Protein 1SG7 (pdb70)

CATH classification: 1.10.1740.70

Sequence (75 aa):
PYKTKSDLPESVKHVLPSHAQDIYKEAFNSAWDQYKDKEDRRDDASREETAHKVAWAAVKHEYAKGDDDKWHKKSPYKTKSDLPESVKHVLPSHAQDIYKEAFNSAWDQYKDKEDRRDDASREETAHKVAWAAVKHEYAKGDDDKWHKKSPYKTKSDLPESVKHVLPSHAQDIYKEAFNSAWDQYKDKEDRRDDASREETAHKVAWAAVKHEYAKGDDDKWHKKSPYKTKSDLPESVKHVLPSHAQDIYKEAFNSAWDQYKDKEDRRDDASREETAHKVAWAAVKHEYAKGDDDKWHKKSPYKTKSDLPESVKHVLPSHAQDIYKEAFNSAWDQYKDKEDRRDDASREETAHKVAWAAVKHEYAKGDDDKWHKKSPYKTKSDLPESVKHVLPSHAQDIYKEAFNSAWDQYKDKEDRRDDASREETAHKVAWAAVKHEYAKGDDDKWHKKSPYKTKSDLPESVKHVLPSHAQDIYKEAFNSAWDQYKDKEDRRDDASREETAHKVAWAAVKHEYAKGDDDKWHKKSPYKTKSDLPESVKHVLPSHAQDIYKEAFNSAWDQYKDKEDRRDDASREETAHKVAWAAVKHEYAKGDDDKWHKKSPYKTKSDLPESVKHVLPSHAQDIYKEAFNSAWDQYKDKEDRRDDASREETAHKVAWAAVKHEYAKGDDDKWHKKSPYKTKSDLPESVKHVLPSHAQDIYKEAFNSAWDQYKDKEDRRDDASREETAHKVAWAAVKHEYAKGDDDKWHKKSPYKTKSDLPESVKHVLPSHAQDIYKEAFNSAWDQYKDKEDRRDDASREETAHKVAWAAVKHEYAKGDDDKWHKKSPYKTKSDLPESVKHVLPSHAQDIYKEAFNSAWDQYKDKEDRRDDASREETAHKVAWAAVKHEYAKGDDDKWHKKSPYKTKSDLPESVKHVLPSHAQDIYKEAFNSAWDQYKDKEDRRDDASREETAHKVAWAAVKHEYAKGDDDKWHKKSPYKTKSDLPESVKHVLPSHAQDIYKEAFNSAWDQYKDKEDRRDDASREETAHKVAWAAVKHEYAKGDDDKWHKKSPYKTKSDLPESVKHVLPSHAQDIYKEAFNSAWDQYKDKEDRRDDASREETAHKVAWAAVKHEYAKGDDDKWHKKSPYKTKSDLPESVKHVLPSHAQDIYKEAFNSAWDQYKDKEDRRDDASREETAHKVAWAAVKHEYAKGDDDKWHKKSPYKTKSDLPESVKHVLPSHAQDIYKEAFNSAWDQYKDKEDRRDDASREETAHKVAWAAVKHEYAKGDDDKWHKKS

Secondary structure (DSSP, 8-state):
--SSSTTS-HHHHTT--SHHHHHHHHHHHHHHHH--SSSSSS-HHHHHHHHHHHHHHHHHHHEEE-SSS-EEE--

Structure (mmCIF, N/CA/C/O backbone):
data_1SG7
#
_entry.id   1SG7
#
_cell.length_a   1.000
_cell.length_b   1.000
_cell.length_c   1.000
_cell.angle_alpha   90.00
_cell.angle_beta   90.00
_cell.angle_gamma   90.00
#
_symmetry.space_group_name_H-M   'P 1'
#
loop_
_atom_site.group_PDB
_atom_site.id
_atom_site.type_symbol
_atom_site.label_atom_id
_atom_site.label_alt_id
_atom_site.label_comp_id
_atom_site.label_asym_id
_atom_site.label_entity_id
_atom_site.label_seq_id
_atom_site.pdbx_PDB_ins_code
_atom_site.Cartn_x
_atom_site.Cartn_y
_atom_site.Cartn_z
_atom_site.occupancy
_atom_site.B_iso_or_equiv
_atom_site.auth_seq_id
_atom_site.auth_comp_id
_atom_site.auth_asym_id
_atom_site.auth_atom_id
_atom_site.pdbx_PDB_model_num
ATOM 1 N N . PRO A 1 22 ? 1.514 -6.063 4.209 1.00 0.68 22 PRO A N 1
ATOM 2 C CA . PRO A 1 22 ? 2.873 -6.607 4.291 1.00 0.81 22 PRO A CA 1
ATOM 3 C C . PRO A 1 22 ? 3.766 -5.793 5.218 1.00 0.62 22 PRO A C 1
ATOM 4 O O . PRO A 1 22 ? 4.801 -6.272 5.682 1.00 0.76 22 PRO A O 1
ATOM 15 N N . TYR A 1 23 ? 3.354 -4.561 5.482 1.00 0.49 23 TYR A N 1
ATOM 16 C CA . TYR A 1 23 ? 4.103 -3.672 6.354 1.00 0.51 23 TYR A CA 1
ATOM 17 C C . TYR A 1 23 ? 3.280 -3.328 7.586 1.00 0.77 23 TYR A C 1
ATOM 18 O O . TYR A 1 23 ? 2.059 -3.182 7.503 1.00 1.47 23 TYR A O 1
ATOM 36 N N . LYS A 1 24 ? 3.935 -3.218 8.736 1.00 0.58 24 LYS A N 1
ATOM 37 C CA . LYS A 1 24 ? 3.230 -2.913 9.972 1.00 0.74 24 LYS A CA 1
ATOM 38 C C . LYS A 1 24 ? 3.643 -1.564 10.553 1.00 0.46 24 LYS A C 1
ATOM 39 O O . LYS A 1 24 ? 2.788 -0.785 10.976 1.00 0.48 24 LYS A O 1
ATOM 58 N N . THR A 1 25 ? 4.942 -1.280 10.576 1.00 0.51 25 THR A N 1
ATOM 59 C CA . THR A 1 25 ? 5.424 -0.011 11.111 1.00 0.54 25 THR A CA 1
ATOM 60 C C . THR A 1 25 ? 6.310 0.726 10.102 1.00 0.71 25 THR A C 1
ATOM 61 O O . THR A 1 25 ? 6.045 1.876 9.758 1.00 1.50 25 THR A O 1
ATOM 72 N N . LYS A 1 26 ? 7.369 0.053 9.643 1.00 0.34 26 LYS A N 1
ATOM 73 C CA . LYS A 1 26 ? 8.308 0.638 8.680 1.00 0.34 26 LYS A CA 1
ATOM 74 C C . LYS A 1 26 ? 9.431 -0.345 8.363 1.00 0.39 26 LYS A C 1
ATOM 75 O O . LYS A 1 26 ? 9.696 -0.645 7.201 1.00 0.42 26 LYS A O 1
ATOM 94 N N . SER A 1 27 ? 10.081 -0.849 9.408 1.00 0.45 27 SER A N 1
ATOM 95 C CA . SER A 1 27 ? 11.171 -1.807 9.242 1.00 0.54 27 SER A CA 1
ATOM 96 C C . SER A 1 27 ? 10.713 -3.010 8.419 1.00 0.50 27 SER A C 1
ATOM 97 O O . SER A 1 27 ? 11.525 -3.705 7.807 1.00 0.52 27 SER A O 1
ATOM 105 N N . ASP A 1 28 ? 9.403 -3.244 8.410 1.00 0.49 28 ASP A N 1
ATOM 106 C CA . ASP A 1 28 ? 8.819 -4.354 7.666 1.00 0.49 28 ASP A CA 1
ATOM 107 C C . ASP A 1 28 ? 9.029 -4.190 6.161 1.00 0.48 28 ASP A C 1
ATOM 108 O O . ASP A 1 28 ? 8.859 -5.141 5.399 1.00 0.66 28 ASP A O 1
ATOM 117 N N . LEU A 1 29 ? 9.391 -2.980 5.734 1.00 0.42 29 LEU A N 1
ATOM 118 C CA . LEU A 1 29 ? 9.610 -2.705 4.317 1.00 0.42 29 LEU A CA 1
ATOM 119 C C . LEU A 1 29 ? 10.687 -3.610 3.727 1.00 0.51 29 LEU A C 1
ATOM 120 O O . LEU A 1 29 ? 11.432 -4.264 4.455 1.00 0.59 29 LEU A O 1
ATOM 136 N N . PRO A 1 30 ? 10.772 -3.660 2.382 1.00 0.50 30 PRO A N 1
ATOM 137 C CA . PRO A 1 30 ? 11.748 -4.489 1.670 1.00 0.55 30 PRO A CA 1
ATOM 138 C C . PRO A 1 30 ? 13.182 -4.006 1.846 1.00 0.57 30 PRO A C 1
ATOM 139 O O . PRO A 1 30 ? 13.456 -2.808 1.820 1.00 0.98 30 PRO A O 1
ATOM 150 N N . GLU A 1 31 ? 14.094 -4.955 2.024 1.00 0.57 31 GLU A N 1
ATOM 151 C CA . GLU A 1 31 ? 15.506 -4.635 2.198 1.00 0.53 31 GLU A CA 1
ATOM 152 C C . GLU A 1 31 ? 15.984 -3.685 1.103 1.00 0.32 31 GLU A C 1
ATOM 153 O O . GLU A 1 31 ? 16.575 -2.648 1.389 1.00 0.55 31 GLU A O 1
ATOM 165 N N . SER A 1 32 ? 15.700 -4.029 -0.151 1.00 0.22 32 SER A N 1
ATOM 166 C CA . SER A 1 32 ? 16.087 -3.188 -1.281 1.00 0.47 32 SER A CA 1
ATOM 167 C C . SER A 1 32 ? 15.476 -1.796 -1.157 1.00 0.72 32 SER A C 1
ATOM 168 O O . SER A 1 32 ? 15.893 -0.862 -1.840 1.00 1.38 32 SER A O 1
ATOM 176 N N . VAL A 1 33 ? 14.492 -1.671 -0.275 1.00 0.25 33 VAL A N 1
ATOM 177 C CA . VAL A 1 33 ? 13.822 -0.407 -0.039 1.00 0.32 33 VAL A CA 1
ATOM 178 C C . VAL A 1 33 ? 14.455 0.300 1.157 1.00 0.34 33 VAL A C 1
ATOM 179 O O . VAL A 1 33 ? 14.875 1.452 1.065 1.00 0.45 33 VAL A O 1
ATOM 192 N N . LYS A 1 34 ? 14.526 -0.406 2.278 1.00 0.34 34 LYS A N 1
ATOM 193 C CA . LYS A 1 34 ? 15.116 0.137 3.498 1.00 0.41 34 LYS A CA 1
ATOM 194 C C . LYS A 1 34 ? 16.622 0.384 3.323 1.00 0.40 34 LYS A C 1
ATOM 195 O O . LYS A 1 34 ? 17.197 1.259 3.970 1.00 0.42 34 LYS A O 1
ATOM 214 N N . HIS A 1 35 ? 17.255 -0.410 2.450 1.00 0.40 35 HIS A N 1
ATOM 215 C CA . HIS A 1 35 ? 18.698 -0.298 2.191 1.00 0.41 35 HIS A CA 1
ATOM 216 C C . HIS A 1 35 ? 19.002 0.814 1.187 1.00 0.40 35 HIS A C 1
ATOM 217 O O . HIS A 1 35 ? 20.114 0.912 0.667 1.00 0.41 35 HIS A O 1
ATOM 231 N N . VAL A 1 36 ? 18.000 1.632 0.909 1.00 0.40 36 VAL A N 1
ATOM 232 C CA . VAL A 1 36 ? 18.129 2.724 -0.042 1.00 0.42 36 VAL A CA 1
ATOM 233 C C . VAL A 1 36 ? 17.352 3.945 0.440 1.00 0.41 36 VAL A C 1
ATOM 234 O O . VAL A 1 36 ? 17.742 5.083 0.178 1.00 0.54 36 VAL A O 1
ATOM 247 N N . LEU A 1 37 ? 16.252 3.704 1.156 1.00 0.29 37 LEU A N 1
ATOM 248 C CA . LEU A 1 37 ? 15.435 4.784 1.680 1.00 0.27 37 LEU A CA 1
ATOM 249 C C . LEU A 1 37 ? 16.017 5.312 2.982 1.00 0.33 37 LEU A C 1
ATOM 250 O O . LEU A 1 37 ? 16.369 4.555 3.888 1.00 0.43 37 LEU A O 1
ATOM 266 N N . PRO A 1 38 ? 16.151 6.636 3.048 1.00 0.33 38 PRO A N 1
ATOM 267 C CA . PRO A 1 38 ? 16.728 7.353 4.196 1.00 0.43 38 PRO A CA 1
ATOM 268 C C . PRO A 1 38 ? 16.035 7.056 5.528 1.00 0.48 38 PRO A C 1
ATOM 269 O O . PRO A 1 38 ? 16.539 6.266 6.327 1.00 1.04 38 PRO A O 1
ATOM 280 N N . SER A 1 39 ? 14.892 7.689 5.778 1.00 0.48 39 SER A N 1
ATOM 281 C CA . SER A 1 39 ? 14.169 7.473 7.028 1.00 0.47 39 SER A CA 1
ATOM 282 C C . SER A 1 39 ? 12.666 7.638 6.826 1.00 0.40 39 SER A C 1
ATOM 283 O O . SER A 1 39 ? 11.937 6.655 6.700 1.00 0.47 39 SER A O 1
ATOM 291 N N . HIS A 1 40 ? 12.206 8.887 6.787 1.00 0.30 40 HIS A N 1
ATOM 292 C CA . HIS A 1 40 ? 10.788 9.171 6.590 1.00 0.27 40 HIS A CA 1
ATOM 293 C C . HIS A 1 40 ? 10.288 8.604 5.262 1.00 0.21 40 HIS A C 1
ATOM 294 O O . HIS A 1 40 ? 9.084 8.537 5.027 1.00 0.23 40 HIS A O 1
ATOM 308 N N . ALA A 1 41 ? 11.215 8.190 4.399 1.00 0.17 41 ALA A N 1
ATOM 309 C CA . ALA A 1 41 ? 10.852 7.628 3.106 1.00 0.15 41 ALA A CA 1
ATOM 310 C C . ALA A 1 41 ? 10.208 6.262 3.282 1.00 0.16 41 ALA A C 1
ATOM 311 O O . ALA A 1 41 ? 9.365 5.852 2.486 1.00 0.32 41 ALA A O 1
ATOM 318 N N . GLN A 1 42 ? 10.604 5.568 4.340 1.00 0.10 42 GLN A N 1
ATOM 319 C CA . GLN A 1 42 ? 10.057 4.254 4.637 1.00 0.10 42 GLN A CA 1
ATOM 320 C C . GLN A 1 42 ? 8.628 4.396 5.122 1.00 0.13 42 GLN A C 1
ATOM 321 O O . GLN A 1 42 ? 7.755 3.604 4.764 1.00 0.16 42 GLN A O 1
ATOM 335 N N . ASP A 1 43 ? 8.385 5.441 5.903 1.00 0.16 43 ASP A N 1
ATOM 336 C CA . ASP A 1 43 ? 7.048 5.720 6.392 1.00 0.22 43 ASP A CA 1
ATOM 337 C C . ASP A 1 43 ? 6.197 6.101 5.196 1.00 0.20 43 ASP A C 1
ATOM 338 O O . ASP A 1 43 ? 5.096 5.592 5.003 1.00 0.23 43 ASP A O 1
ATOM 347 N N . ILE A 1 44 ? 6.764 6.969 4.366 1.00 0.18 44 ILE A N 1
ATOM 348 C CA . ILE A 1 44 ? 6.120 7.399 3.138 1.00 0.16 44 ILE A CA 1
ATOM 349 C C . ILE A 1 44 ? 5.815 6.173 2.301 1.00 0.14 44 ILE A C 1
ATOM 350 O O . ILE A 1 44 ? 4.679 5.937 1.888 1.00 0.16 44 ILE A O 1
ATOM 366 N N . TYR A 1 45 ? 6.860 5.393 2.080 1.00 0.17 45 TYR A N 1
ATOM 367 C CA . TYR A 1 45 ? 6.761 4.160 1.321 1.00 0.15 45 TYR A CA 1
ATOM 368 C C . TYR A 1 45 ? 5.661 3.274 1.887 1.00 0.14 45 TYR A C 1
ATOM 369 O O . TYR A 1 45 ? 4.702 2.937 1.199 1.00 0.19 45 TYR A O 1
ATOM 387 N N . LYS A 1 46 ? 5.810 2.896 3.151 1.00 0.15 46 LYS A N 1
ATOM 388 C CA . LYS A 1 46 ? 4.835 2.043 3.817 1.00 0.18 46 LYS A CA 1
ATOM 389 C C . LYS A 1 46 ? 3.439 2.669 3.806 1.00 0.17 46 LYS A C 1
ATOM 390 O O . LYS A 1 46 ? 2.472 2.038 3.379 1.00 0.21 46 LYS A O 1
ATOM 409 N N . GLU A 1 47 ? 3.337 3.905 4.287 1.00 0.14 47 GLU A N 1
ATOM 410 C CA . GLU A 1 47 ? 2.055 4.602 4.338 1.00 0.14 47 GLU A CA 1
ATOM 411 C C . GLU A 1 47 ? 1.426 4.701 2.958 1.00 0.13 47 GLU A C 1
ATOM 412 O O . GLU A 1 47 ? 0.211 4.573 2.808 1.00 0.20 47 GLU A O 1
ATOM 424 N N . ALA A 1 48 ? 2.259 4.909 1.950 1.00 0.12 48 ALA A N 1
ATOM 425 C CA . ALA A 1 48 ? 1.776 5.000 0.580 1.00 0.13 48 ALA A CA 1
ATOM 426 C C . ALA A 1 48 ? 1.391 3.616 0.086 1.00 0.13 48 ALA A C 1
ATOM 427 O O . ALA A 1 48 ? 0.380 3.440 -0.595 1.00 0.21 48 ALA A O 1
ATOM 434 N N . PHE A 1 49 ? 2.201 2.631 0.460 1.00 0.11 49 PHE A N 1
ATOM 435 C CA . PHE A 1 49 ? 1.951 1.248 0.088 1.00 0.11 49 PHE A CA 1
ATOM 436 C C . PHE A 1 49 ? 0.636 0.787 0.697 1.00 0.12 49 PHE A C 1
ATOM 437 O O . PHE A 1 49 ? -0.259 0.319 -0.007 1.00 0.17 49 PHE A O 1
ATOM 454 N N . ASN A 1 50 ? 0.522 0.930 2.020 1.00 0.16 50 ASN A N 1
ATOM 455 C CA . ASN A 1 50 ? -0.688 0.539 2.730 1.00 0.21 50 ASN A CA 1
ATOM 456 C C . ASN A 1 50 ? -1.898 1.239 2.126 1.00 0.22 50 ASN A C 1
ATOM 457 O O . ASN A 1 50 ? -2.951 0.631 1.934 1.00 0.28 50 ASN A O 1
ATOM 468 N N . SER A 1 51 ? -1.730 2.523 1.814 1.00 0.23 51 SER A N 1
ATOM 469 C CA . SER A 1 51 ? -2.799 3.308 1.212 1.00 0.27 51 SER A CA 1
ATOM 470 C C . SER A 1 51 ? -3.268 2.642 -0.074 1.00 0.25 51 SER A C 1
ATOM 471 O O . SER A 1 51 ? -4.463 2.466 -0.295 1.00 0.29 51 SER A O 1
ATOM 479 N N . ALA A 1 52 ? -2.312 2.246 -0.907 1.00 0.23 52 ALA A N 1
ATOM 480 C CA . ALA A 1 52 ? -2.627 1.572 -2.158 1.00 0.23 52 ALA A CA 1
ATOM 481 C C . ALA A 1 52 ? -3.130 0.162 -1.883 1.00 0.24 52 ALA A C 1
ATOM 482 O O . ALA A 1 52 ? -3.926 -0.385 -2.643 1.00 0.31 52 ALA A O 1
ATOM 489 N N . TRP A 1 53 ? -2.669 -0.412 -0.775 1.00 0.21 53 TRP A N 1
ATOM 490 C CA . TRP A 1 53 ? -3.076 -1.751 -0.368 1.00 0.25 53 TRP A CA 1
ATOM 491 C C . TRP A 1 53 ? -4.555 -1.737 0.007 1.00 0.30 53 TRP A C 1
ATOM 492 O O . TRP A 1 53 ? -5.350 -2.504 -0.535 1.00 0.34 53 TRP A O 1
ATOM 513 N N . ASP A 1 54 ? -4.920 -0.842 0.922 1.00 0.33 54 ASP A N 1
ATOM 514 C CA . ASP A 1 54 ? -6.306 -0.709 1.350 1.00 0.40 54 ASP A CA 1
ATOM 515 C C . ASP A 1 54 ? -7.163 -0.243 0.183 1.00 0.40 54 ASP A C 1
ATOM 516 O O . ASP A 1 54 ? -8.308 -0.667 0.027 1.00 0.48 54 ASP A O 1
ATOM 525 N N . GLN A 1 55 ? -6.591 0.626 -0.641 1.00 0.38 55 GLN A N 1
ATOM 526 C CA . GLN A 1 55 ? -7.295 1.142 -1.800 1.00 0.45 55 GLN A CA 1
ATOM 527 C C . GLN A 1 55 ? -7.504 0.034 -2.816 1.00 0.49 55 GLN A C 1
ATOM 528 O O . GLN A 1 55 ? -8.441 0.070 -3.613 1.00 0.59 55 GLN A O 1
ATOM 542 N N . TYR A 1 56 ? -6.626 -0.957 -2.770 1.00 0.44 56 TYR A N 1
ATOM 543 C CA . TYR A 1 56 ? -6.707 -2.097 -3.675 1.00 0.52 56 TYR A CA 1
ATOM 544 C C . TYR A 1 56 ? -7.885 -2.994 -3.311 1.00 0.68 56 TYR A C 1
ATOM 545 O O . TYR A 1 56 ? -7.717 -4.190 -3.068 1.00 0.79 56 TYR A O 1
ATOM 563 N N . LYS A 1 57 ? -9.078 -2.417 -3.282 1.00 0.76 57 LYS A N 1
ATOM 564 C CA . LYS A 1 57 ? -10.277 -3.175 -2.957 1.00 0.95 57 LYS A CA 1
ATOM 565 C C . LYS A 1 57 ? -10.815 -3.891 -4.197 1.00 1.08 57 LYS A C 1
ATOM 566 O O . LYS A 1 57 ? -11.823 -4.595 -4.132 1.00 1.26 57 LYS A O 1
ATOM 585 N N . ASP A 1 58 ? -10.125 -3.710 -5.321 1.00 1.01 58 ASP A N 1
ATOM 586 C CA . ASP A 1 58 ? -10.513 -4.336 -6.578 1.00 1.13 58 ASP A CA 1
ATOM 587 C C . ASP A 1 58 ? -10.040 -5.784 -6.621 1.00 1.14 58 ASP A C 1
ATOM 588 O O . ASP A 1 58 ? -10.772 -6.680 -7.042 1.00 1.42 58 ASP A O 1
ATOM 597 N N . LYS A 1 59 ? -8.802 -5.997 -6.189 1.00 0.93 59 LYS A N 1
ATOM 598 C CA . LYS A 1 59 ? -8.204 -7.325 -6.178 1.00 0.95 59 LYS A CA 1
ATOM 599 C C . LYS A 1 59 ? -8.113 -7.877 -4.757 1.00 1.24 59 LYS A C 1
ATOM 600 O O . LYS A 1 59 ? -7.112 -8.482 -4.376 1.00 1.41 59 LYS A O 1
ATOM 619 N N . GLU A 1 60 ? -9.160 -7.653 -3.978 1.00 1.70 60 GLU A N 1
ATOM 620 C CA . GLU A 1 60 ? -9.199 -8.115 -2.591 1.00 2.39 60 GLU A CA 1
ATOM 621 C C . GLU A 1 60 ? -9.594 -9.586 -2.502 1.00 2.63 60 GLU A C 1
ATOM 622 O O . GLU A 1 60 ? -9.026 -10.343 -1.714 1.00 3.06 60 GLU A O 1
ATOM 634 N N . ASP A 1 61 ? -10.583 -9.977 -3.295 1.00 2.55 61 ASP A N 1
ATOM 635 C CA . ASP A 1 61 ? -11.071 -11.352 -3.284 1.00 3.03 61 ASP A CA 1
ATOM 636 C C . ASP A 1 61 ? -10.479 -12.173 -4.421 1.00 2.75 61 ASP A C 1
ATOM 637 O O . ASP A 1 61 ? -11.064 -13.171 -4.841 1.00 3.24 61 ASP A O 1
ATOM 646 N N . ARG A 1 62 ? -9.316 -11.765 -4.907 1.00 2.05 62 ARG A N 1
ATOM 647 C CA . ARG A 1 62 ? -8.658 -12.485 -5.979 1.00 1.85 62 ARG A CA 1
ATOM 648 C C . ARG A 1 62 ? -7.465 -13.262 -5.450 1.00 1.59 62 ARG A C 1
ATOM 649 O O . ARG A 1 62 ? -6.768 -12.818 -4.538 1.00 1.46 62 ARG A O 1
ATOM 670 N N . ARG A 1 63 ? -7.231 -14.416 -6.043 1.00 1.67 63 ARG A N 1
ATOM 671 C CA . ARG A 1 63 ? -6.114 -15.266 -5.656 1.00 1.61 63 ARG A CA 1
ATOM 672 C C . ARG A 1 63 ? -4.785 -14.596 -6.000 1.00 1.14 63 ARG A C 1
ATOM 673 O O . ARG A 1 63 ? -3.728 -15.002 -5.516 1.00 1.24 63 ARG A O 1
ATOM 694 N N . ASP A 1 64 ? -4.850 -13.565 -6.839 1.00 0.85 64 ASP A N 1
ATOM 695 C CA . ASP A 1 64 ? -3.662 -12.832 -7.252 1.00 0.59 64 ASP A CA 1
ATOM 696 C C . ASP A 1 64 ? -3.394 -11.647 -6.322 1.00 0.48 64 ASP A C 1
ATOM 697 O O . ASP A 1 64 ? -3.169 -10.525 -6.776 1.00 0.41 64 ASP A O 1
ATOM 706 N N . ASP A 1 65 ? -3.422 -11.900 -5.016 1.00 0.52 65 ASP A N 1
ATOM 707 C CA . ASP A 1 65 ? -3.184 -10.849 -4.032 1.00 0.47 65 ASP A CA 1
ATOM 708 C C . ASP A 1 65 ? -1.812 -10.214 -4.237 1.00 0.40 65 ASP A C 1
ATOM 709 O O . ASP A 1 65 ? -1.600 -9.052 -3.895 1.00 0.34 65 ASP A O 1
ATOM 718 N N . ALA A 1 66 ? -0.884 -10.976 -4.807 1.00 0.47 66 ALA A N 1
ATOM 719 C CA . ALA A 1 66 ? 0.458 -10.465 -5.064 1.00 0.50 66 ALA A CA 1
ATOM 720 C C . ALA A 1 66 ? 0.379 -9.186 -5.880 1.00 0.44 66 ALA A C 1
ATOM 721 O O . ALA A 1 66 ? 1.096 -8.221 -5.619 1.00 0.45 66 ALA A O 1
ATOM 728 N N . SER A 1 67 ? -0.518 -9.182 -6.861 1.00 0.41 67 SER A N 1
ATOM 729 C CA . SER A 1 67 ? -0.722 -8.019 -7.711 1.00 0.40 67 SER A CA 1
ATOM 730 C C . SER A 1 67 ? -0.967 -6.797 -6.851 1.00 0.32 67 SER A C 1
ATOM 731 O O . SER A 1 67 ? -0.367 -5.742 -7.050 1.00 0.36 67 SER A O 1
ATOM 739 N N . ARG A 1 68 ? -1.836 -6.970 -5.866 1.00 0.28 68 ARG A N 1
ATOM 740 C CA . ARG A 1 68 ? -2.147 -5.901 -4.929 1.00 0.24 68 ARG A CA 1
ATOM 741 C C . ARG A 1 68 ? -0.858 -5.422 -4.284 1.00 0.22 68 ARG A C 1
ATOM 742 O O . ARG A 1 68 ? -0.451 -4.273 -4.458 1.00 0.29 68 ARG A O 1
ATOM 763 N N . GLU A 1 69 ? -0.204 -6.327 -3.558 1.00 0.22 69 GLU A N 1
ATOM 764 C CA . GLU A 1 69 ? 1.056 -6.018 -2.910 1.00 0.21 69 GLU A CA 1
ATOM 765 C C . GLU A 1 69 ? 1.984 -5.333 -3.904 1.00 0.19 69 GLU A C 1
ATOM 766 O O . GLU A 1 69 ? 2.580 -4.300 -3.606 1.00 0.22 69 GLU A O 1
ATOM 778 N N . GLU A 1 70 ? 2.069 -5.906 -5.101 1.00 0.27 70 GLU A N 1
ATOM 779 C CA . GLU A 1 70 ? 2.895 -5.353 -6.165 1.00 0.29 70 GLU A CA 1
ATOM 780 C C . GLU A 1 70 ? 2.492 -3.914 -6.459 1.00 0.27 70 GLU A C 1
ATOM 781 O O . GLU A 1 70 ? 3.296 -2.995 -6.323 1.00 0.28 70 GLU A O 1
ATOM 793 N N . THR A 1 71 ? 1.241 -3.715 -6.862 1.00 0.27 71 THR A N 1
ATOM 794 C CA . THR A 1 71 ? 0.758 -2.369 -7.161 1.00 0.27 71 THR A CA 1
ATOM 795 C C . THR A 1 71 ? 1.091 -1.429 -6.013 1.00 0.23 71 THR A C 1
ATOM 796 O O . THR A 1 71 ? 1.614 -0.337 -6.225 1.00 0.28 71 THR A O 1
ATOM 807 N N . ALA A 1 72 ? 0.803 -1.863 -4.790 1.00 0.16 72 ALA A N 1
ATOM 808 C CA . ALA A 1 72 ? 1.102 -1.047 -3.626 1.00 0.15 72 ALA A CA 1
ATOM 809 C C . ALA A 1 72 ? 2.569 -0.631 -3.677 1.00 0.17 72 ALA A C 1
ATOM 810 O O . ALA A 1 72 ? 2.905 0.532 -3.460 1.00 0.23 72 ALA A O 1
ATOM 817 N N . HIS A 1 73 ? 3.435 -1.592 -4.010 1.00 0.17 73 HIS A N 1
ATOM 818 C CA . HIS A 1 73 ? 4.864 -1.317 -4.140 1.00 0.23 73 HIS A CA 1
ATOM 819 C C . HIS A 1 73 ? 5.051 -0.153 -5.110 1.00 0.25 73 HIS A C 1
ATOM 820 O O . HIS A 1 73 ? 5.742 0.822 -4.811 1.00 0.32 73 HIS A O 1
ATOM 834 N N . LYS A 1 74 ? 4.405 -0.265 -6.274 1.00 0.23 74 LYS A N 1
ATOM 835 C CA . LYS A 1 74 ? 4.462 0.764 -7.302 1.00 0.28 74 LYS A CA 1
ATOM 836 C C . LYS A 1 74 ? 4.000 2.103 -6.750 1.00 0.31 74 LYS A C 1
ATOM 837 O O . LYS A 1 74 ? 4.642 3.133 -6.958 1.00 0.54 74 LYS A O 1
ATOM 856 N N . VAL A 1 75 ? 2.879 2.074 -6.046 1.00 0.21 75 VAL A N 1
ATOM 857 C CA . VAL A 1 75 ? 2.318 3.276 -5.459 1.00 0.21 75 VAL A CA 1
ATOM 858 C C . VAL A 1 75 ? 3.261 3.854 -4.415 1.00 0.21 75 VAL A C 1
ATOM 859 O O . VAL A 1 75 ? 3.702 4.998 -4.526 1.00 0.29 75 VAL A O 1
ATOM 872 N N . ALA A 1 76 ? 3.568 3.053 -3.401 1.00 0.14 76 ALA A N 1
ATOM 873 C CA . ALA A 1 76 ? 4.463 3.479 -2.333 1.00 0.16 76 ALA A CA 1
ATOM 874 C C . ALA A 1 76 ? 5.711 4.138 -2.896 1.00 0.19 76 ALA A C 1
ATOM 875 O O . ALA A 1 76 ? 6.128 5.199 -2.434 1.00 0.24 76 ALA A O 1
ATOM 882 N N . TRP A 1 77 ? 6.292 3.515 -3.911 1.00 0.18 77 TRP A N 1
ATOM 883 C CA . TRP A 1 77 ? 7.477 4.071 -4.541 1.00 0.23 77 TRP A CA 1
ATOM 884 C C . TRP A 1 77 ? 7.141 5.441 -5.113 1.00 0.26 77 TRP A C 1
ATOM 885 O O . TRP A 1 77 ? 7.903 6.389 -4.954 1.00 0.30 77 TRP A O 1
ATOM 906 N N . ALA A 1 78 ? 5.978 5.544 -5.758 1.00 0.24 78 ALA A N 1
ATOM 907 C CA . ALA A 1 78 ? 5.534 6.813 -6.328 1.00 0.27 78 ALA A CA 1
ATOM 908 C C . ALA A 1 78 ? 5.610 7.914 -5.274 1.00 0.29 78 ALA A C 1
ATOM 909 O O . ALA A 1 78 ? 6.135 8.997 -5.531 1.00 0.39 78 ALA A O 1
ATOM 916 N N . ALA A 1 79 ? 5.122 7.613 -4.071 1.00 0.24 79 ALA A N 1
ATOM 917 C CA . ALA A 1 79 ? 5.176 8.559 -2.972 1.00 0.24 79 ALA A CA 1
ATOM 918 C C . ALA A 1 79 ? 6.632 8.834 -2.633 1.00 0.25 79 ALA A C 1
ATOM 919 O O . ALA A 1 79 ? 7.037 9.980 -2.440 1.00 0.32 79 ALA A O 1
ATOM 926 N N . VAL A 1 80 ? 7.414 7.761 -2.584 1.00 0.21 80 VAL A N 1
ATOM 927 C CA . VAL A 1 80 ? 8.828 7.850 -2.297 1.00 0.22 80 VAL A CA 1
ATOM 928 C C . VAL A 1 80 ? 9.537 8.702 -3.349 1.00 0.26 80 VAL A C 1
ATOM 929 O O . VAL A 1 80 ? 10.291 9.607 -3.011 1.00 0.31 80 VAL A O 1
ATOM 942 N N . LYS A 1 81 ? 9.290 8.420 -4.626 1.00 0.25 81 LYS A N 1
ATOM 943 C CA . LYS A 1 81 ? 9.909 9.183 -5.706 1.00 0.31 81 LYS A CA 1
ATOM 944 C C . LYS A 1 81 ? 9.431 10.636 -5.694 1.00 0.40 81 LYS A C 1
ATOM 945 O O . LYS A 1 81 ? 10.025 11.499 -6.338 1.00 0.66 81 LYS A O 1
ATOM 964 N N . HIS A 1 82 ? 8.354 10.897 -4.956 1.00 0.32 82 HIS A N 1
ATOM 965 C CA . HIS A 1 82 ? 7.796 12.242 -4.857 1.00 0.37 82 HIS A CA 1
ATOM 966 C C . HIS A 1 82 ? 8.496 13.036 -3.758 1.00 0.61 82 HIS A C 1
ATOM 967 O O . HIS A 1 82 ? 8.881 14.189 -3.955 1.00 1.20 82 HIS A O 1
ATOM 981 N N . GLU A 1 83 ? 8.638 12.411 -2.596 1.00 0.36 83 GLU A N 1
ATOM 982 C CA . GLU A 1 83 ? 9.272 13.047 -1.444 1.00 0.48 83 GLU A CA 1
ATOM 983 C C . GLU A 1 83 ? 10.747 12.677 -1.344 1.00 0.45 83 GLU A C 1
ATOM 984 O O . GLU A 1 83 ? 11.492 13.281 -0.578 1.00 0.86 83 GLU A O 1
ATOM 996 N N . TYR A 1 84 ? 11.151 11.668 -2.102 1.00 0.32 84 TYR A N 1
ATOM 997 C CA . TYR A 1 84 ? 12.533 11.199 -2.090 1.00 0.35 84 TYR A CA 1
ATOM 998 C C . TYR A 1 84 ? 13.057 10.991 -3.512 1.00 0.39 84 TYR A C 1
ATOM 999 O O . TYR A 1 84 ? 12.305 10.645 -4.422 1.00 0.45 84 TYR A O 1
ATOM 1017 N N . ALA A 1 85 ? 14.356 11.213 -3.682 1.00 0.44 85 ALA A N 1
ATOM 1018 C CA . ALA A 1 85 ? 15.004 11.065 -4.981 1.00 0.51 85 ALA A CA 1
ATOM 1019 C C . ALA A 1 85 ? 16.147 10.060 -4.916 1.00 0.64 85 ALA A C 1
ATOM 1020 O O . ALA A 1 85 ? 16.857 9.989 -3.916 1.00 0.68 85 ALA A O 1
ATOM 1027 N N . LYS A 1 86 ? 16.344 9.306 -5.997 1.00 0.80 86 LYS A N 1
ATOM 1028 C CA . LYS A 1 86 ? 17.432 8.334 -6.057 1.00 1.00 86 LYS A CA 1
ATOM 1029 C C . LYS A 1 86 ? 18.647 8.969 -6.703 1.00 1.41 86 LYS A C 1
ATOM 1030 O O . LYS A 1 86 ? 18.588 9.399 -7.855 1.00 1.94 86 LYS A O 1
ATOM 1049 N N . GLY A 1 87 ? 19.747 9.030 -5.968 1.00 1.29 87 GLY A N 1
ATOM 1050 C CA . GLY A 1 87 ? 20.944 9.623 -6.516 1.00 1.77 87 GLY A CA 1
ATOM 1051 C C . GLY A 1 87 ? 21.441 8.867 -7.728 1.00 2.25 87 GLY A C 1
ATOM 1052 O O . GLY A 1 87 ? 20.710 8.053 -8.293 1.00 2.39 87 GLY A O 1
ATOM 1056 N N . ASP A 1 88 ? 22.670 9.137 -8.149 1.00 2.65 88 ASP A N 1
ATOM 1057 C CA . ASP A 1 88 ? 23.224 8.470 -9.319 1.00 3.15 88 ASP A CA 1
ATOM 1058 C C . ASP A 1 88 ? 23.846 7.118 -8.973 1.00 2.99 88 ASP A C 1
ATOM 1059 O O . ASP A 1 88 ? 24.808 6.698 -9.614 1.00 3.40 88 ASP A O 1
ATOM 1068 N N . ASP A 1 89 ? 23.293 6.420 -7.978 1.00 2.50 89 ASP A N 1
ATOM 1069 C CA . ASP A 1 89 ? 23.813 5.112 -7.608 1.00 2.33 89 ASP A CA 1
ATOM 1070 C C . ASP A 1 89 ? 22.680 4.099 -7.484 1.00 1.98 89 ASP A C 1
ATOM 1071 O O . ASP A 1 89 ? 22.330 3.417 -8.447 1.00 1.80 89 ASP A O 1
ATOM 1080 N N . ASP A 1 90 ? 22.109 4.028 -6.302 1.00 2.01 90 ASP A N 1
ATOM 1081 C CA . ASP A 1 90 ? 21.003 3.133 -6.019 1.00 1.83 90 ASP A CA 1
ATOM 1082 C C . ASP A 1 90 ? 20.445 3.453 -4.647 1.00 1.46 90 ASP A C 1
ATOM 1083 O O . ASP A 1 90 ? 19.884 2.597 -3.967 1.00 1.56 90 ASP A O 1
ATOM 1092 N N . LYS A 1 91 ? 20.613 4.705 -4.258 1.00 1.26 91 LYS A N 1
ATOM 1093 C CA . LYS A 1 91 ? 20.136 5.186 -2.974 1.00 0.94 91 LYS A CA 1
ATOM 1094 C C . LYS A 1 91 ? 19.239 6.394 -3.160 1.00 0.97 91 LYS A C 1
ATOM 1095 O O . LYS A 1 91 ? 19.303 7.070 -4.185 1.00 1.41 91 LYS A O 1
ATOM 1114 N N . TRP A 1 92 ? 18.395 6.656 -2.174 1.00 0.52 92 TRP A N 1
ATOM 1115 C CA . TRP A 1 92 ? 17.475 7.782 -2.256 1.00 0.45 92 TRP A CA 1
ATOM 1116 C C . TRP A 1 92 ? 17.687 8.792 -1.129 1.00 0.43 92 TRP A C 1
ATOM 1117 O O . TRP A 1 92 ? 18.285 8.484 -0.099 1.00 0.52 92 TRP A O 1
ATOM 1138 N N . HIS A 1 93 ? 17.167 9.999 -1.347 1.00 0.40 93 HIS A N 1
ATOM 1139 C CA . HIS A 1 93 ? 17.250 11.090 -0.379 1.00 0.48 93 HIS A CA 1
ATOM 1140 C C . HIS A 1 93 ? 15.997 11.952 -0.500 1.00 0.48 93 HIS A C 1
ATOM 1141 O O . HIS A 1 93 ? 15.498 12.166 -1.604 1.00 0.46 93 HIS A O 1
ATOM 1155 N N . LYS A 1 94 ? 15.453 12.411 0.624 1.00 0.49 94 LYS A N 1
ATOM 1156 C CA . LYS A 1 94 ? 14.223 13.196 0.580 1.00 0.48 94 LYS A CA 1
ATOM 1157 C C . LYS A 1 94 ? 14.339 14.433 -0.287 1.00 0.49 94 LYS A C 1
ATOM 1158 O O . LYS A 1 94 ? 15.164 15.316 -0.048 1.00 0.51 94 LYS A O 1
ATOM 1177 N N . LYS A 1 95 ? 13.464 14.492 -1.278 1.00 0.52 95 LYS A N 1
ATOM 1178 C CA . LYS A 1 95 ? 13.396 15.609 -2.186 1.00 0.58 95 LYS A CA 1
ATOM 1179 C C . LYS A 1 95 ? 12.615 16.750 -1.533 1.00 0.68 95 LYS A C 1
ATOM 1180 O O . LYS A 1 95 ? 13.199 17.689 -0.990 1.00 0.93 95 LYS A O 1
ATOM 1199 N N . SER A 1 96 ? 11.289 16.652 -1.589 1.00 0.74 96 SER A N 1
ATOM 1200 C CA . SER A 1 96 ? 10.412 17.664 -1.001 1.00 0.87 96 SER A CA 1
ATOM 1201 C C . SER A 1 96 ? 10.712 17.854 0.483 1.00 0.86 96 SER A C 1
ATOM 1202 O O . SER A 1 96 ? 10.311 18.899 1.037 1.00 1.19 96 SER A O 1
ATOM 1211 N N . PRO A 1 22 ? 1.529 -6.034 4.260 1.00 0.68 22 PRO A N 2
ATOM 1212 C CA . PRO A 1 22 ? 2.891 -6.566 4.308 1.00 0.81 22 PRO A CA 2
ATOM 1213 C C . PRO A 1 22 ? 3.802 -5.738 5.211 1.00 0.62 22 PRO A C 2
ATOM 1214 O O . PRO A 1 22 ? 4.853 -6.206 5.649 1.00 0.76 22 PRO A O 2
ATOM 1225 N N . TYR A 1 23 ? 3.385 -4.507 5.487 1.00 0.49 23 TYR A N 2
ATOM 1226 C CA . TYR A 1 23 ? 4.150 -3.607 6.341 1.00 0.51 23 TYR A CA 2
ATOM 1227 C C . TYR A 1 23 ? 3.358 -3.260 7.596 1.00 0.77 23 TYR A C 2
ATOM 1228 O O . TYR A 1 23 ? 2.136 -3.116 7.542 1.00 1.47 23 TYR A O 2
ATOM 1246 N N . LYS A 1 24 ? 4.044 -3.141 8.729 1.00 0.58 24 LYS A N 2
ATOM 1247 C CA . LYS A 1 24 ? 3.366 -2.832 9.984 1.00 0.74 24 LYS A CA 2
ATOM 1248 C C . LYS A 1 24 ? 3.861 -1.534 10.616 1.00 0.46 24 LYS A C 2
ATOM 1249 O O . LYS A 1 24 ? 3.063 -0.760 11.143 1.00 0.48 24 LYS A O 2
ATOM 1268 N N . THR A 1 25 ? 5.170 -1.285 10.571 1.00 0.51 25 THR A N 2
ATOM 1269 C CA . THR A 1 25 ? 5.725 -0.066 11.153 1.00 0.54 25 THR A CA 2
ATOM 1270 C C . THR A 1 25 ? 6.546 0.715 10.129 1.00 0.71 25 THR A C 2
ATOM 1271 O O . THR A 1 25 ? 6.223 1.854 9.794 1.00 1.50 25 THR A O 2
ATOM 1282 N N . LYS A 1 26 ? 7.614 0.089 9.639 1.00 0.34 26 LYS A N 2
ATOM 1283 C CA . LYS A 1 26 ? 8.494 0.710 8.650 1.00 0.34 26 LYS A CA 2
ATOM 1284 C C . LYS A 1 26 ? 9.614 -0.248 8.269 1.00 0.39 26 LYS A C 2
ATOM 1285 O O . LYS A 1 26 ? 9.848 -0.510 7.089 1.00 0.42 26 LYS A O 2
ATOM 1304 N N . SER A 1 27 ? 10.296 -0.781 9.278 1.00 0.45 27 SER A N 2
ATOM 1305 C CA . SER A 1 27 ? 11.382 -1.725 9.046 1.00 0.54 27 SER A CA 2
ATOM 1306 C C . SER A 1 27 ? 10.870 -2.949 8.286 1.00 0.50 27 SER A C 2
ATOM 1307 O O . SER A 1 27 ? 11.644 -3.676 7.666 1.00 0.52 27 SER A O 2
ATOM 1315 N N . ASP A 1 28 ? 9.556 -3.161 8.333 1.00 0.49 28 ASP A N 2
ATOM 1316 C CA . ASP A 1 28 ? 8.932 -4.285 7.644 1.00 0.49 28 ASP A CA 2
ATOM 1317 C C . ASP A 1 28 ? 9.097 -4.161 6.132 1.00 0.48 28 ASP A C 2
ATOM 1318 O O . ASP A 1 28 ? 8.943 -5.138 5.400 1.00 0.66 28 ASP A O 2
ATOM 1327 N N . LEU A 1 29 ? 9.408 -2.953 5.671 1.00 0.42 29 LEU A N 2
ATOM 1328 C CA . LEU A 1 29 ? 9.591 -2.701 4.246 1.00 0.42 29 LEU A CA 2
ATOM 1329 C C . LEU A 1 29 ? 10.673 -3.601 3.658 1.00 0.51 29 LEU A C 2
ATOM 1330 O O . LEU A 1 29 ? 11.438 -4.227 4.390 1.00 0.59 29 LEU A O 2
ATOM 1346 N N . PRO A 1 30 ? 10.744 -3.682 2.319 1.00 0.50 30 PRO A N 2
ATOM 1347 C CA . PRO A 1 30 ? 11.731 -4.512 1.625 1.00 0.55 30 PRO A CA 2
ATOM 1348 C C . PRO A 1 30 ? 13.160 -4.052 1.878 1.00 0.57 30 PRO A C 2
ATOM 1349 O O . PRO A 1 30 ? 13.451 -2.858 1.856 1.00 0.98 30 PRO A O 2
ATOM 1360 N N . GLU A 1 31 ? 14.049 -5.007 2.120 1.00 0.57 31 GLU A N 2
ATOM 1361 C CA . GLU A 1 31 ? 15.448 -4.691 2.376 1.00 0.53 31 GLU A CA 2
ATOM 1362 C C . GLU A 1 31 ? 16.003 -3.776 1.285 1.00 0.32 31 GLU A C 2
ATOM 1363 O O . GLU A 1 31 ? 16.670 -2.790 1.581 1.00 0.55 31 GLU A O 2
ATOM 1375 N N . SER A 1 32 ? 15.702 -4.088 0.024 1.00 0.22 32 SER A N 2
ATOM 1376 C CA . SER A 1 32 ? 16.165 -3.267 -1.095 1.00 0.47 32 SER A CA 2
ATOM 1377 C C . SER A 1 32 ? 15.516 -1.889 -1.062 1.00 0.72 32 SER A C 2
ATOM 1378 O O . SER A 1 32 ? 15.930 -0.982 -1.783 1.00 1.38 32 SER A O 2
ATOM 1386 N N . VAL A 1 33 ? 14.516 -1.734 -0.205 1.00 0.25 33 VAL A N 2
ATOM 1387 C CA . VAL A 1 33 ? 13.831 -0.466 -0.053 1.00 0.32 33 VAL A CA 2
ATOM 1388 C C . VAL A 1 33 ? 14.427 0.284 1.131 1.00 0.34 33 VAL A C 2
ATOM 1389 O O . VAL A 1 33 ? 14.854 1.430 1.012 1.00 0.45 33 VAL A O 2
ATOM 1402 N N . LYS A 1 34 ? 14.453 -0.385 2.278 1.00 0.34 34 LYS A N 2
ATOM 1403 C CA . LYS A 1 34 ? 14.996 0.190 3.500 1.00 0.41 34 LYS A CA 2
ATOM 1404 C C . LYS A 1 34 ? 16.500 0.462 3.369 1.00 0.40 34 LYS A C 2
ATOM 1405 O O . LYS A 1 34 ? 17.033 1.372 4.001 1.00 0.42 34 LYS A O 2
ATOM 1424 N N . HIS A 1 35 ? 17.178 -0.349 2.553 1.00 0.40 35 HIS A N 2
ATOM 1425 C CA . HIS A 1 35 ? 18.624 -0.208 2.347 1.00 0.41 35 HIS A CA 2
ATOM 1426 C C . HIS A 1 35 ? 18.945 0.878 1.321 1.00 0.40 35 HIS A C 2
ATOM 1427 O O . HIS A 1 35 ? 20.078 0.985 0.848 1.00 0.41 35 HIS A O 2
ATOM 1441 N N . VAL A 1 36 ? 17.938 1.665 0.972 1.00 0.40 36 VAL A N 2
ATOM 1442 C CA . VAL A 1 36 ? 18.087 2.732 -0.006 1.00 0.42 36 VAL A CA 2
ATOM 1443 C C . VAL A 1 36 ? 17.250 3.943 0.392 1.00 0.41 36 VAL A C 2
ATOM 1444 O O . VAL A 1 36 ? 17.624 5.085 0.122 1.00 0.54 36 VAL A O 2
ATOM 1457 N N . LEU A 1 37 ? 16.109 3.686 1.034 1.00 0.29 37 LEU A N 2
ATOM 1458 C CA . LEU A 1 37 ? 15.220 4.755 1.464 1.00 0.27 37 LEU A CA 2
ATOM 1459 C C . LEU A 1 37 ? 15.581 5.270 2.845 1.00 0.33 37 LEU A C 2
ATOM 1460 O O . LEU A 1 37 ? 15.745 4.506 3.797 1.00 0.43 37 LEU A O 2
ATOM 1476 N N . PRO A 1 38 ? 15.698 6.593 2.953 1.00 0.33 38 PRO A N 2
ATOM 1477 C CA . PRO A 1 38 ? 16.033 7.284 4.202 1.00 0.43 38 PRO A CA 2
ATOM 1478 C C . PRO A 1 38 ? 15.002 7.018 5.299 1.00 0.48 38 PRO A C 2
ATOM 1479 O O . PRO A 1 38 ? 14.153 6.139 5.164 1.00 1.04 38 PRO A O 2
ATOM 1490 N N . SER A 1 39 ? 15.096 7.766 6.394 1.00 0.48 39 SER A N 2
ATOM 1491 C CA . SER A 1 39 ? 14.189 7.593 7.529 1.00 0.47 39 SER A CA 2
ATOM 1492 C C . SER A 1 39 ? 12.713 7.750 7.144 1.00 0.40 39 SER A C 2
ATOM 1493 O O . SER A 1 39 ? 11.995 6.761 6.983 1.00 0.47 39 SER A O 2
ATOM 1501 N N . HIS A 1 40 ? 12.258 8.997 7.041 1.00 0.30 40 HIS A N 2
ATOM 1502 C CA . HIS A 1 40 ? 10.857 9.293 6.726 1.00 0.27 40 HIS A CA 2
ATOM 1503 C C . HIS A 1 40 ? 10.395 8.718 5.384 1.00 0.21 40 HIS A C 2
ATOM 1504 O O . HIS A 1 40 ? 9.199 8.714 5.096 1.00 0.23 40 HIS A O 2
ATOM 1518 N N . ALA A 1 41 ? 11.320 8.239 4.561 1.00 0.17 41 ALA A N 2
ATOM 1519 C CA . ALA A 1 41 ? 10.950 7.684 3.261 1.00 0.15 41 ALA A CA 2
ATOM 1520 C C . ALA A 1 41 ? 10.224 6.358 3.418 1.00 0.16 41 ALA A C 2
ATOM 1521 O O . ALA A 1 41 ? 9.288 6.056 2.677 1.00 0.32 41 ALA A O 2
ATOM 1528 N N . GLN A 1 42 ? 10.656 5.571 4.392 1.00 0.10 42 GLN A N 2
ATOM 1529 C CA . GLN A 1 42 ? 10.040 4.281 4.659 1.00 0.10 42 GLN A CA 2
ATOM 1530 C C . GLN A 1 42 ? 8.621 4.482 5.159 1.00 0.13 42 GLN A C 2
ATOM 1531 O O . GLN A 1 42 ? 7.700 3.776 4.752 1.00 0.16 42 GLN A O 2
ATOM 1545 N N . ASP A 1 43 ? 8.444 5.485 6.015 1.00 0.16 43 ASP A N 2
ATOM 1546 C CA . ASP A 1 43 ? 7.123 5.813 6.529 1.00 0.22 43 ASP A CA 2
ATOM 1547 C C . ASP A 1 43 ? 6.244 6.194 5.349 1.00 0.20 43 ASP A C 2
ATOM 1548 O O . ASP A 1 43 ? 5.109 5.741 5.217 1.00 0.23 43 ASP A O 2
ATOM 1557 N N . ILE A 1 44 ? 6.823 7.000 4.466 1.00 0.18 44 ILE A N 2
ATOM 1558 C CA . ILE A 1 44 ? 6.152 7.426 3.249 1.00 0.16 44 ILE A CA 2
ATOM 1559 C C . ILE A 1 44 ? 5.790 6.201 2.431 1.00 0.14 44 ILE A C 2
ATOM 1560 O O . ILE A 1 44 ? 4.629 5.969 2.095 1.00 0.16 44 ILE A O 2
ATOM 1576 N N . TYR A 1 45 ? 6.812 5.418 2.138 1.00 0.17 45 TYR A N 2
ATOM 1577 C CA . TYR A 1 45 ? 6.660 4.192 1.379 1.00 0.15 45 TYR A CA 2
ATOM 1578 C C . TYR A 1 45 ? 5.554 3.324 1.965 1.00 0.14 45 TYR A C 2
ATOM 1579 O O . TYR A 1 45 ? 4.537 3.075 1.323 1.00 0.19 45 TYR A O 2
ATOM 1597 N N . LYS A 1 46 ? 5.766 2.863 3.189 1.00 0.15 46 LYS A N 2
ATOM 1598 C CA . LYS A 1 46 ? 4.800 2.014 3.873 1.00 0.18 46 LYS A CA 2
ATOM 1599 C C . LYS A 1 46 ? 3.410 2.650 3.915 1.00 0.17 46 LYS A C 2
ATOM 1600 O O . LYS A 1 46 ? 2.427 2.028 3.507 1.00 0.21 46 LYS A O 2
ATOM 1619 N N . GLU A 1 47 ? 3.325 3.879 4.416 1.00 0.14 47 GLU A N 2
ATOM 1620 C CA . GLU A 1 47 ? 2.042 4.575 4.511 1.00 0.14 47 GLU A CA 2
ATOM 1621 C C . GLU A 1 47 ? 1.380 4.693 3.149 1.00 0.13 47 GLU A C 2
ATOM 1622 O O . GLU A 1 47 ? 0.157 4.595 3.031 1.00 0.20 47 GLU A O 2
ATOM 1634 N N . ALA A 1 48 ? 2.189 4.894 2.121 1.00 0.12 48 ALA A N 2
ATOM 1635 C CA . ALA A 1 48 ? 1.672 5.008 0.767 1.00 0.13 48 ALA A CA 2
ATOM 1636 C C . ALA A 1 48 ? 1.279 3.634 0.255 1.00 0.13 48 ALA A C 2
ATOM 1637 O O . ALA A 1 48 ? 0.249 3.469 -0.398 1.00 0.21 48 ALA A O 2
ATOM 1644 N N . PHE A 1 49 ? 2.105 2.644 0.576 1.00 0.11 49 PHE A N 2
ATOM 1645 C CA . PHE A 1 49 ? 1.842 1.272 0.171 1.00 0.11 49 PHE A CA 2
ATOM 1646 C C . PHE A 1 49 ? 0.539 0.790 0.795 1.00 0.12 49 PHE A C 2
ATOM 1647 O O . PHE A 1 49 ? -0.338 0.271 0.105 1.00 0.17 49 PHE A O 2
ATOM 1664 N N . ASN A 1 50 ? 0.415 0.968 2.112 1.00 0.16 50 ASN A N 2
ATOM 1665 C CA . ASN A 1 50 ? -0.785 0.556 2.829 1.00 0.21 50 ASN A CA 2
ATOM 1666 C C . ASN A 1 50 ? -2.025 1.165 2.190 1.00 0.22 50 ASN A C 2
ATOM 1667 O O . ASN A 1 50 ?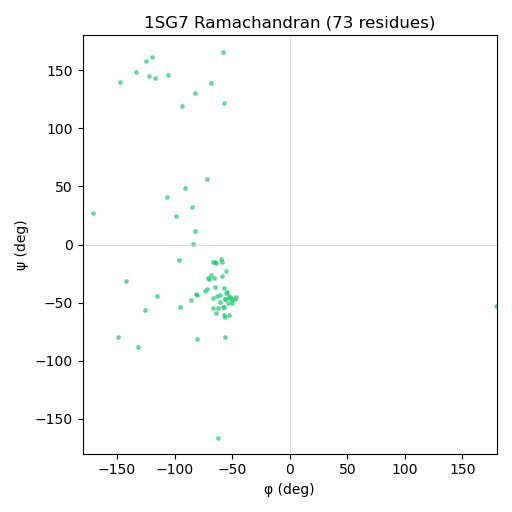 -3.032 0.486 1.986 1.00 0.28 50 ASN A O 2
ATOM 1678 N N . SER A 1 51 ? -1.939 2.452 1.866 1.00 0.23 51 SER A N 2
ATOM 1679 C CA . SER A 1 51 ? -3.044 3.155 1.234 1.00 0.27 51 SER A CA 2
ATOM 1680 C C . SER A 1 51 ? -3.459 2.444 -0.047 1.00 0.25 51 SER A C 2
ATOM 1681 O O . SER A 1 51 ? -4.636 2.173 -0.269 1.00 0.29 51 SER A O 2
ATOM 1689 N N . ALA A 1 52 ? -2.472 2.114 -0.871 1.00 0.23 52 ALA A N 2
ATOM 1690 C CA . ALA A 1 52 ? -2.730 1.405 -2.116 1.00 0.23 52 ALA A CA 2
ATOM 1691 C C . ALA A 1 52 ? -3.199 -0.014 -1.820 1.00 0.24 52 ALA A C 2
ATOM 1692 O O . ALA A 1 52 ? -3.981 -0.594 -2.571 1.00 0.31 52 ALA A O 2
ATOM 1699 N N . TRP A 1 53 ? -2.720 -0.556 -0.703 1.00 0.21 53 TRP A N 2
ATOM 1700 C CA . TRP A 1 53 ? -3.089 -1.899 -0.274 1.00 0.25 53 TRP A CA 2
ATOM 1701 C C . TRP A 1 53 ? -4.563 -1.927 0.128 1.00 0.30 53 TRP A C 2
ATOM 1702 O O . TRP A 1 53 ? -5.340 -2.730 -0.392 1.00 0.34 53 TRP A O 2
ATOM 1723 N N . ASP A 1 54 ? -4.947 -1.033 1.039 1.00 0.33 54 ASP A N 2
ATOM 1724 C CA . ASP A 1 54 ? -6.335 -0.948 1.487 1.00 0.40 54 ASP A CA 2
ATOM 1725 C C . ASP A 1 54 ? -7.218 -0.456 0.350 1.00 0.40 54 ASP A C 2
ATOM 1726 O O . ASP A 1 54 ? -8.376 -0.854 0.230 1.00 0.48 54 ASP A O 2
ATOM 1735 N N . GLN A 1 55 ? -6.655 0.401 -0.494 1.00 0.38 55 GLN A N 2
ATOM 1736 C CA . GLN A 1 55 ? -7.389 0.927 -1.630 1.00 0.45 55 GLN A CA 2
ATOM 1737 C C . GLN A 1 55 ? -7.648 -0.191 -2.625 1.00 0.49 55 GLN A C 2
ATOM 1738 O O . GLN A 1 55 ? -8.602 -0.149 -3.402 1.00 0.59 55 GLN A O 2
ATOM 1752 N N . TYR A 1 56 ? -6.791 -1.202 -2.578 1.00 0.44 56 TYR A N 2
ATOM 1753 C CA . TYR A 1 56 ? -6.913 -2.358 -3.451 1.00 0.52 56 TYR A CA 2
ATOM 1754 C C . TYR A 1 56 ? -8.043 -3.267 -2.972 1.00 0.68 56 TYR A C 2
ATOM 1755 O O . TYR A 1 56 ? -7.828 -4.436 -2.650 1.00 0.79 56 TYR A O 2
ATOM 1773 N N . LYS A 1 57 ? -9.249 -2.715 -2.926 1.00 0.76 57 LYS A N 2
ATOM 1774 C CA . LYS A 1 57 ? -10.422 -3.460 -2.489 1.00 0.95 57 LYS A CA 2
ATOM 1775 C C . LYS A 1 57 ? -11.006 -4.288 -3.633 1.00 1.08 57 LYS A C 2
ATOM 1776 O O . LYS A 1 57 ? -12.046 -4.929 -3.482 1.00 1.26 57 LYS A O 2
ATOM 1795 N N . ASP A 1 58 ? -10.322 -4.276 -4.772 1.00 1.01 58 ASP A N 2
ATOM 1796 C CA . ASP A 1 58 ? -10.755 -5.026 -5.942 1.00 1.13 58 ASP A CA 2
ATOM 1797 C C . ASP A 1 58 ? -10.136 -6.417 -5.933 1.00 1.14 58 ASP A C 2
ATOM 1798 O O . ASP A 1 58 ? -10.723 -7.377 -6.428 1.00 1.42 58 ASP A O 2
ATOM 1807 N N . LYS A 1 59 ? -8.943 -6.513 -5.355 1.00 0.93 59 LYS A N 2
ATOM 1808 C CA . LYS A 1 59 ? -8.230 -7.778 -5.265 1.00 0.95 59 LYS A CA 2
ATOM 1809 C C . LYS A 1 59 ? -8.536 -8.476 -3.946 1.00 1.24 59 LYS A C 2
ATOM 1810 O O . LYS A 1 59 ? -7.674 -9.137 -3.366 1.00 1.41 59 LYS A O 2
ATOM 1829 N N . GLU A 1 60 ? -9.763 -8.315 -3.475 1.00 1.70 60 GLU A N 2
ATOM 1830 C CA . GLU A 1 60 ? -10.182 -8.920 -2.221 1.00 2.39 60 GLU A CA 2
ATOM 1831 C C . GLU A 1 60 ? -10.482 -10.407 -2.401 1.00 2.63 60 GLU A C 2
ATOM 1832 O O . GLU A 1 60 ? -10.145 -11.225 -1.544 1.00 3.06 60 GLU A O 2
ATOM 1844 N N . ASP A 1 61 ? -11.127 -10.746 -3.513 1.00 2.55 61 ASP A N 2
ATOM 1845 C CA . ASP A 1 61 ? -11.483 -12.134 -3.796 1.00 3.03 61 ASP A CA 2
ATOM 1846 C C . ASP A 1 61 ? -10.617 -12.732 -4.906 1.00 2.75 61 ASP A C 2
ATOM 1847 O O . ASP A 1 61 ? -10.975 -13.756 -5.490 1.00 3.24 61 ASP A O 2
ATOM 1856 N N . ARG A 1 62 ? -9.480 -12.104 -5.195 1.00 2.05 62 ARG A N 2
ATOM 1857 C CA . ARG A 1 62 ? -8.586 -12.596 -6.233 1.00 1.85 62 ARG A CA 2
ATOM 1858 C C . ARG A 1 62 ? -7.347 -13.240 -5.621 1.00 1.59 62 ARG A C 2
ATOM 1859 O O . ARG A 1 62 ? -6.756 -12.713 -4.678 1.00 1.46 62 ARG A O 2
ATOM 1880 N N . ARG A 1 63 ? -6.968 -14.382 -6.168 1.00 1.67 63 ARG A N 2
ATOM 1881 C CA . ARG A 1 63 ? -5.801 -15.124 -5.695 1.00 1.61 63 ARG A CA 2
ATOM 1882 C C . ARG A 1 63 ? -4.499 -14.425 -6.085 1.00 1.14 63 ARG A C 2
ATOM 1883 O O . ARG A 1 63 ? -3.442 -14.709 -5.522 1.00 1.24 63 ARG A O 2
ATOM 1904 N N . ASP A 1 64 ? -4.579 -13.512 -7.047 1.00 0.85 64 ASP A N 2
ATOM 1905 C CA . ASP A 1 64 ? -3.402 -12.781 -7.504 1.00 0.59 64 ASP A CA 2
ATOM 1906 C C . ASP A 1 64 ? -3.124 -11.575 -6.610 1.00 0.48 64 ASP A C 2
ATOM 1907 O O . ASP A 1 64 ? -2.913 -10.464 -7.096 1.00 0.41 64 ASP A O 2
ATOM 1916 N N . ASP A 1 65 ? -3.128 -11.802 -5.297 1.00 0.52 65 ASP A N 2
ATOM 1917 C CA . ASP A 1 65 ? -2.882 -10.733 -4.335 1.00 0.47 65 ASP A CA 2
ATOM 1918 C C . ASP A 1 65 ? -1.523 -10.090 -4.576 1.00 0.40 65 ASP A C 2
ATOM 1919 O O . ASP A 1 65 ? -1.312 -8.925 -4.240 1.00 0.34 65 ASP A O 2
ATOM 1928 N N . ALA A 1 66 ? -0.605 -10.843 -5.178 1.00 0.47 66 ALA A N 2
ATOM 1929 C CA . ALA A 1 66 ? 0.718 -10.311 -5.472 1.00 0.50 66 ALA A CA 2
ATOM 1930 C C . ALA A 1 66 ? 0.578 -9.033 -6.275 1.00 0.44 66 ALA A C 2
ATOM 1931 O O . ALA A 1 66 ? 1.292 -8.061 -6.049 1.00 0.45 66 ALA A O 2
ATOM 1938 N N . SER A 1 67 ? -0.380 -9.038 -7.197 1.00 0.41 67 SER A N 2
ATOM 1939 C CA . SER A 1 67 ? -0.657 -7.870 -8.020 1.00 0.40 67 SER A CA 2
ATOM 1940 C C . SER A 1 67 ? -0.931 -6.680 -7.121 1.00 0.32 67 SER A C 2
ATOM 1941 O O . SER A 1 67 ? -0.366 -5.601 -7.302 1.00 0.36 67 SER A O 2
ATOM 1949 N N . ARG A 1 68 ? -1.782 -6.905 -6.127 1.00 0.28 68 ARG A N 2
ATOM 1950 C CA . ARG A 1 68 ? -2.113 -5.866 -5.158 1.00 0.24 68 ARG A CA 2
ATOM 1951 C C . ARG A 1 68 ? -0.829 -5.383 -4.501 1.00 0.22 68 ARG A C 2
ATOM 1952 O O . ARG A 1 68 ? -0.439 -4.224 -4.646 1.00 0.29 68 ARG A O 2
ATOM 1973 N N . GLU A 1 69 ? -0.165 -6.298 -3.796 1.00 0.22 69 GLU A N 2
ATOM 1974 C CA . GLU A 1 69 ? 1.090 -5.990 -3.138 1.00 0.21 69 GLU A CA 2
ATOM 1975 C C . GLU A 1 69 ? 2.008 -5.269 -4.115 1.00 0.19 69 GLU A C 2
ATOM 1976 O O . GLU A 1 69 ? 2.593 -4.235 -3.790 1.00 0.22 69 GLU A O 2
ATOM 1988 N N . GLU A 1 70 ? 2.093 -5.807 -5.330 1.00 0.27 70 GLU A N 2
ATOM 1989 C CA . GLU A 1 70 ? 2.900 -5.208 -6.382 1.00 0.29 70 GLU A CA 2
ATOM 1990 C C . GLU A 1 70 ? 2.483 -3.760 -6.594 1.00 0.27 70 GLU A C 2
ATOM 1991 O O . GLU A 1 70 ? 3.284 -2.843 -6.440 1.00 0.28 70 GLU A O 2
ATOM 2003 N N . THR A 1 71 ? 1.215 -3.558 -6.937 1.00 0.27 71 THR A N 2
ATOM 2004 C CA . THR A 1 71 ? 0.699 -2.212 -7.157 1.00 0.27 71 THR A CA 2
ATOM 2005 C C . THR A 1 71 ? 1.050 -1.309 -5.983 1.00 0.23 71 THR A C 2
ATOM 2006 O O . THR A 1 71 ? 1.618 -0.234 -6.168 1.00 0.28 71 THR A O 2
ATOM 2017 N N . ALA A 1 72 ? 0.719 -1.748 -4.770 1.00 0.16 72 ALA A N 2
ATOM 2018 C CA . ALA A 1 72 ? 1.026 -0.959 -3.589 1.00 0.15 72 ALA A CA 2
ATOM 2019 C C . ALA A 1 72 ? 2.494 -0.551 -3.629 1.00 0.17 72 ALA A C 2
ATOM 2020 O O . ALA A 1 72 ? 2.833 0.617 -3.438 1.00 0.23 72 ALA A O 2
ATOM 2027 N N . HIS A 1 73 ? 3.358 -1.520 -3.935 1.00 0.17 73 HIS A N 2
ATOM 2028 C CA . HIS A 1 73 ? 4.787 -1.253 -4.060 1.00 0.23 73 HIS A CA 2
ATOM 2029 C C . HIS A 1 73 ? 4.979 -0.077 -5.016 1.00 0.25 73 HIS A C 2
ATOM 2030 O O . HIS A 1 73 ? 5.700 0.875 -4.721 1.00 0.32 73 HIS A O 2
ATOM 2044 N N . LYS A 1 74 ? 4.305 -0.160 -6.166 1.00 0.23 74 LYS A N 2
ATOM 2045 C CA . LYS A 1 74 ? 4.367 0.885 -7.178 1.00 0.28 74 LYS A CA 2
ATOM 2046 C C . LYS A 1 74 ? 3.869 2.213 -6.622 1.00 0.31 74 LYS A C 2
ATOM 2047 O O . LYS A 1 74 ? 4.478 3.258 -6.848 1.00 0.54 74 LYS A O 2
ATOM 2066 N N . VAL A 1 75 ? 2.767 2.160 -5.887 1.00 0.21 75 VAL A N 2
ATOM 2067 C CA . VAL A 1 75 ? 2.197 3.357 -5.291 1.00 0.21 75 VAL A CA 2
ATOM 2068 C C . VAL A 1 75 ? 3.147 3.942 -4.258 1.00 0.21 75 VAL A C 2
ATOM 2069 O O . VAL A 1 75 ? 3.582 5.087 -4.372 1.00 0.29 75 VAL A O 2
ATOM 2082 N N . ALA A 1 76 ? 3.470 3.146 -3.245 1.00 0.14 76 ALA A N 2
ATOM 2083 C CA . ALA A 1 76 ? 4.376 3.583 -2.192 1.00 0.16 76 ALA A CA 2
ATOM 2084 C C . ALA A 1 76 ? 5.609 4.242 -2.783 1.00 0.19 76 ALA A C 2
ATOM 2085 O O . ALA A 1 76 ? 6.025 5.316 -2.348 1.00 0.24 76 ALA A O 2
ATOM 2092 N N . TRP A 1 77 ? 6.179 3.602 -3.794 1.00 0.18 77 TRP A N 2
ATOM 2093 C CA . TRP A 1 77 ? 7.350 4.146 -4.458 1.00 0.23 77 TRP A CA 2
ATOM 2094 C C . TRP A 1 77 ? 7.017 5.523 -5.017 1.00 0.26 77 TRP A C 2
ATOM 2095 O O . TRP A 1 77 ? 7.775 6.470 -4.844 1.00 0.30 77 TRP A O 2
ATOM 2116 N N . ALA A 1 78 ? 5.858 5.634 -5.669 1.00 0.24 78 ALA A N 2
ATOM 2117 C CA . ALA A 1 78 ? 5.421 6.909 -6.229 1.00 0.27 78 ALA A CA 2
ATOM 2118 C C . ALA A 1 78 ? 5.529 8.014 -5.180 1.00 0.29 78 ALA A C 2
ATOM 2119 O O . ALA A 1 78 ? 6.012 9.108 -5.466 1.00 0.39 78 ALA A O 2
ATOM 2126 N N . ALA A 1 79 ? 5.108 7.704 -3.954 1.00 0.24 79 ALA A N 2
ATOM 2127 C CA . ALA A 1 79 ? 5.192 8.650 -2.859 1.00 0.24 79 ALA A CA 2
ATOM 2128 C C . ALA A 1 79 ? 6.654 8.896 -2.535 1.00 0.25 79 ALA A C 2
ATOM 2129 O O . ALA A 1 79 ? 7.083 10.036 -2.348 1.00 0.32 79 ALA A O 2
ATOM 2136 N N . VAL A 1 80 ? 7.420 7.811 -2.497 1.00 0.21 80 VAL A N 2
ATOM 2137 C CA . VAL A 1 80 ? 8.837 7.888 -2.231 1.00 0.22 80 VAL A CA 2
ATOM 2138 C C . VAL A 1 80 ? 9.526 8.724 -3.309 1.00 0.26 80 VAL A C 2
ATOM 2139 O O . VAL A 1 80 ? 10.248 9.660 -3.002 1.00 0.31 80 VAL A O 2
ATOM 2152 N N . LYS A 1 81 ? 9.289 8.388 -4.574 1.00 0.25 81 LYS A N 2
ATOM 2153 C CA . LYS A 1 81 ? 9.883 9.124 -5.686 1.00 0.31 81 LYS A CA 2
ATOM 2154 C C . LYS A 1 81 ? 9.400 10.576 -5.715 1.00 0.40 81 LYS A C 2
ATOM 2155 O O . LYS A 1 81 ? 9.989 11.423 -6.385 1.00 0.66 81 LYS A O 2
ATOM 2174 N N . HIS A 1 82 ? 8.330 10.855 -4.976 1.00 0.32 82 HIS A N 2
ATOM 2175 C CA . HIS A 1 82 ? 7.772 12.203 -4.910 1.00 0.37 82 HIS A CA 2
ATOM 2176 C C . HIS A 1 82 ? 8.495 13.025 -3.849 1.00 0.61 82 HIS A C 2
ATOM 2177 O O . HIS A 1 82 ? 8.869 14.175 -4.081 1.00 1.20 82 HIS A O 2
ATOM 2191 N N . GLU A 1 83 ? 8.679 12.422 -2.680 1.00 0.36 83 GLU A N 2
ATOM 2192 C CA . GLU A 1 83 ? 9.352 13.084 -1.566 1.00 0.48 83 GLU A CA 2
ATOM 2193 C C . GLU A 1 83 ? 10.822 12.692 -1.494 1.00 0.45 83 GLU A C 2
ATOM 2194 O O . GLU A 1 83 ? 11.591 13.291 -0.748 1.00 0.86 83 GLU A O 2
ATOM 2206 N N . TYR A 1 84 ? 11.198 11.665 -2.246 1.00 0.32 84 TYR A N 2
ATOM 2207 C CA . TYR A 1 84 ? 12.573 11.170 -2.246 1.00 0.35 84 TYR A CA 2
ATOM 2208 C C . TYR A 1 84 ? 13.091 10.931 -3.665 1.00 0.39 84 TYR A C 2
ATOM 2209 O O . TYR A 1 84 ? 12.333 10.576 -4.568 1.00 0.45 84 TYR A O 2
ATOM 2227 N N . ALA A 1 85 ? 14.396 11.129 -3.840 1.00 0.44 85 ALA A N 2
ATOM 2228 C CA . ALA A 1 85 ? 15.048 10.945 -5.135 1.00 0.51 85 ALA A CA 2
ATOM 2229 C C . ALA A 1 85 ? 16.188 9.938 -5.049 1.00 0.64 85 ALA A C 2
ATOM 2230 O O . ALA A 1 85 ? 16.894 9.883 -4.045 1.00 0.68 85 ALA A O 2
ATOM 2237 N N . LYS A 1 86 ? 16.392 9.169 -6.119 1.00 0.80 86 LYS A N 2
ATOM 2238 C CA . LYS A 1 86 ? 17.483 8.201 -6.154 1.00 1.00 86 LYS A CA 2
ATOM 2239 C C . LYS A 1 86 ? 18.716 8.831 -6.773 1.00 1.41 86 LYS A C 2
ATOM 2240 O O . LYS A 1 86 ? 18.686 9.250 -7.931 1.00 1.94 86 LYS A O 2
ATOM 2259 N N . GLY A 1 87 ? 19.801 8.894 -6.017 1.00 1.29 87 GLY A N 2
ATOM 2260 C CA . GLY A 1 87 ? 21.012 9.473 -6.550 1.00 1.77 87 GLY A CA 2
ATOM 2261 C C . GLY A 1 87 ? 21.530 8.677 -7.728 1.00 2.25 87 GLY A C 2
ATOM 2262 O O . GLY A 1 87 ? 20.816 7.829 -8.263 1.00 2.39 87 GLY A O 2
ATOM 2266 N N . ASP A 1 88 ? 22.757 8.948 -8.152 1.00 2.65 88 ASP A N 2
ATOM 2267 C CA . ASP A 1 88 ? 23.325 8.241 -9.291 1.00 3.15 88 ASP A CA 2
ATOM 2268 C C . ASP A 1 88 ? 24.001 6.932 -8.882 1.00 2.99 88 ASP A C 2
ATOM 2269 O O . ASP A 1 88 ? 24.965 6.509 -9.517 1.00 3.40 88 ASP A O 2
ATOM 2278 N N . ASP A 1 89 ? 23.487 6.273 -7.840 1.00 2.50 89 ASP A N 2
ATOM 2279 C CA . ASP A 1 89 ? 24.055 5.006 -7.406 1.00 2.33 89 ASP A CA 2
ATOM 2280 C C . ASP A 1 89 ? 22.968 3.943 -7.324 1.00 1.98 89 ASP A C 2
ATOM 2281 O O . ASP A 1 89 ? 22.784 3.144 -8.241 1.00 1.80 89 ASP A O 2
ATOM 2290 N N . ASP A 1 90 ? 22.252 3.969 -6.228 1.00 2.01 90 ASP A N 2
ATOM 2291 C CA . ASP A 1 90 ? 21.160 3.051 -5.974 1.00 1.83 90 ASP A CA 2
ATOM 2292 C C . ASP A 1 90 ? 20.562 3.371 -4.621 1.00 1.46 90 ASP A C 2
ATOM 2293 O O . ASP A 1 90 ? 20.029 2.504 -3.942 1.00 1.56 90 ASP A O 2
ATOM 2302 N N . LYS A 1 91 ? 20.669 4.637 -4.247 1.00 1.26 91 LYS A N 2
ATOM 2303 C CA . LYS A 1 91 ? 20.155 5.110 -2.976 1.00 0.94 91 LYS A CA 2
ATOM 2304 C C . LYS A 1 91 ? 19.259 6.318 -3.178 1.00 0.97 91 LYS A C 2
ATOM 2305 O O . LYS A 1 91 ? 19.321 6.977 -4.214 1.00 1.41 91 LYS A O 2
ATOM 2324 N N . TRP A 1 92 ? 18.412 6.595 -2.196 1.00 0.52 92 TRP A N 2
ATOM 2325 C CA . TRP A 1 92 ? 17.488 7.716 -2.293 1.00 0.45 92 TRP A CA 2
ATOM 2326 C C . TRP A 1 92 ? 17.695 8.749 -1.187 1.00 0.43 92 TRP A C 2
ATOM 2327 O O . TRP A 1 92 ? 18.210 8.444 -0.111 1.00 0.52 92 TRP A O 2
ATOM 2348 N N . HIS A 1 93 ? 17.249 9.973 -1.468 1.00 0.40 93 HIS A N 2
ATOM 2349 C CA . HIS A 1 93 ? 17.328 11.083 -0.522 1.00 0.48 93 HIS A CA 2
ATOM 2350 C C . HIS A 1 93 ? 16.080 11.950 -0.673 1.00 0.48 93 HIS A C 2
ATOM 2351 O O . HIS A 1 93 ? 15.602 12.158 -1.789 1.00 0.46 93 HIS A O 2
ATOM 2365 N N . LYS A 1 94 ? 15.524 12.418 0.438 1.00 0.49 94 LYS A N 2
ATOM 2366 C CA . LYS A 1 94 ? 14.301 13.213 0.385 1.00 0.48 94 LYS A CA 2
ATOM 2367 C C . LYS A 1 94 ? 14.423 14.428 -0.514 1.00 0.49 94 LYS A C 2
ATOM 2368 O O . LYS A 1 94 ? 15.256 15.312 -0.299 1.00 0.51 94 LYS A O 2
ATOM 2387 N N . LYS A 1 95 ? 13.551 14.463 -1.511 1.00 0.52 95 LYS A N 2
ATOM 2388 C CA . LYS A 1 95 ? 13.490 15.553 -2.455 1.00 0.58 95 LYS A CA 2
ATOM 2389 C C . LYS A 1 95 ? 12.701 16.718 -1.860 1.00 0.68 95 LYS A C 2
ATOM 2390 O O . LYS A 1 95 ? 13.276 17.672 -1.335 1.00 0.93 95 LYS A O 2
ATOM 2409 N N . SER A 1 96 ? 11.377 16.625 -1.949 1.00 0.74 96 SER A N 2
ATOM 2410 C CA . SER A 1 96 ? 10.493 17.662 -1.425 1.00 0.87 96 SER A CA 2
ATOM 2411 C C . SER A 1 96 ? 10.154 17.400 0.039 1.00 0.86 96 SER A C 2
ATOM 2412 O O . SER A 1 96 ? 10.244 18.348 0.846 1.00 1.19 96 SER A O 2
ATOM 2421 N N . PRO A 1 22 ? 1.427 -5.937 4.415 1.00 0.68 22 PRO A N 3
ATOM 2422 C CA . PRO A 1 22 ? 2.786 -6.463 4.528 1.00 0.81 22 PRO A CA 3
ATOM 2423 C C . PRO A 1 22 ? 3.675 -5.588 5.406 1.00 0.62 22 PRO A C 3
ATOM 2424 O O . PRO A 1 22 ? 4.721 -6.028 5.884 1.00 0.76 22 PRO A O 3
ATOM 2435 N N . TYR A 1 23 ? 3.250 -4.345 5.616 1.00 0.49 23 TYR A N 3
ATOM 2436 C CA . TYR A 1 23 ? 4.002 -3.406 6.439 1.00 0.51 23 TYR A CA 3
ATOM 2437 C C . TYR A 1 23 ? 3.194 -3.009 7.667 1.00 0.77 23 TYR A C 3
ATOM 2438 O O . TYR A 1 23 ? 1.976 -2.844 7.589 1.00 1.47 23 TYR A O 3
ATOM 2456 N N . LYS A 1 24 ? 3.864 -2.872 8.804 1.00 0.58 24 LYS A N 3
ATOM 2457 C CA . LYS A 1 24 ? 3.180 -2.514 10.040 1.00 0.74 24 LYS A CA 3
ATOM 2458 C C . LYS A 1 24 ? 3.704 -1.214 10.638 1.00 0.46 24 LYS A C 3
ATOM 2459 O O . LYS A 1 24 ? 2.924 -0.390 11.115 1.00 0.48 24 LYS A O 3
ATOM 2478 N N . THR A 1 25 ? 5.019 -1.022 10.616 1.00 0.51 25 THR A N 3
ATOM 2479 C CA . THR A 1 25 ? 5.612 0.192 11.162 1.00 0.54 25 THR A CA 3
ATOM 2480 C C . THR A 1 25 ? 6.488 0.891 10.124 1.00 0.71 25 THR A C 3
AT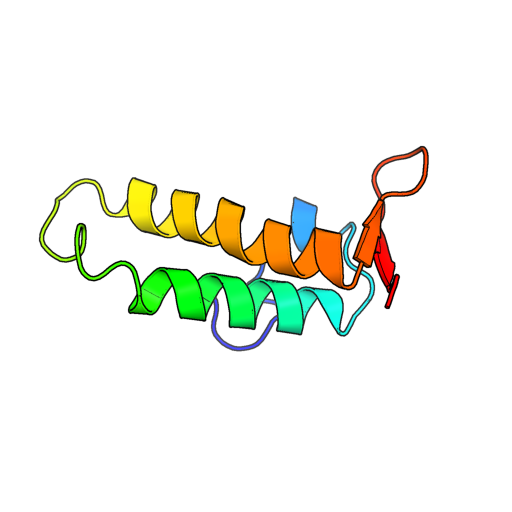OM 2481 O O . THR A 1 25 ? 6.248 2.044 9.771 1.00 1.50 25 THR A O 3
ATOM 2492 N N . LYS A 1 26 ? 7.504 0.179 9.644 1.00 0.34 26 LYS A N 3
ATOM 2493 C CA . LYS A 1 26 ? 8.431 0.711 8.646 1.00 0.34 26 LYS A CA 3
ATOM 2494 C C . LYS A 1 26 ? 9.531 -0.307 8.356 1.00 0.39 26 LYS A C 3
ATOM 2495 O O . LYS A 1 26 ? 9.832 -0.600 7.201 1.00 0.42 26 LYS A O 3
ATOM 2514 N N . SER A 1 27 ? 10.126 -0.845 9.416 1.00 0.45 27 SER A N 3
ATOM 2515 C CA . SER A 1 27 ? 11.191 -1.835 9.277 1.00 0.54 27 SER A CA 3
ATOM 2516 C C . SER A 1 27 ? 10.718 -3.027 8.447 1.00 0.50 27 SER A C 3
ATOM 2517 O O . SER A 1 27 ? 11.519 -3.704 7.803 1.00 0.52 27 SER A O 3
ATOM 2525 N N . ASP A 1 28 ? 9.411 -3.273 8.466 1.00 0.49 28 ASP A N 3
ATOM 2526 C CA . ASP A 1 28 ? 8.830 -4.379 7.713 1.00 0.49 28 ASP A CA 3
ATOM 2527 C C . ASP A 1 28 ? 9.038 -4.197 6.212 1.00 0.48 28 ASP A C 3
ATOM 2528 O O . ASP A 1 28 ? 8.894 -5.143 5.439 1.00 0.66 28 ASP A O 3
ATOM 2537 N N . LEU A 1 29 ? 9.371 -2.974 5.803 1.00 0.42 29 LEU A N 3
ATOM 2538 C CA . LEU A 1 29 ? 9.592 -2.676 4.394 1.00 0.42 29 LEU A CA 3
ATOM 2539 C C . LEU A 1 29 ? 10.644 -3.603 3.788 1.00 0.51 29 LEU A C 3
ATOM 2540 O O . LEU A 1 29 ? 11.383 -4.273 4.508 1.00 0.59 29 LEU A O 3
ATOM 2556 N N . PRO A 1 30 ? 10.712 -3.658 2.449 1.00 0.50 30 PRO A N 3
ATOM 2557 C CA . PRO A 1 30 ? 11.665 -4.510 1.733 1.00 0.55 30 PRO A CA 3
ATOM 2558 C C . PRO A 1 30 ? 13.107 -4.073 1.933 1.00 0.57 30 PRO A C 3
ATOM 2559 O O . PRO A 1 30 ? 13.423 -2.886 1.892 1.00 0.98 30 PRO A O 3
ATOM 2570 N N . GLU A 1 31 ? 13.980 -5.046 2.153 1.00 0.57 31 GLU A N 3
ATOM 2571 C CA . GLU A 1 31 ? 15.392 -4.766 2.361 1.00 0.53 31 GLU A CA 3
ATOM 2572 C C . GLU A 1 31 ? 15.936 -3.877 1.245 1.00 0.32 31 GLU A C 3
ATOM 2573 O O . GLU A 1 31 ? 16.620 -2.893 1.511 1.00 0.55 31 GLU A O 3
ATOM 2585 N N . SER A 1 32 ? 15.604 -4.208 -0.001 1.00 0.22 32 SER A N 3
ATOM 2586 C CA . SER A 1 32 ? 16.046 -3.415 -1.144 1.00 0.47 32 SER A CA 3
ATOM 2587 C C . SER A 1 32 ? 15.459 -2.007 -1.083 1.00 0.72 32 SER A C 3
ATOM 2588 O O . SER A 1 32 ? 15.902 -1.106 -1.798 1.00 1.38 32 SER A O 3
ATOM 2596 N N . VAL A 1 33 ? 14.472 -1.825 -0.216 1.00 0.25 33 VAL A N 3
ATOM 2597 C CA . VAL A 1 33 ? 13.832 -0.534 -0.043 1.00 0.32 33 VAL A CA 3
ATOM 2598 C C . VAL A 1 33 ? 14.487 0.219 1.111 1.00 0.34 33 VAL A C 3
ATOM 2599 O O . VAL A 1 33 ? 14.922 1.360 0.962 1.00 0.45 33 VAL A O 3
ATOM 2612 N N . LYS A 1 34 ? 14.549 -0.438 2.263 1.00 0.34 34 LYS A N 3
ATOM 2613 C CA . LYS A 1 34 ? 15.147 0.146 3.456 1.00 0.41 34 LYS A CA 3
ATOM 2614 C C . LYS A 1 34 ? 16.651 0.381 3.264 1.00 0.40 34 LYS A C 3
ATOM 2615 O O . LYS A 1 34 ? 17.236 1.265 3.891 1.00 0.42 34 LYS A O 3
ATOM 2634 N N . HIS A 1 35 ? 17.275 -0.430 2.401 1.00 0.40 35 HIS A N 3
ATOM 2635 C CA . HIS A 1 35 ? 18.716 -0.325 2.133 1.00 0.41 35 HIS A CA 3
ATOM 2636 C C . HIS A 1 35 ? 19.021 0.771 1.114 1.00 0.40 35 HIS A C 3
ATOM 2637 O O . HIS A 1 35 ? 20.093 0.789 0.509 1.00 0.41 35 HIS A O 3
ATOM 2651 N N . VAL A 1 36 ? 18.073 1.673 0.926 1.00 0.40 36 VAL A N 3
ATOM 2652 C CA . VAL A 1 36 ? 18.223 2.766 -0.021 1.00 0.42 36 VAL A CA 3
ATOM 2653 C C . VAL A 1 36 ? 17.435 3.980 0.452 1.00 0.41 36 VAL A C 3
ATOM 2654 O O . VAL A 1 36 ? 17.858 5.120 0.259 1.00 0.54 36 VAL A O 3
ATOM 2667 N N . LEU A 1 37 ? 16.290 3.729 1.087 1.00 0.29 37 LEU A 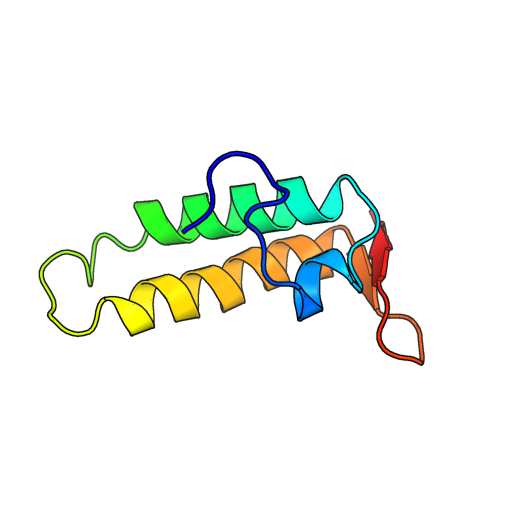N 3
ATOM 2668 C CA . LEU A 1 37 ? 15.464 4.803 1.598 1.00 0.27 37 LEU A CA 3
ATOM 2669 C C . LEU A 1 37 ? 16.046 5.349 2.892 1.00 0.33 37 LEU A C 3
ATOM 2670 O O . LEU A 1 37 ? 16.414 4.604 3.800 1.00 0.43 37 LEU A O 3
ATOM 2686 N N . PRO A 1 38 ? 16.164 6.672 2.950 1.00 0.33 38 PRO A N 3
ATOM 2687 C CA . PRO A 1 38 ? 16.740 7.397 4.091 1.00 0.43 38 PRO A CA 3
ATOM 2688 C C . PRO A 1 38 ? 16.076 7.073 5.434 1.00 0.48 38 PRO A C 3
ATOM 2689 O O . PRO A 1 38 ? 16.576 6.235 6.182 1.00 1.04 38 PRO A O 3
ATOM 2700 N N . SER A 1 39 ? 14.963 7.732 5.752 1.00 0.48 39 SER A N 3
ATOM 2701 C CA . SER A 1 39 ? 14.281 7.487 7.021 1.00 0.47 39 SER A CA 3
ATOM 2702 C C . SER A 1 39 ? 12.773 7.675 6.886 1.00 0.40 39 SER A C 3
ATOM 2703 O O . SER A 1 39 ? 12.020 6.702 6.856 1.00 0.47 39 SER A O 3
ATOM 2711 N N . HIS A 1 40 ? 12.335 8.927 6.794 1.00 0.30 40 HIS A N 3
ATOM 2712 C CA . HIS A 1 40 ? 10.913 9.226 6.652 1.00 0.27 40 HIS A CA 3
ATOM 2713 C C . HIS A 1 40 ? 10.372 8.662 5.338 1.00 0.21 40 HIS A C 3
ATOM 2714 O O . HIS A 1 40 ? 9.164 8.624 5.125 1.00 0.23 40 HIS A O 3
ATOM 2728 N N . ALA A 1 41 ? 11.272 8.210 4.463 1.00 0.17 41 ALA A N 3
ATOM 2729 C CA . ALA A 1 41 ? 10.874 7.639 3.181 1.00 0.15 41 ALA A CA 3
ATOM 2730 C C . ALA A 1 41 ? 10.186 6.299 3.382 1.00 0.16 41 ALA A C 3
ATOM 2731 O O . ALA A 1 41 ? 9.327 5.909 2.596 1.00 0.32 41 ALA A O 3
ATOM 2738 N N . GLN A 1 42 ? 10.564 5.605 4.445 1.00 0.10 42 GLN A N 3
ATOM 2739 C CA . GLN A 1 42 ? 9.976 4.314 4.763 1.00 0.10 42 GLN A CA 3
ATOM 2740 C C . GLN A 1 42 ? 8.561 4.514 5.280 1.00 0.13 42 GLN A C 3
ATOM 2741 O O . GLN A 1 42 ? 7.645 3.776 4.917 1.00 0.16 42 GLN A O 3
ATOM 2755 N N . ASP A 1 43 ? 8.379 5.553 6.090 1.00 0.16 43 ASP A N 3
ATOM 2756 C CA . ASP A 1 43 ? 7.059 5.889 6.602 1.00 0.22 43 ASP A CA 3
ATOM 2757 C C . ASP A 1 43 ? 6.192 6.291 5.420 1.00 0.20 43 ASP A C 3
ATOM 2758 O O . ASP A 1 43 ? 5.026 5.915 5.316 1.00 0.23 43 ASP A O 3
ATOM 2767 N N . ILE A 1 44 ? 6.815 7.033 4.512 1.00 0.18 44 ILE A N 3
ATOM 2768 C CA . ILE A 1 44 ? 6.169 7.477 3.292 1.00 0.16 44 ILE A CA 3
ATOM 2769 C C . ILE A 1 44 ? 5.852 6.269 2.427 1.00 0.14 44 ILE A C 3
ATOM 2770 O O . ILE A 1 44 ? 4.710 6.045 2.024 1.00 0.16 44 ILE A O 3
ATOM 2786 N N . TYR A 1 45 ? 6.889 5.488 2.167 1.00 0.17 45 TYR A N 3
ATOM 2787 C CA . TYR A 1 45 ? 6.775 4.278 1.370 1.00 0.15 45 TYR A CA 3
ATOM 2788 C C . TYR A 1 45 ? 5.695 3.360 1.928 1.00 0.14 45 TYR A C 3
ATOM 2789 O O . TYR A 1 45 ? 4.833 2.880 1.197 1.00 0.19 45 TYR A O 3
ATOM 2807 N N . LYS A 1 46 ? 5.755 3.112 3.228 1.00 0.15 46 LYS A N 3
ATOM 2808 C CA . LYS A 1 46 ? 4.791 2.242 3.886 1.00 0.18 46 LYS A CA 3
ATOM 2809 C C . LYS A 1 46 ? 3.378 2.821 3.839 1.00 0.17 46 LYS A C 3
ATOM 2810 O O . LYS A 1 46 ? 2.432 2.136 3.450 1.00 0.21 46 LYS A O 3
ATOM 2829 N N . GLU A 1 47 ? 3.234 4.077 4.250 1.00 0.14 47 GLU A N 3
ATOM 2830 C CA . GLU A 1 47 ? 1.925 4.725 4.267 1.00 0.14 47 GLU A CA 3
ATOM 2831 C C . GLU A 1 47 ? 1.311 4.776 2.877 1.00 0.13 47 GLU A C 3
ATOM 2832 O O . GLU A 1 47 ? 0.092 4.693 2.726 1.00 0.20 47 GLU A O 3
ATOM 2844 N N . ALA A 1 48 ? 2.152 4.901 1.862 1.00 0.12 48 ALA A N 3
ATOM 2845 C CA . ALA A 1 48 ? 1.669 4.947 0.494 1.00 0.13 48 ALA A CA 3
ATOM 2846 C C . ALA A 1 48 ? 1.301 3.545 0.033 1.00 0.13 48 ALA A C 3
ATOM 2847 O O . ALA A 1 48 ? 0.299 3.349 -0.658 1.00 0.21 48 ALA A O 3
ATOM 2854 N N . PHE A 1 49 ? 2.105 2.571 0.442 1.00 0.11 49 PHE A N 3
ATOM 2855 C CA . PHE A 1 49 ? 1.853 1.180 0.097 1.00 0.11 49 PHE A CA 3
ATOM 2856 C C . PHE A 1 49 ? 0.532 0.728 0.709 1.00 0.12 49 PHE A C 3
ATOM 2857 O O . PHE A 1 49 ? -0.341 0.212 0.013 1.00 0.17 49 PHE A O 3
ATOM 2874 N N . ASN A 1 50 ? 0.394 0.924 2.021 1.00 0.16 50 ASN A N 3
ATOM 2875 C CA . ASN A 1 50 ? -0.821 0.532 2.728 1.00 0.21 50 ASN A CA 3
ATOM 2876 C C . ASN A 1 50 ? -2.046 1.165 2.085 1.00 0.22 50 ASN A C 3
ATOM 2877 O O . ASN A 1 50 ? -3.063 0.503 1.877 1.00 0.28 50 ASN A O 3
ATOM 2888 N N . SER A 1 51 ? -1.943 2.451 1.761 1.00 0.23 51 SER A N 3
ATOM 2889 C CA . SER A 1 51 ? -3.045 3.167 1.131 1.00 0.27 51 SER A CA 3
ATOM 2890 C C . SER A 1 51 ? -3.464 2.459 -0.149 1.00 0.25 51 SER A C 3
ATOM 2891 O O . SER A 1 51 ? -4.648 2.223 -0.383 1.00 0.29 51 SER A O 3
ATOM 2899 N N . ALA A 1 52 ? -2.479 2.092 -0.960 1.00 0.23 52 ALA A N 3
ATOM 2900 C CA . ALA A 1 52 ? -2.745 1.383 -2.202 1.00 0.23 52 ALA A CA 3
ATOM 2901 C C . ALA A 1 52 ? -3.181 -0.045 -1.904 1.00 0.24 52 ALA A C 3
ATOM 2902 O O . ALA A 1 52 ? -3.950 -0.638 -2.657 1.00 0.31 52 ALA A O 3
ATOM 2909 N N . TRP A 1 53 ? -2.697 -0.579 -0.786 1.00 0.21 53 TRP A N 3
ATOM 2910 C CA . TRP A 1 53 ? -3.045 -1.927 -0.363 1.00 0.25 53 TRP A CA 3
ATOM 2911 C C . TRP A 1 53 ? -4.520 -1.969 0.026 1.00 0.30 53 TRP A C 3
ATOM 2912 O O . TRP A 1 53 ? -5.295 -2.751 -0.523 1.00 0.34 53 TRP A O 3
ATOM 2933 N N . ASP A 1 54 ? -4.901 -1.106 0.964 1.00 0.33 54 ASP A N 3
ATOM 2934 C CA . ASP A 1 54 ? -6.285 -1.028 1.414 1.00 0.40 54 ASP A CA 3
ATOM 2935 C C . ASP A 1 54 ? -7.180 -0.550 0.279 1.00 0.40 54 ASP A C 3
ATOM 2936 O O . ASP A 1 54 ? -8.325 -0.984 0.148 1.00 0.48 54 ASP A O 3
ATOM 2945 N N . GLN A 1 55 ? -6.645 0.347 -0.548 1.00 0.38 55 GLN A N 3
ATOM 2946 C CA . GLN A 1 55 ? -7.400 0.876 -1.676 1.00 0.45 55 GLN A CA 3
ATOM 2947 C C . GLN A 1 55 ? -7.626 -0.215 -2.708 1.00 0.49 55 GLN A C 3
ATOM 2948 O O . GLN A 1 55 ? -8.569 -0.159 -3.497 1.00 0.59 55 GLN A O 3
ATOM 2962 N N . TYR A 1 56 ? -6.757 -1.214 -2.684 1.00 0.44 56 TYR A N 3
ATOM 2963 C CA . TYR A 1 56 ? -6.851 -2.341 -3.602 1.00 0.52 56 TYR A CA 3
ATOM 2964 C C . TYR A 1 56 ? -8.006 -3.260 -3.213 1.00 0.68 56 TYR A C 3
ATOM 2965 O O . TYR A 1 56 ? -7.823 -4.459 -3.011 1.00 0.79 56 TYR A O 3
ATOM 2983 N N . LYS A 1 57 ? -9.199 -2.685 -3.114 1.00 0.76 57 LYS A N 3
ATOM 2984 C CA . LYS A 1 57 ? -10.389 -3.447 -2.756 1.00 0.95 57 LYS A CA 3
ATOM 2985 C C . LYS A 1 57 ? -10.945 -4.188 -3.970 1.00 1.08 57 LYS A C 3
ATOM 2986 O O . LYS A 1 57 ? -11.931 -4.915 -3.869 1.00 1.26 57 LYS A O 3
ATOM 3005 N N . ASP A 1 58 ? -10.300 -4.000 -5.117 1.00 1.01 58 ASP A N 3
ATOM 3006 C CA . ASP A 1 58 ? -10.716 -4.651 -6.349 1.00 1.13 58 ASP A CA 3
ATOM 3007 C C . ASP A 1 58 ? -10.167 -6.071 -6.407 1.00 1.14 58 ASP A C 3
ATOM 3008 O O . ASP A 1 58 ? -10.860 -7.004 -6.814 1.00 1.42 58 ASP A O 3
ATOM 3017 N N . LYS A 1 59 ? -8.911 -6.219 -6.000 1.00 0.93 59 LYS A N 3
ATOM 3018 C CA . LYS A 1 59 ? -8.248 -7.517 -6.000 1.00 0.95 59 LYS A CA 3
ATOM 3019 C C . LYS A 1 59 ? -8.243 -8.129 -4.604 1.00 1.24 59 LYS A C 3
ATOM 3020 O O . LYS A 1 59 ? -7.289 -8.798 -4.210 1.00 1.41 59 LYS A O 3
ATOM 3039 N N . GLU A 1 60 ? -9.316 -7.891 -3.860 1.00 1.70 60 GLU A N 3
ATOM 3040 C CA . GLU A 1 60 ? -9.441 -8.412 -2.503 1.00 2.39 60 GLU A CA 3
ATOM 3041 C C . GLU A 1 60 ? -9.874 -9.875 -2.508 1.00 2.63 60 GLU A C 3
ATOM 3042 O O . GLU A 1 60 ? -9.413 -10.671 -1.688 1.00 3.06 60 GLU A O 3
ATOM 3054 N N . ASP A 1 61 ? -10.760 -10.227 -3.434 1.00 2.55 61 ASP A N 3
ATOM 3055 C CA . ASP A 1 61 ? -11.249 -11.597 -3.541 1.00 3.03 61 ASP A CA 3
ATOM 3056 C C . ASP A 1 61 ? -10.656 -12.292 -4.757 1.00 2.75 61 ASP A C 3
ATOM 3057 O O . ASP A 1 61 ? -11.252 -13.220 -5.307 1.00 3.24 61 ASP A O 3
ATOM 3066 N N . ARG A 1 62 ? -9.479 -11.844 -5.171 1.00 2.05 62 ARG A N 3
ATOM 3067 C CA . ARG A 1 62 ? -8.805 -12.423 -6.317 1.00 1.85 62 ARG A CA 3
ATOM 3068 C C . ARG A 1 62 ? -7.624 -13.273 -5.884 1.00 1.59 62 ARG A C 3
ATOM 3069 O O . ARG A 1 62 ? -6.923 -12.955 -4.924 1.00 1.46 62 ARG A O 3
ATOM 3090 N N . ARG A 1 63 ? -7.402 -14.342 -6.624 1.00 1.67 63 ARG A N 3
ATOM 3091 C CA . ARG A 1 63 ? -6.293 -15.246 -6.361 1.00 1.61 63 ARG A CA 3
ATOM 3092 C C . ARG A 1 63 ? -4.962 -14.552 -6.645 1.00 1.14 63 ARG A C 3
ATOM 3093 O O . ARG A 1 63 ? -3.904 -15.006 -6.209 1.00 1.24 63 ARG A O 3
ATOM 3114 N N . ASP A 1 64 ? -5.026 -13.450 -7.390 1.00 0.85 64 ASP A N 3
ATOM 3115 C CA . ASP A 1 64 ? -3.839 -12.688 -7.751 1.00 0.59 64 ASP A CA 3
ATOM 3116 C C . ASP A 1 64 ? -3.573 -11.568 -6.746 1.00 0.48 64 ASP A C 3
ATOM 3117 O O . ASP A 1 64 ? -3.339 -10.420 -7.129 1.00 0.41 64 ASP A O 3
ATOM 3126 N N . ASP A 1 65 ? -3.616 -11.907 -5.460 1.00 0.52 65 ASP A N 3
ATOM 3127 C CA . ASP A 1 65 ? -3.383 -10.926 -4.406 1.00 0.47 65 ASP A CA 3
ATOM 3128 C C . ASP A 1 65 ? -2.003 -10.291 -4.554 1.00 0.40 65 ASP A C 3
ATOM 3129 O O . ASP A 1 65 ? -1.798 -9.137 -4.179 1.00 0.34 65 ASP A O 3
ATOM 3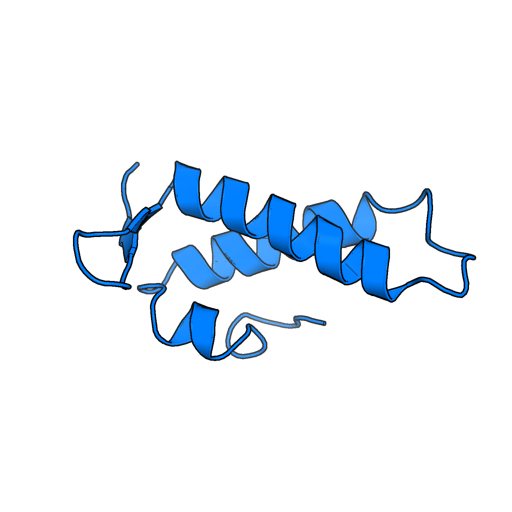138 N N . ALA A 1 66 ? -1.058 -11.044 -5.111 1.00 0.47 66 ALA A N 3
ATOM 3139 C CA . ALA A 1 66 ? 0.292 -10.527 -5.311 1.00 0.50 66 ALA A CA 3
ATOM 3140 C C . ALA A 1 66 ? 0.249 -9.229 -6.099 1.00 0.44 66 ALA A C 3
ATOM 3141 O O . ALA A 1 66 ? 0.956 -8.273 -5.782 1.00 0.45 66 ALA A O 3
ATOM 3148 N N . SER A 1 67 ? -0.609 -9.191 -7.115 1.00 0.41 67 SER A N 3
ATOM 3149 C CA . SER A 1 67 ? -0.768 -7.997 -7.931 1.00 0.40 67 SER A CA 3
ATOM 3150 C C . SER A 1 67 ? -1.032 -6.804 -7.032 1.00 0.32 67 SER A C 3
ATOM 3151 O O . SER A 1 67 ? -0.428 -5.743 -7.188 1.00 0.36 67 SER A O 3
ATOM 3159 N N . ARG A 1 68 ? -1.916 -7.007 -6.064 1.00 0.28 68 ARG A N 3
ATOM 3160 C CA . ARG A 1 68 ? -2.238 -5.965 -5.098 1.00 0.24 68 ARG A CA 3
ATOM 3161 C C . ARG A 1 68 ? -0.952 -5.498 -4.435 1.00 0.22 68 ARG A C 3
ATOM 3162 O O . ARG A 1 68 ? -0.541 -4.347 -4.591 1.00 0.29 68 ARG A O 3
ATOM 3183 N N . GLU A 1 69 ? -0.306 -6.409 -3.711 1.00 0.22 69 GLU A N 3
ATOM 3184 C CA . GLU A 1 69 ? 0.947 -6.106 -3.046 1.00 0.21 69 GLU A CA 3
ATOM 3185 C C . GLU A 1 69 ? 1.887 -5.419 -4.024 1.00 0.19 69 GLU A C 3
ATOM 3186 O O . GLU A 1 69 ? 2.471 -4.380 -3.719 1.00 0.22 69 GLU A O 3
ATOM 3198 N N . GLU A 1 70 ? 1.996 -5.995 -5.219 1.00 0.27 70 GLU A N 3
ATOM 3199 C CA . GLU A 1 70 ? 2.835 -5.436 -6.270 1.00 0.29 70 GLU A CA 3
ATOM 3200 C C . GLU A 1 70 ? 2.472 -3.976 -6.511 1.00 0.27 70 GLU A C 3
ATOM 3201 O O . GLU A 1 70 ? 3.308 -3.086 -6.368 1.00 0.28 70 GLU A O 3
ATOM 3213 N N . THR A 1 71 ? 1.218 -3.730 -6.879 1.00 0.27 71 THR A N 3
ATOM 3214 C CA . THR A 1 71 ? 0.763 -2.365 -7.133 1.00 0.27 71 THR A CA 3
ATOM 3215 C C . THR A 1 71 ? 1.127 -1.456 -5.965 1.00 0.23 71 THR A C 3
ATOM 3216 O O . THR A 1 71 ? 1.706 -0.387 -6.159 1.00 0.28 71 THR A O 3
ATOM 3227 N N . ALA A 1 72 ? 0.794 -1.886 -4.750 1.00 0.16 72 ALA A N 3
ATOM 3228 C CA . ALA A 1 72 ? 1.106 -1.099 -3.566 1.00 0.15 72 ALA A CA 3
ATOM 3229 C C . ALA A 1 72 ? 2.576 -0.691 -3.601 1.00 0.17 72 ALA A C 3
ATOM 3230 O O . ALA A 1 72 ? 2.915 0.474 -3.403 1.00 0.23 72 ALA A O 3
ATOM 3237 N N . HIS A 1 73 ? 3.439 -1.662 -3.901 1.00 0.17 73 HIS A N 3
ATOM 3238 C CA . HIS A 1 73 ? 4.870 -1.396 -4.018 1.00 0.23 73 HIS A CA 3
ATOM 3239 C C . HIS A 1 73 ? 5.080 -0.247 -5.000 1.00 0.25 73 HIS A C 3
ATOM 3240 O O . HIS A 1 73 ? 5.799 0.710 -4.718 1.00 0.32 73 HIS A O 3
ATOM 3254 N N . LYS A 1 74 ? 4.431 -0.365 -6.158 1.00 0.23 74 LYS A N 3
ATOM 3255 C CA . LYS A 1 74 ? 4.513 0.644 -7.205 1.00 0.28 74 LYS A CA 3
ATOM 3256 C C . LYS A 1 74 ? 4.025 1.997 -6.709 1.00 0.31 74 LYS A C 3
ATOM 3257 O O . LYS A 1 74 ? 4.661 3.025 -6.952 1.00 0.54 74 LYS A O 3
ATOM 3276 N N . VAL A 1 75 ? 2.903 1.990 -6.010 1.00 0.21 75 VAL A N 3
ATOM 3277 C CA . VAL A 1 75 ? 2.336 3.218 -5.473 1.00 0.21 75 VAL A CA 3
ATOM 3278 C C . VAL A 1 75 ? 3.256 3.800 -4.411 1.00 0.21 75 VAL A C 3
ATOM 3279 O O . VAL A 1 75 ? 3.705 4.940 -4.519 1.00 0.29 75 VAL A O 3
ATOM 3292 N N . ALA A 1 76 ? 3.534 3.004 -3.382 1.00 0.14 76 ALA A N 3
ATOM 3293 C CA . ALA A 1 76 ? 4.408 3.427 -2.296 1.00 0.16 76 ALA A CA 3
ATOM 3294 C C . ALA A 1 76 ? 5.660 4.101 -2.838 1.00 0.19 76 ALA A C 3
ATOM 3295 O O . ALA A 1 76 ? 6.063 5.162 -2.363 1.00 0.24 76 ALA A O 3
ATOM 3302 N N . TRP A 1 77 ? 6.257 3.486 -3.850 1.00 0.18 77 TRP A N 3
ATOM 3303 C CA . TRP A 1 77 ? 7.448 4.050 -4.468 1.00 0.23 77 TRP A CA 3
ATOM 3304 C C . TRP A 1 77 ? 7.121 5.423 -5.032 1.00 0.26 77 TRP A C 3
ATOM 3305 O O . TRP A 1 77 ? 7.887 6.367 -4.871 1.00 0.30 77 TRP A O 3
ATOM 3326 N N . ALA A 1 78 ? 5.958 5.532 -5.673 1.00 0.24 78 ALA A N 3
ATOM 3327 C CA . ALA A 1 78 ? 5.519 6.803 -6.234 1.00 0.27 78 ALA A CA 3
ATOM 3328 C C . ALA A 1 78 ? 5.636 7.900 -5.182 1.00 0.29 78 ALA A C 3
ATOM 3329 O O . ALA A 1 78 ? 6.155 8.982 -5.450 1.00 0.39 78 ALA A O 3
ATOM 3336 N N . ALA A 1 79 ? 5.183 7.589 -3.970 1.00 0.24 79 ALA A N 3
ATOM 3337 C CA . ALA A 1 79 ? 5.266 8.518 -2.859 1.00 0.24 79 ALA A CA 3
ATOM 3338 C C . ALA A 1 79 ? 6.729 8.790 -2.555 1.00 0.25 79 ALA A C 3
ATOM 3339 O O . ALA A 1 79 ? 7.143 9.935 -2.382 1.00 0.32 79 ALA A O 3
ATOM 3346 N N . VAL A 1 80 ? 7.510 7.715 -2.512 1.00 0.21 80 VAL A N 3
ATOM 3347 C CA . VAL A 1 80 ? 8.929 7.811 -2.253 1.00 0.22 80 VAL A CA 3
ATOM 3348 C C . VAL A 1 80 ? 9.607 8.666 -3.322 1.00 0.26 80 VAL A C 3
ATOM 3349 O O . VAL A 1 80 ? 10.303 9.622 -3.000 1.00 0.31 80 VAL A O 3
ATOM 3362 N N . LYS A 1 81 ? 9.400 8.335 -4.592 1.00 0.25 81 LYS A N 3
ATOM 3363 C CA . LYS A 1 81 ? 9.999 9.098 -5.682 1.00 0.31 81 LYS A CA 3
ATOM 3364 C C . LYS A 1 81 ? 9.505 10.546 -5.683 1.00 0.40 81 LYS A C 3
ATOM 3365 O O . LYS A 1 81 ? 10.100 11.412 -6.325 1.00 0.66 81 LYS A O 3
ATOM 3384 N N . HIS A 1 82 ? 8.420 10.803 -4.957 1.00 0.32 82 HIS A N 3
ATOM 3385 C CA . HIS A 1 82 ? 7.853 12.146 -4.873 1.00 0.37 82 HIS A CA 3
ATOM 3386 C C . HIS A 1 82 ? 8.550 12.957 -3.786 1.00 0.61 82 HIS A C 3
ATOM 3387 O O . HIS A 1 82 ? 8.968 14.093 -4.011 1.00 1.20 82 HIS A O 3
ATOM 3401 N N . GLU A 1 83 ? 8.670 12.360 -2.605 1.00 0.36 83 GLU A N 3
ATOM 3402 C CA . GLU A 1 83 ? 9.315 13.008 -1.466 1.00 0.48 83 GLU A CA 3
ATOM 3403 C C . GLU A 1 83 ? 10.795 12.650 -1.395 1.00 0.45 83 GLU A C 3
ATOM 3404 O O . GLU A 1 83 ? 11.542 13.227 -0.612 1.00 0.86 83 GLU A O 3
ATOM 3416 N N . TYR A 1 84 ? 11.197 11.674 -2.198 1.00 0.32 84 TYR A N 3
ATOM 3417 C CA . TYR A 1 84 ? 12.580 11.209 -2.218 1.00 0.35 84 TYR A CA 3
ATOM 3418 C C . TYR A 1 84 ? 13.102 11.039 -3.642 1.00 0.39 84 TYR A C 3
ATOM 3419 O O . TYR A 1 84 ? 12.355 10.693 -4.557 1.00 0.45 84 TYR A O 3
ATOM 3437 N N . ALA A 1 85 ? 14.396 11.290 -3.808 1.00 0.44 85 ALA A N 3
ATOM 3438 C CA . ALA A 1 85 ? 15.049 11.175 -5.106 1.00 0.51 85 ALA A CA 3
ATOM 3439 C C . ALA A 1 85 ? 16.220 10.201 -5.055 1.00 0.64 85 ALA A C 3
ATOM 3440 O O . ALA A 1 85 ? 16.924 10.119 -4.051 1.00 0.68 85 ALA A O 3
ATOM 3447 N N . LYS A 1 86 ? 16.450 9.491 -6.157 1.00 0.80 86 LYS A N 3
ATOM 3448 C CA . LYS A 1 86 ? 17.568 8.559 -6.238 1.00 1.00 86 LYS A CA 3
ATOM 3449 C C . LYS A 1 86 ? 18.781 9.284 -6.801 1.00 1.41 86 LYS A C 3
ATOM 3450 O O . LYS A 1 86 ? 18.702 9.898 -7.866 1.00 1.94 86 LYS A O 3
ATOM 3469 N N . GLY A 1 87 ? 19.899 9.225 -6.091 1.00 1.29 87 GLY A N 3
ATOM 3470 C CA . GLY A 1 87 ? 21.094 9.900 -6.557 1.00 1.77 87 GLY A CA 3
ATOM 3471 C C . GLY A 1 87 ? 21.754 9.147 -7.687 1.00 2.25 87 GLY A C 3
ATOM 3472 O O . GLY A 1 87 ? 21.159 8.228 -8.249 1.00 2.39 87 GLY A O 3
ATOM 3476 N N . ASP A 1 88 ? 22.979 9.527 -8.039 1.00 2.65 88 ASP A N 3
ATOM 3477 C CA . ASP A 1 88 ? 23.694 8.866 -9.124 1.00 3.15 88 ASP A CA 3
ATOM 3478 C C . ASP A 1 88 ? 24.064 7.425 -8.773 1.00 2.99 88 ASP A C 3
ATOM 3479 O O . ASP A 1 88 ? 25.036 6.886 -9.303 1.00 3.40 88 ASP A O 3
ATOM 3488 N N . ASP A 1 89 ? 23.280 6.788 -7.903 1.00 2.50 89 ASP A N 3
ATOM 3489 C CA . ASP A 1 89 ? 23.518 5.410 -7.521 1.00 2.33 89 ASP A CA 3
ATOM 3490 C C . ASP A 1 89 ? 22.172 4.727 -7.313 1.00 1.98 89 ASP A C 3
ATOM 3491 O O . ASP A 1 89 ? 21.162 5.168 -7.863 1.00 1.80 89 ASP A O 3
ATOM 3500 N N . ASP A 1 90 ? 22.140 3.668 -6.521 1.00 2.01 90 ASP A N 3
ATOM 3501 C CA . ASP A 1 90 ? 20.891 2.971 -6.259 1.00 1.83 90 ASP A CA 3
ATOM 3502 C C . ASP A 1 90 ? 20.380 3.305 -4.868 1.00 1.46 90 ASP A C 3
ATOM 3503 O O . ASP A 1 90 ? 19.810 2.463 -4.180 1.00 1.56 90 ASP A O 3
ATOM 3512 N N . LYS A 1 91 ? 20.577 4.557 -4.474 1.00 1.26 91 LYS A N 3
ATOM 3513 C CA . LYS A 1 91 ? 20.131 5.042 -3.178 1.00 0.94 91 LYS A CA 3
ATOM 3514 C C . LYS A 1 91 ? 19.291 6.297 -3.354 1.00 0.97 91 LYS A C 3
ATOM 3515 O O . LYS A 1 91 ? 19.370 6.962 -4.386 1.00 1.41 91 LYS A O 3
ATOM 3534 N N . TRP A 1 92 ? 18.473 6.608 -2.360 1.00 0.52 92 TRP A N 3
ATOM 3535 C CA . TRP A 1 92 ? 17.606 7.780 -2.446 1.00 0.45 92 TRP A CA 3
ATOM 3536 C C . TRP A 1 92 ? 17.803 8.754 -1.285 1.00 0.43 92 TRP A C 3
ATOM 3537 O O . TRP A 1 92 ? 18.327 8.400 -0.230 1.00 0.52 92 TRP A O 3
ATOM 3558 N N . HIS A 1 93 ? 17.346 9.986 -1.508 1.00 0.40 93 HIS A N 3
ATOM 3559 C CA . HIS A 1 93 ? 17.415 11.057 -0.517 1.00 0.48 93 HIS A CA 3
ATOM 3560 C C . HIS A 1 93 ? 16.146 11.902 -0.614 1.00 0.48 93 HIS A C 3
ATOM 3561 O O . HIS A 1 93 ? 15.658 12.157 -1.714 1.00 0.46 93 HIS A O 3
ATOM 3575 N N . LYS A 1 94 ? 15.585 12.302 0.525 1.00 0.49 94 LYS A N 3
ATOM 3576 C CA . LYS A 1 94 ? 14.342 13.073 0.511 1.00 0.48 94 LYS A CA 3
ATOM 3577 C C . LYS A 1 94 ? 14.444 14.347 -0.305 1.00 0.49 94 LYS A C 3
ATOM 3578 O O . LYS A 1 94 ? 15.296 15.202 -0.069 1.00 0.51 94 LYS A O 3
ATOM 3597 N N . LYS A 1 95 ? 13.528 14.460 -1.250 1.00 0.52 95 LYS A N 3
ATOM 3598 C CA . LYS A 1 95 ? 13.431 15.612 -2.112 1.00 0.58 95 LYS A CA 3
ATOM 3599 C C . LYS A 1 95 ? 12.672 16.725 -1.390 1.00 0.68 95 LYS A C 3
ATOM 3600 O O . LYS A 1 95 ? 13.272 17.647 -0.836 1.00 0.93 95 LYS A O 3
ATOM 3619 N N . SER A 1 96 ? 11.346 16.620 -1.399 1.00 0.74 96 SER A N 3
ATOM 3620 C CA . SER A 1 96 ? 10.490 17.604 -0.744 1.00 0.87 96 SER A CA 3
ATOM 3621 C C . SER A 1 96 ? 10.738 17.620 0.761 1.00 0.86 96 SER A C 3
ATOM 3622 O O . SER A 1 96 ? 10.176 16.750 1.461 1.00 1.19 96 SER A O 3
ATOM 3631 N N . PRO A 1 22 ? 1.661 -6.120 4.111 1.00 0.68 22 PRO A N 4
ATOM 3632 C CA . PRO A 1 22 ? 3.041 -6.598 4.197 1.00 0.81 22 PRO A CA 4
ATOM 3633 C C . PRO A 1 22 ? 3.887 -5.735 5.134 1.00 0.62 22 PRO A C 4
ATOM 3634 O O . PRO A 1 22 ? 4.949 -6.157 5.591 1.00 0.76 22 PRO A O 4
ATOM 3645 N N . TYR A 1 23 ? 3.401 -4.528 5.417 1.00 0.49 23 TYR A N 4
ATOM 3646 C CA . TYR A 1 23 ? 4.102 -3.605 6.304 1.00 0.51 23 TYR A CA 4
ATOM 3647 C C . TYR A 1 23 ? 3.266 -3.331 7.547 1.00 0.77 23 TYR A C 4
ATOM 3648 O O . TYR A 1 23 ? 2.044 -3.215 7.465 1.00 1.47 23 TYR A O 4
ATOM 3666 N N . LYS A 1 24 ? 3.920 -3.246 8.698 1.00 0.58 24 LYS A N 4
ATOM 3667 C CA . LYS A 1 24 ? 3.205 -3.008 9.945 1.00 0.74 24 LYS A CA 4
ATOM 3668 C C . LYS A 1 24 ? 3.656 -1.729 10.640 1.00 0.46 24 LYS A C 4
ATOM 3669 O O . LYS A 1 24 ? 2.832 -0.996 11.187 1.00 0.48 24 LYS A O 4
ATOM 3688 N N . THR A 1 25 ? 4.956 -1.456 10.623 1.00 0.51 25 THR A N 4
ATOM 3689 C CA . THR A 1 25 ? 5.481 -0.257 11.262 1.00 0.54 25 THR A CA 4
ATOM 3690 C C . THR A 1 25 ? 6.302 0.572 10.277 1.00 0.71 25 THR A C 4
ATOM 3691 O O . THR A 1 25 ? 6.013 1.744 10.039 1.00 1.50 25 THR A O 4
ATOM 3702 N N . LYS A 1 26 ? 7.328 -0.057 9.710 1.00 0.34 26 LYS A N 4
ATOM 3703 C CA . LYS A 1 26 ? 8.209 0.596 8.746 1.00 0.34 26 LYS A CA 4
ATOM 3704 C C . LYS A 1 26 ? 9.362 -0.335 8.391 1.00 0.39 26 LYS A C 4
ATOM 3705 O O . LYS A 1 26 ? 9.637 -0.579 7.218 1.00 0.42 26 LYS A O 4
ATOM 3724 N N . SER A 1 27 ? 10.029 -0.863 9.414 1.00 0.45 27 SER A N 4
ATOM 3725 C CA . SER A 1 27 ? 11.140 -1.780 9.199 1.00 0.54 27 SER A CA 4
ATOM 3726 C C . SER A 1 27 ? 10.689 -2.983 8.373 1.00 0.50 27 SER A C 4
ATOM 3727 O O . SER A 1 27 ? 11.504 -3.660 7.745 1.00 0.52 27 SER A O 4
ATOM 3735 N N . ASP A 1 28 ? 9.381 -3.240 8.376 1.00 0.49 28 ASP A N 4
ATOM 3736 C CA . ASP A 1 28 ? 8.812 -4.352 7.626 1.00 0.49 28 ASP A CA 4
ATOM 3737 C C . ASP A 1 28 ? 9.047 -4.180 6.125 1.00 0.48 28 ASP A C 4
ATOM 3738 O O . ASP A 1 28 ? 8.944 -5.139 5.361 1.00 0.66 28 ASP A O 4
ATOM 3747 N N . LEU A 1 29 ? 9.362 -2.956 5.709 1.00 0.42 29 LEU A N 4
ATOM 3748 C CA . LEU A 1 29 ? 9.605 -2.668 4.300 1.00 0.42 29 LEU A CA 4
ATOM 3749 C C . LEU A 1 29 ? 10.689 -3.577 3.726 1.00 0.51 29 LEU A C 4
ATOM 3750 O O . LEU A 1 29 ? 11.455 -4.192 4.468 1.00 0.59 29 LEU A O 4
ATOM 3766 N N . PRO A 1 30 ? 10.757 -3.679 2.388 1.00 0.50 30 PRO A N 4
ATOM 3767 C CA . PRO A 1 30 ? 11.737 -4.524 1.699 1.00 0.55 30 PRO A CA 4
ATOM 3768 C C . PRO A 1 30 ? 13.170 -4.036 1.878 1.00 0.57 30 PRO A C 4
ATOM 3769 O O . PRO A 1 30 ? 13.446 -2.840 1.810 1.00 0.98 30 PRO A O 4
ATOM 3780 N N . GLU A 1 31 ? 14.082 -4.975 2.110 1.00 0.57 31 GLU A N 4
ATOM 3781 C CA . GLU A 1 31 ? 15.490 -4.643 2.295 1.00 0.53 31 GLU A CA 4
ATOM 3782 C C . GLU A 1 31 ? 15.980 -3.724 1.179 1.00 0.32 31 GLU A C 4
ATOM 3783 O O . GLU A 1 31 ? 16.556 -2.672 1.444 1.00 0.55 31 GLU A O 4
ATOM 3795 N N . SER A 1 32 ? 15.726 -4.112 -0.071 1.00 0.22 32 SER A N 4
ATOM 3796 C CA . SER A 1 32 ? 16.128 -3.301 -1.218 1.00 0.47 32 SER A CA 4
ATOM 3797 C C . SER A 1 32 ? 15.506 -1.910 -1.142 1.00 0.72 32 SER A C 4
ATOM 3798 O O . SER A 1 32 ? 15.922 -0.995 -1.851 1.00 1.38 32 SER A O 4
ATOM 3806 N N . VAL A 1 33 ? 14.517 -1.760 -0.270 1.00 0.25 33 VAL A N 4
ATOM 3807 C CA . VAL A 1 33 ? 13.847 -0.490 -0.083 1.00 0.32 33 VAL A CA 4
ATOM 3808 C C . VAL A 1 33 ? 14.476 0.261 1.090 1.00 0.34 33 VAL A C 4
ATOM 3809 O O . VAL A 1 33 ? 14.905 1.405 0.954 1.00 0.45 33 VAL A O 4
ATOM 3822 N N . LYS A 1 34 ? 14.528 -0.399 2.241 1.00 0.34 34 LYS A N 4
ATOM 3823 C CA . LYS A 1 34 ? 15.103 0.188 3.449 1.00 0.41 34 LYS A CA 4
ATOM 3824 C C . LYS A 1 34 ? 16.604 0.448 3.288 1.00 0.40 34 LYS A C 4
ATOM 3825 O O . LYS A 1 34 ? 17.158 1.348 3.920 1.00 0.42 34 LYS A O 4
ATOM 3844 N N . HIS A 1 35 ? 17.259 -0.360 2.453 1.00 0.40 35 HIS A N 4
ATOM 3845 C CA . HIS A 1 35 ? 18.702 -0.234 2.223 1.00 0.41 35 HIS A CA 4
ATOM 3846 C C . HIS A 1 35 ? 19.017 0.857 1.204 1.00 0.40 35 HIS A C 4
ATOM 3847 O O . HIS A 1 35 ? 20.148 0.966 0.727 1.00 0.41 35 HIS A O 4
ATOM 3861 N N . VAL A 1 36 ? 18.009 1.642 0.859 1.00 0.40 36 VAL A N 4
ATOM 3862 C CA . VAL A 1 36 ? 18.159 2.707 -0.119 1.00 0.42 36 VAL A CA 4
ATOM 3863 C C . VAL A 1 36 ? 17.336 3.926 0.277 1.00 0.41 36 VAL A C 4
ATOM 3864 O O . VAL A 1 36 ? 17.713 5.063 -0.008 1.00 0.54 36 VAL A O 4
ATOM 3877 N N . LEU A 1 37 ? 16.201 3.680 0.928 1.00 0.29 37 LEU A N 4
ATOM 3878 C CA . LEU A 1 37 ? 15.315 4.750 1.356 1.00 0.27 37 LEU A CA 4
ATOM 3879 C C . LEU A 1 37 ? 15.668 5.262 2.737 1.00 0.33 37 LEU A C 4
ATOM 3880 O O . LEU A 1 37 ? 15.829 4.496 3.688 1.00 0.43 37 LEU A O 4
ATOM 3896 N N . PRO A 1 38 ? 15.772 6.583 2.852 1.00 0.33 38 PRO A N 4
ATOM 3897 C CA . PRO A 1 38 ? 16.085 7.263 4.108 1.00 0.43 38 PRO A CA 4
ATOM 3898 C C . PRO A 1 38 ? 15.010 6.997 5.163 1.00 0.48 38 PRO A C 4
ATOM 3899 O O . PRO A 1 38 ? 14.041 6.285 4.901 1.00 1.04 38 PRO A O 4
ATOM 3910 N N . SER A 1 39 ? 15.197 7.543 6.357 1.00 0.48 39 SER A N 4
ATOM 3911 C CA . SER A 1 39 ? 14.254 7.334 7.455 1.00 0.47 39 SER A CA 4
ATOM 3912 C C . SER A 1 39 ? 12.806 7.666 7.072 1.00 0.40 39 SER A C 4
ATOM 3913 O O . SER A 1 39 ? 11.986 6.767 6.891 1.00 0.47 39 SER A O 4
ATOM 3921 N N . HIS A 1 40 ? 12.494 8.954 6.981 1.00 0.30 40 HIS A N 4
ATOM 3922 C CA . HIS A 1 40 ? 11.137 9.404 6.658 1.00 0.27 40 HIS A CA 4
ATOM 3923 C C . HIS A 1 40 ? 10.618 8.832 5.337 1.00 0.21 40 HIS A C 4
ATOM 3924 O O . HIS A 1 40 ? 9.414 8.825 5.102 1.00 0.23 40 HIS A O 4
ATOM 3938 N N . ALA A 1 41 ? 11.510 8.353 4.478 1.00 0.17 41 ALA A N 4
ATOM 3939 C CA . ALA A 1 41 ? 11.097 7.792 3.190 1.00 0.15 41 ALA A CA 4
ATOM 3940 C C . ALA A 1 41 ? 10.380 6.465 3.364 1.00 0.16 41 ALA A C 4
ATOM 3941 O O . ALA A 1 41 ? 9.469 6.134 2.605 1.00 0.32 41 ALA A O 4
ATOM 3948 N N . GLN A 1 42 ? 10.797 5.709 4.364 1.00 0.10 42 GLN A N 4
ATOM 3949 C CA . GLN A 1 42 ? 10.199 4.416 4.643 1.00 0.10 42 GLN A CA 4
ATOM 3950 C C . GLN A 1 42 ? 8.785 4.603 5.172 1.00 0.13 42 GLN A C 4
ATOM 3951 O O . GLN A 1 42 ? 7.868 3.876 4.792 1.00 0.16 42 GLN A O 4
ATOM 3965 N N . ASP A 1 43 ? 8.607 5.616 6.016 1.00 0.16 43 ASP A N 4
ATOM 3966 C CA . ASP A 1 43 ? 7.289 5.930 6.545 1.00 0.22 43 ASP A CA 4
ATOM 3967 C C . ASP A 1 43 ? 6.402 6.337 5.379 1.00 0.20 43 ASP A C 4
ATOM 3968 O O . ASP A 1 43 ? 5.246 5.932 5.276 1.00 0.23 43 ASP A O 4
ATOM 3977 N N . ILE A 1 44 ? 6.997 7.108 4.473 1.00 0.18 44 ILE A N 4
ATOM 3978 C CA . ILE A 1 44 ? 6.318 7.548 3.264 1.00 0.16 44 ILE A CA 4
ATOM 3979 C C . ILE A 1 44 ? 5.948 6.332 2.438 1.00 0.14 44 ILE A C 4
ATOM 3980 O O . ILE A 1 44 ? 4.794 6.141 2.052 1.00 0.16 44 ILE A O 4
ATOM 3996 N N . TYR A 1 45 ? 6.954 5.513 2.189 1.00 0.17 45 TYR A N 4
ATOM 3997 C CA . TYR A 1 45 ? 6.792 4.290 1.423 1.00 0.15 45 TYR A CA 4
ATOM 3998 C C . TYR A 1 45 ? 5.671 3.431 1.998 1.00 0.14 45 TYR A C 4
ATOM 3999 O O . TYR A 1 45 ? 4.634 3.244 1.367 1.00 0.19 45 TYR A O 4
ATOM 4017 N N . LYS A 1 46 ? 5.894 2.906 3.197 1.00 0.15 46 LYS A N 4
ATOM 4018 C CA . LYS A 1 46 ? 4.913 2.057 3.860 1.00 0.18 46 LYS A CA 4
ATOM 4019 C C . LYS A 1 46 ? 3.523 2.698 3.876 1.00 0.17 46 LYS A C 4
ATOM 4020 O O . LYS A 1 46 ? 2.541 2.077 3.470 1.00 0.21 46 LYS A O 4
ATOM 4039 N N . GLU A 1 47 ? 3.441 3.936 4.354 1.00 0.14 47 GLU A N 4
ATOM 4040 C CA . GLU A 1 47 ? 2.163 4.638 4.428 1.00 0.14 47 GLU A CA 4
ATOM 4041 C C . GLU A 1 47 ? 1.509 4.744 3.057 1.00 0.13 47 GLU A C 4
ATOM 4042 O O . GLU A 1 47 ? 0.289 4.634 2.935 1.00 0.20 47 GLU A O 4
ATOM 4054 N N . ALA A 1 48 ? 2.322 4.946 2.030 1.00 0.12 48 ALA A N 4
ATOM 4055 C CA . ALA A 1 48 ? 1.805 5.046 0.674 1.00 0.13 48 ALA A CA 4
ATOM 4056 C C . ALA A 1 48 ? 1.403 3.670 0.181 1.00 0.13 48 ALA A C 4
ATOM 4057 O O . ALA A 1 48 ? 0.378 3.504 -0.479 1.00 0.21 48 ALA A O 4
ATOM 4064 N N . PHE A 1 49 ? 2.215 2.677 0.528 1.00 0.11 49 PHE A N 4
ATOM 4065 C CA . PHE A 1 49 ? 1.939 1.302 0.147 1.00 0.11 49 PHE A CA 4
ATOM 4066 C C . PHE A 1 49 ? 0.617 0.856 0.757 1.00 0.12 49 PHE A C 4
ATOM 4067 O O . PHE A 1 49 ? -0.271 0.368 0.056 1.00 0.17 49 PHE A O 4
ATOM 4084 N N . ASN A 1 50 ? 0.488 1.033 2.072 1.00 0.16 50 ASN A N 4
ATOM 4085 C CA . ASN A 1 50 ? -0.726 0.653 2.787 1.00 0.21 50 ASN A CA 4
ATOM 4086 C C . ASN A 1 50 ? -1.964 1.211 2.094 1.00 0.22 50 ASN A C 4
ATOM 4087 O O . ASN A 1 50 ? -2.944 0.497 1.885 1.00 0.28 50 ASN A O 4
ATOM 4098 N N . SER A 1 51 ? -1.909 2.490 1.734 1.00 0.23 51 SER A N 4
ATOM 4099 C CA . SER A 1 51 ? -3.027 3.135 1.060 1.00 0.27 51 SER A CA 4
ATOM 4100 C C . SER A 1 51 ? -3.391 2.376 -0.210 1.00 0.25 51 SER A C 4
ATOM 4101 O O . SER A 1 51 ? -4.560 2.087 -0.460 1.00 0.29 51 SER A O 4
ATOM 4109 N N . ALA A 1 52 ? -2.378 2.034 -0.995 1.00 0.23 52 ALA A N 4
ATOM 4110 C CA . ALA A 1 52 ? -2.594 1.286 -2.224 1.00 0.23 52 ALA A CA 4
ATOM 4111 C C . ALA A 1 52 ? -3.043 -0.132 -1.904 1.00 0.24 52 ALA A C 4
ATOM 4112 O O . ALA A 1 52 ? -3.796 -0.746 -2.660 1.00 0.31 52 ALA A O 4
ATOM 4119 N N . TRP A 1 53 ? -2.583 -0.641 -0.765 1.00 0.21 53 TRP A N 4
ATOM 4120 C CA . TRP A 1 53 ? -2.940 -1.980 -0.322 1.00 0.25 53 TRP A CA 4
ATOM 4121 C C . TRP A 1 53 ? -4.431 -2.037 0.010 1.00 0.30 53 TRP A C 4
ATOM 4122 O O . TRP A 1 53 ? -5.153 -2.900 -0.490 1.00 0.34 53 TRP A O 4
ATOM 4143 N N . ASP A 1 54 ? -4.886 -1.109 0.850 1.00 0.33 54 ASP A N 4
ATOM 4144 C CA . ASP A 1 54 ? -6.292 -1.048 1.242 1.00 0.40 54 ASP A CA 4
ATOM 4145 C C . ASP A 1 54 ? -7.167 -0.625 0.065 1.00 0.40 54 ASP A C 4
ATOM 4146 O O . ASP A 1 54 ? -8.327 -1.020 -0.032 1.00 0.48 54 ASP A O 4
ATOM 4155 N N . GLN A 1 55 ? -6.599 0.178 -0.829 1.00 0.38 55 GLN A N 4
ATOM 4156 C CA . GLN A 1 55 ? -7.332 0.644 -1.995 1.00 0.45 55 GLN A CA 4
ATOM 4157 C C . GLN A 1 55 ? -7.615 -0.518 -2.934 1.00 0.49 55 GLN A C 4
ATOM 4158 O O . GLN A 1 55 ? -8.554 -0.485 -3.729 1.00 0.59 55 GLN A O 4
ATOM 4172 N N . TYR A 1 56 ? -6.791 -1.547 -2.822 1.00 0.44 56 TYR A N 4
ATOM 4173 C CA . TYR A 1 56 ? -6.928 -2.741 -3.640 1.00 0.52 56 TYR A CA 4
ATOM 4174 C C . TYR A 1 56 ? -8.029 -3.658 -3.107 1.00 0.68 56 TYR A C 4
ATOM 4175 O O . TYR A 1 56 ? -7.797 -4.837 -2.844 1.00 0.79 56 TYR A O 4
ATOM 4193 N N . LYS A 1 57 ? -9.232 -3.112 -2.964 1.00 0.76 57 LYS A N 4
ATOM 4194 C CA . LYS A 1 57 ? -10.369 -3.886 -2.481 1.00 0.95 57 LYS A CA 4
ATOM 4195 C C . LYS A 1 57 ? -11.147 -4.488 -3.650 1.00 1.08 57 LYS A C 4
ATOM 4196 O O . LYS A 1 57 ? -12.254 -4.995 -3.479 1.00 1.26 57 LYS A O 4
ATOM 4215 N N . ASP A 1 58 ? -10.549 -4.428 -4.838 1.00 1.01 58 ASP A N 4
ATOM 4216 C CA . ASP A 1 58 ? -11.163 -4.972 -6.044 1.00 1.13 58 ASP A CA 4
ATOM 4217 C C . ASP A 1 58 ? -10.565 -6.336 -6.367 1.00 1.14 58 ASP A C 4
ATOM 4218 O O . ASP A 1 58 ? -11.223 -7.198 -6.951 1.00 1.42 58 ASP A O 4
ATOM 4227 N N . LYS A 1 59 ? -9.305 -6.520 -5.980 1.00 0.93 59 LYS A N 4
ATOM 4228 C CA . LYS A 1 59 ? -8.592 -7.770 -6.216 1.00 0.95 59 LYS A CA 4
ATOM 4229 C C . LYS A 1 59 ? -8.683 -8.674 -4.998 1.00 1.24 59 LYS A C 4
ATOM 4230 O O . LYS A 1 59 ? -7.743 -9.399 -4.670 1.00 1.41 59 LYS A O 4
ATOM 4249 N N . GLU A 1 60 ? -9.828 -8.625 -4.330 1.00 1.70 60 GLU A N 4
ATOM 4250 C CA . GLU A 1 60 ? -10.060 -9.433 -3.143 1.00 2.39 60 GLU A CA 4
ATOM 4251 C C . GLU A 1 60 ? -10.710 -10.762 -3.521 1.00 2.63 60 GLU A C 4
ATOM 4252 O O . GLU A 1 60 ? -10.478 -11.785 -2.879 1.00 3.06 60 GLU A O 4
ATOM 4264 N N . ASP A 1 61 ? -11.523 -10.731 -4.572 1.00 2.55 61 ASP A N 4
ATOM 4265 C CA . ASP A 1 61 ? -12.212 -11.925 -5.049 1.00 3.03 61 ASP A CA 4
ATOM 4266 C C . ASP A 1 61 ? -11.302 -12.764 -5.935 1.00 2.75 61 ASP A C 4
ATOM 4267 O O . ASP A 1 61 ? -11.523 -13.963 -6.110 1.00 3.24 61 ASP A O 4
ATOM 4276 N N . ARG A 1 62 ? -10.270 -12.135 -6.482 1.00 2.05 62 ARG A N 4
ATOM 4277 C CA . ARG A 1 62 ? -9.326 -12.827 -7.335 1.00 1.85 62 ARG A CA 4
ATOM 4278 C C . ARG A 1 62 ? -8.087 -13.221 -6.535 1.00 1.59 62 ARG A C 4
ATOM 4279 O O . ARG A 1 62 ? -7.612 -12.473 -5.683 1.00 1.46 62 ARG A O 4
ATOM 4300 N N . ARG A 1 63 ? -7.593 -14.416 -6.814 1.00 1.67 63 ARG A N 4
ATOM 4301 C CA . ARG A 1 63 ? -6.420 -14.967 -6.134 1.00 1.61 63 ARG A CA 4
ATOM 4302 C C . ARG A 1 63 ? -5.149 -14.186 -6.459 1.00 1.14 63 ARG A C 4
ATOM 4303 O O . ARG A 1 63 ? -4.093 -14.432 -5.878 1.00 1.24 63 ARG A O 4
ATOM 4324 N N . ASP A 1 64 ? -5.255 -13.247 -7.388 1.00 0.85 64 ASP A N 4
ATOM 4325 C CA . ASP A 1 64 ? -4.118 -12.435 -7.794 1.00 0.59 64 ASP A CA 4
ATOM 4326 C C . ASP A 1 64 ? -3.862 -11.306 -6.789 1.00 0.48 64 ASP A C 4
ATOM 4327 O O . ASP A 1 64 ? -3.608 -10.164 -7.169 1.00 0.41 64 ASP A O 4
ATOM 4336 N N . ASP A 1 65 ? -3.920 -11.636 -5.501 1.00 0.52 65 ASP A N 4
ATOM 4337 C CA . ASP A 1 65 ? -3.684 -10.657 -4.446 1.00 0.47 65 ASP A CA 4
ATOM 4338 C C . ASP A 1 65 ? -2.269 -10.097 -4.540 1.00 0.40 65 ASP A C 4
ATOM 4339 O O . ASP A 1 65 ? -2.012 -8.965 -4.136 1.00 0.34 65 ASP A O 4
ATOM 4348 N N . ALA A 1 66 ? -1.347 -10.892 -5.079 1.00 0.47 66 ALA A N 4
ATOM 4349 C CA . ALA A 1 66 ? 0.036 -10.448 -5.218 1.00 0.50 66 ALA A CA 4
ATOM 4350 C C . ALA A 1 66 ? 0.079 -9.131 -5.973 1.00 0.44 66 ALA A C 4
ATOM 4351 O O . ALA A 1 66 ? 0.872 -8.243 -5.657 1.00 0.45 66 ALA A O 4
ATOM 4358 N N . SER A 1 67 ? -0.801 -9.005 -6.960 1.00 0.41 67 SER A N 4
ATOM 4359 C CA . SER A 1 67 ? -0.897 -7.788 -7.750 1.00 0.40 67 SER A CA 4
ATOM 4360 C C . SER A 1 67 ? -1.124 -6.607 -6.826 1.00 0.32 67 SER A C 4
ATOM 4361 O O . SER A 1 67 ? -0.528 -5.545 -6.987 1.00 0.36 67 SER A O 4
ATOM 4369 N N . ARG A 1 68 ? -1.972 -6.828 -5.829 1.00 0.28 68 ARG A N 4
ATOM 4370 C CA . ARG A 1 68 ? -2.257 -5.803 -4.833 1.00 0.24 68 ARG A CA 4
ATOM 4371 C C . ARG A 1 68 ? -0.944 -5.358 -4.210 1.00 0.22 68 ARG A C 4
ATOM 4372 O O . ARG A 1 68 ? -0.538 -4.203 -4.334 1.00 0.29 68 ARG A O 4
ATOM 4393 N N . GLU A 1 69 ? -0.269 -6.302 -3.554 1.00 0.22 69 GLU A N 4
ATOM 4394 C CA . GLU A 1 69 ? 1.012 -6.032 -2.935 1.00 0.21 69 GLU A CA 4
ATOM 4395 C C . GLU A 1 69 ? 1.922 -5.344 -3.941 1.00 0.19 69 GLU A C 4
ATOM 4396 O O . GLU A 1 69 ? 2.454 -4.266 -3.682 1.00 0.22 69 GLU A O 4
ATOM 4408 N N . GLU A 1 70 ? 2.067 -5.970 -5.107 1.00 0.27 70 GLU A N 4
ATOM 4409 C CA . GLU A 1 70 ? 2.883 -5.418 -6.179 1.00 0.29 70 GLU A CA 4
ATOM 4410 C C . GLU A 1 70 ? 2.520 -3.960 -6.423 1.00 0.27 70 GLU A C 4
ATOM 4411 O O . GLU A 1 70 ? 3.348 -3.068 -6.255 1.00 0.28 70 GLU A O 4
ATOM 4423 N N . THR A 1 71 ? 1.274 -3.717 -6.818 1.00 0.27 71 THR A N 4
ATOM 4424 C CA . THR A 1 71 ? 0.818 -2.355 -7.076 1.00 0.27 71 THR A CA 4
ATOM 4425 C C . THR A 1 71 ? 1.158 -1.445 -5.906 1.00 0.23 71 THR A C 4
ATOM 4426 O O . THR A 1 71 ? 1.732 -0.371 -6.092 1.00 0.28 71 THR A O 4
ATOM 4437 N N . ALA A 1 72 ? 0.821 -1.883 -4.696 1.00 0.16 72 ALA A N 4
ATOM 4438 C CA . ALA A 1 72 ? 1.119 -1.097 -3.509 1.00 0.15 72 ALA A CA 4
ATOM 4439 C C . ALA A 1 72 ? 2.586 -0.683 -3.543 1.00 0.17 72 ALA A C 4
ATOM 4440 O O . ALA A 1 72 ? 2.925 0.474 -3.292 1.00 0.23 72 ALA A O 4
ATOM 4447 N N . HIS A 1 73 ? 3.447 -1.633 -3.910 1.00 0.17 73 HIS A N 4
ATOM 4448 C CA . HIS A 1 73 ? 4.873 -1.353 -4.038 1.00 0.23 73 HIS A CA 4
ATOM 4449 C C . HIS A 1 73 ? 5.051 -0.190 -5.013 1.00 0.25 73 HIS A C 4
ATOM 4450 O O . HIS A 1 73 ? 5.756 0.779 -4.728 1.00 0.32 73 HIS A O 4
ATOM 4464 N N . LYS A 1 74 ? 4.392 -0.305 -6.166 1.00 0.23 74 LYS A N 4
ATOM 4465 C CA . LYS A 1 74 ? 4.445 0.719 -7.203 1.00 0.28 74 LYS A CA 4
ATOM 4466 C C . LYS A 1 74 ? 3.947 2.059 -6.678 1.00 0.31 74 LYS A C 4
ATOM 4467 O O . LYS A 1 74 ? 4.523 3.105 -6.976 1.00 0.54 74 LYS A O 4
ATOM 4486 N N . VAL A 1 75 ? 2.877 2.022 -5.892 1.00 0.21 75 VAL A N 4
ATOM 4487 C CA . VAL A 1 75 ? 2.311 3.236 -5.326 1.00 0.21 75 VAL A CA 4
ATOM 4488 C C . VAL A 1 75 ? 3.249 3.836 -4.290 1.00 0.21 75 VAL A C 4
ATOM 4489 O O . VAL A 1 75 ? 3.665 4.988 -4.404 1.00 0.29 75 VAL A O 4
ATOM 4502 N N . ALA A 1 76 ? 3.577 3.046 -3.272 1.00 0.14 76 ALA A N 4
ATOM 4503 C CA . ALA A 1 76 ? 4.467 3.501 -2.213 1.00 0.16 76 ALA A CA 4
ATOM 4504 C C . ALA A 1 76 ? 5.699 4.176 -2.793 1.00 0.19 76 ALA A C 4
ATOM 4505 O O . ALA A 1 76 ? 6.097 5.253 -2.351 1.00 0.24 76 ALA A O 4
ATOM 4512 N N . TRP A 1 77 ? 6.285 3.545 -3.800 1.00 0.18 77 TRP A N 4
ATOM 4513 C CA . TRP A 1 77 ? 7.455 4.105 -4.451 1.00 0.23 77 TRP A CA 4
ATOM 4514 C C . TRP A 1 77 ? 7.107 5.471 -5.024 1.00 0.26 77 TRP A C 4
ATOM 4515 O O . TRP A 1 77 ? 7.859 6.427 -4.867 1.00 0.30 77 TRP A O 4
ATOM 4536 N N . ALA A 1 78 ? 5.944 5.561 -5.670 1.00 0.24 78 ALA A N 4
ATOM 4537 C CA . ALA A 1 78 ? 5.483 6.824 -6.241 1.00 0.27 78 ALA A CA 4
ATOM 4538 C C . ALA A 1 78 ? 5.592 7.937 -5.202 1.00 0.29 78 ALA A C 4
ATOM 4539 O O . ALA A 1 78 ? 6.097 9.023 -5.489 1.00 0.39 78 ALA A O 4
ATOM 4546 N N . ALA A 1 79 ? 5.148 7.639 -3.983 1.00 0.24 79 ALA A N 4
ATOM 4547 C CA . ALA A 1 79 ? 5.225 8.585 -2.885 1.00 0.24 79 ALA A CA 4
ATOM 4548 C C . ALA A 1 79 ? 6.681 8.861 -2.573 1.00 0.25 79 ALA A C 4
ATOM 4549 O O . ALA A 1 79 ? 7.090 10.009 -2.395 1.00 0.32 79 ALA A O 4
ATOM 4556 N N . VAL A 1 80 ? 7.464 7.789 -2.528 1.00 0.21 80 VAL A N 4
ATOM 4557 C CA . VAL A 1 80 ? 8.876 7.892 -2.261 1.00 0.22 80 VAL A CA 4
ATOM 4558 C C . VAL A 1 80 ? 9.560 8.746 -3.328 1.00 0.26 80 VAL A C 4
ATOM 4559 O O . VAL A 1 80 ? 10.289 9.675 -3.005 1.00 0.31 80 VAL A O 4
ATOM 4572 N N . LYS A 1 81 ? 9.317 8.437 -4.598 1.00 0.25 81 LYS A N 4
ATOM 4573 C CA . LYS A 1 81 ? 9.914 9.196 -5.694 1.00 0.31 81 LYS A CA 4
ATOM 4574 C C . LYS A 1 81 ? 9.411 10.641 -5.710 1.00 0.40 81 LYS A C 4
ATOM 4575 O O . LYS A 1 81 ? 9.990 11.502 -6.372 1.00 0.66 81 LYS A O 4
ATOM 4594 N N . HIS A 1 82 ? 8.334 10.901 -4.975 1.00 0.32 82 HIS A N 4
ATOM 4595 C CA . HIS A 1 82 ? 7.760 12.239 -4.901 1.00 0.37 82 HIS A CA 4
ATOM 4596 C C . HIS A 1 82 ? 8.468 13.062 -3.830 1.00 0.61 82 HIS A C 4
ATOM 4597 O O . HIS A 1 82 ? 8.841 14.215 -4.055 1.00 1.20 82 HIS A O 4
ATOM 4611 N N . GLU A 1 83 ? 8.638 12.456 -2.662 1.00 0.36 83 GLU A N 4
ATOM 4612 C CA . GLU A 1 83 ? 9.293 13.109 -1.534 1.00 0.48 83 GLU A CA 4
ATOM 4613 C C . GLU A 1 83 ? 10.767 12.737 -1.455 1.00 0.45 83 GLU A C 4
ATOM 4614 O O . GLU A 1 83 ? 11.523 13.343 -0.701 1.00 0.86 83 GLU A O 4
ATOM 4626 N N . TYR A 1 84 ? 11.163 11.725 -2.217 1.00 0.32 84 TYR A N 4
ATOM 4627 C CA . TYR A 1 84 ? 12.547 11.258 -2.217 1.00 0.35 84 TYR A CA 4
ATOM 4628 C C . TYR A 1 84 ? 13.068 11.038 -3.637 1.00 0.39 84 TYR A C 4
ATOM 4629 O O . TYR A 1 84 ? 12.316 10.691 -4.545 1.00 0.45 84 TYR A O 4
ATOM 4647 N N . ALA A 1 85 ? 14.372 11.246 -3.805 1.00 0.44 85 ALA A N 4
ATOM 4648 C CA . ALA A 1 85 ? 15.028 11.077 -5.099 1.00 0.51 85 ALA A CA 4
ATOM 4649 C C . ALA A 1 85 ? 16.168 10.071 -5.013 1.00 0.64 85 ALA A C 4
ATOM 4650 O O . ALA A 1 85 ? 16.872 10.016 -4.010 1.00 0.68 85 ALA A O 4
ATOM 4657 N N . LYS A 1 86 ? 16.369 9.303 -6.081 1.00 0.80 86 LYS A N 4
ATOM 4658 C CA . LYS A 1 86 ? 17.458 8.333 -6.116 1.00 1.00 86 LYS A CA 4
ATOM 4659 C C . LYS A 1 86 ? 18.690 8.960 -6.735 1.00 1.41 86 LYS A C 4
ATOM 4660 O O . LYS A 1 86 ? 18.663 9.373 -7.895 1.00 1.94 86 LYS A O 4
ATOM 4679 N N . GLY A 1 87 ? 19.773 9.032 -5.974 1.00 1.29 87 GLY A N 4
ATOM 4680 C CA . GLY A 1 87 ? 20.982 9.616 -6.502 1.00 1.77 87 GLY A CA 4
ATOM 4681 C C . GLY A 1 87 ? 21.517 8.828 -7.676 1.00 2.25 87 GLY A C 4
ATOM 4682 O O . GLY A 1 87 ? 20.823 7.967 -8.215 1.00 2.39 87 GLY A O 4
ATOM 4686 N N . ASP A 1 88 ? 22.741 9.123 -8.095 1.00 2.65 88 ASP A N 4
ATOM 4687 C CA . ASP A 1 88 ? 23.337 8.435 -9.231 1.00 3.15 88 ASP A CA 4
ATOM 4688 C C . ASP A 1 88 ? 23.998 7.116 -8.831 1.00 2.99 88 ASP A C 4
ATOM 4689 O O . ASP A 1 88 ? 24.968 6.695 -9.462 1.00 3.40 88 ASP A O 4
ATOM 4698 N N . ASP A 1 89 ? 23.472 6.446 -7.804 1.00 2.50 89 ASP A N 4
ATOM 4699 C CA . ASP A 1 89 ? 24.032 5.170 -7.381 1.00 2.33 89 ASP A CA 4
ATOM 4700 C C . ASP A 1 89 ? 22.938 4.116 -7.295 1.00 1.98 89 ASP A C 4
ATOM 4701 O O . ASP A 1 89 ? 22.722 3.341 -8.227 1.00 1.80 89 ASP A O 4
ATOM 4710 N N . ASP A 1 90 ? 22.252 4.114 -6.177 1.00 2.01 90 ASP A N 4
ATOM 4711 C CA . ASP A 1 90 ? 21.161 3.192 -5.926 1.00 1.83 90 ASP A CA 4
ATOM 4712 C C . ASP A 1 90 ? 20.560 3.504 -4.571 1.00 1.46 90 ASP A C 4
ATOM 4713 O O . ASP A 1 90 ? 20.008 2.637 -3.907 1.00 1.56 90 ASP A O 4
ATOM 4722 N N . LYS A 1 91 ? 20.682 4.763 -4.182 1.00 1.26 91 LYS A N 4
ATOM 4723 C CA . LYS A 1 91 ? 20.164 5.231 -2.910 1.00 0.94 91 LYS A CA 4
ATOM 4724 C C . LYS A 1 91 ? 19.246 6.420 -3.113 1.00 0.97 91 LYS A C 4
ATOM 4725 O O . LYS A 1 91 ? 19.292 7.080 -4.150 1.00 1.41 91 LYS A O 4
ATOM 4744 N N . TRP A 1 92 ? 18.396 6.680 -2.129 1.00 0.52 92 TRP A N 4
ATOM 4745 C CA . TRP A 1 92 ? 17.448 7.781 -2.225 1.00 0.45 92 TRP A CA 4
ATOM 4746 C C . TRP A 1 92 ? 17.658 8.840 -1.139 1.00 0.43 92 TRP A C 4
ATOM 4747 O O . TRP A 1 92 ? 18.162 8.548 -0.055 1.00 0.52 92 TRP A O 4
ATOM 4768 N N . HIS A 1 93 ? 17.230 10.066 -1.445 1.00 0.40 93 HIS A N 4
ATOM 4769 C CA . HIS A 1 93 ? 17.319 11.194 -0.516 1.00 0.48 93 HIS A CA 4
ATOM 4770 C C . HIS A 1 93 ? 16.068 12.057 -0.666 1.00 0.48 93 HIS A C 4
ATOM 4771 O O . HIS A 1 93 ? 15.598 12.281 -1.782 1.00 0.46 93 HIS A O 4
ATOM 4785 N N . LYS A 1 94 ? 15.499 12.504 0.451 1.00 0.49 94 LYS A N 4
ATOM 4786 C CA . LYS A 1 94 ? 14.267 13.289 0.401 1.00 0.48 94 LYS A CA 4
ATOM 4787 C C . LYS A 1 94 ? 14.368 14.511 -0.489 1.00 0.49 94 LYS A C 4
ATOM 4788 O O . LYS A 1 94 ? 15.193 15.400 -0.278 1.00 0.51 94 LYS A O 4
ATOM 4807 N N . LYS A 1 95 ? 13.481 14.543 -1.471 1.00 0.52 95 LYS A N 4
ATOM 4808 C CA . LYS A 1 95 ? 13.394 15.640 -2.405 1.00 0.58 95 LYS A CA 4
ATOM 4809 C C . LYS A 1 95 ? 12.576 16.777 -1.792 1.00 0.68 95 LYS A C 4
ATOM 4810 O O . LYS A 1 95 ? 13.129 17.739 -1.259 1.00 0.93 95 LYS A O 4
ATOM 4829 N N . SER A 1 96 ? 11.256 16.648 -1.876 1.00 0.74 96 SER A N 4
ATOM 4830 C CA . SER A 1 96 ? 10.347 17.651 -1.333 1.00 0.87 96 SER A CA 4
ATOM 4831 C C . SER A 1 96 ? 10.277 17.557 0.188 1.00 0.86 96 SER A C 4
ATOM 4832 O O . SER A 1 96 ? 9.379 16.853 0.694 1.00 1.19 96 SER A O 4
ATOM 4841 N N . PRO A 1 22 ? 1.453 -5.898 4.399 1.00 0.68 22 PRO A N 5
ATOM 4842 C CA . PRO A 1 22 ? 2.797 -6.470 4.485 1.00 0.81 22 PRO A CA 5
ATOM 4843 C C . PRO A 1 22 ? 3.718 -5.659 5.396 1.00 0.62 22 PRO A C 5
ATOM 4844 O O . PRO A 1 22 ? 4.766 -6.140 5.825 1.00 0.76 22 PRO A O 5
ATOM 4855 N N . TYR A 1 23 ? 3.311 -4.428 5.690 1.00 0.49 23 TYR A N 5
ATOM 4856 C CA . TYR A 1 23 ? 4.087 -3.549 6.555 1.00 0.51 23 TYR A CA 5
ATOM 4857 C C . TYR A 1 23 ? 3.301 -3.209 7.813 1.00 0.77 23 TYR A C 5
ATOM 4858 O O . TYR A 1 23 ? 2.079 -3.067 7.766 1.00 1.47 23 TYR A O 5
ATOM 4876 N N . LYS A 1 24 ? 3.993 -3.092 8.942 1.00 0.58 24 LYS A N 5
ATOM 4877 C CA . LYS A 1 24 ? 3.321 -2.782 10.198 1.00 0.74 24 LYS A CA 5
ATOM 4878 C C . LYS A 1 24 ? 3.837 -1.496 10.837 1.00 0.46 24 LYS A C 5
ATOM 4879 O O . LYS A 1 24 ? 3.057 -0.728 11.398 1.00 0.48 24 LYS A O 5
ATOM 4898 N N . THR A 1 25 ? 5.144 -1.254 10.758 1.00 0.51 25 THR A N 5
ATOM 4899 C CA . THR A 1 25 ? 5.723 -0.048 11.339 1.00 0.54 25 THR A CA 5
ATOM 4900 C C . THR A 1 25 ? 6.527 0.737 10.304 1.00 0.71 25 THR A C 5
ATOM 4901 O O . THR A 1 25 ? 6.186 1.867 9.961 1.00 1.50 25 THR A O 5
ATOM 4912 N N . LYS A 1 26 ? 7.601 0.123 9.816 1.00 0.34 26 LYS A N 5
ATOM 4913 C CA . LYS A 1 26 ? 8.471 0.747 8.823 1.00 0.34 26 LYS A CA 5
ATOM 4914 C C . LYS A 1 26 ? 9.598 -0.203 8.445 1.00 0.39 26 LYS A C 5
ATOM 4915 O O . LYS A 1 26 ? 9.859 -0.436 7.264 1.00 0.42 26 LYS A O 5
ATOM 4934 N N . SER A 1 27 ? 10.257 -0.762 9.456 1.00 0.45 27 SER A N 5
ATOM 4935 C CA . SER A 1 27 ? 11.350 -1.699 9.227 1.00 0.54 27 SER A CA 5
ATOM 4936 C C . SER A 1 27 ? 10.848 -2.933 8.479 1.00 0.50 27 SER A C 5
ATOM 4937 O O . SER A 1 27 ? 11.634 -3.673 7.887 1.00 0.52 27 SER A O 5
ATOM 4945 N N . ASP A 1 28 ? 9.533 -3.144 8.501 1.00 0.49 28 ASP A N 5
ATOM 4946 C CA . ASP A 1 28 ? 8.924 -4.277 7.817 1.00 0.49 28 ASP A CA 5
ATOM 4947 C C . ASP A 1 28 ? 9.065 -4.139 6.305 1.00 0.48 28 ASP A C 5
ATOM 4948 O O . ASP A 1 28 ? 8.899 -5.110 5.566 1.00 0.66 28 ASP A O 5
ATOM 4957 N N . LEU A 1 29 ? 9.371 -2.928 5.843 1.00 0.42 29 LEU A N 5
ATOM 4958 C CA . LEU A 1 29 ? 9.530 -2.676 4.416 1.00 0.42 29 LEU A CA 5
ATOM 4959 C C . LEU A 1 29 ? 10.560 -3.619 3.803 1.00 0.51 29 LEU A C 5
ATOM 4960 O O . LEU A 1 29 ? 11.318 -4.275 4.517 1.00 0.59 29 LEU A O 5
ATOM 4976 N N . PRO A 1 30 ? 10.590 -3.709 2.465 1.00 0.50 30 PRO A N 5
ATOM 4977 C CA . PRO A 1 30 ? 11.517 -4.584 1.750 1.00 0.55 30 PRO A CA 5
ATOM 4978 C C . PRO A 1 30 ? 12.965 -4.141 1.899 1.00 0.57 30 PRO A C 5
ATOM 4979 O O . PRO A 1 30 ? 13.271 -2.950 1.853 1.00 0.98 30 PRO A O 5
ATOM 4990 N N . GLU A 1 31 ? 13.854 -5.108 2.078 1.00 0.57 31 GLU A N 5
ATOM 4991 C CA . GLU A 1 31 ? 15.273 -4.817 2.231 1.00 0.53 31 GLU A CA 5
ATOM 4992 C C . GLU A 1 31 ? 15.753 -3.888 1.118 1.00 0.32 31 GLU A C 5
ATOM 4993 O O . GLU A 1 31 ? 16.375 -2.865 1.385 1.00 0.55 31 GLU A O 5
ATOM 5005 N N . SER A 1 32 ? 15.437 -4.238 -0.128 1.00 0.22 32 SER A N 5
ATOM 5006 C CA . SER A 1 32 ? 15.820 -3.420 -1.276 1.00 0.47 32 SER A CA 5
ATOM 5007 C C . SER A 1 32 ? 15.221 -2.020 -1.179 1.00 0.72 32 SER A C 5
ATOM 5008 O O . SER A 1 32 ? 15.620 -1.109 -1.904 1.00 1.38 32 SER A O 5
ATOM 5016 N N . VAL A 1 33 ? 14.267 -1.858 -0.270 1.00 0.25 33 VAL A N 5
ATOM 5017 C CA . VAL A 1 33 ? 13.613 -0.580 -0.055 1.00 0.32 33 VAL A CA 5
ATOM 5018 C C . VAL A 1 33 ? 14.273 0.146 1.111 1.00 0.34 33 VAL A C 5
ATOM 5019 O O . VAL A 1 33 ? 14.691 1.298 0.988 1.00 0.45 33 VAL A O 5
ATOM 5032 N N . LYS A 1 34 ? 14.375 -0.545 2.240 1.00 0.34 34 LYS A N 5
ATOM 5033 C CA . LYS A 1 34 ? 14.998 0.015 3.433 1.00 0.41 34 LYS A CA 5
ATOM 5034 C C . LYS A 1 34 ? 16.497 0.234 3.211 1.00 0.40 34 LYS A C 5
ATOM 5035 O O . LYS A 1 34 ? 17.106 1.107 3.830 1.00 0.42 34 LYS A O 5
ATOM 5054 N N . HIS A 1 35 ? 17.086 -0.569 2.321 1.00 0.40 35 HIS A N 5
ATOM 5055 C CA . HIS A 1 35 ? 18.516 -0.473 2.011 1.00 0.41 35 HIS A CA 5
ATOM 5056 C C . HIS A 1 35 ? 18.795 0.631 0.993 1.00 0.40 35 HIS A C 5
ATOM 5057 O O . HIS A 1 35 ? 19.878 0.692 0.411 1.00 0.41 35 HIS A O 5
ATOM 5071 N N . VAL A 1 36 ? 17.809 1.486 0.774 1.00 0.40 36 VAL A N 5
ATOM 5072 C CA . VAL A 1 36 ? 17.927 2.579 -0.178 1.00 0.42 36 VAL A CA 5
ATOM 5073 C C . VAL A 1 36 ? 17.173 3.806 0.319 1.00 0.41 36 VAL A C 5
ATOM 5074 O O . VAL A 1 36 ? 17.525 4.940 -0.012 1.00 0.54 36 VAL A O 5
ATOM 5087 N N . LEU A 1 37 ? 16.136 3.580 1.125 1.00 0.29 37 LEU A N 5
ATOM 5088 C CA . LEU A 1 37 ? 15.348 4.666 1.669 1.00 0.27 37 LEU A CA 5
ATOM 5089 C C . LEU A 1 37 ? 15.960 5.187 2.958 1.00 0.33 37 LEU A C 5
ATOM 5090 O O . LEU A 1 37 ? 16.316 4.429 3.861 1.00 0.43 37 LEU A O 5
ATOM 5106 N N . PRO A 1 38 ? 16.108 6.510 3.025 1.00 0.33 38 PRO A N 5
ATOM 5107 C CA . PRO A 1 38 ? 16.707 7.217 4.165 1.00 0.43 38 PRO A CA 5
ATOM 5108 C C . PRO A 1 38 ? 16.010 6.930 5.502 1.00 0.48 38 PRO A C 5
ATOM 5109 O O . PRO A 1 38 ? 16.465 6.080 6.268 1.00 1.04 38 PRO A O 5
ATOM 5120 N N . SER A 1 39 ? 14.919 7.636 5.789 1.00 0.48 39 SER A N 5
ATOM 5121 C CA . SER A 1 39 ? 14.194 7.439 7.043 1.00 0.47 39 SER A CA 5
ATOM 5122 C C . SER A 1 39 ? 12.704 7.691 6.853 1.00 0.40 39 SER A C 5
ATOM 5123 O O . SER A 1 39 ? 11.906 6.754 6.804 1.00 0.47 39 SER A O 5
ATOM 5131 N N . HIS A 1 40 ? 12.334 8.962 6.733 1.00 0.30 40 HIS A N 5
ATOM 5132 C CA . HIS A 1 40 ? 10.939 9.333 6.535 1.00 0.27 40 HIS A CA 5
ATOM 5133 C C . HIS A 1 40 ? 10.398 8.755 5.229 1.00 0.21 40 HIS A C 5
ATOM 5134 O O . HIS A 1 40 ? 9.189 8.735 5.007 1.00 0.23 40 HIS A O 5
ATOM 5148 N N . ALA A 1 41 ? 11.295 8.278 4.370 1.00 0.17 41 ALA A N 5
ATOM 5149 C CA . ALA A 1 41 ? 10.898 7.697 3.094 1.00 0.15 41 ALA A CA 5
ATOM 5150 C C . ALA A 1 41 ? 10.203 6.360 3.303 1.00 0.16 41 ALA A C 5
ATOM 5151 O O . ALA A 1 41 ? 9.317 5.983 2.539 1.00 0.32 41 ALA A O 5
ATOM 5158 N N . GLN A 1 42 ? 10.613 5.650 4.345 1.00 0.10 42 GLN A N 5
ATOM 5159 C CA . GLN A 1 42 ? 10.030 4.357 4.668 1.00 0.10 42 GLN A CA 5
ATOM 5160 C C . GLN A 1 42 ? 8.621 4.544 5.205 1.00 0.13 42 GLN A C 5
ATOM 5161 O O . GLN A 1 42 ? 7.713 3.777 4.882 1.00 0.16 42 GLN A O 5
ATOM 5175 N N . ASP A 1 43 ? 8.431 5.598 5.992 1.00 0.16 43 ASP A N 5
ATOM 5176 C CA . ASP A 1 43 ? 7.118 5.912 6.530 1.00 0.22 43 ASP A CA 5
ATOM 5177 C C . ASP A 1 43 ? 6.234 6.319 5.366 1.00 0.20 43 ASP A C 5
ATOM 5178 O O . ASP A 1 43 ? 5.080 5.911 5.255 1.00 0.23 43 ASP A O 5
ATOM 5187 N N . ILE A 1 44 ? 6.836 7.096 4.470 1.00 0.18 44 ILE A N 5
ATOM 5188 C CA . ILE A 1 44 ? 6.176 7.542 3.260 1.00 0.16 44 ILE A CA 5
ATOM 5189 C C . ILE A 1 44 ? 5.817 6.325 2.432 1.00 0.14 44 ILE A C 5
ATOM 5190 O O . ILE A 1 44 ? 4.660 6.104 2.070 1.00 0.16 44 ILE A O 5
ATOM 5206 N N . TYR A 1 45 ? 6.838 5.529 2.167 1.00 0.17 45 TYR A N 5
ATOM 5207 C CA . TYR A 1 45 ? 6.696 4.298 1.406 1.00 0.15 45 TYR A CA 5
ATOM 5208 C C . TYR A 1 45 ? 5.597 3.422 2.002 1.00 0.14 45 TYR A C 5
ATOM 5209 O O . TYR A 1 45 ? 4.596 3.134 1.352 1.00 0.19 45 TYR A O 5
ATOM 5227 N N . LYS A 1 46 ? 5.797 3.004 3.246 1.00 0.15 46 LYS A N 5
ATOM 5228 C CA . LYS A 1 46 ? 4.836 2.155 3.943 1.00 0.18 46 LYS A CA 5
ATOM 5229 C C . LYS A 1 46 ? 3.431 2.758 3.926 1.00 0.17 46 LYS A C 5
ATOM 5230 O O . LYS A 1 46 ? 2.466 2.089 3.556 1.00 0.21 46 LYS A O 5
ATOM 5249 N N . GLU A 1 47 ? 3.321 4.017 4.338 1.00 0.14 47 GLU A N 5
ATOM 5250 C CA . GLU A 1 47 ? 2.029 4.696 4.380 1.00 0.14 47 GLU A CA 5
ATOM 5251 C C . GLU A 1 47 ? 1.397 4.773 2.997 1.00 0.13 47 GLU A C 5
ATOM 5252 O O . GLU A 1 47 ? 0.183 4.623 2.852 1.00 0.20 47 GLU A O 5
ATOM 5264 N N . ALA A 1 48 ? 2.223 4.994 1.983 1.00 0.12 48 ALA A N 5
ATOM 5265 C CA . ALA A 1 48 ? 1.731 5.075 0.614 1.00 0.13 48 ALA A CA 5
ATOM 5266 C C . ALA A 1 48 ? 1.357 3.685 0.124 1.00 0.13 48 ALA A C 5
ATOM 5267 O O . ALA A 1 48 ? 0.327 3.495 -0.522 1.00 0.21 48 ALA A O 5
ATOM 5274 N N . PHE A 1 49 ? 2.197 2.713 0.461 1.00 0.11 49 PHE A N 5
ATOM 5275 C CA . PHE A 1 49 ? 1.955 1.329 0.083 1.00 0.11 49 PHE A CA 5
ATOM 5276 C C . PHE A 1 49 ? 0.632 0.861 0.674 1.00 0.12 49 PHE A C 5
ATOM 5277 O O . PHE A 1 49 ? -0.221 0.319 -0.030 1.00 0.17 49 PHE A O 5
ATOM 5294 N N . ASN A 1 50 ? 0.470 1.078 1.976 1.00 0.16 50 ASN A N 5
ATOM 5295 C CA . ASN A 1 50 ? -0.748 0.686 2.674 1.00 0.21 50 ASN A CA 5
ATOM 5296 C C . ASN A 1 50 ? -1.984 1.243 1.975 1.00 0.22 50 ASN A C 5
ATOM 5297 O O . ASN A 1 50 ? -2.979 0.542 1.800 1.00 0.28 50 ASN A O 5
ATOM 5308 N N . SER A 1 51 ? -1.907 2.510 1.575 1.00 0.23 51 SER A N 5
ATOM 5309 C CA . SER A 1 51 ? -3.016 3.160 0.892 1.00 0.27 51 SER A CA 5
ATOM 5310 C C . SER A 1 51 ? -3.420 2.370 -0.349 1.00 0.25 51 SER A C 5
ATOM 5311 O O . SER A 1 51 ? -4.596 2.089 -0.561 1.00 0.29 51 SER A O 5
ATOM 5319 N N . ALA A 1 52 ? -2.432 1.992 -1.150 1.00 0.23 52 ALA A N 5
ATOM 5320 C CA . ALA A 1 52 ? -2.695 1.216 -2.354 1.00 0.23 52 ALA A CA 5
ATOM 5321 C C . ALA A 1 52 ? -3.165 -0.184 -1.992 1.00 0.24 52 ALA A C 5
ATOM 5322 O O . ALA A 1 52 ? -3.950 -0.795 -2.719 1.00 0.31 52 ALA A O 5
ATOM 5329 N N . TRP A 1 53 ? -2.695 -0.682 -0.852 1.00 0.21 53 TRP A N 5
ATOM 5330 C CA . TRP A 1 53 ? -3.082 -2.001 -0.378 1.00 0.25 53 TRP A CA 5
ATOM 5331 C C . TRP A 1 53 ? -4.564 -1.990 -0.012 1.00 0.30 53 TRP A C 5
ATOM 5332 O O . TRP A 1 53 ? -5.345 -2.792 -0.524 1.00 0.34 53 TRP A O 5
ATOM 5353 N N . ASP A 1 54 ? -4.949 -1.059 0.861 1.00 0.33 54 ASP A N 5
ATOM 5354 C CA . ASP A 1 54 ? -6.341 -0.928 1.275 1.00 0.40 54 ASP A CA 5
ATOM 5355 C C . ASP A 1 54 ? -7.199 -0.507 0.089 1.00 0.40 54 ASP A C 5
ATOM 5356 O O . ASP A 1 54 ? -8.365 -0.891 -0.016 1.00 0.48 54 ASP A O 5
ATOM 5365 N N . GLN A 1 55 ? -6.605 0.270 -0.811 1.00 0.38 55 GLN A N 5
ATOM 5366 C CA . GLN A 1 55 ? -7.309 0.725 -1.998 1.00 0.45 55 GLN A CA 5
ATOM 5367 C C . GLN A 1 55 ? -7.580 -0.458 -2.911 1.00 0.49 55 GLN A C 5
ATOM 5368 O O . GLN A 1 55 ? -8.533 -0.462 -3.687 1.00 0.59 55 GLN A O 5
ATOM 5382 N N . TYR A 1 56 ? -6.730 -1.467 -2.794 1.00 0.44 56 TYR A N 5
ATOM 5383 C CA . TYR A 1 56 ? -6.857 -2.680 -3.585 1.00 0.52 56 TYR A CA 5
ATOM 5384 C C . TYR A 1 56 ? -7.983 -3.560 -3.048 1.00 0.68 56 TYR A C 5
ATOM 5385 O O . TYR A 1 56 ? -7.768 -4.722 -2.697 1.00 0.79 56 TYR A O 5
ATOM 5403 N N . LYS A 1 57 ? -9.184 -3.001 -2.987 1.00 0.76 57 LYS A N 5
ATOM 5404 C CA . LYS A 1 57 ? -10.346 -3.734 -2.496 1.00 0.95 57 LYS A CA 5
ATOM 5405 C C . LYS A 1 57 ? -10.955 -4.595 -3.604 1.00 1.08 57 LYS A C 5
ATOM 5406 O O . LYS A 1 57 ? -11.983 -5.242 -3.405 1.00 1.26 57 LYS A O 5
ATOM 5425 N N . ASP A 1 58 ? -10.305 -4.604 -4.767 1.00 1.01 58 ASP A N 5
ATOM 5426 C CA . ASP A 1 58 ? -10.766 -5.390 -5.902 1.00 1.13 58 ASP A CA 5
ATOM 5427 C C . ASP A 1 58 ? -10.116 -6.766 -5.892 1.00 1.14 58 ASP A C 5
ATOM 5428 O O . ASP A 1 58 ? -10.754 -7.773 -6.197 1.00 1.42 58 ASP A O 5
ATOM 5437 N N . LYS A 1 59 ? -8.836 -6.787 -5.543 1.00 0.93 59 LYS A N 5
ATOM 5438 C CA . LYS A 1 59 ? -8.067 -8.022 -5.491 1.00 0.95 59 LYS A CA 5
ATOM 5439 C C . LYS A 1 59 ? -7.966 -8.547 -4.065 1.00 1.24 59 LYS A C 5
ATOM 5440 O O . LYS A 1 59 ? -6.890 -8.935 -3.606 1.00 1.41 59 LYS A O 5
ATOM 5459 N N . GLU A 1 60 ? -9.090 -8.554 -3.376 1.00 1.70 60 GLU A N 5
ATOM 5460 C CA . GLU A 1 60 ? -9.141 -9.025 -1.995 1.00 2.39 60 GLU A CA 5
ATOM 5461 C C . GLU A 1 60 ? -9.381 -10.530 -1.935 1.00 2.63 60 GLU A C 5
ATOM 5462 O O . GLU A 1 60 ? -8.814 -11.222 -1.090 1.00 3.06 60 GLU A O 5
ATOM 5474 N N . ASP A 1 61 ? -10.224 -11.034 -2.833 1.00 2.55 61 ASP A N 5
ATOM 5475 C CA . ASP A 1 61 ? -10.532 -12.461 -2.869 1.00 3.03 61 ASP A CA 5
ATOM 5476 C C . ASP A 1 61 ? -9.872 -13.138 -4.064 1.00 2.75 61 ASP A C 5
ATOM 5477 O O . ASP A 1 61 ? -10.337 -14.175 -4.533 1.00 3.24 61 ASP A O 5
ATOM 5486 N N . ARG A 1 62 ? -8.789 -12.547 -4.556 1.00 2.05 62 ARG A N 5
ATOM 5487 C CA . ARG A 1 62 ? -8.079 -13.101 -5.695 1.00 1.85 62 ARG A CA 5
ATOM 5488 C C . ARG A 1 62 ? -6.771 -13.744 -5.264 1.00 1.59 62 ARG A C 5
ATOM 5489 O O . ARG A 1 62 ? -6.078 -13.248 -4.375 1.00 1.46 62 ARG A O 5
ATOM 5510 N N . ARG A 1 63 ? -6.446 -14.852 -5.905 1.00 1.67 63 ARG A N 5
ATOM 5511 C CA . ARG A 1 63 ? -5.226 -15.590 -5.609 1.00 1.61 63 ARG A CA 5
ATOM 5512 C C . ARG A 1 63 ? -3.987 -14.788 -5.996 1.00 1.14 63 ARG A C 5
ATOM 5513 O O . ARG A 1 63 ? -2.894 -15.040 -5.490 1.00 1.24 63 ARG A O 5
ATOM 5534 N N . ASP A 1 64 ? -4.162 -13.831 -6.900 1.00 0.85 64 ASP A N 5
ATOM 5535 C CA . ASP A 1 64 ? -3.051 -13.006 -7.356 1.00 0.59 64 ASP A CA 5
ATOM 5536 C C . ASP A 1 64 ? -2.851 -11.789 -6.451 1.00 0.48 64 ASP A C 5
ATOM 5537 O O . ASP A 1 64 ? -2.678 -10.667 -6.930 1.00 0.41 64 ASP A O 5
ATOM 5546 N N . ASP A 1 65 ? -2.873 -12.016 -5.140 1.00 0.52 65 ASP A N 5
ATOM 5547 C CA . ASP A 1 65 ? -2.693 -10.939 -4.175 1.00 0.47 65 ASP A CA 5
ATOM 5548 C C . ASP A 1 65 ? -1.355 -10.239 -4.405 1.00 0.40 65 ASP A C 5
ATOM 5549 O O . ASP A 1 65 ? -1.190 -9.068 -4.068 1.00 0.34 65 ASP A O 5
ATOM 5558 N N . ALA A 1 66 ? -0.405 -10.957 -5.001 1.00 0.47 66 ALA A N 5
ATOM 5559 C CA . ALA A 1 66 ? 0.900 -10.382 -5.289 1.00 0.50 66 ALA A CA 5
ATOM 5560 C C . ALA A 1 66 ? 0.730 -9.109 -6.101 1.00 0.44 66 ALA A C 5
ATOM 5561 O O . ALA A 1 66 ? 1.391 -8.107 -5.850 1.00 0.45 66 ALA A O 5
ATOM 5568 N N . SER A 1 67 ? -0.191 -9.158 -7.062 1.00 0.41 67 SER A N 5
ATOM 5569 C CA . SER A 1 67 ? -0.483 -8.004 -7.900 1.00 0.40 67 SER A CA 5
ATOM 5570 C C . SER A 1 67 ? -0.792 -6.811 -7.016 1.00 0.32 67 SER A C 5
ATOM 5571 O O . SER A 1 67 ? -0.240 -5.724 -7.190 1.00 0.36 67 SER A O 5
ATOM 5579 N N . ARG A 1 68 ? -1.660 -7.045 -6.040 1.00 0.28 68 ARG A N 5
ATOM 5580 C CA . ARG A 1 68 ? -2.029 -6.010 -5.081 1.00 0.24 68 ARG A CA 5
ATOM 5581 C C . ARG A 1 68 ? -0.764 -5.460 -4.439 1.00 0.22 68 ARG A C 5
ATOM 5582 O O . ARG A 1 68 ? -0.436 -4.283 -4.586 1.00 0.29 68 ARG A O 5
ATOM 5603 N N . GLU A 1 69 ? -0.048 -6.337 -3.739 1.00 0.22 69 GLU A N 5
ATOM 5604 C CA . GLU A 1 69 ? 1.194 -5.968 -3.087 1.00 0.21 69 GLU A CA 5
ATOM 5605 C C . GLU A 1 69 ? 2.083 -5.232 -4.078 1.00 0.19 69 GLU A C 5
ATOM 5606 O O . GLU A 1 69 ? 2.614 -4.161 -3.783 1.00 0.22 69 GLU A O 5
ATOM 5618 N N . GLU A 1 70 ? 2.204 -5.807 -5.272 1.00 0.27 70 GLU A N 5
ATOM 5619 C CA . GLU A 1 70 ? 2.992 -5.208 -6.340 1.00 0.29 70 GLU A CA 5
ATOM 5620 C C . GLU A 1 70 ? 2.556 -3.766 -6.553 1.00 0.27 70 GLU A C 5
ATOM 5621 O O . GLU A 1 70 ? 3.351 -2.838 -6.432 1.00 0.28 70 GLU A O 5
ATOM 5633 N N . THR A 1 71 ? 1.279 -3.583 -6.868 1.00 0.27 71 THR A N 5
ATOM 5634 C CA . THR A 1 71 ? 0.747 -2.240 -7.088 1.00 0.27 71 THR A CA 5
ATOM 5635 C C . THR A 1 71 ? 1.118 -1.324 -5.935 1.00 0.23 71 THR A C 5
ATOM 5636 O O . THR A 1 71 ? 1.673 -0.245 -6.145 1.00 0.28 71 THR A O 5
ATOM 5647 N N . ALA A 1 72 ? 0.823 -1.755 -4.713 1.00 0.16 72 ALA A N 5
ATOM 5648 C CA . ALA A 1 72 ? 1.151 -0.955 -3.547 1.00 0.15 72 ALA A CA 5
ATOM 5649 C C . ALA A 1 72 ? 2.620 -0.565 -3.609 1.00 0.17 72 ALA A C 5
ATOM 5650 O O . ALA A 1 72 ? 2.980 0.589 -3.383 1.00 0.23 72 ALA A O 5
ATOM 5657 N N . HIS A 1 73 ? 3.462 -1.531 -3.972 1.00 0.17 73 HIS A N 5
ATOM 5658 C CA . HIS A 1 73 ? 4.888 -1.272 -4.123 1.00 0.23 73 HIS A CA 5
ATOM 5659 C C . HIS A 1 73 ? 5.064 -0.104 -5.091 1.00 0.25 73 HIS A C 5
ATOM 5660 O O . HIS A 1 73 ? 5.800 0.846 -4.819 1.00 0.32 73 HIS A O 5
ATOM 5674 N N . LYS A 1 74 ? 4.365 -0.193 -6.224 1.00 0.23 74 LYS A N 5
ATOM 5675 C CA . LYS A 1 74 ? 4.408 0.838 -7.253 1.00 0.28 74 LYS A CA 5
ATOM 5676 C C . LYS A 1 74 ? 3.915 2.175 -6.715 1.00 0.31 74 LYS A C 5
ATOM 5677 O O . LYS A 1 74 ? 4.498 3.222 -6.993 1.00 0.54 74 LYS A O 5
ATOM 5696 N N . VAL A 1 75 ? 2.839 2.130 -5.941 1.00 0.21 75 VAL A N 5
ATOM 5697 C CA . VAL A 1 75 ? 2.271 3.336 -5.362 1.00 0.21 75 VAL A CA 5
ATOM 5698 C C . VAL A 1 75 ? 3.210 3.929 -4.325 1.00 0.21 75 VAL A C 5
ATOM 5699 O O . VAL A 1 75 ? 3.628 5.080 -4.435 1.00 0.29 75 VAL A O 5
ATOM 5712 N N . ALA A 1 76 ? 3.534 3.136 -3.313 1.00 0.14 76 ALA A N 5
ATOM 5713 C CA . ALA A 1 76 ? 4.425 3.583 -2.251 1.00 0.16 76 ALA A CA 5
ATOM 5714 C C . ALA A 1 76 ? 5.647 4.278 -2.824 1.00 0.19 76 ALA A C 5
ATOM 5715 O O . ALA A 1 76 ? 6.011 5.373 -2.394 1.00 0.24 76 ALA A O 5
ATOM 5722 N N . TRP A 1 77 ? 6.264 3.652 -3.814 1.00 0.18 77 TRP A N 5
ATOM 5723 C CA . TRP A 1 77 ? 7.429 4.236 -4.458 1.00 0.23 77 TRP A CA 5
ATOM 5724 C C . TRP A 1 77 ? 7.061 5.600 -5.023 1.00 0.26 77 TRP A C 5
ATOM 5725 O O . TRP A 1 77 ? 7.798 6.566 -4.857 1.00 0.30 77 TRP A O 5
ATOM 5746 N N . ALA A 1 78 ? 5.895 5.681 -5.670 1.00 0.24 78 ALA A N 5
ATOM 5747 C CA . ALA A 1 78 ? 5.425 6.943 -6.233 1.00 0.27 78 ALA A CA 5
ATOM 5748 C C . ALA A 1 78 ? 5.527 8.050 -5.189 1.00 0.29 78 ALA A C 5
ATOM 5749 O O . ALA A 1 78 ? 6.000 9.150 -5.474 1.00 0.39 78 ALA A O 5
ATOM 5756 N N . ALA A 1 79 ? 5.113 7.733 -3.965 1.00 0.24 79 ALA A N 5
ATOM 5757 C CA . ALA A 1 79 ? 5.191 8.672 -2.863 1.00 0.24 79 ALA A CA 5
ATOM 5758 C C . ALA A 1 79 ? 6.652 8.942 -2.550 1.00 0.25 79 ALA A C 5
ATOM 5759 O O . ALA A 1 79 ? 7.062 10.084 -2.344 1.00 0.32 79 ALA A O 5
ATOM 5766 N N . VAL A 1 80 ? 7.432 7.868 -2.535 1.00 0.21 80 VAL A N 5
ATOM 5767 C CA . VAL A 1 80 ? 8.848 7.955 -2.268 1.00 0.22 80 VAL A CA 5
ATOM 5768 C C . VAL A 1 80 ? 9.548 8.819 -3.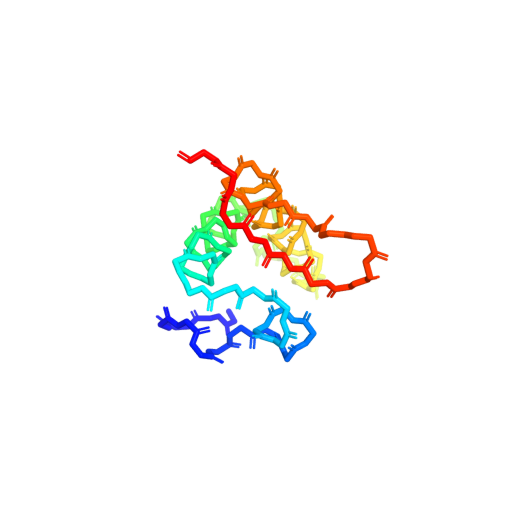319 1.00 0.26 80 VAL A C 5
ATOM 5769 O O . VAL A 1 80 ? 10.290 9.732 -2.976 1.00 0.31 80 VAL A O 5
ATOM 5782 N N . LYS A 1 81 ? 9.309 8.538 -4.596 1.00 0.25 81 LYS A N 5
ATOM 5783 C CA . LYS A 1 81 ? 9.928 9.305 -5.677 1.00 0.31 81 LYS A CA 5
ATOM 5784 C C . LYS A 1 81 ? 9.460 10.762 -5.676 1.00 0.40 81 LYS A C 5
ATOM 5785 O O . LYS A 1 81 ? 10.059 11.615 -6.329 1.00 0.66 81 LYS A O 5
ATOM 5804 N N . HIS A 1 82 ? 8.396 11.040 -4.932 1.00 0.32 82 HIS A N 5
ATOM 5805 C CA . HIS A 1 82 ? 7.859 12.393 -4.839 1.00 0.37 82 HIS A CA 5
ATOM 5806 C C . HIS A 1 82 ? 8.569 13.185 -3.743 1.00 0.61 82 HIS A C 5
ATOM 5807 O O . HIS A 1 82 ? 8.986 14.326 -3.953 1.00 1.20 82 HIS A O 5
ATOM 5821 N N . GLU A 1 83 ? 8.694 12.568 -2.575 1.00 0.36 83 GLU A N 5
ATOM 5822 C CA . GLU A 1 83 ? 9.345 13.199 -1.428 1.00 0.48 83 GLU A CA 5
ATOM 5823 C C . GLU A 1 83 ? 10.815 12.812 -1.352 1.00 0.45 83 GLU A C 5
ATOM 5824 O O . GLU A 1 83 ? 11.584 13.416 -0.608 1.00 0.86 83 GLU A O 5
ATOM 5836 N N . TYR A 1 84 ? 11.186 11.786 -2.103 1.00 0.32 84 TYR A N 5
ATOM 5837 C CA . TYR A 1 84 ? 12.558 11.289 -2.115 1.00 0.35 84 TYR A CA 5
ATOM 5838 C C . TYR A 1 84 ? 13.053 11.076 -3.542 1.00 0.39 84 TYR A C 5
ATOM 5839 O O . TYR A 1 84 ? 12.278 10.763 -4.445 1.00 0.45 84 TYR A O 5
ATOM 5857 N N . ALA A 1 85 ? 14.355 11.251 -3.728 1.00 0.44 85 ALA A N 5
ATOM 5858 C CA . ALA A 1 85 ? 14.982 11.083 -5.034 1.00 0.51 85 ALA A CA 5
ATOM 5859 C C . ALA A 1 85 ? 16.097 10.049 -4.978 1.00 0.64 85 ALA A C 5
ATOM 5860 O O . ALA A 1 85 ? 16.849 9.999 -4.007 1.00 0.68 85 ALA A O 5
ATOM 5867 N N . LYS A 1 86 ? 16.233 9.248 -6.031 1.00 0.80 86 LYS A N 5
ATOM 5868 C CA . LYS A 1 86 ? 17.298 8.255 -6.077 1.00 1.00 86 LYS A CA 5
ATOM 5869 C C . LYS A 1 86 ? 18.532 8.865 -6.704 1.00 1.41 86 LYS A C 5
ATOM 5870 O O . LYS A 1 86 ? 18.497 9.300 -7.856 1.00 1.94 86 LYS A O 5
ATOM 5889 N N . GLY A 1 87 ? 19.625 8.902 -5.956 1.00 1.29 87 GLY A N 5
ATOM 5890 C CA . GLY A 1 87 ? 20.838 9.470 -6.495 1.00 1.77 87 GLY A CA 5
ATOM 5891 C C . GLY A 1 87 ? 21.317 8.698 -7.701 1.00 2.25 87 GLY A C 5
ATOM 5892 O O . GLY A 1 87 ? 20.610 7.821 -8.198 1.00 2.39 87 GLY A O 5
ATOM 5896 N N . ASP A 1 88 ? 22.507 9.015 -8.188 1.00 2.65 88 ASP A N 5
ATOM 5897 C CA . ASP A 1 88 ? 23.046 8.333 -9.354 1.00 3.15 88 ASP A CA 5
ATOM 5898 C C . ASP A 1 88 ? 23.715 7.011 -8.984 1.00 2.99 88 ASP A C 5
ATOM 5899 O O . ASP A 1 88 ? 24.679 6.602 -9.632 1.00 3.40 88 ASP A O 5
ATOM 5908 N N . ASP A 1 89 ? 23.200 6.326 -7.961 1.00 2.50 89 ASP A N 5
ATOM 5909 C CA . ASP A 1 89 ? 23.761 5.045 -7.556 1.00 2.33 89 ASP A CA 5
ATOM 5910 C C . ASP A 1 89 ? 22.664 3.992 -7.479 1.00 1.98 89 ASP A C 5
ATOM 5911 O O . ASP A 1 89 ? 22.429 3.243 -8.428 1.00 1.80 89 ASP A O 5
ATOM 5920 N N . ASP A 1 90 ? 21.993 3.965 -6.351 1.00 2.01 90 ASP A N 5
ATOM 5921 C CA . ASP A 1 90 ? 20.900 3.046 -6.102 1.00 1.83 90 ASP A CA 5
ATOM 5922 C C . ASP A 1 90 ? 20.324 3.337 -4.732 1.00 1.46 90 ASP A C 5
ATOM 5923 O O . ASP A 1 90 ? 19.797 2.456 -4.058 1.00 1.56 90 ASP A O 5
ATOM 5932 N N . LYS A 1 91 ? 20.441 4.596 -4.340 1.00 1.26 91 LYS A N 5
ATOM 5933 C CA . LYS A 1 91 ? 19.950 5.052 -3.056 1.00 0.94 91 LYS A CA 5
ATOM 5934 C C . LYS A 1 91 ? 19.061 6.269 -3.224 1.00 0.97 91 LYS A C 5
ATOM 5935 O O . LYS A 1 91 ? 19.112 6.945 -4.250 1.00 1.41 91 LYS A O 5
ATOM 5954 N N . TRP A 1 92 ? 18.237 6.533 -2.221 1.00 0.52 92 TRP A N 5
ATOM 5955 C CA . TRP A 1 92 ? 17.319 7.664 -2.272 1.00 0.45 92 TRP A CA 5
ATOM 5956 C C . TRP A 1 92 ? 17.611 8.698 -1.190 1.00 0.43 92 TRP A C 5
ATOM 5957 O O . TRP A 1 92 ? 18.172 8.384 -0.140 1.00 0.52 92 TRP A O 5
ATOM 5978 N N . HIS A 1 93 ? 17.198 9.933 -1.461 1.00 0.40 93 HIS A N 5
ATOM 5979 C CA . HIS A 1 93 ? 17.363 11.049 -0.536 1.00 0.48 93 HIS A CA 5
ATOM 5980 C C . HIS A 1 93 ? 16.125 11.934 -0.617 1.00 0.48 93 HIS A C 5
ATOM 5981 O O . HIS A 1 93 ? 15.624 12.195 -1.710 1.00 0.46 93 HIS A O 5
ATOM 5995 N N . LYS A 1 94 ? 15.595 12.362 0.527 1.00 0.49 94 LYS A N 5
ATOM 5996 C CA . LYS A 1 94 ? 14.379 13.167 0.521 1.00 0.48 94 LYS A CA 5
ATOM 5997 C C . LYS A 1 94 ? 14.501 14.424 -0.317 1.00 0.49 94 LYS A C 5
ATOM 5998 O O . LYS A 1 94 ? 15.345 15.285 -0.075 1.00 0.51 94 LYS A O 5
ATOM 6017 N N . LYS A 1 95 ? 13.607 14.516 -1.288 1.00 0.52 95 LYS A N 5
ATOM 6018 C CA . LYS A 1 95 ? 13.530 15.648 -2.174 1.00 0.58 95 LYS A CA 5
ATOM 6019 C C . LYS A 1 95 ? 12.787 16.790 -1.482 1.00 0.68 95 LYS A C 5
ATOM 6020 O O . LYS A 1 95 ? 13.399 17.699 -0.924 1.00 0.93 95 LYS A O 5
ATOM 6039 N N . SER A 1 96 ? 11.459 16.727 -1.523 1.00 0.74 96 SER A N 5
ATOM 6040 C CA . SER A 1 96 ? 10.617 17.746 -0.900 1.00 0.87 96 SER A CA 5
ATOM 6041 C C . SER A 1 96 ? 10.714 17.675 0.620 1.00 0.86 96 SER A C 5
ATOM 6042 O O . SER A 1 96 ? 10.864 16.554 1.153 1.00 1.19 96 SER A O 5
ATOM 6051 N N . PRO A 1 22 ? 1.562 -6.059 4.177 1.00 0.68 22 PRO A N 6
ATOM 6052 C CA . PRO A 1 22 ? 2.921 -6.600 4.248 1.00 0.81 22 PRO A CA 6
ATOM 6053 C C . PRO A 1 22 ? 3.823 -5.785 5.170 1.00 0.62 22 PRO A C 6
ATOM 6054 O O . PRO A 1 22 ? 4.873 -6.258 5.607 1.00 0.76 22 PRO A O 6
ATOM 6065 N N . TYR A 1 23 ? 3.405 -4.559 5.463 1.00 0.49 23 TYR A N 6
ATOM 6066 C CA . TYR A 1 23 ? 4.168 -3.675 6.337 1.00 0.51 23 TYR A CA 6
ATOM 6067 C C . TYR A 1 23 ? 3.371 -3.352 7.590 1.00 0.77 23 TYR A C 6
ATOM 6068 O O . TYR A 1 23 ? 2.153 -3.194 7.533 1.00 1.47 23 TYR A O 6
ATOM 6086 N N . LYS A 1 24 ? 4.050 -3.273 8.727 1.00 0.58 24 LYS A N 6
ATOM 6087 C CA . LYS A 1 24 ? 3.369 -2.994 9.985 1.00 0.74 24 LYS A CA 6
ATOM 6088 C C . LYS A 1 24 ? 3.844 -1.696 10.628 1.00 0.46 24 LYS A C 6
ATOM 6089 O O . LYS A 1 24 ? 3.031 -0.928 11.145 1.00 0.48 24 LYS A O 6
ATOM 6108 N N . THR A 1 25 ? 5.148 -1.441 10.604 1.00 0.51 25 THR A N 6
ATOM 6109 C CA . THR A 1 25 ? 5.689 -0.222 11.195 1.00 0.54 25 THR A CA 6
ATOM 6110 C C . THR A 1 25 ? 6.532 0.551 10.185 1.00 0.71 25 THR A C 6
ATOM 6111 O O . THR A 1 25 ? 6.222 1.694 9.841 1.00 1.50 25 THR A O 6
ATOM 6122 N N . LYS A 1 26 ? 7.602 -0.083 9.717 1.00 0.34 26 LYS A N 6
ATOM 6123 C CA . LYS A 1 26 ? 8.509 0.525 8.745 1.00 0.34 26 LYS A CA 6
ATOM 6124 C C . LYS A 1 26 ? 9.622 -0.449 8.384 1.00 0.39 26 LYS A C 6
ATOM 6125 O O . LYS A 1 26 ? 9.879 -0.708 7.208 1.00 0.42 26 LYS A O 6
ATOM 6144 N N . SER A 1 27 ? 10.271 -1.001 9.408 1.00 0.45 27 SER A N 6
ATOM 6145 C CA . SER A 1 27 ? 11.347 -1.964 9.199 1.00 0.54 27 SER A CA 6
ATOM 6146 C C . SER A 1 27 ? 10.844 -3.165 8.401 1.00 0.50 27 SER A C 6
ATOM 6147 O O . SER A 1 27 ? 11.624 -3.878 7.773 1.00 0.52 27 SER A O 6
ATOM 6155 N N . ASP A 1 28 ? 9.530 -3.375 8.430 1.00 0.49 28 ASP A N 6
ATOM 6156 C CA . ASP A 1 28 ? 8.914 -4.481 7.706 1.00 0.49 28 ASP A CA 6
ATOM 6157 C C . ASP A 1 28 ? 9.116 -4.330 6.203 1.00 0.48 28 ASP A C 6
ATOM 6158 O O . ASP A 1 28 ? 8.963 -5.290 5.448 1.00 0.66 28 ASP A O 6
ATOM 6167 N N . LEU A 1 29 ? 9.458 -3.120 5.766 1.00 0.42 29 LEU A N 6
ATOM 6168 C CA . LEU A 1 29 ? 9.673 -2.850 4.350 1.00 0.42 29 LEU A CA 6
ATOM 6169 C C . LEU A 1 29 ? 10.760 -3.744 3.768 1.00 0.51 29 LEU A C 6
ATOM 6170 O O . LEU A 1 29 ? 11.511 -4.387 4.503 1.00 0.59 29 LEU A O 6
ATOM 6186 N N . PRO A 1 30 ? 10.848 -3.805 2.428 1.00 0.50 30 PRO A N 6
ATOM 6187 C CA . PRO A 1 30 ? 11.833 -4.629 1.728 1.00 0.55 30 PRO A CA 6
ATOM 6188 C C . PRO A 1 30 ? 13.263 -4.144 1.928 1.00 0.57 30 PRO A C 6
ATOM 6189 O O . PRO A 1 30 ? 13.542 -2.950 1.854 1.00 0.98 30 PRO A O 6
ATOM 6200 N N . GLU A 1 31 ? 14.167 -5.085 2.180 1.00 0.57 31 GLU A N 6
ATOM 6201 C CA . GLU A 1 31 ? 15.571 -4.750 2.385 1.00 0.53 31 GLU A CA 6
ATOM 6202 C C . GLU A 1 31 ? 16.078 -3.852 1.258 1.00 0.32 31 GLU A C 6
ATOM 6203 O O . GLU A 1 31 ? 16.760 -2.862 1.506 1.00 0.55 31 GLU A O 6
ATOM 6215 N N . SER A 1 32 ? 15.714 -4.182 0.021 1.00 0.22 32 SER A N 6
ATOM 6216 C CA . SER A 1 32 ? 16.122 -3.383 -1.135 1.00 0.47 32 SER A CA 6
ATOM 6217 C C . SER A 1 32 ? 15.521 -1.984 -1.066 1.00 0.72 32 SER A C 6
ATOM 6218 O O . SER A 1 32 ? 15.945 -1.074 -1.782 1.00 1.38 32 SER A O 6
ATOM 6226 N N . VAL A 1 33 ? 14.537 -1.823 -0.192 1.00 0.25 33 VAL A N 6
ATOM 6227 C CA . VAL A 1 33 ? 13.869 -0.551 -0.001 1.00 0.32 33 VAL A CA 6
ATOM 6228 C C . VAL A 1 33 ? 14.492 0.191 1.178 1.00 0.34 33 VAL A C 6
ATOM 6229 O O . VAL A 1 33 ? 14.935 1.332 1.048 1.00 0.45 33 VAL A O 6
ATOM 6242 N N . LYS A 1 34 ? 14.526 -0.470 2.326 1.00 0.34 34 LYS A N 6
ATOM 6243 C CA . LYS A 1 34 ? 15.102 0.114 3.530 1.00 0.41 34 LYS A CA 6
ATOM 6244 C C . LYS A 1 34 ? 16.591 0.410 3.329 1.00 0.40 34 LYS A C 6
ATOM 6245 O O . LYS A 1 34 ? 17.129 1.356 3.906 1.00 0.42 34 LYS A O 6
ATOM 6264 N N . HIS A 1 35 ? 17.251 -0.412 2.509 1.00 0.40 35 HIS A N 6
ATOM 6265 C CA . HIS A 1 35 ? 18.680 -0.252 2.227 1.00 0.41 35 HIS A CA 6
ATOM 6266 C C . HIS A 1 35 ? 18.925 0.793 1.139 1.00 0.40 35 HIS A C 6
ATOM 6267 O O . HIS A 1 35 ? 19.932 0.745 0.434 1.00 0.41 35 HIS A O 6
ATOM 6281 N N . VAL A 1 36 ? 17.994 1.726 1.002 1.00 0.40 36 VAL A N 6
ATOM 6282 C CA . VAL A 1 36 ? 18.097 2.773 -0.002 1.00 0.42 36 VAL A CA 6
ATOM 6283 C C . VAL A 1 36 ? 17.237 3.969 0.382 1.00 0.41 36 VAL A C 6
ATOM 6284 O O . VAL A 1 36 ? 17.592 5.115 0.108 1.00 0.54 36 VAL A O 6
ATOM 6297 N N . LEU A 1 37 ? 16.102 3.691 1.015 1.00 0.29 37 LEU A N 6
ATOM 6298 C CA . LEU A 1 37 ? 15.191 4.742 1.432 1.00 0.27 37 LEU A CA 6
ATOM 6299 C C . LEU A 1 37 ? 15.516 5.256 2.819 1.00 0.33 37 LEU A C 6
ATOM 6300 O O . LEU A 1 37 ? 15.657 4.494 3.776 1.00 0.43 37 LEU A O 6
ATOM 6316 N N . PRO A 1 38 ? 15.632 6.577 2.929 1.00 0.33 38 PRO A N 6
ATOM 6317 C CA . PRO A 1 38 ? 15.933 7.262 4.185 1.00 0.43 38 PRO A CA 6
ATOM 6318 C C . PRO A 1 38 ? 14.870 6.988 5.249 1.00 0.48 38 PRO A C 6
ATOM 6319 O O . PRO A 1 38 ? 13.965 6.182 5.038 1.00 1.04 38 PRO A O 6
ATOM 6330 N N . SER A 1 39 ? 14.998 7.639 6.399 1.00 0.48 39 SER A N 6
ATOM 6331 C CA . SER A 1 39 ? 14.065 7.440 7.506 1.00 0.47 39 SER A CA 6
ATOM 6332 C C . SER A 1 39 ? 12.608 7.708 7.116 1.00 0.40 39 SER A C 6
ATOM 6333 O O . SER A 1 39 ? 11.814 6.778 6.968 1.00 0.47 39 SER A O 6
ATOM 6341 N N . HIS A 1 40 ? 12.253 8.985 6.986 1.00 0.30 40 HIS A N 6
ATOM 6342 C CA . HIS A 1 40 ? 10.884 9.379 6.654 1.00 0.27 40 HIS A CA 6
ATOM 6343 C C . HIS A 1 40 ? 10.401 8.797 5.323 1.00 0.21 40 HIS A C 6
ATOM 6344 O O . HIS A 1 40 ? 9.206 8.800 5.046 1.00 0.23 40 HIS A O 6
ATOM 6358 N N . ALA A 1 41 ? 11.318 8.298 4.502 1.00 0.17 41 ALA A N 6
ATOM 6359 C CA . ALA A 1 41 ? 10.943 7.728 3.210 1.00 0.15 41 ALA A CA 6
ATOM 6360 C C . ALA A 1 41 ? 10.202 6.413 3.382 1.00 0.16 41 ALA A C 6
ATOM 6361 O O . ALA A 1 41 ? 9.266 6.114 2.643 1.00 0.32 41 ALA A O 6
ATOM 6368 N N . GLN A 1 42 ? 10.621 5.632 4.363 1.00 0.10 42 GLN A N 6
ATOM 6369 C CA . GLN A 1 42 ? 9.989 4.352 4.637 1.00 0.10 42 GLN A CA 6
ATOM 6370 C C . GLN A 1 42 ? 8.572 4.577 5.146 1.00 0.13 42 GLN A C 6
ATOM 6371 O O . GLN A 1 42 ? 7.639 3.889 4.732 1.00 0.16 42 GLN A O 6
ATOM 6385 N N . ASP A 1 43 ? 8.411 5.573 6.012 1.00 0.16 43 ASP A N 6
ATOM 6386 C CA . ASP A 1 43 ? 7.097 5.917 6.530 1.00 0.22 43 ASP A CA 6
ATOM 6387 C C . ASP A 1 43 ? 6.215 6.324 5.359 1.00 0.20 43 ASP A C 6
ATOM 6388 O O . ASP A 1 43 ? 5.044 5.956 5.274 1.00 0.23 43 ASP A O 6
ATOM 6397 N N . ILE A 1 44 ? 6.830 7.051 4.432 1.00 0.18 44 ILE A N 6
ATOM 6398 C CA . ILE A 1 44 ? 6.163 7.487 3.216 1.00 0.16 44 ILE A CA 6
ATOM 6399 C C . ILE A 1 44 ? 5.814 6.268 2.385 1.00 0.14 44 ILE A C 6
ATOM 6400 O O . ILE A 1 44 ? 4.666 6.051 2.001 1.00 0.16 44 ILE A O 6
ATOM 6416 N N . TYR A 1 45 ? 6.840 5.471 2.129 1.00 0.17 45 TYR A N 6
ATOM 6417 C CA . TYR A 1 45 ? 6.704 4.251 1.359 1.00 0.15 45 TYR A CA 6
ATOM 6418 C C . TYR A 1 45 ? 5.602 3.367 1.935 1.00 0.14 45 TYR A C 6
ATOM 6419 O O . TYR A 1 45 ? 4.585 3.126 1.289 1.00 0.19 45 TYR A O 6
ATOM 6437 N N . LYS A 1 46 ? 5.816 2.885 3.152 1.00 0.15 46 LYS A N 6
ATOM 6438 C CA . LYS A 1 46 ? 4.850 2.022 3.820 1.00 0.18 46 LYS A CA 6
ATOM 6439 C C . LYS A 1 46 ? 3.451 2.640 3.849 1.00 0.17 46 LYS A C 6
ATOM 6440 O O . LYS A 1 46 ? 2.476 2.005 3.445 1.00 0.21 46 LYS A O 6
ATOM 6459 N N . GLU A 1 47 ? 3.353 3.874 4.335 1.00 0.14 47 GLU A N 6
ATOM 6460 C CA . GLU A 1 47 ? 2.062 4.555 4.421 1.00 0.14 47 GLU A CA 6
ATOM 6461 C C . GLU A 1 47 ? 1.402 4.653 3.058 1.00 0.13 47 GLU A C 6
ATOM 6462 O O . GLU A 1 47 ? 0.188 4.497 2.930 1.00 0.20 47 GLU A O 6
ATOM 6474 N N . ALA A 1 48 ? 2.208 4.901 2.040 1.00 0.12 48 ALA A N 6
ATOM 6475 C CA . ALA A 1 48 ? 1.697 5.006 0.685 1.00 0.13 48 ALA A CA 6
ATOM 6476 C C . ALA A 1 48 ? 1.308 3.630 0.179 1.00 0.13 48 ALA A C 6
ATOM 6477 O O . ALA A 1 48 ? 0.280 3.459 -0.478 1.00 0.21 48 ALA A O 6
ATOM 6484 N N . PHE A 1 49 ? 2.132 2.643 0.511 1.00 0.11 49 PHE A N 6
ATOM 6485 C CA . PHE A 1 49 ? 1.875 1.267 0.120 1.00 0.11 49 PHE A CA 6
ATOM 6486 C C . PHE A 1 49 ? 0.554 0.796 0.718 1.00 0.12 49 PHE A C 6
ATOM 6487 O O . PHE A 1 49 ? -0.319 0.294 0.010 1.00 0.17 49 PHE A O 6
ATOM 6504 N N . ASN A 1 50 ? 0.420 0.966 2.032 1.00 0.16 50 ASN A N 6
ATOM 6505 C CA . ASN A 1 50 ? -0.789 0.563 2.744 1.00 0.21 50 ASN A CA 6
ATOM 6506 C C . ASN A 1 50 ? -2.035 1.149 2.089 1.00 0.22 50 ASN A C 6
ATOM 6507 O O . ASN A 1 50 ? -3.023 0.449 1.870 1.00 0.28 50 ASN A O 6
ATOM 6518 N N . SER A 1 51 ? -1.982 2.437 1.769 1.00 0.23 51 SER A N 6
ATOM 6519 C CA . SER A 1 51 ? -3.108 3.107 1.130 1.00 0.27 51 SER A CA 6
ATOM 6520 C C . SER A 1 51 ? -3.482 2.390 -0.160 1.00 0.25 51 SER A C 6
ATOM 6521 O O . SER A 1 51 ? -4.646 2.072 -0.393 1.00 0.29 51 SER A O 6
ATOM 6529 N N . ALA A 1 52 ? -2.478 2.105 -0.980 1.00 0.23 52 ALA A N 6
ATOM 6530 C CA . ALA A 1 52 ? -2.705 1.393 -2.228 1.00 0.23 52 ALA A CA 6
ATOM 6531 C C . ALA A 1 52 ? -3.174 -0.024 -1.929 1.00 0.24 52 ALA A C 6
ATOM 6532 O O . ALA A 1 52 ? -3.938 -0.614 -2.691 1.00 0.31 52 ALA A O 6
ATOM 6539 N N . TRP A 1 53 ? -2.720 -0.553 -0.795 1.00 0.21 53 TRP A N 6
ATOM 6540 C CA . TRP A 1 53 ? -3.094 -1.889 -0.358 1.00 0.25 53 TRP A CA 6
ATOM 6541 C C . TRP A 1 53 ? -4.582 -1.919 -0.010 1.00 0.30 53 TRP A C 6
ATOM 6542 O O . TRP A 1 53 ? -5.330 -2.759 -0.512 1.00 0.34 53 TRP A O 6
ATOM 6563 N N . ASP A 1 54 ? -5.003 -0.991 0.847 1.00 0.33 54 ASP A N 6
ATOM 6564 C CA . ASP A 1 54 ? -6.402 -0.899 1.256 1.00 0.40 54 ASP A CA 6
ATOM 6565 C C . ASP A 1 54 ? -7.262 -0.406 0.100 1.00 0.40 54 ASP A C 6
ATOM 6566 O O . ASP A 1 54 ? -8.418 -0.803 -0.043 1.00 0.48 54 ASP A O 6
ATOM 6575 N N . GLN A 1 55 ? -6.682 0.457 -0.730 1.00 0.38 55 GLN A N 6
ATOM 6576 C CA . GLN A 1 55 ? -7.393 0.991 -1.878 1.00 0.45 55 GLN A CA 6
ATOM 6577 C C . GLN A 1 55 ? -7.645 -0.118 -2.883 1.00 0.49 55 GLN A C 6
ATOM 6578 O O . GLN A 1 55 ? -8.593 -0.071 -3.667 1.00 0.59 55 GLN A O 6
ATOM 6592 N N . TYR A 1 56 ? -6.790 -1.126 -2.837 1.00 0.44 56 TYR A N 6
ATOM 6593 C CA . TYR A 1 56 ? -6.901 -2.279 -3.718 1.00 0.52 56 TYR A CA 6
ATOM 6594 C C . TYR A 1 56 ? -8.091 -3.146 -3.317 1.00 0.68 56 TYR A C 6
ATOM 6595 O O . TYR A 1 56 ? -7.943 -4.338 -3.046 1.00 0.79 56 TYR A O 6
ATOM 6613 N N . LYS A 1 57 ? -9.273 -2.542 -3.284 1.00 0.76 57 LYS A N 6
ATOM 6614 C CA . LYS A 1 57 ? -10.484 -3.260 -2.919 1.00 0.95 57 LYS A CA 6
ATOM 6615 C C . LYS A 1 57 ? -10.961 -4.145 -4.068 1.00 1.08 57 LYS A C 6
ATOM 6616 O O . LYS A 1 57 ? -11.905 -4.920 -3.920 1.00 1.26 57 LYS A O 6
ATOM 6635 N N . ASP A 1 58 ? -10.295 -4.025 -5.214 1.00 1.01 58 ASP A N 6
ATOM 6636 C CA . ASP A 1 58 ? -10.639 -4.814 -6.390 1.00 1.13 58 ASP A CA 6
ATOM 6637 C C . ASP A 1 58 ? -10.037 -6.212 -6.298 1.00 1.14 58 ASP A C 6
ATOM 6638 O O . ASP A 1 58 ? -10.654 -7.195 -6.709 1.00 1.42 58 ASP A O 6
ATOM 6647 N N . LYS A 1 59 ? -8.822 -6.290 -5.763 1.00 0.93 59 LYS A N 6
ATOM 6648 C CA . LYS A 1 59 ? -8.126 -7.564 -5.623 1.00 0.95 59 LYS A CA 6
ATOM 6649 C C . LYS A 1 59 ? -8.074 -8.010 -4.167 1.00 1.24 59 LYS A C 6
ATOM 6650 O O . LYS A 1 59 ? -7.062 -8.536 -3.702 1.00 1.41 59 LYS A O 6
ATOM 6669 N N . GLU A 1 60 ? -9.169 -7.797 -3.458 1.00 1.70 60 GLU A N 6
ATOM 6670 C CA . GLU A 1 60 ? -9.255 -8.177 -2.051 1.00 2.39 60 GLU A CA 6
ATOM 6671 C C . GLU A 1 60 ? -9.577 -9.659 -1.903 1.00 2.63 60 GLU A C 6
ATOM 6672 O O . GLU A 1 60 ? -8.981 -10.356 -1.081 1.00 3.06 60 GLU A O 6
ATOM 6684 N N . ASP A 1 61 ? -10.525 -10.134 -2.701 1.00 2.55 61 ASP A N 6
ATOM 6685 C CA . ASP A 1 61 ? -10.930 -11.534 -2.658 1.00 3.03 61 ASP A CA 6
ATOM 6686 C C . ASP A 1 61 ? -10.433 -12.282 -3.883 1.00 2.75 61 ASP A C 6
ATOM 6687 O O . ASP A 1 61 ? -11.059 -13.238 -4.340 1.00 3.24 61 ASP A O 6
ATOM 6696 N N . ARG A 1 62 ? -9.300 -11.840 -4.412 1.00 2.05 62 ARG A N 6
ATOM 6697 C CA . ARG A 1 62 ? -8.713 -12.462 -5.580 1.00 1.85 62 ARG A CA 6
ATOM 6698 C C . ARG A 1 62 ? -7.497 -13.286 -5.201 1.00 1.59 62 ARG A C 6
ATOM 6699 O O . ARG A 1 62 ? -6.738 -12.929 -4.299 1.00 1.46 62 ARG A O 6
ATOM 6720 N N . ARG A 1 63 ? -7.308 -14.374 -5.920 1.00 1.67 63 ARG A N 6
ATOM 6721 C CA . ARG A 1 63 ? -6.171 -15.254 -5.700 1.00 1.61 63 ARG A CA 6
ATOM 6722 C C . ARG A 1 63 ? -4.874 -14.546 -6.082 1.00 1.14 63 ARG A C 6
ATOM 6723 O O . ARG A 1 63 ? -3.789 -14.935 -5.648 1.00 1.24 63 ARG A O 6
ATOM 6744 N N . ASP A 1 64 ? -4.998 -13.504 -6.902 1.00 0.85 64 ASP A N 6
ATOM 6745 C CA . ASP A 1 64 ? -3.847 -12.735 -7.356 1.00 0.59 64 ASP A CA 6
ATOM 6746 C C . ASP A 1 64 ? -3.538 -11.587 -6.395 1.00 0.48 64 ASP A C 6
ATOM 6747 O O . ASP A 1 64 ? -3.363 -10.442 -6.813 1.00 0.41 64 ASP A O 6
ATOM 6756 N N . ASP A 1 65 ? -3.484 -11.901 -5.104 1.00 0.52 65 ASP A N 6
ATOM 6757 C CA . ASP A 1 65 ? -3.206 -10.893 -4.086 1.00 0.47 65 ASP A CA 6
ATOM 6758 C C . ASP A 1 65 ? -1.859 -10.221 -4.340 1.00 0.40 65 ASP A C 6
ATOM 6759 O O . ASP A 1 65 ? -1.654 -9.065 -3.974 1.00 0.34 65 ASP A O 6
ATOM 6768 N N . ALA A 1 66 ? -0.943 -10.949 -4.978 1.00 0.47 66 ALA A N 6
ATOM 6769 C CA . ALA A 1 66 ? 0.375 -10.400 -5.281 1.00 0.50 66 ALA A CA 6
ATOM 6770 C C . ALA A 1 66 ? 0.235 -9.098 -6.051 1.00 0.44 66 ALA A C 6
ATOM 6771 O O . ALA A 1 66 ? 0.941 -8.129 -5.784 1.00 0.45 66 ALA A O 6
ATOM 6778 N N . SER A 1 67 ? -0.703 -9.078 -6.995 1.00 0.41 67 SER A N 6
ATOM 6779 C CA . SER A 1 67 ? -0.956 -7.883 -7.787 1.00 0.40 67 SER A CA 6
ATOM 6780 C C . SER A 1 67 ? -1.176 -6.703 -6.861 1.00 0.32 67 SER A C 6
ATOM 6781 O O . SER A 1 67 ? -0.579 -5.641 -7.024 1.00 0.36 67 SER A O 6
ATOM 6789 N N . ARG A 1 68 ? -2.019 -6.924 -5.860 1.00 0.28 68 ARG A N 6
ATOM 6790 C CA . ARG A 1 68 ? -2.304 -5.899 -4.864 1.00 0.24 68 ARG A CA 6
ATOM 6791 C C . ARG A 1 68 ? -0.997 -5.430 -4.246 1.00 0.22 68 ARG A C 6
ATOM 6792 O O . ARG A 1 68 ? -0.598 -4.276 -4.409 1.00 0.29 68 ARG A O 6
ATOM 6813 N N . GLU A 1 69 ? -0.322 -6.344 -3.555 1.00 0.22 69 GLU A N 6
ATOM 6814 C CA . GLU A 1 69 ? 0.956 -6.043 -2.934 1.00 0.21 69 GLU A CA 6
ATOM 6815 C C . GLU A 1 69 ? 1.854 -5.334 -3.939 1.00 0.19 69 GLU A C 6
ATOM 6816 O O . GLU A 1 69 ? 2.452 -4.302 -3.638 1.00 0.22 69 GLU A O 6
ATOM 6828 N N . GLU A 1 70 ? 1.913 -5.890 -5.145 1.00 0.27 70 GLU A N 6
ATOM 6829 C CA . GLU A 1 70 ? 2.708 -5.316 -6.218 1.00 0.29 70 GLU A CA 6
ATOM 6830 C C . GLU A 1 70 ? 2.325 -3.860 -6.451 1.00 0.27 70 GLU A C 6
ATOM 6831 O O . GLU A 1 70 ? 3.151 -2.962 -6.308 1.00 0.28 70 GLU A O 6
ATOM 6843 N N . THR A 1 71 ? 1.064 -3.624 -6.809 1.00 0.27 71 THR A N 6
ATOM 6844 C CA . THR A 1 71 ? 0.601 -2.261 -7.052 1.00 0.27 71 THR A CA 6
ATOM 6845 C C . THR A 1 71 ? 0.979 -1.356 -5.889 1.00 0.23 71 THR A C 6
ATOM 6846 O O . THR A 1 71 ? 1.556 -0.288 -6.089 1.00 0.28 71 THR A O 6
ATOM 6857 N N . ALA A 1 72 ? 0.664 -1.789 -4.673 1.00 0.16 72 ALA A N 6
ATOM 6858 C CA . ALA A 1 72 ? 0.998 -1.002 -3.500 1.00 0.15 72 ALA A CA 6
ATOM 6859 C C . ALA A 1 72 ? 2.478 -0.634 -3.547 1.00 0.17 72 ALA A C 6
ATOM 6860 O O . ALA A 1 72 ? 2.854 0.515 -3.317 1.00 0.23 72 ALA A O 6
ATOM 6867 N N . HIS A 1 73 ? 3.312 -1.617 -3.895 1.00 0.17 73 HIS A N 6
ATOM 6868 C CA . HIS A 1 73 ? 4.748 -1.385 -4.028 1.00 0.23 73 HIS A CA 6
ATOM 6869 C C . HIS A 1 73 ? 4.967 -0.221 -4.991 1.00 0.25 73 HIS A C 6
ATOM 6870 O O . HIS A 1 73 ? 5.703 0.721 -4.701 1.00 0.32 73 HIS A O 6
ATOM 6884 N N . LYS A 1 74 ? 4.299 -0.305 -6.142 1.00 0.23 74 LYS A N 6
ATOM 6885 C CA . LYS A 1 74 ? 4.381 0.723 -7.173 1.00 0.28 74 LYS A CA 6
ATOM 6886 C C . LYS A 1 74 ? 3.934 2.074 -6.641 1.00 0.31 74 LYS A C 6
ATOM 6887 O O . LYS A 1 74 ? 4.552 3.102 -6.918 1.00 0.54 74 LYS A O 6
ATOM 6906 N N . VAL A 1 75 ? 2.850 2.065 -5.880 1.00 0.21 75 VAL A N 6
ATOM 6907 C CA . VAL A 1 75 ? 2.308 3.286 -5.312 1.00 0.21 75 VAL A CA 6
ATOM 6908 C C . VAL A 1 75 ? 3.263 3.888 -4.293 1.00 0.21 75 VAL A C 6
ATOM 6909 O O . VAL A 1 75 ? 3.698 5.030 -4.431 1.00 0.29 75 VAL A O 6
ATOM 6922 N N . ALA A 1 76 ? 3.589 3.111 -3.264 1.00 0.14 76 ALA A N 6
ATOM 6923 C CA . ALA A 1 76 ? 4.496 3.570 -2.218 1.00 0.16 76 ALA A CA 6
ATOM 6924 C C . ALA A 1 76 ? 5.736 4.220 -2.815 1.00 0.19 76 ALA A C 6
ATOM 6925 O O . ALA A 1 76 ? 6.155 5.294 -2.384 1.00 0.24 76 ALA A O 6
ATOM 6932 N N . TRP A 1 77 ? 6.302 3.574 -3.825 1.00 0.18 77 TRP A N 6
ATOM 6933 C CA . TRP A 1 77 ? 7.475 4.112 -4.495 1.00 0.23 77 TRP A CA 6
ATOM 6934 C C . TRP A 1 77 ? 7.139 5.477 -5.074 1.00 0.26 77 TRP A C 6
ATOM 6935 O O . TRP A 1 77 ? 7.899 6.426 -4.924 1.00 0.30 77 TRP A O 6
ATOM 6956 N N . ALA A 1 78 ? 5.975 5.572 -5.716 1.00 0.24 78 ALA A N 6
ATOM 6957 C CA . ALA A 1 78 ? 5.529 6.832 -6.295 1.00 0.27 78 ALA A CA 6
ATOM 6958 C C . ALA A 1 78 ? 5.645 7.954 -5.266 1.00 0.29 78 ALA A C 6
ATOM 6959 O O . ALA A 1 78 ? 6.181 9.023 -5.557 1.00 0.39 78 ALA A O 6
ATOM 6966 N N . ALA A 1 79 ? 5.172 7.684 -4.051 1.00 0.24 79 ALA A N 6
ATOM 6967 C CA . ALA A 1 79 ? 5.255 8.645 -2.967 1.00 0.24 79 ALA A CA 6
ATOM 6968 C C . ALA A 1 79 ? 6.716 8.912 -2.653 1.00 0.25 79 ALA A C 6
ATOM 6969 O O . ALA A 1 79 ? 7.137 10.057 -2.487 1.00 0.32 79 ALA A O 6
ATOM 6976 N N . VAL A 1 80 ? 7.488 7.833 -2.595 1.00 0.21 80 VAL A N 6
ATOM 6977 C CA . VAL A 1 80 ? 8.903 7.920 -2.329 1.00 0.22 80 VAL A CA 6
ATOM 6978 C C . VAL A 1 80 ? 9.596 8.746 -3.411 1.00 0.26 80 VAL A C 6
ATOM 6979 O O . VAL A 1 80 ? 10.299 9.701 -3.110 1.00 0.31 80 VAL A O 6
ATOM 6992 N N . LYS A 1 81 ? 9.387 8.386 -4.676 1.00 0.25 81 LYS A N 6
ATOM 6993 C CA . LYS A 1 81 ? 9.992 9.118 -5.785 1.00 0.31 81 LYS A CA 6
ATOM 6994 C C . LYS A 1 81 ? 9.510 10.571 -5.821 1.00 0.40 81 LYS A C 6
ATOM 6995 O O . LYS A 1 81 ? 10.100 11.414 -6.495 1.00 0.66 81 LYS A O 6
ATOM 7014 N N . HIS A 1 82 ? 8.439 10.855 -5.087 1.00 0.32 82 HIS A N 6
ATOM 7015 C CA . HIS A 1 82 ? 7.878 12.201 -5.024 1.00 0.37 82 HIS A CA 6
ATOM 7016 C C . HIS A 1 82 ? 8.588 13.032 -3.960 1.00 0.61 82 HIS A C 6
ATOM 7017 O O . HIS A 1 82 ? 9.006 14.162 -4.209 1.00 1.20 82 HIS A O 6
ATOM 7031 N N . GLU A 1 83 ? 8.714 12.455 -2.771 1.00 0.36 83 GLU A N 6
ATOM 7032 C CA . GLU A 1 83 ? 9.363 13.121 -1.646 1.00 0.48 83 GLU A CA 6
ATOM 7033 C C . GLU A 1 83 ? 10.837 12.740 -1.556 1.00 0.45 83 GLU A C 6
ATOM 7034 O O . GLU A 1 83 ? 11.590 13.333 -0.789 1.00 0.86 83 GLU A O 6
ATOM 7046 N N . TYR A 1 84 ? 11.230 11.729 -2.321 1.00 0.32 84 TYR A N 6
ATOM 7047 C CA . TYR A 1 84 ? 12.604 11.240 -2.315 1.00 0.35 84 TYR A CA 6
ATOM 7048 C C . TYR A 1 84 ? 13.129 11.021 -3.734 1.00 0.39 84 TYR A C 6
ATOM 7049 O O . TYR A 1 84 ? 12.386 10.630 -4.632 1.00 0.45 84 TYR A O 6
ATOM 7067 N N . ALA A 1 85 ? 14.422 11.277 -3.914 1.00 0.44 85 ALA A N 6
ATOM 7068 C CA . ALA A 1 85 ? 15.069 11.112 -5.211 1.00 0.51 85 ALA A CA 6
ATOM 7069 C C . ALA A 1 85 ? 16.254 10.158 -5.130 1.00 0.64 85 ALA A C 6
ATOM 7070 O O . ALA A 1 85 ? 16.955 10.112 -4.119 1.00 0.68 85 ALA A O 6
ATOM 7077 N N . LYS A 1 86 ? 16.501 9.432 -6.214 1.00 0.80 86 LYS A N 6
ATOM 7078 C CA . LYS A 1 86 ? 17.633 8.516 -6.270 1.00 1.00 86 LYS A CA 6
ATOM 7079 C C . LYS A 1 86 ? 18.834 9.249 -6.851 1.00 1.41 86 LYS A C 6
ATOM 7080 O O . LYS A 1 86 ? 18.746 9.829 -7.932 1.00 1.94 86 LYS A O 6
ATOM 7099 N N . GLY A 1 87 ? 19.952 9.237 -6.133 1.00 1.29 87 GLY A N 6
ATOM 7100 C CA . GLY A 1 87 ? 21.134 9.925 -6.617 1.00 1.77 87 GLY A CA 6
ATOM 7101 C C . GLY A 1 87 ? 21.855 9.126 -7.673 1.00 2.25 87 GLY A C 6
ATOM 7102 O O . GLY A 1 87 ? 21.299 8.169 -8.214 1.00 2.39 87 GLY A O 6
ATOM 7106 N N . ASP A 1 88 ? 23.089 9.508 -7.987 1.00 2.65 88 ASP A N 6
ATOM 7107 C CA . ASP A 1 88 ? 23.867 8.805 -9.002 1.00 3.15 88 ASP A CA 6
ATOM 7108 C C . ASP A 1 88 ? 24.211 7.376 -8.578 1.00 2.99 88 ASP A C 6
ATOM 7109 O O . ASP A 1 88 ? 25.185 6.804 -9.071 1.00 3.40 88 ASP A O 6
ATOM 7118 N N . ASP A 1 89 ? 23.409 6.787 -7.693 1.00 2.50 89 ASP A N 6
ATOM 7119 C CA . ASP A 1 89 ? 23.627 5.424 -7.249 1.00 2.33 89 ASP A CA 6
ATOM 7120 C C . ASP A 1 89 ? 22.274 4.752 -7.057 1.00 1.98 89 ASP A C 6
ATOM 7121 O O . ASP A 1 89 ? 21.265 5.231 -7.575 1.00 1.80 89 ASP A O 6
ATOM 7130 N N . ASP A 1 90 ? 22.242 3.659 -6.316 1.00 2.01 90 ASP A N 6
ATOM 7131 C CA . ASP A 1 90 ? 20.986 2.961 -6.072 1.00 1.83 90 ASP A CA 6
ATOM 7132 C C . ASP A 1 90 ? 20.449 3.297 -4.691 1.00 1.46 90 ASP A C 6
ATOM 7133 O O . ASP A 1 90 ? 19.903 2.445 -3.997 1.00 1.56 90 ASP A O 6
ATOM 7142 N N . LYS A 1 91 ? 20.598 4.560 -4.316 1.00 1.26 91 LYS A N 6
ATOM 7143 C CA . LYS A 1 91 ? 20.124 5.049 -3.034 1.00 0.94 91 LYS A CA 6
ATOM 7144 C C . LYS A 1 91 ? 19.258 6.281 -3.235 1.00 0.97 91 LYS A C 6
ATOM 7145 O O . LYS A 1 91 ? 19.322 6.925 -4.281 1.00 1.41 91 LYS A O 6
ATOM 7164 N N . TRP A 1 92 ? 18.430 6.597 -2.250 1.00 0.52 92 TRP A N 6
ATOM 7165 C CA . TRP A 1 92 ? 17.536 7.744 -2.365 1.00 0.45 92 TRP A CA 6
ATOM 7166 C C . TRP A 1 92 ? 17.721 8.761 -1.239 1.00 0.43 92 TRP A C 6
ATOM 7167 O O . TRP A 1 92 ? 18.242 8.448 -0.169 1.00 0.52 92 TRP A O 6
ATOM 7188 N N . HIS A 1 93 ? 17.261 9.983 -1.506 1.00 0.40 93 HIS A N 6
ATOM 7189 C CA . HIS A 1 93 ? 17.327 11.087 -0.548 1.00 0.48 93 HIS A CA 6
ATOM 7190 C C . HIS A 1 93 ? 16.076 11.949 -0.690 1.00 0.48 93 HIS A C 6
ATOM 7191 O O . HIS A 1 93 ? 15.600 12.169 -1.802 1.00 0.46 93 HIS A O 6
ATOM 7205 N N . LYS A 1 94 ? 15.518 12.409 0.428 1.00 0.49 94 LYS A N 6
ATOM 7206 C CA . LYS A 1 94 ? 14.296 13.209 0.372 1.00 0.48 94 LYS A CA 6
ATOM 7207 C C . LYS A 1 94 ? 14.448 14.443 -0.496 1.00 0.49 94 LYS A C 6
ATOM 7208 O O . LYS A 1 94 ? 15.305 15.296 -0.263 1.00 0.51 94 LYS A O 6
ATOM 7227 N N . LYS A 1 95 ? 13.573 14.528 -1.483 1.00 0.52 95 LYS A N 6
ATOM 7228 C CA . LYS A 1 95 ? 13.538 15.640 -2.401 1.00 0.58 95 LYS A CA 6
ATOM 7229 C C . LYS A 1 95 ? 12.797 16.817 -1.770 1.00 0.68 95 LYS A C 6
ATOM 7230 O O . LYS A 1 95 ? 13.412 17.743 -1.240 1.00 0.93 95 LYS A O 6
ATOM 7249 N N . SER A 1 96 ? 11.471 16.770 -1.842 1.00 0.74 96 SER A N 6
ATOM 7250 C CA . SER A 1 96 ? 10.631 17.826 -1.287 1.00 0.87 96 SER A CA 6
ATOM 7251 C C . SER A 1 96 ? 10.843 17.958 0.218 1.00 0.86 96 SER A C 6
ATOM 7252 O O . SER A 1 96 ? 10.720 16.937 0.925 1.00 1.19 96 SER A O 6
ATOM 7261 N N . PRO A 1 22 ? 1.392 -5.915 4.403 1.00 0.68 22 PRO A N 7
ATOM 7262 C CA . PRO A 1 22 ? 2.759 -6.439 4.418 1.00 0.81 22 PRO A CA 7
ATOM 7263 C C . PRO A 1 22 ? 3.684 -5.608 5.303 1.00 0.62 22 PRO A C 7
ATOM 7264 O O . PRO A 1 22 ? 4.729 -6.084 5.744 1.00 0.76 22 PRO A O 7
ATOM 7275 N N . TYR A 1 23 ? 3.291 -4.363 5.553 1.00 0.49 23 TYR A N 7
ATOM 7276 C CA . TYR A 1 23 ? 4.080 -3.459 6.384 1.00 0.51 23 TYR A CA 7
ATOM 7277 C C . TYR A 1 23 ? 3.315 -3.084 7.643 1.00 0.77 23 TYR A C 7
ATOM 7278 O O . TYR A 1 23 ? 2.100 -2.884 7.602 1.00 1.47 23 TYR A O 7
ATOM 7296 N N . LYS A 1 24 ? 4.015 -3.015 8.771 1.00 0.58 24 LYS A N 7
ATOM 7297 C CA . LYS A 1 24 ? 3.370 -2.694 10.038 1.00 0.74 24 LYS A CA 7
ATOM 7298 C C . LYS A 1 24 ? 3.885 -1.391 10.642 1.00 0.46 24 LYS A C 7
ATOM 7299 O O . LYS A 1 24 ? 3.097 -0.576 11.125 1.00 0.48 24 LYS A O 7
ATOM 7318 N N . THR A 1 25 ? 5.197 -1.186 10.619 1.00 0.51 25 THR A N 7
ATOM 7319 C CA . THR A 1 25 ? 5.782 0.030 11.171 1.00 0.54 25 THR A CA 7
ATOM 7320 C C . THR A 1 25 ? 6.646 0.731 10.126 1.00 0.71 25 THR A C 7
ATOM 7321 O O . THR A 1 25 ? 6.410 1.887 9.779 1.00 1.50 25 THR A O 7
ATOM 7332 N N . LYS A 1 26 ? 7.648 0.012 9.626 1.00 0.34 26 LYS A N 7
ATOM 7333 C CA . LYS A 1 26 ? 8.557 0.539 8.613 1.00 0.34 26 LYS A CA 7
ATOM 7334 C C . LYS A 1 26 ? 9.645 -0.481 8.297 1.00 0.39 26 LYS A C 7
ATOM 7335 O O . LYS A 1 26 ? 9.924 -0.767 7.134 1.00 0.42 26 LYS A O 7
ATOM 7354 N N . SER A 1 27 ? 10.253 -1.035 9.341 1.00 0.45 27 SER A N 7
ATOM 7355 C CA . SER A 1 27 ? 11.302 -2.032 9.166 1.00 0.54 27 SER A CA 7
ATOM 7356 C C . SER A 1 27 ? 10.792 -3.213 8.342 1.00 0.50 27 SER A C 7
ATOM 7357 O O . SER A 1 27 ? 11.575 -3.956 7.755 1.00 0.52 27 SER A O 7
ATOM 7365 N N . ASP A 1 28 ? 9.471 -3.378 8.301 1.00 0.49 28 ASP A N 7
ATOM 7366 C CA . ASP A 1 28 ? 8.854 -4.462 7.546 1.00 0.49 28 ASP A CA 7
ATOM 7367 C C . ASP A 1 28 ? 8.965 -4.225 6.042 1.00 0.48 28 ASP A C 7
ATOM 7368 O O . ASP A 1 28 ? 8.641 -5.106 5.244 1.00 0.66 28 ASP A O 7
ATOM 7377 N N . LEU A 1 29 ? 9.421 -3.036 5.655 1.00 0.42 29 LEU A N 7
ATOM 7378 C CA . LEU A 1 29 ? 9.568 -2.700 4.248 1.00 0.42 29 LEU A CA 7
ATOM 7379 C C . LEU A 1 29 ? 10.592 -3.607 3.575 1.00 0.51 29 LEU A C 7
ATOM 7380 O O . LEU A 1 29 ? 11.350 -4.305 4.248 1.00 0.59 29 LEU A O 7
ATOM 7396 N N . PRO A 1 30 ? 10.620 -3.617 2.235 1.00 0.50 30 PRO A N 7
ATOM 7397 C CA . PRO A 1 30 ? 11.544 -4.450 1.466 1.00 0.55 30 PRO A CA 7
ATOM 7398 C C . PRO A 1 30 ? 12.998 -4.032 1.643 1.00 0.57 30 PRO A C 7
ATOM 7399 O O . PRO A 1 30 ? 13.326 -2.848 1.605 1.00 0.98 30 PRO A O 7
ATOM 7410 N N . GLU A 1 31 ? 13.865 -5.017 1.841 1.00 0.57 31 GLU A N 7
ATOM 7411 C CA . GLU A 1 31 ? 15.290 -4.761 2.029 1.00 0.53 31 GLU A CA 7
ATOM 7412 C C . GLU A 1 31 ? 15.812 -3.783 0.975 1.00 0.32 31 GLU A C 7
ATOM 7413 O O . GLU A 1 31 ? 16.414 -2.764 1.309 1.00 0.55 31 GLU A O 7
ATOM 7425 N N . SER A 1 32 ? 15.553 -4.082 -0.297 1.00 0.22 32 SER A N 7
ATOM 7426 C CA . SER A 1 32 ? 15.983 -3.207 -1.387 1.00 0.47 32 SER A CA 7
ATOM 7427 C C . SER A 1 32 ? 15.385 -1.811 -1.234 1.00 0.72 32 SER A C 7
ATOM 7428 O O . SER A 1 32 ? 15.837 -0.860 -1.872 1.00 1.38 32 SER A O 7
ATOM 7436 N N . VAL A 1 33 ? 14.377 -1.693 -0.378 1.00 0.25 33 VAL A N 7
ATOM 7437 C CA . VAL A 1 33 ? 13.726 -0.416 -0.124 1.00 0.32 33 VAL A CA 7
ATOM 7438 C C . VAL A 1 33 ? 14.384 0.270 1.070 1.00 0.34 33 VAL A C 7
ATOM 7439 O O . VAL A 1 33 ? 14.825 1.415 0.985 1.00 0.45 33 VAL A O 7
ATOM 7452 N N . LYS A 1 34 ? 14.442 -0.447 2.185 1.00 0.34 34 LYS A N 7
ATOM 7453 C CA . LYS A 1 34 ? 15.043 0.071 3.410 1.00 0.41 34 LYS A CA 7
ATOM 7454 C C . LYS A 1 34 ? 16.547 0.314 3.235 1.00 0.40 34 LYS A C 7
ATOM 7455 O O . LYS A 1 34 ? 17.112 1.219 3.850 1.00 0.42 34 LYS A O 7
ATOM 7474 N N . HIS A 1 35 ? 17.191 -0.511 2.404 1.00 0.40 35 HIS A N 7
ATOM 7475 C CA . HIS A 1 35 ? 18.635 -0.400 2.159 1.00 0.41 35 HIS A CA 7
ATOM 7476 C C . HIS A 1 35 ? 18.949 0.669 1.117 1.00 0.40 35 HIS A C 7
ATOM 7477 O O . HIS A 1 35 ? 19.976 0.613 0.442 1.00 0.41 35 HIS A O 7
ATOM 7491 N N . VAL A 1 36 ? 18.054 1.632 0.992 1.00 0.40 36 VAL A N 7
ATOM 7492 C CA . VAL A 1 36 ? 18.207 2.716 0.037 1.00 0.42 36 VAL A CA 7
ATOM 7493 C C . VAL A 1 36 ? 17.445 3.941 0.521 1.00 0.41 36 VAL A C 7
ATOM 7494 O O . VAL A 1 36 ? 17.853 5.077 0.277 1.00 0.54 36 VAL A O 7
ATOM 7507 N N . LEU A 1 37 ? 16.341 3.701 1.227 1.00 0.29 37 LEU A N 7
ATOM 7508 C CA . LEU A 1 37 ? 15.537 4.780 1.761 1.00 0.27 37 LEU A CA 7
ATOM 7509 C C . LEU A 1 37 ? 16.164 5.327 3.032 1.00 0.33 37 LEU A C 7
ATOM 7510 O O . LEU A 1 37 ? 16.552 4.584 3.936 1.00 0.43 37 LEU A O 7
ATOM 7526 N N . PRO A 1 38 ? 16.294 6.649 3.078 1.00 0.33 38 PRO A N 7
ATOM 7527 C CA . PRO A 1 38 ? 16.906 7.377 4.199 1.00 0.43 38 PRO A CA 7
ATOM 7528 C C . PRO A 1 38 ? 16.266 7.071 5.555 1.00 0.48 38 PRO A C 7
ATOM 7529 O O . PRO A 1 38 ? 16.844 6.345 6.364 1.00 1.04 38 PRO A O 7
ATOM 7540 N N . SER A 1 39 ? 15.086 7.627 5.809 1.00 0.48 39 SER A N 7
ATOM 7541 C CA . SER A 1 39 ? 14.401 7.399 7.080 1.00 0.47 39 SER A CA 7
ATOM 7542 C C . SER A 1 39 ? 12.898 7.612 6.939 1.00 0.40 39 SER A C 7
ATOM 7543 O O . SER A 1 39 ? 12.122 6.658 6.980 1.00 0.47 39 SER A O 7
ATOM 7551 N N . HIS A 1 40 ? 12.494 8.867 6.774 1.00 0.30 40 HIS A N 7
ATOM 7552 C CA . HIS A 1 40 ? 11.082 9.197 6.626 1.00 0.27 40 HIS A CA 7
ATOM 7553 C C . HIS A 1 40 ? 10.527 8.681 5.302 1.00 0.21 40 HIS A C 7
ATOM 7554 O O . HIS A 1 40 ? 9.315 8.674 5.094 1.00 0.23 40 HIS A O 7
ATOM 7568 N N . ALA A 1 41 ? 11.411 8.237 4.410 1.00 0.17 41 ALA A N 7
ATOM 7569 C CA . ALA A 1 41 ? 10.985 7.711 3.119 1.00 0.15 41 ALA A CA 7
ATOM 7570 C C . ALA A 1 41 ? 10.274 6.379 3.297 1.00 0.16 41 ALA A C 7
ATOM 7571 O O . ALA A 1 41 ? 9.408 6.015 2.506 1.00 0.32 41 ALA A O 7
ATOM 7578 N N . GLN A 1 42 ? 10.639 5.662 4.355 1.00 0.10 42 GLN A N 7
ATOM 7579 C CA . GLN A 1 42 ? 10.030 4.378 4.655 1.00 0.10 42 GLN A CA 7
ATOM 7580 C C . GLN A 1 42 ? 8.620 4.593 5.179 1.00 0.13 42 GLN A C 7
ATOM 7581 O O . GLN A 1 42 ? 7.693 3.872 4.811 1.00 0.16 42 GLN A O 7
ATOM 7595 N N . ASP A 1 43 ? 8.453 5.626 6.000 1.00 0.16 43 ASP A N 7
ATOM 7596 C CA . ASP A 1 43 ? 7.139 5.975 6.521 1.00 0.22 43 ASP A CA 7
ATOM 7597 C C . ASP A 1 43 ? 6.265 6.385 5.344 1.00 0.20 43 ASP A C 7
ATOM 7598 O O . ASP A 1 43 ? 5.087 6.037 5.260 1.00 0.23 43 ASP A O 7
ATOM 7607 N N . ILE A 1 44 ? 6.896 7.095 4.414 1.00 0.18 44 ILE A N 7
ATOM 7608 C CA . ILE A 1 44 ? 6.246 7.537 3.193 1.00 0.16 44 ILE A CA 7
ATOM 7609 C C . ILE A 1 44 ? 5.917 6.321 2.348 1.00 0.14 44 ILE A C 7
ATOM 7610 O O . ILE A 1 44 ? 4.778 6.117 1.928 1.00 0.16 44 ILE A O 7
ATOM 7626 N N . TYR A 1 45 ? 6.941 5.512 2.121 1.00 0.17 45 TYR A N 7
ATOM 7627 C CA . TYR A 1 45 ? 6.811 4.289 1.346 1.00 0.15 45 TYR A CA 7
ATOM 7628 C C . TYR A 1 45 ? 5.680 3.423 1.890 1.00 0.14 45 TYR A C 7
ATOM 7629 O O . TYR A 1 45 ? 4.723 3.111 1.186 1.00 0.19 45 TYR A O 7
ATOM 7647 N N . LYS A 1 46 ? 5.810 3.036 3.153 1.00 0.15 46 LYS A N 7
ATOM 7648 C CA . LYS A 1 46 ? 4.821 2.195 3.814 1.00 0.18 46 LYS A CA 7
ATOM 7649 C C . LYS A 1 46 ? 3.420 2.811 3.774 1.00 0.17 46 LYS A C 7
ATOM 7650 O O . LYS A 1 46 ? 2.464 2.164 3.351 1.00 0.21 46 LYS A O 7
ATOM 7669 N N . GLU A 1 47 ? 3.305 4.056 4.227 1.00 0.14 47 GLU A N 7
ATOM 7670 C CA . GLU A 1 47 ? 2.013 4.739 4.253 1.00 0.14 47 GLU A CA 7
ATOM 7671 C C . GLU A 1 47 ? 1.388 4.791 2.868 1.00 0.13 47 GLU A C 7
ATOM 7672 O O . GLU A 1 47 ? 0.172 4.663 2.720 1.00 0.20 47 GLU A O 7
ATOM 7684 N N . ALA A 1 48 ? 2.220 4.971 1.857 1.00 0.12 48 ALA A N 7
ATOM 7685 C CA . ALA A 1 48 ? 1.739 5.027 0.490 1.00 0.13 48 ALA A CA 7
ATOM 7686 C C . ALA A 1 48 ? 1.373 3.630 0.022 1.00 0.13 48 ALA A C 7
ATOM 7687 O O . ALA A 1 48 ? 0.382 3.431 -0.682 1.00 0.21 48 ALA A O 7
ATOM 7694 N N . PHE A 1 49 ? 2.174 2.658 0.439 1.00 0.11 49 PHE A N 7
ATOM 7695 C CA . PHE A 1 49 ? 1.932 1.270 0.091 1.00 0.11 49 PHE A CA 7
ATOM 7696 C C . PHE A 1 49 ? 0.590 0.819 0.655 1.00 0.12 49 PHE A C 7
ATOM 7697 O O . PHE A 1 49 ? -0.249 0.277 -0.063 1.00 0.17 49 PHE A O 7
ATOM 7714 N N . ASN A 1 50 ? 0.393 1.050 1.955 1.00 0.16 50 ASN A N 7
ATOM 7715 C CA . ASN A 1 50 ? -0.846 0.668 2.624 1.00 0.21 50 ASN A CA 7
ATOM 7716 C C . ASN A 1 50 ? -2.057 1.252 1.902 1.00 0.22 50 ASN A C 7
ATOM 7717 O O . ASN A 1 50 ? -3.060 0.567 1.703 1.00 0.28 50 ASN A O 7
ATOM 7728 N N . SER A 1 51 ? -1.956 2.518 1.505 1.00 0.23 51 SER A N 7
ATOM 7729 C CA . SER A 1 51 ? -3.047 3.184 0.797 1.00 0.27 51 SER A CA 7
ATOM 7730 C C . SER A 1 51 ? -3.423 2.401 -0.454 1.00 0.25 51 SER A C 7
ATOM 7731 O O . SER A 1 51 ? -4.600 2.149 -0.711 1.00 0.29 51 SER A O 7
ATOM 7739 N N . ALA A 1 52 ? -2.413 1.997 -1.213 1.00 0.23 52 ALA A N 7
ATOM 7740 C CA . ALA A 1 52 ? -2.637 1.220 -2.423 1.00 0.23 52 ALA A CA 7
ATOM 7741 C C . ALA A 1 52 ? -3.122 -0.179 -2.066 1.00 0.24 52 ALA A C 7
ATOM 7742 O O . ALA A 1 52 ? -3.858 -0.809 -2.827 1.00 0.31 52 ALA A O 7
ATOM 7749 N N . TRP A 1 53 ? -2.713 -0.649 -0.893 1.00 0.21 53 TRP A N 7
ATOM 7750 C CA . TRP A 1 53 ? -3.111 -1.964 -0.410 1.00 0.25 53 TRP A CA 7
ATOM 7751 C C . TRP A 1 53 ? -4.609 -1.962 -0.107 1.00 0.30 53 TRP A C 7
ATOM 7752 O O . TRP A 1 53 ? -5.345 -2.835 -0.567 1.00 0.34 53 TRP A O 7
ATOM 7773 N N . ASP A 1 54 ? -5.056 -0.966 0.658 1.00 0.33 54 ASP A N 7
ATOM 7774 C CA . ASP A 1 54 ? -6.469 -0.841 1.006 1.00 0.40 54 ASP A CA 7
ATOM 7775 C C . ASP A 1 54 ? -7.287 -0.445 -0.218 1.00 0.40 54 ASP A C 7
ATOM 7776 O O . ASP A 1 54 ? -8.442 -0.843 -0.363 1.00 0.48 54 ASP A O 7
ATOM 7785 N N . GLN A 1 55 ? -6.676 0.346 -1.097 1.00 0.38 55 GLN A N 7
ATOM 7786 C CA . GLN A 1 55 ? -7.349 0.794 -2.309 1.00 0.45 55 GLN A CA 7
ATOM 7787 C C . GLN A 1 55 ? -7.582 -0.378 -3.249 1.00 0.49 55 GLN A C 7
ATOM 7788 O O . GLN A 1 55 ? -8.484 -0.353 -4.086 1.00 0.59 55 GLN A O 7
ATOM 7802 N N . TYR A 1 56 ? -6.761 -1.404 -3.095 1.00 0.44 56 TYR A N 7
ATOM 7803 C CA . TYR A 1 56 ? -6.856 -2.603 -3.916 1.00 0.52 56 TYR A CA 7
ATOM 7804 C C . TYR A 1 56 ? -8.047 -3.467 -3.502 1.00 0.68 56 TYR A C 7
ATOM 7805 O O . TYR A 1 56 ? -7.911 -4.670 -3.290 1.00 0.79 56 TYR A O 7
ATOM 7823 N N . LYS A 1 57 ? -9.216 -2.849 -3.404 1.00 0.76 57 LYS A N 7
ATOM 7824 C CA . LYS A 1 57 ? -10.431 -3.563 -3.024 1.00 0.95 57 LYS A CA 7
ATOM 7825 C C . LYS A 1 57 ? -10.932 -4.441 -4.169 1.00 1.08 57 LYS A C 7
ATOM 7826 O O . LYS A 1 57 ? -11.920 -5.162 -4.026 1.00 1.26 57 LYS A O 7
ATOM 7845 N N . ASP A 1 58 ? -10.242 -4.377 -5.304 1.00 1.01 58 ASP A N 7
ATOM 7846 C CA . ASP A 1 58 ? -10.607 -5.160 -6.471 1.00 1.13 58 ASP A CA 7
ATOM 7847 C C . ASP A 1 58 ? -10.166 -6.606 -6.311 1.00 1.14 58 ASP A C 7
ATOM 7848 O O . ASP A 1 58 ? -10.792 -7.518 -6.850 1.00 1.42 58 ASP A O 7
ATOM 7857 N N . LYS A 1 59 ? -9.072 -6.810 -5.586 1.00 0.93 59 LYS A N 7
ATOM 7858 C CA . LYS A 1 59 ? -8.547 -8.152 -5.389 1.00 0.95 59 LYS A CA 7
ATOM 7859 C C . LYS A 1 59 ? -7.359 -8.169 -4.435 1.00 1.24 59 LYS A C 7
ATOM 7860 O O . LYS A 1 59 ? -6.365 -8.854 -4.681 1.00 1.41 59 LYS A O 7
ATOM 7879 N N . GLU A 1 60 ? -7.452 -7.409 -3.356 1.00 1.70 60 GLU A N 7
ATOM 7880 C CA . GLU A 1 60 ? -6.362 -7.344 -2.387 1.00 2.39 60 GLU A CA 7
ATOM 7881 C C . GLU A 1 60 ? -6.200 -8.646 -1.604 1.00 2.63 60 GLU A C 7
ATOM 7882 O O . GLU A 1 60 ? -5.134 -9.262 -1.627 1.00 3.06 60 GLU A O 7
ATOM 7894 N N . ASP A 1 61 ? -7.243 -9.058 -0.894 1.00 2.55 61 ASP A N 7
ATOM 7895 C CA . ASP A 1 61 ? -7.184 -10.279 -0.091 1.00 3.03 61 ASP A CA 7
ATOM 7896 C C . ASP A 1 61 ? -8.014 -11.399 -0.692 1.00 2.75 61 ASP A C 7
ATOM 7897 O O . ASP A 1 61 ? -8.553 -12.238 0.028 1.00 3.24 61 ASP A O 7
ATOM 7906 N N . ARG A 1 62 ? -8.113 -11.414 -2.007 1.00 2.05 62 ARG A N 7
ATOM 7907 C CA . ARG A 1 62 ? -8.884 -12.438 -2.688 1.00 1.85 62 ARG A CA 7
ATOM 7908 C C . ARG A 1 62 ? -7.965 -13.545 -3.222 1.00 1.59 62 ARG A C 7
ATOM 7909 O O . ARG A 1 62 ? -7.339 -14.258 -2.437 1.00 1.46 62 ARG A O 7
ATOM 7930 N N . ARG A 1 63 ? -7.878 -13.696 -4.541 1.00 1.67 63 ARG A N 7
ATOM 7931 C CA . ARG A 1 63 ? -7.029 -14.728 -5.132 1.00 1.61 63 ARG A CA 7
ATOM 7932 C C . ARG A 1 63 ? -5.681 -14.162 -5.572 1.00 1.14 63 ARG A C 7
ATOM 7933 O O . ARG A 1 63 ? -4.633 -14.737 -5.280 1.00 1.24 63 ARG A O 7
ATOM 7954 N N . ASP A 1 64 ? -5.715 -13.038 -6.281 1.00 0.85 64 ASP A N 7
ATOM 7955 C CA . ASP A 1 64 ? -4.495 -12.402 -6.768 1.00 0.59 64 ASP A CA 7
ATOM 7956 C C . ASP A 1 64 ? -3.980 -11.354 -5.782 1.00 0.48 64 ASP A C 7
ATOM 7957 O O . ASP A 1 64 ? -3.769 -10.196 -6.143 1.00 0.41 64 ASP A O 7
ATOM 7966 N N . ASP A 1 65 ? -3.791 -11.769 -4.532 1.00 0.52 65 ASP A N 7
ATOM 7967 C CA . ASP A 1 65 ? -3.317 -10.869 -3.484 1.00 0.47 65 ASP A CA 7
ATOM 7968 C C . ASP A 1 65 ? -1.964 -10.259 -3.845 1.00 0.40 65 ASP A C 7
ATOM 7969 O O . ASP A 1 65 ? -1.651 -9.141 -3.435 1.00 0.34 65 ASP A O 7
ATOM 7978 N N . ALA A 1 66 ? -1.164 -10.991 -4.612 1.00 0.47 66 ALA A N 7
ATOM 7979 C CA . ALA A 1 66 ? 0.149 -10.499 -5.014 1.00 0.50 66 ALA A CA 7
ATOM 7980 C C . ALA A 1 66 ? 0.027 -9.192 -5.782 1.00 0.44 66 ALA A C 7
ATOM 7981 O O . ALA A 1 66 ? 0.741 -8.230 -5.504 1.00 0.45 66 ALA A O 7
ATOM 7988 N N . SER A 1 67 ? -0.889 -9.160 -6.748 1.00 0.41 67 SER A N 7
ATOM 7989 C CA . SER A 1 67 ? -1.112 -7.963 -7.553 1.00 0.40 67 SER A CA 7
ATOM 7990 C C . SER A 1 67 ? -1.256 -6.750 -6.654 1.00 0.32 67 SER A C 7
ATOM 7991 O O . SER A 1 67 ? -0.657 -5.703 -6.899 1.00 0.36 67 SER A O 7
ATOM 7999 N N . ARG A 1 68 ? -2.038 -6.914 -5.598 1.00 0.28 68 ARG A N 7
ATOM 8000 C CA . ARG A 1 68 ? -2.241 -5.842 -4.634 1.00 0.24 68 ARG A CA 7
ATOM 8001 C C . ARG A 1 68 ? -0.891 -5.403 -4.097 1.00 0.22 68 ARG A C 7
ATOM 8002 O O . ARG A 1 68 ? -0.470 -4.264 -4.293 1.00 0.29 68 ARG A O 7
ATOM 8023 N N . GLU A 1 69 ? -0.206 -6.335 -3.434 1.00 0.22 69 GLU A N 7
ATOM 8024 C CA . GLU A 1 69 ? 1.110 -6.063 -2.890 1.00 0.21 69 GLU A CA 7
ATOM 8025 C C . GLU A 1 69 ? 1.960 -5.390 -3.954 1.00 0.19 69 GLU A C 7
ATOM 8026 O O . GLU A 1 69 ? 2.528 -4.322 -3.728 1.00 0.22 69 GLU A O 7
ATOM 8038 N N . GLU A 1 70 ? 2.008 -6.012 -5.128 1.00 0.27 70 GLU A N 7
ATOM 8039 C CA . GLU A 1 70 ? 2.752 -5.477 -6.259 1.00 0.29 70 GLU A CA 7
ATOM 8040 C C . GLU A 1 70 ? 2.396 -4.011 -6.481 1.00 0.27 70 GLU A C 7
ATOM 8041 O O . GLU A 1 70 ? 3.243 -3.129 -6.352 1.00 0.28 70 GLU A O 7
ATOM 8053 N N . THR A 1 71 ? 1.134 -3.754 -6.812 1.00 0.27 71 THR A N 7
ATOM 8054 C CA . THR A 1 71 ? 0.675 -2.386 -7.042 1.00 0.27 71 THR A CA 7
ATOM 8055 C C . THR A 1 71 ? 1.077 -1.487 -5.882 1.00 0.23 71 THR A C 7
ATOM 8056 O O . THR A 1 71 ? 1.619 -0.400 -6.087 1.00 0.28 71 THR A O 7
ATOM 8067 N N . ALA A 1 72 ? 0.814 -1.938 -4.659 1.00 0.16 72 ALA A N 7
ATOM 8068 C CA . ALA A 1 72 ? 1.165 -1.154 -3.486 1.00 0.15 72 ALA A CA 7
ATOM 8069 C C . ALA A 1 72 ? 2.632 -0.741 -3.565 1.00 0.17 72 ALA A C 7
ATOM 8070 O O . ALA A 1 72 ? 2.970 0.426 -3.366 1.00 0.23 72 ALA A O 7
ATOM 8077 N N . HIS A 1 73 ? 3.494 -1.700 -3.902 1.00 0.17 73 HIS A N 7
ATOM 8078 C CA . HIS A 1 73 ? 4.917 -1.414 -4.059 1.00 0.23 73 HIS A CA 7
ATOM 8079 C C . HIS A 1 73 ? 5.077 -0.264 -5.050 1.00 0.25 73 HIS A C 7
ATOM 8080 O O . HIS A 1 73 ? 5.797 0.703 -4.800 1.00 0.32 73 HIS A O 7
ATOM 8094 N N . LYS A 1 74 ? 4.376 -0.389 -6.178 1.00 0.23 74 LYS A N 7
ATOM 8095 C CA . LYS A 1 74 ? 4.403 0.618 -7.232 1.00 0.28 74 LYS A CA 7
ATOM 8096 C C . LYS A 1 74 ? 3.949 1.973 -6.708 1.00 0.31 74 LYS A C 7
ATOM 8097 O O . LYS A 1 74 ? 4.604 2.991 -6.936 1.00 0.54 74 LYS A O 7
ATOM 8116 N N . VAL A 1 75 ? 2.828 1.980 -6.003 1.00 0.21 75 VAL A N 7
ATOM 8117 C CA . VAL A 1 75 ? 2.293 3.211 -5.446 1.00 0.21 75 VAL A CA 7
ATOM 8118 C C . VAL A 1 75 ? 3.240 3.784 -4.402 1.00 0.21 75 VAL A C 7
ATOM 8119 O O . VAL A 1 75 ? 3.697 4.919 -4.522 1.00 0.29 75 VAL A O 7
ATOM 8132 N N . ALA A 1 76 ? 3.529 2.991 -3.377 1.00 0.14 76 ALA A N 7
ATOM 8133 C CA . ALA A 1 76 ? 4.425 3.420 -2.309 1.00 0.16 76 ALA A CA 7
ATOM 8134 C C . ALA A 1 76 ? 5.677 4.084 -2.865 1.00 0.19 76 ALA A C 7
ATOM 8135 O O . ALA A 1 76 ? 6.068 5.162 -2.417 1.00 0.24 76 ALA A O 7
ATOM 8142 N N . TRP A 1 77 ? 6.289 3.449 -3.857 1.00 0.18 77 TRP A N 7
ATOM 8143 C CA . TRP A 1 77 ? 7.480 4.008 -4.477 1.00 0.23 77 TRP A CA 7
ATOM 8144 C C . TRP A 1 77 ? 7.153 5.366 -5.074 1.00 0.26 77 TRP A C 7
ATOM 8145 O O . TRP A 1 77 ? 7.921 6.314 -4.940 1.00 0.30 77 TRP A O 7
ATOM 8166 N N . ALA A 1 78 ? 5.989 5.460 -5.716 1.00 0.24 78 ALA A N 7
ATOM 8167 C CA . ALA A 1 78 ? 5.551 6.718 -6.310 1.00 0.27 78 ALA A CA 7
ATOM 8168 C C . ALA A 1 78 ? 5.662 7.835 -5.279 1.00 0.29 78 ALA A C 7
ATOM 8169 O O . ALA A 1 78 ? 6.197 8.907 -5.562 1.00 0.39 78 ALA A O 7
ATOM 8176 N N . ALA A 1 79 ? 5.186 7.554 -4.070 1.00 0.24 79 ALA A N 7
ATOM 8177 C CA . ALA A 1 79 ? 5.262 8.504 -2.976 1.00 0.24 79 ALA A CA 7
ATOM 8178 C C . ALA A 1 79 ? 6.719 8.784 -2.665 1.00 0.25 79 ALA A C 7
ATOM 8179 O O . ALA A 1 79 ? 7.132 9.934 -2.519 1.00 0.32 79 ALA A O 7
ATOM 8186 N N . VAL A 1 80 ? 7.498 7.712 -2.585 1.00 0.21 80 VAL A N 7
ATOM 8187 C CA . VAL A 1 80 ? 8.912 7.815 -2.314 1.00 0.22 80 VAL A CA 7
ATOM 8188 C C . VAL A 1 80 ? 9.604 8.668 -3.377 1.00 0.26 80 VAL A C 7
ATOM 8189 O O . VAL A 1 80 ? 10.326 9.601 -3.051 1.00 0.31 80 VAL A O 7
ATOM 8202 N N . LYS A 1 81 ? 9.378 8.355 -4.649 1.00 0.25 81 LYS A N 7
ATOM 8203 C CA . LYS A 1 81 ? 9.983 9.118 -5.739 1.00 0.31 81 LYS A CA 7
ATOM 8204 C C . LYS A 1 81 ? 9.513 10.573 -5.724 1.00 0.40 81 LYS A C 7
ATOM 8205 O O . LYS A 1 81 ? 10.137 11.445 -6.327 1.00 0.66 81 LYS A O 7
ATOM 8224 N N . HIS A 1 82 ? 8.409 10.823 -5.028 1.00 0.32 82 HIS A N 7
ATOM 8225 C CA . HIS A 1 82 ? 7.850 12.170 -4.930 1.00 0.37 82 HIS A CA 7
ATOM 8226 C C . HIS A 1 82 ? 8.535 12.961 -3.821 1.00 0.61 82 HIS A C 7
ATOM 8227 O O . HIS A 1 82 ? 8.971 14.094 -4.026 1.00 1.20 82 HIS A O 7
ATOM 8241 N N . GLU A 1 83 ? 8.617 12.355 -2.644 1.00 0.36 83 GLU A N 7
ATOM 8242 C CA . GLU A 1 83 ? 9.243 12.992 -1.490 1.00 0.48 83 GLU A CA 7
ATOM 8243 C C . GLU A 1 83 ? 10.725 12.642 -1.407 1.00 0.45 83 GLU A C 7
ATOM 8244 O O . GLU A 1 83 ? 11.466 13.254 -0.643 1.00 0.86 83 GLU A O 7
ATOM 8256 N N . TYR A 1 84 ? 11.142 11.645 -2.178 1.00 0.32 84 TYR A N 7
ATOM 8257 C CA . TYR A 1 84 ? 12.534 11.208 -2.183 1.00 0.35 84 TYR A CA 7
ATOM 8258 C C . TYR A 1 84 ? 13.050 11.010 -3.609 1.00 0.39 84 TYR A C 7
ATOM 8259 O O . TYR A 1 84 ? 12.300 10.636 -4.513 1.00 0.45 84 TYR A O 7
ATOM 8277 N N . ALA A 1 85 ? 14.338 11.279 -3.790 1.00 0.44 85 ALA A N 7
ATOM 8278 C CA . ALA A 1 85 ? 14.989 11.151 -5.092 1.00 0.51 85 ALA A CA 7
ATOM 8279 C C . ALA A 1 85 ? 16.178 10.199 -5.034 1.00 0.64 85 ALA A C 7
ATOM 8280 O O . ALA A 1 85 ? 16.882 10.142 -4.031 1.00 0.68 85 ALA A O 7
ATOM 8287 N N . LYS A 1 86 ? 16.423 9.478 -6.126 1.00 0.80 86 LYS A N 7
ATOM 8288 C CA . LYS A 1 86 ? 17.559 8.564 -6.192 1.00 1.00 86 LYS A CA 7
ATOM 8289 C C . LYS A 1 86 ? 18.772 9.305 -6.735 1.00 1.41 86 LYS A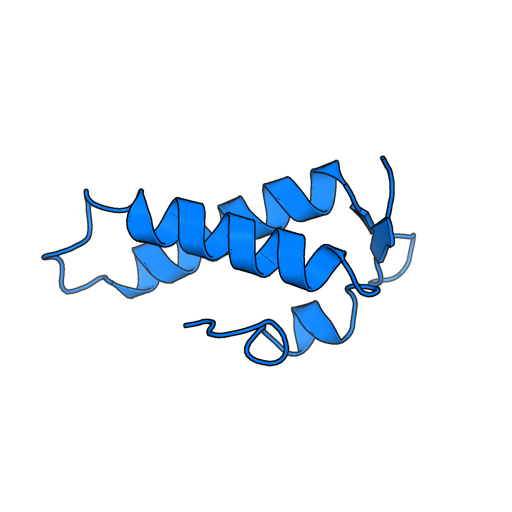 C 7
ATOM 8290 O O . LYS A 1 86 ? 18.711 9.894 -7.815 1.00 1.94 86 LYS A O 7
ATOM 8309 N N . GLY A 1 87 ? 19.873 9.284 -5.992 1.00 1.29 87 GLY A N 7
ATOM 8310 C CA . GLY A 1 87 ? 21.067 9.974 -6.441 1.00 1.77 87 GLY A CA 7
ATOM 8311 C C . GLY A 1 87 ? 21.775 9.210 -7.534 1.00 2.25 87 GLY A C 7
ATOM 8312 O O . GLY A 1 87 ? 21.211 8.270 -8.095 1.00 2.39 87 GLY A O 7
ATOM 8316 N N . ASP A 1 88 ? 23.004 9.601 -7.856 1.00 2.65 88 ASP A N 7
ATOM 8317 C CA . ASP A 1 88 ? 23.760 8.931 -8.906 1.00 3.15 88 ASP A CA 7
ATOM 8318 C C . ASP A 1 88 ? 24.130 7.497 -8.524 1.00 2.99 88 ASP A C 7
ATOM 8319 O O . ASP A 1 88 ? 25.104 6.947 -9.041 1.00 3.40 88 ASP A O 7
ATOM 8328 N N . ASP A 1 89 ? 23.345 6.879 -7.641 1.00 2.50 89 ASP A N 7
ATOM 8329 C CA . ASP A 1 89 ? 23.585 5.509 -7.228 1.00 2.33 89 ASP A CA 7
ATOM 8330 C C . ASP A 1 89 ? 22.242 4.814 -7.035 1.00 1.98 89 ASP A C 7
ATOM 8331 O O . ASP A 1 89 ? 21.238 5.236 -7.610 1.00 1.80 89 ASP A O 7
ATOM 8340 N N . ASP A 1 90 ? 22.211 3.763 -6.232 1.00 2.01 90 ASP A N 7
ATOM 8341 C CA . ASP A 1 90 ? 20.968 3.048 -5.984 1.00 1.83 90 ASP A CA 7
ATOM 8342 C C . ASP A 1 90 ? 20.408 3.401 -4.615 1.00 1.46 90 ASP A C 7
ATOM 8343 O O . ASP A 1 90 ? 19.821 2.565 -3.935 1.00 1.56 90 ASP A O 7
ATOM 8352 N N . LYS A 1 91 ? 20.579 4.660 -4.234 1.00 1.26 91 LYS A N 7
ATOM 8353 C CA . LYS A 1 91 ? 20.083 5.158 -2.964 1.00 0.94 91 LYS A CA 7
ATOM 8354 C C . LYS A 1 91 ? 19.193 6.367 -3.191 1.00 0.97 91 LYS A C 7
ATOM 8355 O O . LYS A 1 91 ? 19.286 7.027 -4.225 1.00 1.41 91 LYS A O 7
ATOM 8374 N N . TRP A 1 92 ? 18.322 6.647 -2.233 1.00 0.52 92 TRP A N 7
ATOM 8375 C CA . TRP A 1 92 ? 17.405 7.774 -2.354 1.00 0.45 92 TRP A CA 7
ATOM 8376 C C . TRP A 1 92 ? 17.606 8.808 -1.245 1.00 0.43 92 TRP A C 7
ATOM 8377 O O . TRP A 1 92 ? 18.107 8.495 -0.168 1.00 0.52 92 TRP A O 7
ATOM 8398 N N . HIS A 1 93 ? 17.193 10.042 -1.533 1.00 0.40 93 HIS A N 7
ATOM 8399 C CA . HIS A 1 93 ? 17.293 11.153 -0.591 1.00 0.48 93 HIS A CA 7
ATOM 8400 C C . HIS A 1 93 ? 16.031 12.009 -0.691 1.00 0.48 93 HIS A C 7
ATOM 8401 O O . HIS A 1 93 ? 15.537 12.253 -1.788 1.00 0.46 93 HIS A O 7
ATOM 8415 N N . LYS A 1 94 ? 15.479 12.425 0.446 1.00 0.49 94 LYS A N 7
ATOM 8416 C CA . LYS A 1 94 ? 14.238 13.200 0.428 1.00 0.48 94 LYS A CA 7
ATOM 8417 C C . LYS A 1 94 ? 14.320 14.442 -0.440 1.00 0.49 94 LYS A C 7
ATOM 8418 O O . LYS A 1 94 ? 15.170 15.311 -0.247 1.00 0.51 94 LYS A O 7
ATOM 8437 N N . LYS A 1 95 ? 13.393 14.513 -1.383 1.00 0.52 95 LYS A N 7
ATOM 8438 C CA . LYS A 1 95 ? 13.279 15.631 -2.290 1.00 0.58 95 LYS A CA 7
ATOM 8439 C C . LYS A 1 95 ? 12.416 16.724 -1.668 1.00 0.68 95 LYS A C 7
ATOM 8440 O O . LYS A 1 95 ? 12.645 17.916 -1.872 1.00 0.93 95 LYS A O 7
ATOM 8459 N N . SER A 1 96 ? 11.423 16.285 -0.903 1.00 0.74 96 SER A N 7
ATOM 8460 C CA . SER A 1 96 ? 10.500 17.190 -0.226 1.00 0.87 96 SER A CA 7
ATOM 8461 C C . SER A 1 96 ? 10.927 17.419 1.222 1.00 0.86 96 SER A C 7
ATOM 8462 O O . SER A 1 96 ? 10.538 16.606 2.088 1.00 1.19 96 SER A O 7
ATOM 8471 N N . PRO A 1 22 ? 1.564 -5.949 4.278 1.00 0.68 22 PRO A N 8
ATOM 8472 C CA . PRO A 1 22 ? 2.920 -6.495 4.330 1.00 0.81 22 PRO A CA 8
ATOM 8473 C C . PRO A 1 22 ? 3.825 -5.671 5.237 1.00 0.62 22 PRO A C 8
ATOM 8474 O O . PRO A 1 22 ? 4.883 -6.132 5.666 1.00 0.76 22 PRO A O 8
ATOM 8485 N N . TYR A 1 23 ? 3.398 -4.444 5.518 1.00 0.49 23 TYR A N 8
ATOM 8486 C CA . TYR A 1 23 ? 4.158 -3.539 6.366 1.00 0.51 23 TYR A CA 8
ATOM 8487 C C . TYR A 1 23 ? 3.388 -3.224 7.643 1.00 0.77 23 TYR A C 8
ATOM 8488 O O . TYR A 1 23 ? 2.169 -3.046 7.609 1.00 1.47 23 TYR A O 8
ATOM 8506 N N . LYS A 1 24 ? 4.091 -3.178 8.771 1.00 0.58 24 LYS A N 8
ATOM 8507 C CA . LYS A 1 24 ? 3.443 -2.909 10.047 1.00 0.74 24 LYS A CA 8
ATOM 8508 C C . LYS A 1 24 ? 3.896 -1.587 10.667 1.00 0.46 24 LYS A C 8
ATOM 8509 O O . LYS A 1 24 ? 3.069 -0.815 11.154 1.00 0.48 24 LYS A O 8
ATOM 8528 N N . THR A 1 25 ? 5.200 -1.312 10.654 1.00 0.51 25 THR A N 8
ATOM 8529 C CA . THR A 1 25 ? 5.714 -0.069 11.222 1.00 0.54 25 THR A CA 8
ATOM 8530 C C . THR A 1 25 ? 6.559 0.697 10.203 1.00 0.71 25 THR A C 8
ATOM 8531 O O . THR A 1 25 ? 6.269 1.847 9.875 1.00 1.50 25 THR A O 8
ATOM 8542 N N . LYS A 1 26 ? 7.611 0.045 9.721 1.00 0.34 26 LYS A N 8
ATOM 8543 C CA . LYS A 1 26 ? 8.524 0.640 8.748 1.00 0.34 26 LYS A CA 8
ATOM 8544 C C . LYS A 1 26 ? 9.598 -0.367 8.367 1.00 0.39 26 LYS A C 8
ATOM 8545 O O . LYS A 1 26 ? 9.839 -0.621 7.187 1.00 0.42 26 LYS A O 8
ATOM 8564 N N . SER A 1 27 ? 10.232 -0.946 9.381 1.00 0.45 27 SER A N 8
ATOM 8565 C CA . SER A 1 27 ? 11.276 -1.940 9.168 1.00 0.54 27 SER A CA 8
ATOM 8566 C C . SER A 1 27 ? 10.744 -3.116 8.353 1.00 0.50 27 SER A C 8
ATOM 8567 O O . SER A 1 27 ? 11.510 -3.847 7.726 1.00 0.52 27 SER A O 8
ATOM 8575 N N . ASP A 1 28 ? 9.424 -3.288 8.360 1.00 0.49 28 ASP A N 8
ATOM 8576 C CA . ASP A 1 28 ? 8.790 -4.368 7.614 1.00 0.49 28 ASP A CA 8
ATOM 8577 C C . ASP A 1 28 ? 9.017 -4.196 6.116 1.00 0.48 28 ASP A C 8
ATOM 8578 O O . ASP A 1 28 ? 8.882 -5.145 5.346 1.00 0.66 28 ASP A O 8
ATOM 8587 N N . LEU A 1 29 ? 9.364 -2.977 5.706 1.00 0.42 29 LEU A N 8
ATOM 8588 C CA . LEU A 1 29 ? 9.607 -2.687 4.300 1.00 0.42 29 LEU A CA 8
ATOM 8589 C C . LEU A 1 29 ? 10.697 -3.587 3.736 1.00 0.51 29 LEU A C 8
ATOM 8590 O O . LEU A 1 29 ? 11.468 -4.188 4.484 1.00 0.59 29 LEU A O 8
ATOM 8606 N N . PRO A 1 30 ? 10.765 -3.701 2.401 1.00 0.50 30 PRO A N 8
ATOM 8607 C CA . PRO A 1 30 ? 11.754 -4.541 1.726 1.00 0.55 30 PRO A CA 8
ATOM 8608 C C . PRO A 1 30 ? 13.184 -4.061 1.939 1.00 0.57 30 PRO A C 8
ATOM 8609 O O . PRO A 1 30 ? 13.467 -2.868 1.859 1.00 0.98 30 PRO A O 8
ATOM 8620 N N . GLU A 1 31 ? 14.085 -5.000 2.212 1.00 0.57 31 GLU A N 8
ATOM 8621 C CA . GLU A 1 31 ? 15.490 -4.669 2.433 1.00 0.53 31 GLU A CA 8
ATOM 8622 C C . GLU A 1 31 ? 16.000 -3.746 1.328 1.00 0.32 31 GLU A C 8
ATOM 8623 O O . GLU A 1 31 ? 16.583 -2.701 1.603 1.00 0.55 31 GLU A O 8
ATOM 8635 N N . SER A 1 32 ? 15.751 -4.127 0.077 1.00 0.22 32 SER A N 8
ATOM 8636 C CA . SER A 1 32 ? 16.168 -3.321 -1.068 1.00 0.47 32 SER A CA 8
ATOM 8637 C C . SER A 1 32 ? 15.567 -1.919 -1.001 1.00 0.72 32 SER A C 8
ATOM 8638 O O . SER A 1 32 ? 16.005 -1.007 -1.701 1.00 1.38 32 SER A O 8
ATOM 8646 N N . VAL A 1 33 ? 14.565 -1.761 -0.142 1.00 0.25 33 VAL A N 8
ATOM 8647 C CA . VAL A 1 33 ? 13.899 -0.485 0.043 1.00 0.32 33 VAL A CA 8
ATOM 8648 C C . VAL A 1 33 ? 14.498 0.249 1.238 1.00 0.34 33 VAL A C 8
ATOM 8649 O O . VAL A 1 33 ? 14.954 1.384 1.121 1.00 0.45 33 VAL A O 8
ATOM 8662 N N . LYS A 1 34 ? 14.497 -0.416 2.385 1.00 0.34 34 LYS A N 8
ATOM 8663 C CA . LYS A 1 34 ? 15.046 0.157 3.608 1.00 0.41 34 LYS A CA 8
ATOM 8664 C C . LYS A 1 34 ? 16.547 0.422 3.462 1.00 0.40 34 LYS A C 8
ATOM 8665 O O . LYS A 1 34 ? 17.091 1.327 4.094 1.00 0.42 34 LYS A O 8
ATOM 8684 N N . HIS A 1 35 ? 17.212 -0.380 2.626 1.00 0.40 35 HIS A N 8
ATOM 8685 C CA . HIS A 1 35 ? 18.654 -0.241 2.397 1.00 0.41 35 HIS A CA 8
ATOM 8686 C C . HIS A 1 35 ? 18.957 0.857 1.378 1.00 0.40 35 HIS A C 8
ATOM 8687 O O . HIS A 1 35 ? 20.058 0.924 0.832 1.00 0.41 35 HIS A O 8
ATOM 8701 N N . VAL A 1 36 ? 17.972 1.706 1.121 1.00 0.40 36 VAL A N 8
ATOM 8702 C CA . VAL A 1 36 ? 18.117 2.794 0.168 1.00 0.42 36 VAL A CA 8
ATOM 8703 C C . VAL A 1 36 ? 17.257 3.980 0.576 1.00 0.41 36 VAL A C 8
ATOM 8704 O O . VAL A 1 36 ? 17.615 5.133 0.340 1.00 0.54 36 VAL A O 8
ATOM 8717 N N . LEU A 1 37 ? 16.111 3.685 1.184 1.00 0.29 37 LEU A N 8
ATOM 8718 C CA . LEU A 1 37 ? 15.196 4.725 1.613 1.00 0.27 37 LEU A CA 8
ATOM 8719 C C . LEU A 1 37 ? 15.482 5.189 3.026 1.00 0.33 37 LEU A C 8
ATOM 8720 O O . LEU A 1 37 ? 15.558 4.396 3.965 1.00 0.43 37 LEU A O 8
ATOM 8736 N N . PRO A 1 38 ? 15.621 6.502 3.174 1.00 0.33 38 PRO A N 8
ATOM 8737 C CA . PRO A 1 38 ? 15.880 7.149 4.459 1.00 0.43 38 PRO A CA 8
ATOM 8738 C C . PRO A 1 38 ? 14.744 6.885 5.446 1.00 0.48 38 PRO A C 8
ATOM 8739 O O . PRO A 1 38 ? 13.786 6.183 5.122 1.00 1.04 38 PRO A O 8
ATOM 8750 N N . SER A 1 39 ? 14.859 7.429 6.651 1.00 0.48 39 SER A N 8
ATOM 8751 C CA . SER A 1 39 ? 13.847 7.222 7.683 1.00 0.47 39 SER A CA 8
ATOM 8752 C C . SER A 1 39 ? 12.436 7.576 7.199 1.00 0.40 39 SER A C 8
ATOM 8753 O O . SER A 1 39 ? 11.620 6.691 6.940 1.00 0.47 39 SER A O 8
ATOM 8761 N N . HIS A 1 40 ? 12.149 8.869 7.115 1.00 0.30 40 HIS A N 8
ATOM 8762 C CA . HIS A 1 40 ? 10.830 9.351 6.702 1.00 0.27 40 HIS A CA 8
ATOM 8763 C C . HIS A 1 40 ? 10.365 8.766 5.363 1.00 0.21 40 HIS A C 8
ATOM 8764 O O . HIS A 1 40 ? 9.171 8.754 5.081 1.00 0.23 40 HIS A O 8
ATOM 8778 N N . ALA A 1 41 ? 11.294 8.286 4.540 1.00 0.17 41 ALA A N 8
ATOM 8779 C CA . ALA A 1 41 ? 10.931 7.720 3.239 1.00 0.15 41 ALA A CA 8
ATOM 8780 C C . ALA A 1 41 ? 10.210 6.392 3.398 1.00 0.16 41 ALA A C 8
ATOM 8781 O O . ALA A 1 41 ? 9.294 6.078 2.641 1.00 0.32 41 ALA A O 8
ATOM 8788 N N . GLN A 1 42 ? 10.624 5.620 4.390 1.00 0.10 42 GLN A N 8
ATOM 8789 C CA . GLN A 1 42 ? 10.011 4.328 4.657 1.00 0.10 42 GLN A CA 8
ATOM 8790 C C . GLN A 1 42 ? 8.579 4.525 5.124 1.00 0.13 42 GLN A C 8
ATOM 8791 O O . GLN A 1 42 ? 7.678 3.792 4.725 1.00 0.16 42 GLN A O 8
ATOM 8805 N N . ASP A 1 43 ? 8.367 5.555 5.939 1.00 0.16 43 ASP A N 8
ATOM 8806 C CA . ASP A 1 43 ? 7.029 5.881 6.411 1.00 0.22 43 ASP A CA 8
ATOM 8807 C C . ASP A 1 43 ? 6.190 6.261 5.205 1.00 0.20 43 ASP A C 8
ATOM 8808 O O . ASP A 1 43 ? 5.058 5.811 5.038 1.00 0.23 43 ASP A O 8
ATOM 8817 N N . ILE A 1 44 ? 6.803 7.061 4.341 1.00 0.18 44 ILE A N 8
ATOM 8818 C CA . ILE A 1 44 ? 6.178 7.486 3.102 1.00 0.16 44 ILE A CA 8
ATOM 8819 C C . ILE A 1 44 ? 5.862 6.253 2.279 1.00 0.14 44 ILE A C 8
ATOM 8820 O O . ILE A 1 44 ? 4.725 6.020 1.874 1.00 0.16 44 ILE A O 8
ATOM 8836 N N . TYR A 1 45 ? 6.897 5.456 2.062 1.00 0.17 45 TYR A N 8
ATOM 8837 C CA . TYR A 1 45 ? 6.778 4.217 1.316 1.00 0.15 45 TYR A CA 8
ATOM 8838 C C . TYR A 1 45 ? 5.680 3.343 1.907 1.00 0.14 45 TYR A C 8
ATOM 8839 O O . TYR A 1 45 ? 4.674 3.073 1.259 1.00 0.19 45 TYR A O 8
ATOM 8857 N N . LYS A 1 46 ? 5.880 2.907 3.145 1.00 0.15 46 LYS A N 8
ATOM 8858 C CA . LYS A 1 46 ? 4.913 2.062 3.828 1.00 0.18 46 LYS A CA 8
ATOM 8859 C C . LYS A 1 46 ? 3.520 2.691 3.833 1.00 0.17 46 LYS A C 8
ATOM 8860 O O . LYS A 1 46 ? 2.549 2.066 3.411 1.00 0.21 46 LYS A O 8
ATOM 8879 N N . GLU A 1 47 ? 3.428 3.926 4.319 1.00 0.14 47 GLU A N 8
ATOM 8880 C CA . GLU A 1 47 ? 2.148 4.622 4.383 1.00 0.14 47 GLU A CA 8
ATOM 8881 C C . GLU A 1 47 ? 1.522 4.743 3.003 1.00 0.13 47 GLU A C 8
ATOM 8882 O O . GLU A 1 47 ? 0.305 4.651 2.852 1.00 0.20 47 GLU A O 8
ATOM 8894 N N . ALA A 1 48 ? 2.361 4.931 1.996 1.00 0.12 48 ALA A N 8
ATOM 8895 C CA . ALA A 1 48 ? 1.878 5.044 0.633 1.00 0.13 48 ALA A CA 8
ATOM 8896 C C . ALA A 1 48 ? 1.483 3.667 0.125 1.00 0.13 48 ALA A C 8
ATOM 8897 O O . ALA A 1 48 ? 0.471 3.506 -0.557 1.00 0.21 48 ALA A O 8
ATOM 8904 N N . PHE A 1 49 ? 2.285 2.672 0.487 1.00 0.11 49 PHE A N 8
ATOM 8905 C CA . PHE A 1 49 ? 2.018 1.300 0.095 1.00 0.11 49 PHE A CA 8
ATOM 8906 C C . PHE A 1 49 ? 0.702 0.834 0.704 1.00 0.12 49 PHE A C 8
ATOM 8907 O O . PHE A 1 49 ? -0.190 0.362 -0.001 1.00 0.17 49 PHE A O 8
ATOM 8924 N N . ASN A 1 50 ? 0.589 0.969 2.026 1.00 0.16 50 ASN A N 8
ATOM 8925 C CA . ASN A 1 50 ? -0.614 0.560 2.738 1.00 0.21 50 ASN A CA 8
ATOM 8926 C C . ASN A 1 50 ? -1.856 1.176 2.107 1.00 0.22 50 ASN A C 8
ATOM 8927 O O . ASN A 1 50 ? -2.871 0.502 1.924 1.00 0.28 50 ASN A O 8
ATOM 8938 N N . SER A 1 51 ? -1.768 2.457 1.771 1.00 0.23 51 SER A N 8
ATOM 8939 C CA . SER A 1 51 ? -2.883 3.162 1.152 1.00 0.27 51 SER A CA 8
ATOM 8940 C C . SER A 1 51 ? -3.323 2.450 -0.119 1.00 0.25 51 SER A C 8
ATOM 8941 O O . SER A 1 51 ? -4.512 2.232 -0.341 1.00 0.29 51 SER A O 8
ATOM 8949 N N . ALA A 1 52 ? -2.353 2.061 -0.938 1.00 0.23 52 ALA A N 8
ATOM 8950 C CA . ALA A 1 52 ? -2.648 1.347 -2.172 1.00 0.23 52 ALA A CA 8
ATOM 8951 C C . ALA A 1 52 ? -3.094 -0.074 -1.862 1.00 0.24 52 ALA A C 8
ATOM 8952 O O . ALA A 1 52 ? -3.875 -0.668 -2.603 1.00 0.31 52 ALA A O 8
ATOM 8959 N N . TRP A 1 53 ? -2.607 -0.605 -0.744 1.00 0.21 53 TRP A N 8
ATOM 8960 C CA . TRP A 1 53 ? -2.969 -1.947 -0.312 1.00 0.25 53 TRP A CA 8
ATOM 8961 C C . TRP A 1 53 ? -4.448 -1.968 0.064 1.00 0.30 53 TRP A C 8
ATOM 8962 O O . TRP A 1 53 ? -5.220 -2.775 -0.454 1.00 0.34 53 TRP A O 8
ATOM 8983 N N . ASP A 1 54 ? -4.838 -1.061 0.957 1.00 0.33 54 ASP A N 8
ATOM 8984 C CA . ASP A 1 54 ? -6.227 -0.961 1.387 1.00 0.40 54 ASP A CA 8
ATOM 8985 C C . ASP A 1 54 ? -7.103 -0.494 0.230 1.00 0.40 54 ASP A C 8
ATOM 8986 O O . ASP A 1 54 ? -8.259 -0.898 0.104 1.00 0.48 54 ASP A O 8
ATOM 8995 N N . GLN A 1 55 ? -6.534 0.361 -0.615 1.00 0.38 55 GLN A N 8
ATOM 8996 C CA . GLN A 1 55 ? -7.250 0.888 -1.770 1.00 0.45 55 GLN A CA 8
ATOM 8997 C C . GLN A 1 55 ? -7.507 -0.210 -2.786 1.00 0.49 55 GLN A C 8
ATOM 8998 O O . GLN A 1 55 ? -8.446 -0.136 -3.582 1.00 0.59 55 GLN A O 8
ATOM 9012 N N . TYR A 1 56 ? -6.663 -1.224 -2.755 1.00 0.44 56 TYR A N 8
ATOM 9013 C CA . TYR A 1 56 ? -6.771 -2.356 -3.667 1.00 0.52 56 TYR A CA 8
ATOM 9014 C C . TYR A 1 56 ? -7.985 -3.229 -3.340 1.00 0.68 56 TYR A C 8
ATOM 9015 O O . TYR A 1 56 ? -7.885 -4.451 -3.285 1.00 0.79 56 TYR A O 8
ATOM 9033 N N . LYS A 1 57 ? -9.136 -2.597 -3.139 1.00 0.76 57 LYS A N 8
ATOM 9034 C CA . LYS A 1 57 ? -10.366 -3.320 -2.825 1.00 0.95 57 LYS A CA 8
ATOM 9035 C C . LYS A 1 57 ? -10.926 -4.032 -4.057 1.00 1.08 57 LYS A C 8
ATOM 9036 O O . LYS A 1 57 ? -11.952 -4.707 -3.980 1.00 1.26 57 LYS A O 8
ATOM 9055 N N . ASP A 1 58 ? -10.250 -3.873 -5.189 1.00 1.01 58 ASP A N 8
ATOM 9056 C CA . ASP A 1 58 ? -10.684 -4.493 -6.434 1.00 1.13 58 ASP A CA 8
ATOM 9057 C C . ASP A 1 58 ? -10.392 -5.988 -6.438 1.00 1.14 58 ASP A C 8
ATOM 9058 O O . ASP A 1 58 ? -11.170 -6.780 -6.970 1.00 1.42 58 ASP A O 8
ATOM 9067 N N . LYS A 1 59 ? -9.259 -6.367 -5.856 1.00 0.93 59 LYS A N 8
ATOM 9068 C CA . LYS A 1 59 ? -8.859 -7.769 -5.814 1.00 0.95 59 LYS A CA 8
ATOM 9069 C C . LYS A 1 59 ? -7.592 -7.945 -4.982 1.00 1.24 59 LYS A C 8
ATOM 9070 O O . LYS A 1 59 ? -6.633 -8.584 -5.417 1.00 1.41 59 LYS A O 8
ATOM 9089 N N . GLU A 1 60 ? -7.584 -7.352 -3.798 1.00 1.70 60 GLU A N 8
ATOM 9090 C CA . GLU A 1 60 ? -6.421 -7.416 -2.915 1.00 2.39 60 GLU A CA 8
ATOM 9091 C C . GLU A 1 60 ? -6.253 -8.774 -2.237 1.00 2.63 60 GLU A C 8
ATOM 9092 O O . GLU A 1 60 ? -5.179 -9.371 -2.298 1.00 3.06 60 GLU A O 8
ATOM 9104 N N . ASP A 1 61 ? -7.296 -9.245 -1.567 1.00 2.55 61 ASP A N 8
ATOM 9105 C CA . ASP A 1 61 ? -7.223 -10.518 -0.855 1.00 3.03 61 ASP A CA 8
ATOM 9106 C C . ASP A 1 61 ? -8.014 -11.605 -1.563 1.00 2.75 61 ASP A C 8
ATOM 9107 O O . ASP A 1 61 ? -8.731 -12.381 -0.932 1.00 3.24 61 ASP A O 8
ATOM 9116 N N . ARG A 1 62 ? -7.878 -11.658 -2.877 1.00 2.05 62 ARG A N 8
ATOM 9117 C CA . ARG A 1 62 ? -8.577 -12.652 -3.670 1.00 1.85 62 ARG A CA 8
ATOM 9118 C C . ARG A 1 62 ? -7.609 -13.734 -4.159 1.00 1.59 62 ARG A C 8
ATOM 9119 O O . ARG A 1 62 ? -7.012 -14.444 -3.349 1.00 1.46 62 ARG A O 8
ATOM 9140 N N . ARG A 1 63 ? -7.450 -13.864 -5.475 1.00 1.67 63 ARG A N 8
ATOM 9141 C CA . ARG A 1 63 ? -6.549 -14.865 -6.033 1.00 1.61 63 ARG A CA 8
ATOM 9142 C C . ARG A 1 63 ? -5.195 -14.253 -6.381 1.00 1.14 63 ARG A C 8
ATOM 9143 O O . ARG A 1 63 ? -4.149 -14.842 -6.104 1.00 1.24 63 ARG A O 8
ATOM 9164 N N . ASP A 1 64 ? -5.219 -13.074 -6.996 1.00 0.85 64 ASP A N 8
ATOM 9165 C CA . ASP A 1 64 ? -3.992 -12.391 -7.388 1.00 0.59 64 ASP A CA 8
ATOM 9166 C C . ASP A 1 64 ? -3.597 -11.327 -6.365 1.00 0.48 64 ASP A C 8
ATOM 9167 O O . ASP A 1 64 ? -3.408 -10.159 -6.709 1.00 0.41 64 ASP A O 8
ATOM 9176 N N . ASP A 1 65 ? -3.478 -11.735 -5.106 1.00 0.52 65 ASP A N 8
ATOM 9177 C CA . ASP A 1 65 ? -3.114 -10.812 -4.036 1.00 0.47 65 ASP A CA 8
ATOM 9178 C C . ASP A 1 65 ? -1.768 -10.150 -4.322 1.00 0.40 65 ASP A C 8
ATOM 9179 O O . ASP A 1 65 ? -1.528 -9.014 -3.917 1.00 0.34 65 ASP A O 8
ATOM 9188 N N . ALA A 1 66 ? -0.895 -10.861 -5.029 1.00 0.47 66 ALA A N 8
ATOM 9189 C CA . ALA A 1 66 ? 0.415 -10.319 -5.369 1.00 0.50 66 ALA A CA 8
ATOM 9190 C C . ALA A 1 66 ? 0.267 -9.014 -6.135 1.00 0.44 66 ALA A C 8
ATOM 9191 O O . ALA A 1 66 ? 0.963 -8.041 -5.859 1.00 0.45 66 ALA A O 8
ATOM 9198 N N . SER A 1 67 ? -0.663 -8.993 -7.088 1.00 0.41 67 SER A N 8
ATOM 9199 C CA . SER A 1 67 ? -0.917 -7.791 -7.874 1.00 0.40 67 SER A CA 8
ATOM 9200 C C . SER A 1 67 ? -1.117 -6.613 -6.942 1.00 0.32 67 SER A C 8
ATOM 9201 O O . SER A 1 67 ? -0.534 -5.543 -7.128 1.00 0.36 67 SER A O 8
ATOM 9209 N N . ARG A 1 68 ? -1.925 -6.832 -5.913 1.00 0.28 68 ARG A N 8
ATOM 9210 C CA . ARG A 1 68 ? -2.178 -5.804 -4.918 1.00 0.24 68 ARG A CA 8
ATOM 9211 C C . ARG A 1 68 ? -0.851 -5.335 -4.343 1.00 0.22 68 ARG A C 8
ATOM 9212 O O . ARG A 1 68 ? -0.454 -4.182 -4.509 1.00 0.29 68 ARG A O 8
ATOM 9233 N N . GLU A 1 69 ? -0.156 -6.257 -3.676 1.00 0.22 69 GLU A N 8
ATOM 9234 C CA . GLU A 1 69 ? 1.141 -5.966 -3.089 1.00 0.21 69 GLU A CA 8
ATOM 9235 C C . GLU A 1 69 ? 2.013 -5.251 -4.113 1.00 0.19 69 GLU A C 8
ATOM 9236 O O . GLU A 1 69 ? 2.608 -4.214 -3.829 1.00 0.22 69 GLU A O 8
ATOM 9248 N N . GLU A 1 70 ? 2.051 -5.808 -5.319 1.00 0.27 70 GLU A N 8
ATOM 9249 C CA . GLU A 1 70 ? 2.813 -5.228 -6.416 1.00 0.29 70 GLU A CA 8
ATOM 9250 C C . GLU A 1 70 ? 2.443 -3.766 -6.602 1.00 0.27 70 GLU A C 8
ATOM 9251 O O . GLU A 1 70 ? 3.275 -2.874 -6.448 1.00 0.28 70 GLU A O 8
ATOM 9263 N N . THR A 1 71 ? 1.180 -3.526 -6.941 1.00 0.27 71 THR A N 8
ATOM 9264 C CA . THR A 1 71 ? 0.703 -2.162 -7.149 1.00 0.27 71 THR A CA 8
ATOM 9265 C C . THR A 1 71 ? 1.085 -1.281 -5.969 1.00 0.23 71 THR A C 8
ATOM 9266 O O . THR A 1 71 ? 1.660 -0.207 -6.147 1.00 0.28 71 THR A O 8
ATOM 9277 N N . ALA A 1 72 ? 0.778 -1.740 -4.756 1.00 0.16 72 ALA A N 8
ATOM 9278 C CA . ALA A 1 72 ? 1.116 -0.977 -3.566 1.00 0.15 72 ALA A CA 8
ATOM 9279 C C . ALA A 1 72 ? 2.590 -0.593 -3.619 1.00 0.17 72 ALA A C 8
ATOM 9280 O O . ALA A 1 72 ? 2.955 0.554 -3.367 1.00 0.23 72 ALA A O 8
ATOM 9287 N N . HIS A 1 73 ? 3.429 -1.558 -3.997 1.00 0.17 73 HIS A N 8
ATOM 9288 C CA . HIS A 1 73 ? 4.858 -1.300 -4.136 1.00 0.23 73 HIS A CA 8
ATOM 9289 C C . HIS A 1 73 ? 5.051 -0.128 -5.094 1.00 0.25 73 HIS A C 8
ATOM 9290 O O . HIS A 1 73 ? 5.775 0.823 -4.801 1.00 0.32 73 HIS A O 8
ATOM 9304 N N . LYS A 1 74 ? 4.375 -0.206 -6.242 1.00 0.23 74 LYS A N 8
ATOM 9305 C CA . LYS A 1 74 ? 4.438 0.838 -7.254 1.00 0.28 74 LYS A CA 8
ATOM 9306 C C . LYS A 1 74 ? 3.973 2.170 -6.686 1.00 0.31 74 LYS A C 8
ATOM 9307 O O . LYS A 1 74 ? 4.591 3.209 -6.918 1.00 0.54 74 LYS A O 8
ATOM 9326 N N . VAL A 1 75 ? 2.881 2.128 -5.938 1.00 0.21 75 VAL A N 8
ATOM 9327 C CA . VAL A 1 75 ? 2.328 3.327 -5.330 1.00 0.21 75 VAL A CA 8
ATOM 9328 C C . VAL A 1 75 ? 3.290 3.893 -4.295 1.00 0.21 75 VAL A C 8
ATOM 9329 O O . VAL A 1 75 ? 3.729 5.037 -4.403 1.00 0.29 75 VAL A O 8
ATOM 9342 N N . ALA A 1 76 ? 3.615 3.085 -3.292 1.00 0.14 76 ALA A N 8
ATOM 9343 C CA . ALA A 1 76 ? 4.531 3.509 -2.242 1.00 0.16 76 ALA A CA 8
ATOM 9344 C C . ALA A 1 76 ? 5.761 4.174 -2.834 1.00 0.19 76 ALA A C 8
ATOM 9345 O O . ALA A 1 76 ? 6.155 5.263 -2.418 1.00 0.24 76 ALA A O 8
ATOM 9352 N N . TRP A 1 77 ? 6.346 3.520 -3.824 1.00 0.18 77 TRP A N 8
ATOM 9353 C CA . TRP A 1 77 ? 7.511 4.067 -4.492 1.00 0.23 77 TRP A CA 8
ATOM 9354 C C . TRP A 1 77 ? 7.159 5.427 -5.081 1.00 0.26 77 TRP A C 8
ATOM 9355 O O . TRP A 1 77 ? 7.923 6.380 -4.964 1.00 0.30 77 TRP A O 8
ATOM 9376 N N . ALA A 1 78 ? 5.979 5.514 -5.697 1.00 0.24 78 ALA A N 8
ATOM 9377 C CA . ALA A 1 78 ? 5.516 6.769 -6.280 1.00 0.27 78 ALA A CA 8
ATOM 9378 C C . ALA A 1 78 ? 5.601 7.890 -5.249 1.00 0.29 78 ALA A C 8
ATOM 9379 O O . ALA A 1 78 ? 6.111 8.973 -5.537 1.00 0.39 78 ALA A O 8
ATOM 9386 N N . ALA A 1 79 ? 5.135 7.608 -4.033 1.00 0.24 79 ALA A N 8
ATOM 9387 C CA . ALA A 1 79 ? 5.195 8.572 -2.950 1.00 0.24 79 ALA A CA 8
ATOM 9388 C C . ALA A 1 79 ? 6.651 8.853 -2.631 1.00 0.25 79 ALA A C 8
ATOM 9389 O O . ALA A 1 79 ? 7.058 10.002 -2.461 1.00 0.32 79 ALA A O 8
ATOM 9396 N N . VAL A 1 80 ? 7.435 7.782 -2.577 1.00 0.21 80 VAL A N 8
ATOM 9397 C CA . VAL A 1 80 ? 8.849 7.885 -2.308 1.00 0.22 80 VAL A CA 8
ATOM 9398 C C . VAL A 1 80 ? 9.528 8.751 -3.369 1.00 0.26 80 VAL A C 8
ATOM 9399 O O . VAL A 1 80 ? 10.219 9.706 -3.041 1.00 0.31 80 VAL A O 8
ATOM 9412 N N . LYS A 1 81 ? 9.318 8.422 -4.642 1.00 0.25 81 LYS A N 8
ATOM 9413 C CA . LYS A 1 81 ? 9.908 9.189 -5.738 1.00 0.31 81 LYS A CA 8
ATOM 9414 C C . LYS A 1 81 ? 9.414 10.637 -5.734 1.00 0.40 81 LYS A C 8
ATOM 9415 O O . LYS A 1 81 ? 10.009 11.504 -6.375 1.00 0.66 81 LYS A O 8
ATOM 9434 N N . HIS A 1 82 ? 8.330 10.893 -5.008 1.00 0.32 82 HIS A N 8
ATOM 9435 C CA . HIS A 1 82 ? 7.766 12.235 -4.920 1.00 0.37 82 HIS A CA 8
ATOM 9436 C C . HIS A 1 82 ? 8.491 13.051 -3.855 1.00 0.61 82 HIS A C 8
ATOM 9437 O O . HIS A 1 82 ? 8.884 14.193 -4.087 1.00 1.20 82 HIS A O 8
ATOM 9451 N N . GLU A 1 83 ? 8.657 12.447 -2.687 1.00 0.36 83 GLU A N 8
ATOM 9452 C CA . GLU A 1 83 ? 9.328 13.095 -1.564 1.00 0.48 83 GLU A CA 8
ATOM 9453 C C . GLU A 1 83 ? 10.799 12.706 -1.499 1.00 0.45 83 GLU A C 8
ATOM 9454 O O . GLU A 1 83 ? 11.566 13.279 -0.730 1.00 0.86 83 GLU A O 8
ATOM 9466 N N . TYR A 1 84 ? 11.174 11.709 -2.289 1.00 0.32 84 TYR A N 8
ATOM 9467 C CA . TYR A 1 84 ? 12.547 11.214 -2.311 1.00 0.35 84 TYR A CA 8
ATOM 9468 C C . TYR A 1 84 ? 13.045 10.993 -3.739 1.00 0.39 84 TYR A C 8
ATOM 9469 O O . TYR A 1 84 ? 12.281 10.634 -4.633 1.00 0.45 84 TYR A O 8
ATOM 9487 N N . ALA A 1 85 ? 14.343 11.216 -3.933 1.00 0.44 85 ALA A N 8
ATOM 9488 C CA . ALA A 1 85 ? 14.974 11.050 -5.239 1.00 0.51 85 ALA A CA 8
ATOM 9489 C C . ALA A 1 85 ? 16.142 10.070 -5.176 1.00 0.64 85 ALA A C 8
ATOM 9490 O O . ALA A 1 85 ? 16.863 10.022 -4.179 1.00 0.68 85 ALA A O 8
ATOM 9497 N N . LYS A 1 86 ? 16.359 9.325 -6.258 1.00 0.80 86 LYS A N 8
ATOM 9498 C CA . LYS A 1 86 ? 17.480 8.392 -6.317 1.00 1.00 86 LYS A CA 8
ATOM 9499 C C . LYS A 1 86 ? 18.704 9.120 -6.855 1.00 1.41 86 LYS A C 8
ATOM 9500 O O . LYS A 1 86 ? 18.645 9.736 -7.919 1.00 1.94 86 LYS A O 8
ATOM 9519 N N . GLY A 1 87 ? 19.810 9.061 -6.123 1.00 1.29 87 GLY A N 8
ATOM 9520 C CA . GLY A 1 87 ? 21.011 9.741 -6.570 1.00 1.77 87 GLY A CA 8
ATOM 9521 C C . GLY A 1 87 ? 21.710 8.974 -7.667 1.00 2.25 87 GLY A C 8
ATOM 9522 O O . GLY A 1 87 ? 21.134 8.045 -8.231 1.00 2.39 87 GLY A O 8
ATOM 9526 N N . ASP A 1 88 ? 22.941 9.356 -7.990 1.00 2.65 88 ASP A N 8
ATOM 9527 C CA . ASP A 1 88 ? 23.690 8.684 -9.044 1.00 3.15 88 ASP A CA 8
ATOM 9528 C C . ASP A 1 88 ? 24.047 7.244 -8.671 1.00 2.99 88 ASP A C 8
ATOM 9529 O O . ASP A 1 88 ? 25.051 6.711 -9.141 1.00 3.40 88 ASP A O 8
ATOM 9538 N N . ASP A 1 89 ? 23.214 6.603 -7.852 1.00 2.50 89 ASP A N 8
ATOM 9539 C CA . ASP A 1 89 ? 23.434 5.225 -7.453 1.00 2.33 89 ASP A CA 8
ATOM 9540 C C . ASP A 1 89 ? 22.079 4.561 -7.244 1.00 1.98 89 ASP A C 8
ATOM 9541 O O . ASP A 1 89 ? 21.069 5.040 -7.758 1.00 1.80 89 ASP A O 8
ATOM 9550 N N . ASP A 1 90 ? 22.042 3.474 -6.489 1.00 2.01 90 ASP A N 8
ATOM 9551 C CA . ASP A 1 90 ? 20.782 2.790 -6.234 1.00 1.83 90 ASP A CA 8
ATOM 9552 C C . ASP A 1 90 ? 20.250 3.151 -4.855 1.00 1.46 90 ASP A C 8
ATOM 9553 O O . ASP A 1 90 ? 19.685 2.317 -4.155 1.00 1.56 90 ASP A O 8
ATOM 9562 N N . LYS A 1 91 ? 20.427 4.413 -4.488 1.00 1.26 91 LYS A N 8
ATOM 9563 C CA . LYS A 1 91 ? 19.960 4.922 -3.209 1.00 0.94 91 LYS A CA 8
ATOM 9564 C C . LYS A 1 91 ? 19.147 6.186 -3.419 1.00 0.97 91 LYS A C 8
ATOM 9565 O O . LYS A 1 91 ? 19.242 6.821 -4.470 1.00 1.41 91 LYS A O 8
ATOM 9584 N N . TRP A 1 92 ? 18.336 6.550 -2.433 1.00 0.52 92 TRP A N 8
ATOM 9585 C CA . TRP A 1 92 ? 17.500 7.739 -2.557 1.00 0.45 92 TRP A CA 8
ATOM 9586 C C . TRP A 1 92 ? 17.669 8.708 -1.386 1.00 0.43 92 TRP A C 8
ATOM 9587 O O . TRP A 1 92 ? 18.131 8.339 -0.308 1.00 0.52 92 TRP A O 8
ATOM 9608 N N . HIS A 1 93 ? 17.263 9.956 -1.626 1.00 0.40 93 HIS A N 8
ATOM 9609 C CA . HIS A 1 93 ? 17.326 11.020 -0.626 1.00 0.48 93 HIS A CA 8
ATOM 9610 C C . HIS A 1 93 ? 16.070 11.883 -0.735 1.00 0.48 93 HIS A C 8
ATOM 9611 O O . HIS A 1 93 ? 15.553 12.086 -1.831 1.00 0.46 93 HIS A O 8
ATOM 9625 N N . LYS A 1 94 ? 15.555 12.362 0.395 1.00 0.49 94 LYS A N 8
ATOM 9626 C CA . LYS A 1 94 ? 14.330 13.160 0.372 1.00 0.48 94 LYS A CA 8
ATOM 9627 C C . LYS A 1 94 ? 14.451 14.400 -0.487 1.00 0.49 94 LYS A C 8
ATOM 9628 O O . LYS A 1 94 ? 15.298 15.264 -0.259 1.00 0.51 94 LYS A O 8
ATOM 9647 N N . LYS A 1 95 ? 13.559 14.484 -1.459 1.00 0.52 95 LYS A N 8
ATOM 9648 C CA . LYS A 1 95 ? 13.493 15.611 -2.353 1.00 0.58 95 LYS A CA 8
ATOM 9649 C C . LYS A 1 95 ? 12.754 16.760 -1.672 1.00 0.68 95 LYS A C 8
ATOM 9650 O O . LYS A 1 95 ? 13.368 17.674 -1.123 1.00 0.93 95 LYS A O 8
ATOM 9669 N N . SER A 1 96 ? 11.426 16.694 -1.709 1.00 0.74 96 SER A N 8
ATOM 9670 C CA . SER A 1 96 ? 10.586 17.716 -1.095 1.00 0.87 96 SER A CA 8
ATOM 9671 C C . SER A 1 96 ? 10.199 17.322 0.325 1.00 0.86 96 SER A C 8
ATOM 9672 O O . SER A 1 96 ? 10.660 16.259 0.792 1.00 1.19 96 SER A O 8
ATOM 9681 N N . PRO A 1 22 ? 1.442 -6.055 4.438 1.00 0.68 22 PRO A N 9
ATOM 9682 C CA . PRO A 1 22 ? 2.764 -6.671 4.551 1.00 0.81 22 PRO A CA 9
ATOM 9683 C C . PRO A 1 22 ? 3.704 -5.840 5.422 1.00 0.62 22 PRO A C 9
ATOM 9684 O O . PRO A 1 22 ? 4.744 -6.323 5.873 1.00 0.76 22 PRO A O 9
ATOM 9695 N N . TYR A 1 23 ? 3.320 -4.589 5.662 1.00 0.49 23 TYR A N 9
ATOM 9696 C CA . TYR A 1 23 ? 4.111 -3.682 6.482 1.00 0.51 23 TYR A CA 9
ATOM 9697 C C . TYR A 1 23 ? 3.331 -3.286 7.727 1.00 0.77 23 TYR A C 9
ATOM 9698 O O . TYR A 1 23 ? 2.109 -3.140 7.676 1.00 1.47 23 TYR A O 9
ATOM 9716 N N . LYS A 1 24 ? 4.025 -3.126 8.848 1.00 0.58 24 LYS A N 9
ATOM 9717 C CA . LYS A 1 24 ? 3.356 -2.764 10.091 1.00 0.74 24 LYS A CA 9
ATOM 9718 C C . LYS A 1 24 ? 3.873 -1.449 10.667 1.00 0.46 24 LYS A C 9
ATOM 9719 O O . LYS A 1 24 ? 3.091 -0.645 11.169 1.00 0.48 24 LYS A O 9
ATOM 9738 N N . THR A 1 25 ? 5.183 -1.222 10.599 1.00 0.51 25 THR A N 9
ATOM 9739 C CA . THR A 1 25 ? 5.763 0.012 11.125 1.00 0.54 25 THR A CA 9
ATOM 9740 C C . THR A 1 25 ? 6.593 0.725 10.062 1.00 0.71 25 THR A C 9
ATOM 9741 O O . THR A 1 25 ? 6.327 1.876 9.717 1.00 1.50 25 THR A O 9
ATOM 9752 N N . LYS A 1 26 ? 7.602 0.027 9.550 1.00 0.34 26 LYS A N 9
ATOM 9753 C CA . LYS A 1 26 ? 8.487 0.571 8.521 1.00 0.34 26 LYS A CA 9
ATOM 9754 C C . LYS A 1 26 ? 9.601 -0.419 8.204 1.00 0.39 26 LYS A C 9
ATOM 9755 O O . LYS A 1 26 ? 9.868 -0.724 7.043 1.00 0.42 26 LYS A O 9
ATOM 9774 N N . SER A 1 27 ? 10.247 -0.922 9.249 1.00 0.45 27 SER A N 9
ATOM 9775 C CA . SER A 1 27 ? 11.328 -1.882 9.086 1.00 0.54 27 SER A CA 9
ATOM 9776 C C . SER A 1 27 ? 10.849 -3.113 8.318 1.00 0.50 27 SER A C 9
ATOM 9777 O O . SER A 1 27 ? 11.650 -3.833 7.720 1.00 0.52 27 SER A O 9
ATOM 9785 N N . ASP A 1 28 ? 9.539 -3.344 8.332 1.00 0.49 28 ASP A N 9
ATOM 9786 C CA . ASP A 1 28 ? 8.953 -4.482 7.629 1.00 0.49 28 ASP A CA 9
ATOM 9787 C C . ASP A 1 28 ? 9.080 -4.319 6.116 1.00 0.48 28 ASP A C 9
ATOM 9788 O O . ASP A 1 28 ? 8.856 -5.266 5.361 1.00 0.66 28 ASP A O 9
ATOM 9797 N N . LEU A 1 29 ? 9.435 -3.114 5.675 1.00 0.42 29 LEU A N 9
ATOM 9798 C CA . LEU A 1 29 ? 9.585 -2.831 4.253 1.00 0.42 29 LEU A CA 9
ATOM 9799 C C . LEU A 1 29 ? 10.627 -3.742 3.610 1.00 0.51 29 LEU A C 9
ATOM 9800 O O . LEU A 1 29 ? 11.380 -4.423 4.302 1.00 0.59 29 LEU A O 9
ATOM 9816 N N . PRO A 1 30 ? 10.670 -3.769 2.266 1.00 0.50 30 PRO A N 9
ATOM 9817 C CA . PRO A 1 30 ? 11.609 -4.603 1.513 1.00 0.55 30 PRO A CA 9
ATOM 9818 C C . PRO A 1 30 ? 13.054 -4.138 1.652 1.00 0.57 30 PRO A C 9
ATOM 9819 O O . PRO A 1 30 ? 13.342 -2.942 1.634 1.00 0.98 30 PRO A O 9
ATOM 9830 N N . GLU A 1 31 ? 13.961 -5.098 1.790 1.00 0.57 31 GLU A N 9
ATOM 9831 C CA . GLU A 1 31 ? 15.380 -4.794 1.932 1.00 0.53 31 GLU A CA 9
ATOM 9832 C C . GLU A 1 31 ? 15.838 -3.818 0.848 1.00 0.32 31 GLU A C 9
ATOM 9833 O O . GLU A 1 31 ? 16.409 -2.774 1.149 1.00 0.55 31 GLU A O 9
ATOM 9845 N N . SER A 1 32 ? 15.560 -4.145 -0.413 1.00 0.22 32 SER A N 9
ATOM 9846 C CA . SER A 1 32 ? 15.931 -3.278 -1.529 1.00 0.47 32 SER A CA 9
ATOM 9847 C C . SER A 1 32 ? 15.315 -1.891 -1.374 1.00 0.72 32 SER A C 9
ATOM 9848 O O . SER A 1 32 ? 15.708 -0.946 -2.058 1.00 1.38 32 SER A O 9
ATOM 9856 N N . VAL A 1 33 ? 14.358 -1.777 -0.462 1.00 0.25 33 VAL A N 9
ATOM 9857 C CA . VAL A 1 33 ? 13.693 -0.517 -0.194 1.00 0.32 33 VAL A CA 9
ATOM 9858 C C . VAL A 1 33 ? 14.352 0.174 0.996 1.00 0.34 33 VAL A C 9
ATOM 9859 O O . VAL A 1 33 ? 14.804 1.314 0.900 1.00 0.45 33 VAL A O 9
ATOM 9872 N N . LYS A 1 34 ? 14.412 -0.537 2.115 1.00 0.34 34 LYS A N 9
ATOM 9873 C CA . LYS A 1 34 ? 15.028 -0.015 3.328 1.00 0.41 34 LYS A CA 9
ATOM 9874 C C . LYS A 1 34 ? 16.523 0.237 3.114 1.00 0.40 34 LYS A C 9
ATOM 9875 O O . LYS A 1 34 ? 17.118 1.106 3.754 1.00 0.42 34 LYS A O 9
ATOM 9894 N N . HIS A 1 35 ? 17.127 -0.548 2.216 1.00 0.40 35 HIS A N 9
ATOM 9895 C CA . HIS A 1 35 ? 18.558 -0.437 1.918 1.00 0.41 35 HIS A CA 9
ATOM 9896 C C . HIS A 1 35 ? 18.840 0.688 0.924 1.00 0.40 35 HIS A C 9
ATOM 9897 O O . HIS A 1 35 ? 19.927 0.766 0.350 1.00 0.41 35 HIS A O 9
ATOM 9911 N N . VAL A 1 36 ? 17.854 1.546 0.719 1.00 0.40 36 VAL A N 9
ATOM 9912 C CA . VAL A 1 36 ? 17.980 2.658 -0.209 1.00 0.42 36 VAL A CA 9
ATOM 9913 C C . VAL A 1 36 ? 17.206 3.873 0.301 1.00 0.41 36 VAL A C 9
ATOM 9914 O O . VAL A 1 36 ? 17.569 5.016 0.018 1.00 0.54 36 VAL A O 9
ATOM 9927 N N . LEU A 1 37 ? 16.138 3.619 1.059 1.00 0.29 37 LEU A N 9
ATOM 9928 C CA . LEU A 1 37 ? 15.320 4.686 1.612 1.00 0.27 37 LEU A CA 9
ATOM 9929 C C . LEU A 1 37 ? 15.932 5.238 2.892 1.00 0.33 37 LEU A C 9
ATOM 9930 O O . LEU A 1 37 ? 16.331 4.496 3.789 1.00 0.43 37 LEU A O 9
ATOM 9946 N N . PRO A 1 38 ? 16.025 6.568 2.958 1.00 0.33 38 PRO A N 9
ATOM 9947 C CA . PRO A 1 38 ? 16.607 7.299 4.093 1.00 0.43 38 PRO A CA 9
ATOM 9948 C C . PRO A 1 38 ? 15.913 7.011 5.434 1.00 0.48 38 PRO A C 9
ATOM 9949 O O . PRO A 1 38 ? 16.223 6.015 6.088 1.00 1.04 38 PRO A O 9
ATOM 9960 N N . SER A 1 39 ? 14.989 7.881 5.854 1.00 0.48 39 SER A N 9
ATOM 9961 C CA . SER A 1 39 ? 14.295 7.694 7.125 1.00 0.47 39 SER A CA 9
ATOM 9962 C C . SER A 1 39 ? 12.783 7.771 6.948 1.00 0.40 39 SER A C 9
ATOM 9963 O O . SER A 1 39 ? 12.095 6.750 6.961 1.00 0.47 39 SER A O 9
ATOM 9971 N N . HIS A 1 40 ? 12.269 8.986 6.788 1.00 0.30 40 HIS A N 9
ATOM 9972 C CA . HIS A 1 40 ? 10.836 9.186 6.619 1.00 0.27 40 HIS A CA 9
ATOM 9973 C C . HIS A 1 40 ? 10.343 8.645 5.280 1.00 0.21 40 HIS A C 9
ATOM 9974 O O . HIS A 1 40 ? 9.142 8.617 5.026 1.00 0.23 40 HIS A O 9
ATOM 9988 N N . ALA A 1 41 ? 11.264 8.211 4.423 1.00 0.17 41 ALA A N 9
ATOM 9989 C CA . ALA A 1 41 ? 10.885 7.677 3.122 1.00 0.15 41 ALA A CA 9
ATOM 9990 C C . ALA A 1 41 ? 10.186 6.335 3.277 1.00 0.16 41 ALA A C 9
ATOM 9991 O O . ALA A 1 41 ? 9.294 5.995 2.500 1.00 0.32 41 ALA A O 9
ATOM 9998 N N . GLN A 1 42 ? 10.582 5.588 4.298 1.00 0.10 42 GLN A N 9
ATOM 9999 C CA . GLN A 1 42 ? 9.981 4.293 4.574 1.00 0.10 42 GLN A CA 9
ATOM 10000 C C . GLN A 1 42 ? 8.569 4.493 5.094 1.00 0.13 42 GLN A C 9
ATOM 10001 O O . GLN A 1 42 ? 7.650 3.767 4.719 1.00 0.16 42 GLN A O 9
ATOM 10015 N N . ASP A 1 43 ? 8.390 5.521 5.921 1.00 0.16 43 ASP A N 9
ATOM 10016 C CA . ASP A 1 43 ? 7.068 5.854 6.435 1.00 0.22 43 ASP A CA 9
ATOM 10017 C C . ASP A 1 43 ? 6.196 6.213 5.247 1.00 0.20 43 ASP A C 9
ATOM 10018 O O . ASP A 1 43 ? 5.070 5.739 5.100 1.00 0.23 43 ASP A O 9
ATOM 10027 N N . ILE A 1 44 ? 6.770 7.034 4.377 1.00 0.18 44 ILE A N 9
ATOM 10028 C CA . ILE A 1 44 ? 6.116 7.458 3.156 1.00 0.16 44 ILE A CA 9
ATOM 10029 C C . ILE A 1 44 ? 5.772 6.238 2.320 1.00 0.14 44 ILE A C 9
ATOM 10030 O O . ILE A 1 44 ? 4.620 6.019 1.944 1.00 0.16 44 ILE A O 9
ATOM 10046 N N . TYR A 1 45 ? 6.796 5.449 2.045 1.00 0.17 45 TYR A N 9
ATOM 10047 C CA . TYR A 1 45 ? 6.647 4.233 1.267 1.00 0.15 45 TYR A CA 9
ATOM 10048 C C . TYR A 1 45 ? 5.588 3.318 1.874 1.00 0.14 45 TYR A C 9
ATOM 10049 O O . TYR A 1 45 ? 4.639 2.923 1.204 1.00 0.19 45 TYR A O 9
ATOM 10067 N N . LYS A 1 46 ? 5.758 2.985 3.147 1.00 0.15 46 LYS A N 9
ATOM 10068 C CA . LYS A 1 46 ? 4.816 2.115 3.840 1.00 0.18 46 LYS A CA 9
ATOM 10069 C C . LYS A 1 46 ? 3.408 2.707 3.844 1.00 0.17 46 LYS A C 9
ATOM 10070 O O . LYS A 1 46 ? 2.441 2.029 3.495 1.00 0.21 46 LYS A O 9
ATOM 10089 N N . GLU A 1 47 ? 3.296 3.969 4.246 1.00 0.14 47 GLU A N 9
ATOM 10090 C CA . GLU A 1 47 ? 1.997 4.637 4.297 1.00 0.14 47 GLU A CA 9
ATOM 10091 C C . GLU A 1 47 ? 1.356 4.682 2.923 1.00 0.13 47 GLU A C 9
ATOM 10092 O O . GLU A 1 47 ? 0.151 4.484 2.779 1.00 0.20 47 GLU A O 9
ATOM 10104 N N . ALA A 1 48 ? 2.171 4.933 1.914 1.00 0.12 48 ALA A N 9
ATOM 10105 C CA . ALA A 1 48 ? 1.683 4.989 0.548 1.00 0.13 48 ALA A CA 9
ATOM 10106 C C . ALA A 1 48 ? 1.346 3.588 0.067 1.00 0.13 48 ALA A C 9
ATOM 10107 O O . ALA A 1 48 ? 0.325 3.366 -0.585 1.00 0.21 48 ALA A O 9
ATOM 10114 N N . PHE A 1 49 ? 2.205 2.639 0.422 1.00 0.11 49 PHE A N 9
ATOM 10115 C CA . PHE A 1 49 ? 1.999 1.250 0.056 1.00 0.11 49 PHE A CA 9
ATOM 10116 C C . PHE A 1 49 ? 0.706 0.737 0.680 1.00 0.12 49 PHE A C 9
ATOM 10117 O O . PHE A 1 49 ? -0.138 0.156 -0.002 1.00 0.17 49 PHE A O 9
ATOM 10134 N N . ASN A 1 50 ? 0.554 0.963 1.985 1.00 0.16 50 ASN A N 9
ATOM 10135 C CA . ASN A 1 50 ? -0.640 0.534 2.706 1.00 0.21 50 ASN A CA 9
ATOM 10136 C C . ASN A 1 50 ? -1.893 1.137 2.080 1.00 0.22 50 ASN A C 9
ATOM 10137 O O . ASN A 1 50 ? -2.897 0.451 1.891 1.00 0.28 50 ASN A O 9
ATOM 10148 N N . SER A 1 51 ? -1.830 2.428 1.753 1.00 0.23 51 SER A N 9
ATOM 10149 C CA . SER A 1 51 ? -2.962 3.111 1.138 1.00 0.27 51 SER A CA 9
ATOM 10150 C C . SER A 1 51 ? -3.386 2.389 -0.133 1.00 0.25 51 SER A C 9
ATOM 10151 O O . SER A 1 51 ? -4.569 2.129 -0.347 1.00 0.29 51 SER A O 9
ATOM 10159 N N . ALA A 1 52 ? -2.407 2.038 -0.958 1.00 0.23 52 ALA A N 9
ATOM 10160 C CA . ALA A 1 52 ? -2.683 1.315 -2.188 1.00 0.23 52 ALA A CA 9
ATOM 10161 C C . ALA A 1 52 ? -3.150 -0.097 -1.864 1.00 0.24 52 ALA A C 9
ATOM 10162 O O . ALA A 1 52 ? -3.952 -0.678 -2.589 1.00 0.31 52 ALA A O 9
ATOM 10169 N N . TRP A 1 53 ? -2.649 -0.629 -0.753 1.00 0.21 53 TRP A N 9
ATOM 10170 C CA . TRP A 1 53 ? -3.017 -1.963 -0.301 1.00 0.25 53 TRP A CA 9
ATOM 10171 C C . TRP A 1 53 ? -4.490 -1.979 0.097 1.00 0.30 53 TRP A C 9
ATOM 10172 O O . TRP A 1 53 ? -5.265 -2.803 -0.390 1.00 0.34 53 TRP A O 9
ATOM 10193 N N . ASP A 1 54 ? -4.877 -1.051 0.972 1.00 0.33 54 ASP A N 9
ATOM 10194 C CA . ASP A 1 54 ? -6.263 -0.948 1.417 1.00 0.40 54 ASP A CA 9
ATOM 10195 C C . ASP A 1 54 ? -7.147 -0.478 0.272 1.00 0.40 54 ASP A C 9
ATOM 10196 O O . ASP A 1 54 ? -8.301 -0.891 0.150 1.00 0.48 54 ASP A O 9
ATOM 10205 N N . GLN A 1 55 ? -6.590 0.385 -0.571 1.00 0.38 55 GLN A N 9
ATOM 10206 C CA . GLN A 1 55 ? -7.322 0.906 -1.715 1.00 0.45 55 GLN A CA 9
ATOM 10207 C C . GLN A 1 55 ? -7.569 -0.204 -2.722 1.00 0.49 55 GLN A C 9
ATOM 10208 O O . GLN A 1 55 ? -8.526 -0.164 -3.497 1.00 0.59 55 GLN A O 9
ATOM 10222 N N . TYR A 1 56 ? -6.693 -1.194 -2.697 1.00 0.44 56 TYR A N 9
ATOM 10223 C CA . TYR A 1 56 ? -6.788 -2.339 -3.593 1.00 0.52 56 TYR A CA 9
ATOM 10224 C C . TYR A 1 56 ? -7.958 -3.245 -3.215 1.00 0.68 56 TYR A C 9
ATOM 10225 O O . TYR A 1 56 ? -7.786 -4.441 -2.995 1.00 0.79 56 TYR A O 9
ATOM 10243 N N . LYS A 1 57 ? -9.152 -2.673 -3.154 1.00 0.76 57 LYS A N 9
ATOM 10244 C CA . LYS A 1 57 ? -10.346 -3.439 -2.813 1.00 0.95 57 LYS A CA 9
ATOM 10245 C C . LYS A 1 57 ? -10.906 -4.150 -4.043 1.00 1.08 57 LYS A C 9
ATOM 10246 O O . LYS A 1 57 ? -11.941 -4.814 -3.975 1.00 1.26 57 LYS A O 9
ATOM 10265 N N . ASP A 1 58 ? -10.212 -4.003 -5.167 1.00 1.01 58 ASP A N 9
ATOM 10266 C CA . ASP A 1 58 ? -10.627 -4.622 -6.419 1.00 1.13 58 ASP A CA 9
ATOM 10267 C C . ASP A 1 58 ? -10.396 -6.129 -6.394 1.00 1.14 58 ASP A C 9
ATOM 10268 O O . ASP A 1 58 ? -11.290 -6.911 -6.717 1.00 1.42 58 ASP A O 9
ATOM 10277 N N . LYS A 1 59 ? -9.185 -6.529 -6.025 1.00 0.93 59 LYS A N 9
ATOM 10278 C CA . LYS A 1 59 ? -8.829 -7.943 -5.976 1.00 0.95 59 LYS A CA 9
ATOM 10279 C C . LYS A 1 59 ? -7.542 -8.152 -5.185 1.00 1.24 59 LYS A C 9
ATOM 10280 O O . LYS A 1 59 ? -6.594 -8.773 -5.665 1.00 1.41 59 LYS A O 9
ATOM 10299 N N . GLU A 1 60 ? -7.512 -7.609 -3.979 1.00 1.70 60 GLU A N 9
ATOM 10300 C CA . GLU A 1 60 ? -6.337 -7.702 -3.119 1.00 2.39 60 GLU A CA 9
ATOM 10301 C C . GLU A 1 60 ? -6.200 -9.061 -2.438 1.00 2.63 60 GLU A C 9
ATOM 10302 O O . GLU A 1 60 ? -5.140 -9.677 -2.487 1.00 3.06 60 GLU A O 9
ATOM 10314 N N . ASP A 1 61 ? -7.255 -9.517 -1.781 1.00 2.55 61 ASP A N 9
ATOM 10315 C CA . ASP A 1 61 ? -7.200 -10.795 -1.077 1.00 3.03 61 ASP A CA 9
ATOM 10316 C C . ASP A 1 61 ? -7.994 -11.869 -1.804 1.00 2.75 61 ASP A C 9
ATOM 10317 O O . ASP A 1 61 ? -8.651 -12.701 -1.179 1.00 3.24 61 ASP A O 9
ATOM 10326 N N . ARG A 1 62 ? -7.934 -11.841 -3.127 1.00 2.05 62 ARG A N 9
ATOM 10327 C CA . ARG A 1 62 ? -8.654 -12.809 -3.936 1.00 1.85 62 ARG A CA 9
ATOM 10328 C C . ARG A 1 62 ? -7.698 -13.844 -4.554 1.00 1.59 62 ARG A C 9
ATOM 10329 O O . ARG A 1 62 ? -7.129 -14.662 -3.834 1.00 1.46 62 ARG A O 9
ATOM 10350 N N . ARG A 1 63 ? -7.525 -13.817 -5.878 1.00 1.67 63 ARG A N 9
ATOM 10351 C CA . ARG A 1 63 ? -6.643 -14.768 -6.547 1.00 1.61 63 ARG A CA 9
ATOM 10352 C C . ARG A 1 63 ? -5.273 -14.160 -6.820 1.00 1.14 63 ARG A C 9
ATOM 10353 O O . ARG A 1 63 ? -4.253 -14.845 -6.741 1.00 1.24 63 ARG A O 9
ATOM 10374 N N . ASP A 1 64 ? -5.253 -12.876 -7.163 1.00 0.85 64 ASP A N 9
ATOM 10375 C CA . ASP A 1 64 ? -4.002 -12.193 -7.470 1.00 0.59 64 ASP A CA 9
ATOM 10376 C C . ASP A 1 64 ? -3.598 -11.221 -6.359 1.00 0.48 64 ASP A C 9
ATOM 10377 O O . ASP A 1 64 ? -3.404 -10.028 -6.597 1.00 0.41 64 ASP A O 9
ATOM 10386 N N . ASP A 1 65 ? -3.475 -11.743 -5.144 1.00 0.52 65 ASP A N 9
ATOM 10387 C CA . ASP A 1 65 ? -3.096 -10.927 -3.993 1.00 0.47 65 ASP A CA 9
ATOM 10388 C C . ASP A 1 65 ? -1.744 -10.261 -4.214 1.00 0.40 65 ASP A C 9
ATOM 10389 O O . ASP A 1 65 ? -1.556 -9.095 -3.869 1.00 0.34 65 ASP A O 9
ATOM 10398 N N . ALA A 1 66 ? -0.808 -10.998 -4.795 1.00 0.47 66 ALA A N 9
ATOM 10399 C CA . ALA A 1 66 ? 0.521 -10.455 -5.061 1.00 0.50 66 ALA A CA 9
ATOM 10400 C C . ALA A 1 66 ? 0.410 -9.165 -5.853 1.00 0.44 66 ALA A C 9
ATOM 10401 O O . ALA A 1 66 ? 1.119 -8.196 -5.587 1.00 0.45 66 ALA A O 9
ATOM 10408 N N . SER A 1 67 ? -0.501 -9.155 -6.822 1.00 0.41 67 SER A N 9
ATOM 10409 C CA . SER A 1 67 ? -0.724 -7.974 -7.643 1.00 0.40 67 SER A CA 9
ATOM 10410 C C . SER A 1 67 ? -0.979 -6.772 -6.752 1.00 0.32 67 SER A C 9
ATOM 10411 O O . SER A 1 67 ? -0.428 -5.692 -6.968 1.00 0.36 67 SER A O 9
ATOM 10419 N N . ARG A 1 68 ? -1.797 -6.977 -5.723 1.00 0.28 68 ARG A N 9
ATOM 10420 C CA . ARG A 1 68 ? -2.094 -5.917 -4.774 1.00 0.24 68 ARG A CA 9
ATOM 10421 C C . ARG A 1 68 ? -0.786 -5.418 -4.180 1.00 0.22 68 ARG A C 9
ATOM 10422 O O . ARG A 1 68 ? -0.410 -4.261 -4.360 1.00 0.29 68 ARG A O 9
ATOM 10443 N N . GLU A 1 69 ? -0.083 -6.318 -3.493 1.00 0.22 69 GLU A N 9
ATOM 10444 C CA . GLU A 1 69 ? 1.200 -5.994 -2.900 1.00 0.21 69 GLU A CA 9
ATOM 10445 C C . GLU A 1 69 ? 2.060 -5.288 -3.939 1.00 0.19 69 GLU A C 9
ATOM 10446 O O . GLU A 1 69 ? 2.619 -4.223 -3.681 1.00 0.22 69 GLU A O 9
ATOM 10458 N N . GLU A 1 70 ? 2.121 -5.878 -5.130 1.00 0.27 70 GLU A N 9
ATOM 10459 C CA . GLU A 1 70 ? 2.874 -5.305 -6.237 1.00 0.29 70 GLU A CA 9
ATOM 10460 C C . GLU A 1 70 ? 2.468 -3.853 -6.451 1.00 0.27 70 GLU A C 9
ATOM 10461 O O . GLU A 1 70 ? 3.290 -2.945 -6.349 1.00 0.28 70 GLU A O 9
ATOM 10473 N N . THR A 1 71 ? 1.192 -3.639 -6.748 1.00 0.27 71 THR A N 9
ATOM 10474 C CA . THR A 1 71 ? 0.695 -2.283 -6.974 1.00 0.27 71 THR A CA 9
ATOM 10475 C C . THR A 1 71 ? 1.112 -1.364 -5.838 1.00 0.23 71 THR A C 9
ATOM 10476 O O . THR A 1 71 ? 1.666 -0.290 -6.070 1.00 0.28 71 THR A O 9
ATOM 10487 N N . ALA A 1 72 ? 0.856 -1.790 -4.606 1.00 0.16 72 ALA A N 9
ATOM 10488 C CA . ALA A 1 72 ? 1.231 -0.993 -3.452 1.00 0.15 72 ALA A CA 9
ATOM 10489 C C . ALA A 1 72 ? 2.699 -0.597 -3.566 1.00 0.17 72 ALA A C 9
ATOM 10490 O O . ALA A 1 72 ? 3.061 0.558 -3.347 1.00 0.23 72 ALA A O 9
ATOM 10497 N N . HIS A 1 73 ? 3.533 -1.559 -3.963 1.00 0.17 73 HIS A N 9
ATOM 10498 C CA . HIS A 1 73 ? 4.953 -1.290 -4.164 1.00 0.23 73 HIS A CA 9
ATOM 10499 C C . HIS A 1 73 ? 5.093 -0.114 -5.128 1.00 0.25 73 HIS A C 9
ATOM 10500 O O . HIS A 1 73 ? 5.818 0.845 -4.868 1.00 0.32 73 HIS A O 9
ATOM 10514 N N . LYS A 1 74 ? 4.370 -0.209 -6.249 1.00 0.23 74 LYS A N 9
ATOM 10515 C CA . LYS A 1 74 ? 4.374 0.825 -7.276 1.00 0.28 74 LYS A CA 9
ATOM 10516 C C . LYS A 1 74 ? 3.910 2.164 -6.718 1.00 0.31 74 LYS A C 9
ATOM 10517 O O . LYS A 1 74 ? 4.528 3.200 -6.961 1.00 0.54 74 LYS A O 9
ATOM 10536 N N . VAL A 1 75 ? 2.815 2.132 -5.974 1.00 0.21 75 VAL A N 9
ATOM 10537 C CA . VAL A 1 75 ? 2.261 3.339 -5.383 1.00 0.21 75 VAL A CA 9
ATOM 10538 C C . VAL A 1 75 ? 3.232 3.949 -4.382 1.00 0.21 75 VAL A C 9
ATOM 10539 O O . VAL A 1 75 ? 3.647 5.099 -4.525 1.00 0.29 75 VAL A O 9
ATOM 10552 N N . ALA A 1 76 ? 3.588 3.171 -3.366 1.00 0.14 76 ALA A N 9
ATOM 10553 C CA . ALA A 1 76 ? 4.509 3.631 -2.335 1.00 0.16 76 ALA A CA 9
ATOM 10554 C C . ALA A 1 76 ? 5.728 4.310 -2.942 1.00 0.19 76 ALA A C 9
ATOM 10555 O O . ALA A 1 76 ? 6.106 5.406 -2.527 1.00 0.24 76 ALA A O 9
ATOM 10562 N N . TRP A 1 77 ? 6.329 3.670 -3.936 1.00 0.18 77 TRP A N 9
ATOM 10563 C CA . TRP A 1 77 ? 7.490 4.251 -4.598 1.00 0.23 77 TRP A CA 9
ATOM 10564 C C . TRP A 1 77 ? 7.113 5.603 -5.179 1.00 0.26 77 TRP A C 9
ATOM 10565 O O . TRP A 1 77 ? 7.870 6.564 -5.083 1.00 0.30 77 TRP A O 9
ATOM 10586 N N . ALA A 1 78 ? 5.918 5.674 -5.763 1.00 0.24 78 ALA A N 9
ATOM 10587 C CA . ALA A 1 78 ? 5.428 6.923 -6.333 1.00 0.27 78 ALA A CA 9
ATOM 10588 C C . ALA A 1 78 ? 5.549 8.045 -5.308 1.00 0.29 78 ALA A C 9
ATOM 10589 O O . ALA A 1 78 ? 6.032 9.135 -5.615 1.00 0.39 78 ALA A O 9
ATOM 10596 N N . ALA A 1 79 ? 5.139 7.750 -4.076 1.00 0.24 79 ALA A N 9
ATOM 10597 C CA . ALA A 1 79 ? 5.230 8.704 -2.989 1.00 0.24 79 ALA A CA 9
ATOM 10598 C C . ALA A 1 79 ? 6.694 8.973 -2.684 1.00 0.25 79 ALA A C 9
ATOM 10599 O O . ALA A 1 79 ? 7.114 10.119 -2.522 1.00 0.32 79 ALA A O 9
ATOM 10606 N N . VAL A 1 80 ? 7.471 7.894 -2.625 1.00 0.21 80 VAL A N 9
ATOM 10607 C CA . VAL A 1 80 ? 8.886 7.989 -2.359 1.00 0.22 80 VAL A CA 9
ATOM 10608 C C . VAL A 1 80 ? 9.577 8.850 -3.416 1.00 0.26 80 VAL A C 9
ATOM 10609 O O . VAL A 1 80 ? 10.369 9.725 -3.082 1.00 0.31 80 VAL A O 9
ATOM 10622 N N . LYS A 1 81 ? 9.276 8.609 -4.689 1.00 0.25 81 LYS A N 9
ATOM 10623 C CA . LYS A 1 81 ? 9.880 9.382 -5.769 1.00 0.31 81 LYS A CA 9
ATOM 10624 C C . LYS A 1 81 ? 9.394 10.832 -5.753 1.00 0.40 81 LYS A C 9
ATOM 10625 O O . LYS A 1 81 ? 9.979 11.696 -6.404 1.00 0.66 81 LYS A O 9
ATOM 10644 N N . HIS A 1 82 ? 8.330 11.092 -4.999 1.00 0.32 82 HIS A N 9
ATOM 10645 C CA . HIS A 1 82 ? 7.780 12.440 -4.895 1.00 0.37 82 HIS A CA 9
ATOM 10646 C C . HIS A 1 82 ? 8.487 13.233 -3.799 1.00 0.61 82 HIS A C 9
ATOM 10647 O O . HIS A 1 82 ? 8.876 14.384 -3.999 1.00 1.20 82 HIS A O 9
ATOM 10661 N N . GLU A 1 83 ? 8.638 12.605 -2.639 1.00 0.36 83 GLU A N 9
ATOM 10662 C CA . GLU A 1 83 ? 9.283 13.235 -1.492 1.00 0.48 83 GLU A CA 9
ATOM 10663 C C . GLU A 1 83 ? 10.759 12.861 -1.411 1.00 0.45 83 GLU A C 9
ATOM 10664 O O . GLU A 1 83 ? 11.521 13.481 -0.674 1.00 0.86 83 GLU A O 9
ATOM 10676 N N . TYR A 1 84 ? 11.148 11.835 -2.155 1.00 0.32 84 TYR A N 9
ATOM 10677 C CA . TYR A 1 84 ? 12.532 11.366 -2.155 1.00 0.35 84 TYR A CA 9
ATOM 10678 C C . TYR A 1 84 ? 13.054 11.171 -3.578 1.00 0.39 84 TYR A C 9
ATOM 10679 O O . TYR A 1 84 ? 12.296 10.856 -4.496 1.00 0.45 84 TYR A O 9
ATOM 10697 N N . ALA A 1 85 ? 14.360 11.364 -3.743 1.00 0.44 85 ALA A N 9
ATOM 10698 C CA . ALA A 1 85 ? 15.009 11.219 -5.044 1.00 0.51 85 ALA A CA 9
ATOM 10699 C C . ALA A 1 85 ? 16.128 10.186 -4.987 1.00 0.64 85 ALA A C 9
ATOM 10700 O O . ALA A 1 85 ? 16.802 10.053 -3.966 1.00 0.68 85 ALA A O 9
ATOM 10707 N N . LYS A 1 86 ? 16.332 9.465 -6.087 1.00 0.80 86 LYS A N 9
ATOM 10708 C CA . LYS A 1 86 ? 17.384 8.454 -6.152 1.00 1.00 86 LYS A CA 9
ATOM 10709 C C . LYS A 1 86 ? 18.621 8.993 -6.860 1.00 1.41 86 LYS A C 9
ATOM 10710 O O . LYS A 1 86 ? 18.560 9.364 -8.032 1.00 1.94 86 LYS A O 9
ATOM 10729 N N . GLY A 1 87 ? 19.745 9.022 -6.152 1.00 1.29 87 GLY A N 9
ATOM 10730 C CA . GLY A 1 87 ? 20.977 9.507 -6.750 1.00 1.77 87 GLY A CA 9
ATOM 10731 C C . GLY A 1 87 ? 21.598 8.480 -7.679 1.00 2.25 87 GLY A C 9
ATOM 10732 O O . GLY A 1 87 ? 20.918 7.560 -8.132 1.00 2.39 87 GLY A O 9
ATOM 10736 N N . ASP A 1 88 ? 22.885 8.639 -7.976 1.00 2.65 88 ASP A N 9
ATOM 10737 C CA . ASP A 1 88 ? 23.577 7.717 -8.870 1.00 3.15 88 ASP A CA 9
ATOM 10738 C C . ASP A 1 88 ? 24.271 6.595 -8.101 1.00 2.99 88 ASP A C 9
ATOM 10739 O O . ASP A 1 88 ? 25.345 6.137 -8.494 1.00 3.40 88 ASP A O 9
ATOM 10748 N N . ASP A 1 89 ? 23.653 6.145 -7.013 1.00 2.50 89 ASP A N 9
ATOM 10749 C CA . ASP A 1 89 ? 24.216 5.066 -6.204 1.00 2.33 89 ASP A CA 9
ATOM 10750 C C . ASP A 1 89 ? 23.155 4.031 -5.817 1.00 1.98 89 ASP A C 9
ATOM 10751 O O . ASP A 1 89 ? 23.406 3.147 -4.999 1.00 1.80 89 ASP A O 9
ATOM 10760 N N . ASP A 1 90 ? 21.970 4.164 -6.398 1.00 2.01 90 ASP A N 9
ATOM 10761 C CA . ASP A 1 90 ? 20.854 3.273 -6.119 1.00 1.83 90 ASP A CA 9
ATOM 10762 C C . ASP A 1 90 ? 20.312 3.534 -4.729 1.00 1.46 90 ASP A C 9
ATOM 10763 O O . ASP A 1 90 ? 19.832 2.630 -4.059 1.00 1.56 90 ASP A O 9
ATOM 10772 N N . LYS A 1 91 ? 20.397 4.782 -4.305 1.00 1.26 91 LYS A N 9
ATOM 10773 C CA . LYS A 1 91 ? 19.910 5.176 -2.997 1.00 0.94 91 LYS A CA 9
ATOM 10774 C C . LYS A 1 91 ? 19.041 6.410 -3.137 1.00 0.97 91 LYS A C 9
ATOM 10775 O O . LYS A 1 91 ? 19.112 7.105 -4.147 1.00 1.41 91 LYS A O 9
ATOM 10794 N N . TRP A 1 92 ? 18.204 6.672 -2.144 1.00 0.52 92 TRP A N 9
ATOM 10795 C CA . TRP A 1 92 ? 17.316 7.820 -2.215 1.00 0.45 92 TRP A CA 9
ATOM 10796 C C . TRP A 1 92 ? 17.584 8.842 -1.115 1.00 0.43 92 TRP A C 9
ATOM 10797 O O . TRP A 1 92 ? 18.168 8.528 -0.080 1.00 0.52 92 TRP A O 9
ATOM 10818 N N . HIS A 1 93 ? 17.128 10.066 -1.362 1.00 0.40 93 HIS A N 9
ATOM 10819 C CA . HIS A 1 93 ? 17.264 11.175 -0.424 1.00 0.48 93 HIS A CA 9
ATOM 10820 C C . HIS A 1 93 ? 16.034 12.067 -0.551 1.00 0.48 93 HIS A C 9
ATOM 10821 O O . HIS A 1 93 ? 15.572 12.326 -1.662 1.00 0.46 93 HIS A O 9
ATOM 10835 N N . LYS A 1 94 ? 15.471 12.498 0.572 1.00 0.49 94 LYS A N 9
ATOM 10836 C CA . LYS A 1 94 ? 14.257 13.309 0.526 1.00 0.48 94 LYS A CA 9
ATOM 10837 C C . LYS A 1 94 ? 14.408 14.549 -0.333 1.00 0.49 94 LYS A C 9
ATOM 10838 O O . LYS A 1 94 ? 15.266 15.400 -0.100 1.00 0.51 94 LYS A O 9
ATOM 10857 N N . LYS A 1 95 ? 13.526 14.640 -1.317 1.00 0.52 95 LYS A N 9
ATOM 10858 C CA . LYS A 1 95 ? 13.482 15.756 -2.228 1.00 0.58 95 LYS A CA 9
ATOM 10859 C C . LYS A 1 95 ? 12.700 16.911 -1.602 1.00 0.68 95 LYS A C 9
ATOM 10860 O O . LYS A 1 95 ? 13.283 17.854 -1.067 1.00 0.93 95 LYS A O 9
ATOM 10879 N N . SER A 1 96 ? 11.374 16.824 -1.678 1.00 0.74 96 SER A N 9
ATOM 10880 C CA . SER A 1 96 ? 10.502 17.855 -1.122 1.00 0.87 96 SER A CA 9
ATOM 10881 C C . SER A 1 96 ? 10.022 17.470 0.273 1.00 0.86 96 SER A C 9
ATOM 10882 O O . SER A 1 96 ? 10.047 16.263 0.594 1.00 1.19 96 SER A O 9
ATOM 10891 N N . PRO A 1 22 ? 1.380 -5.959 4.270 1.00 0.68 22 PRO A N 10
ATOM 10892 C CA . PRO A 1 22 ? 2.739 -6.500 4.300 1.00 0.81 22 PRO A CA 10
ATOM 10893 C C . PRO A 1 22 ? 3.668 -5.699 5.210 1.00 0.62 22 PRO A C 10
ATOM 10894 O O . PRO A 1 22 ? 4.719 -6.186 5.623 1.00 0.76 22 PRO A O 10
ATOM 10905 N N . TYR A 1 23 ? 3.273 -4.467 5.519 1.00 0.49 23 TYR A N 10
ATOM 10906 C CA . TYR A 1 23 ? 4.066 -3.598 6.380 1.00 0.51 23 TYR A CA 10
ATOM 10907 C C . TYR A 1 23 ? 3.303 -3.272 7.658 1.00 0.77 23 TYR A C 10
ATOM 10908 O O . TYR A 1 23 ? 2.083 -3.108 7.632 1.00 1.47 23 TYR A O 10
ATOM 10926 N N . LYS A 1 24 ? 4.011 -3.204 8.782 1.00 0.58 24 LYS A N 10
ATOM 10927 C CA . LYS A 1 24 ? 3.364 -2.926 10.059 1.00 0.74 24 LYS A CA 10
ATOM 10928 C C . LYS A 1 24 ? 3.859 -1.633 10.699 1.00 0.46 24 LYS A C 10
ATOM 10929 O O . LYS A 1 24 ? 3.062 -0.874 11.252 1.00 0.48 24 LYS A O 10
ATOM 10948 N N . THR A 1 25 ? 5.163 -1.377 10.648 1.00 0.51 25 THR A N 10
ATOM 10949 C CA . THR A 1 25 ? 5.706 -0.167 11.252 1.00 0.54 25 THR A CA 10
ATOM 10950 C C . THR A 1 25 ? 6.536 0.660 10.266 1.00 0.71 25 THR A C 10
ATOM 10951 O O . THR A 1 25 ? 6.304 1.857 10.105 1.00 1.50 25 THR A O 10
ATOM 10962 N N . LYS A 1 26 ? 7.503 0.010 9.621 1.00 0.34 26 LYS A N 10
ATOM 10963 C CA . LYS A 1 26 ? 8.386 0.666 8.652 1.00 0.34 26 LYS A CA 10
ATOM 10964 C C . LYS A 1 26 ? 9.513 -0.282 8.269 1.00 0.39 26 LYS A C 10
ATOM 10965 O O . LYS A 1 26 ? 9.771 -0.519 7.090 1.00 0.42 26 LYS A O 10
ATOM 10984 N N . SER A 1 27 ? 10.169 -0.837 9.284 1.00 0.45 27 SER A N 10
ATOM 10985 C CA . SER A 1 27 ? 11.257 -1.779 9.070 1.00 0.54 27 SER A CA 10
ATOM 10986 C C . SER A 1 27 ? 10.758 -2.995 8.293 1.00 0.50 27 SER A C 10
ATOM 10987 O O . SER A 1 27 ? 11.533 -3.683 7.629 1.00 0.52 27 SER A O 10
ATOM 10995 N N . ASP A 1 28 ? 9.451 -3.246 8.369 1.00 0.49 28 ASP A N 10
ATOM 10996 C CA . ASP A 1 28 ? 8.847 -4.365 7.656 1.00 0.49 28 ASP A CA 10
ATOM 10997 C C . ASP A 1 28 ? 9.035 -4.210 6.148 1.00 0.48 28 ASP A C 10
ATOM 10998 O O . ASP A 1 28 ? 8.880 -5.168 5.393 1.00 0.66 28 ASP A O 10
ATOM 11007 N N . LEU A 1 29 ? 9.358 -2.990 5.718 1.00 0.42 29 LEU A N 10
ATOM 11008 C CA . LEU A 1 29 ? 9.556 -2.698 4.302 1.00 0.42 29 LEU A CA 10
ATOM 11009 C C . LEU A 1 29 ? 10.612 -3.602 3.670 1.00 0.51 29 LEU A C 10
ATOM 11010 O O . LEU A 1 29 ? 11.370 -4.275 4.367 1.00 0.59 29 LEU A O 10
ATOM 11026 N N . PRO A 1 30 ? 10.658 -3.631 2.325 1.00 0.50 30 PRO A N 10
ATOM 11027 C CA . PRO A 1 30 ? 11.607 -4.451 1.566 1.00 0.55 30 PRO A CA 10
ATOM 11028 C C . PRO A 1 30 ? 13.054 -4.004 1.742 1.00 0.57 30 PRO A C 10
ATOM 11029 O O . PRO A 1 30 ? 13.360 -2.815 1.715 1.00 0.98 30 PRO A O 10
ATOM 11040 N N . GLU A 1 31 ? 13.944 -4.975 1.919 1.00 0.57 31 GLU A N 10
ATOM 11041 C CA . GLU A 1 31 ? 15.364 -4.687 2.094 1.00 0.53 31 GLU A CA 10
ATOM 11042 C C . GLU A 1 31 ? 15.857 -3.731 1.011 1.00 0.32 31 GLU A C 10
ATOM 11043 O O . GLU A 1 31 ? 16.457 -2.704 1.311 1.00 0.55 31 GLU A O 10
ATOM 11055 N N . SER A 1 32 ? 15.576 -4.059 -0.246 1.00 0.22 32 SER A N 10
ATOM 11056 C CA . SER A 1 32 ? 15.978 -3.213 -1.363 1.00 0.47 32 SER A CA 10
ATOM 11057 C C . SER A 1 32 ? 15.364 -1.819 -1.243 1.00 0.72 32 SER A C 10
ATOM 11058 O O . SER A 1 32 ? 15.785 -0.885 -1.924 1.00 1.38 32 SER A O 10
ATOM 11066 N N . VAL A 1 33 ? 14.380 -1.685 -0.356 1.00 0.25 33 VAL A N 10
ATOM 11067 C CA . VAL A 1 33 ? 13.724 -0.408 -0.123 1.00 0.32 33 VAL A CA 10
ATOM 11068 C C . VAL A 1 33 ? 14.385 0.303 1.054 1.00 0.34 33 VAL A C 10
ATOM 11069 O O . VAL A 1 33 ? 14.811 1.450 0.949 1.00 0.45 33 VAL A O 10
ATOM 11082 N N . LYS A 1 34 ? 14.464 -0.399 2.176 1.00 0.34 34 LYS A N 10
ATOM 11083 C CA . LYS A 1 34 ? 15.075 0.141 3.382 1.00 0.41 34 LYS A CA 10
ATOM 11084 C C . LYS A 1 34 ? 16.573 0.374 3.174 1.00 0.40 34 LYS A C 10
ATOM 11085 O O . LYS A 1 34 ? 17.158 1.283 3.764 1.00 0.42 34 LYS A O 10
ATOM 11104 N N . HIS A 1 35 ? 17.186 -0.458 2.329 1.00 0.40 35 HIS A N 10
ATOM 11105 C CA . HIS A 1 35 ? 18.618 -0.357 2.032 1.00 0.41 35 HIS A CA 10
ATOM 11106 C C . HIS A 1 35 ? 18.890 0.695 0.962 1.00 0.40 35 HIS A C 10
ATOM 11107 O O . HIS A 1 35 ? 19.882 0.619 0.237 1.00 0.41 35 HIS A O 10
ATOM 11121 N N . VAL A 1 36 ? 17.995 1.661 0.860 1.00 0.40 36 VAL A N 10
ATOM 11122 C CA . VAL A 1 36 ? 18.111 2.723 -0.124 1.00 0.42 36 VAL A CA 10
ATOM 11123 C C . VAL A 1 36 ? 17.324 3.942 0.329 1.00 0.41 36 VAL A C 10
ATOM 11124 O O . VAL A 1 36 ? 17.726 5.079 0.081 1.00 0.54 36 VAL A O 10
ATOM 11137 N N . LEU A 1 37 ? 16.208 3.701 1.013 1.00 0.29 37 LEU A N 10
ATOM 11138 C CA . LEU A 1 37 ? 15.390 4.785 1.512 1.00 0.27 37 LEU A CA 10
ATOM 11139 C C . LEU A 1 37 ? 15.965 5.324 2.811 1.00 0.33 37 LEU A C 10
ATOM 11140 O O . LEU A 1 37 ? 16.289 4.580 3.736 1.00 0.43 37 LEU A O 10
ATOM 11156 N N . PRO A 1 38 ? 16.124 6.642 2.854 1.00 0.33 38 PRO A N 10
ATOM 11157 C CA . PRO A 1 38 ? 16.699 7.366 3.994 1.00 0.43 38 PRO A CA 10
ATOM 11158 C C . PRO A 1 38 ? 16.027 7.046 5.334 1.00 0.48 38 PRO A C 10
ATOM 11159 O O . PRO A 1 38 ? 16.514 6.198 6.082 1.00 1.04 38 PRO A O 10
ATOM 11170 N N . SER A 1 39 ? 14.922 7.720 5.649 1.00 0.48 39 SER A N 10
ATOM 11171 C CA . SER A 1 39 ? 14.226 7.484 6.910 1.00 0.47 39 SER A CA 10
ATOM 11172 C C . SER A 1 39 ? 12.724 7.664 6.746 1.00 0.40 39 SER A C 10
ATOM 11173 O O . SER A 1 39 ? 11.970 6.691 6.711 1.00 0.47 39 SER A O 10
ATOM 11181 N N . HIS A 1 40 ? 12.293 8.916 6.638 1.00 0.30 40 HIS A N 10
ATOM 11182 C CA . HIS A 1 40 ? 10.880 9.220 6.470 1.00 0.27 40 HIS A CA 10
ATOM 11183 C C . HIS A 1 40 ? 10.355 8.649 5.156 1.00 0.21 40 HIS A C 10
ATOM 11184 O O . HIS A 1 40 ? 9.149 8.565 4.952 1.00 0.23 40 HIS A O 10
ATOM 11198 N N . ALA A 1 41 ? 11.266 8.240 4.272 1.00 0.17 41 ALA A N 10
ATOM 11199 C CA . ALA A 1 41 ? 10.875 7.670 2.990 1.00 0.15 41 ALA A CA 10
ATOM 11200 C C . ALA A 1 41 ? 10.234 6.308 3.189 1.00 0.16 41 ALA A C 10
ATOM 11201 O O . ALA A 1 41 ? 9.357 5.903 2.427 1.00 0.32 41 ALA A O 10
ATOM 11208 N N . GLN A 1 42 ? 10.666 5.609 4.230 1.00 0.10 42 GLN A N 10
ATOM 11209 C CA . GLN A 1 42 ? 10.120 4.298 4.549 1.00 0.10 42 GLN A CA 10
ATOM 11210 C C . GLN A 1 42 ? 8.705 4.454 5.069 1.00 0.13 42 GLN A C 10
ATOM 11211 O O . GLN A 1 42 ? 7.807 3.695 4.699 1.00 0.16 42 GLN A O 10
ATOM 11225 N N . ASP A 1 43 ? 8.494 5.481 5.890 1.00 0.16 43 ASP A N 10
ATOM 11226 C CA . ASP A 1 43 ? 7.166 5.770 6.403 1.00 0.22 43 ASP A CA 10
ATOM 11227 C C . ASP A 1 43 ? 6.292 6.144 5.218 1.00 0.20 43 ASP A C 10
ATOM 11228 O O . ASP A 1 43 ? 5.189 5.629 5.045 1.00 0.23 43 ASP A O 10
ATOM 11237 N N . ILE A 1 44 ? 6.841 7.014 4.376 1.00 0.18 44 ILE A N 10
ATOM 11238 C CA . ILE A 1 44 ? 6.171 7.441 3.158 1.00 0.16 44 ILE A CA 10
ATOM 11239 C C . ILE A 1 44 ? 5.840 6.216 2.326 1.00 0.14 44 ILE A C 10
ATOM 11240 O O . ILE A 1 44 ? 4.692 5.985 1.947 1.00 0.16 44 ILE A O 10
ATOM 11256 N N . TYR A 1 45 ? 6.872 5.427 2.071 1.00 0.17 45 TYR A N 10
ATOM 11257 C CA . TYR A 1 45 ? 6.738 4.197 1.307 1.00 0.15 45 TYR A CA 10
ATOM 11258 C C . TYR A 1 45 ? 5.630 3.327 1.891 1.00 0.14 45 TYR A C 10
ATOM 11259 O O . TYR A 1 45 ? 4.635 3.047 1.233 1.00 0.19 45 TYR A O 10
ATOM 11277 N N . LYS A 1 46 ? 5.819 2.905 3.136 1.00 0.15 46 LYS A N 10
ATOM 11278 C CA . LYS A 1 46 ? 4.846 2.060 3.821 1.00 0.18 46 LYS A CA 10
ATOM 11279 C C . LYS A 1 46 ? 3.464 2.706 3.855 1.00 0.17 46 LYS A C 10
ATOM 11280 O O . LYS A 1 46 ? 2.477 2.095 3.448 1.00 0.21 46 LYS A O 10
ATOM 11299 N N . GLU A 1 47 ? 3.396 3.939 4.345 1.00 0.14 47 GLU A N 10
ATOM 11300 C CA . GLU A 1 47 ? 2.123 4.646 4.434 1.00 0.14 47 GLU A CA 10
ATOM 11301 C C . GLU A 1 47 ? 1.473 4.763 3.065 1.00 0.13 47 GLU A C 10
ATOM 11302 O O . GLU A 1 47 ? 0.252 4.669 2.938 1.00 0.20 47 GLU A O 10
ATOM 11314 N N . ALA A 1 48 ? 2.294 4.945 2.039 1.00 0.12 48 ALA A N 10
ATOM 11315 C CA . ALA A 1 48 ? 1.788 5.047 0.680 1.00 0.13 48 ALA A CA 10
ATOM 11316 C C . ALA A 1 48 ? 1.379 3.669 0.189 1.00 0.13 48 ALA A C 10
ATOM 11317 O O . ALA A 1 48 ? 0.349 3.508 -0.466 1.00 0.21 48 ALA A O 10
ATOM 11324 N N . PHE A 1 49 ? 2.188 2.673 0.531 1.00 0.11 49 PHE A N 10
ATOM 11325 C CA . PHE A 1 49 ? 1.907 1.298 0.149 1.00 0.11 49 PHE A CA 10
ATOM 11326 C C . PHE A 1 49 ? 0.594 0.842 0.774 1.00 0.12 49 PHE A C 10
ATOM 11327 O O . PHE A 1 49 ? -0.294 0.342 0.083 1.00 0.17 49 PHE A O 10
ATOM 11344 N N . ASN A 1 50 ? 0.477 1.013 2.091 1.00 0.16 50 ASN A N 10
ATOM 11345 C CA . ASN A 1 50 ? -0.728 0.617 2.815 1.00 0.21 50 ASN A CA 10
ATOM 11346 C C . ASN A 1 50 ? -1.975 1.202 2.161 1.00 0.22 50 ASN A C 10
ATOM 11347 O O . ASN A 1 50 ? -2.967 0.500 1.960 1.00 0.28 50 ASN A O 10
ATOM 11358 N N . SER A 1 51 ? -1.920 2.489 1.826 1.00 0.23 51 SER A N 10
ATOM 11359 C CA . SER A 1 51 ? -3.050 3.158 1.189 1.00 0.27 51 SER A CA 10
ATOM 11360 C C . SER A 1 51 ? -3.448 2.426 -0.086 1.00 0.25 51 SER A C 10
ATOM 11361 O O . SER A 1 51 ? -4.628 2.167 -0.322 1.00 0.29 51 SER A O 10
ATOM 11369 N N . ALA A 1 52 ? -2.454 2.074 -0.895 1.00 0.23 52 ALA A N 10
ATOM 11370 C CA . ALA A 1 52 ? -2.708 1.349 -2.130 1.00 0.23 52 ALA A CA 10
ATOM 11371 C C . ALA A 1 52 ? -3.187 -0.060 -1.815 1.00 0.24 52 ALA A C 10
ATOM 11372 O O . ALA A 1 52 ? -3.987 -0.639 -2.550 1.00 0.31 52 ALA A O 10
ATOM 11379 N N . TRP A 1 53 ? -2.704 -0.595 -0.697 1.00 0.21 53 TRP A N 10
ATOM 11380 C CA . TRP A 1 53 ? -3.090 -1.925 -0.252 1.00 0.25 53 TRP A CA 10
ATOM 11381 C C . TRP A 1 53 ? -4.569 -1.926 0.126 1.00 0.30 53 TRP A C 10
ATOM 11382 O O . TRP A 1 53 ? -5.347 -2.738 -0.371 1.00 0.34 53 TRP A O 10
ATOM 11403 N N . ASP A 1 54 ? -4.955 -0.993 0.998 1.00 0.33 54 ASP A N 10
ATOM 11404 C CA . ASP A 1 54 ? -6.346 -0.873 1.426 1.00 0.40 54 ASP A CA 10
ATOM 11405 C C . ASP A 1 54 ? -7.213 -0.372 0.276 1.00 0.40 54 ASP A C 10
ATOM 11406 O O . ASP A 1 54 ? -8.390 -0.717 0.179 1.00 0.48 54 ASP A O 10
ATOM 11415 N N . GLN A 1 55 ? -6.618 0.436 -0.594 1.00 0.38 55 GLN A N 10
ATOM 11416 C CA . GLN A 1 55 ? -7.340 0.976 -1.738 1.00 0.45 55 GLN A CA 10
ATOM 11417 C C . GLN A 1 55 ? -7.668 -0.139 -2.718 1.00 0.49 55 GLN A C 10
ATOM 11418 O O . GLN A 1 55 ? -8.632 -0.056 -3.478 1.00 0.59 55 GLN A O 10
ATOM 11432 N N . TYR A 1 56 ? -6.858 -1.183 -2.680 1.00 0.44 56 TYR A N 10
ATOM 11433 C CA . TYR A 1 56 ? -7.040 -2.341 -3.545 1.00 0.52 56 TYR A CA 10
ATOM 11434 C C . TYR A 1 56 ? -8.277 -3.140 -3.128 1.00 0.68 56 TYR A C 10
ATOM 11435 O O . TYR A 1 56 ? -8.195 -4.336 -2.860 1.00 0.79 56 TYR A O 10
ATOM 11453 N N . LYS A 1 57 ? -9.422 -2.470 -3.082 1.00 0.76 57 LYS A N 10
ATOM 11454 C CA . LYS A 1 57 ? -10.672 -3.119 -2.704 1.00 0.95 57 LYS A CA 10
ATOM 11455 C C . LYS A 1 57 ? -11.349 -3.744 -3.919 1.00 1.08 57 LYS A C 10
ATOM 11456 O O . LYS A 1 57 ? -12.441 -4.302 -3.817 1.00 1.26 57 LYS A O 10
ATOM 11475 N N . ASP A 1 58 ? -10.685 -3.659 -5.065 1.00 1.01 58 ASP A N 10
ATOM 11476 C CA . ASP A 1 58 ? -11.209 -4.226 -6.295 1.00 1.13 58 ASP A CA 10
ATOM 11477 C C . ASP A 1 58 ? -11.155 -5.741 -6.224 1.00 1.14 58 ASP A C 10
ATOM 11478 O O . ASP A 1 58 ? -12.173 -6.425 -6.332 1.00 1.42 58 ASP A O 10
ATOM 11487 N N . LYS A 1 59 ? -9.948 -6.257 -6.028 1.00 0.93 59 LYS A N 10
ATOM 11488 C CA . LYS A 1 59 ? -9.722 -7.682 -5.930 1.00 0.95 59 LYS A CA 10
ATOM 11489 C C . LYS A 1 59 ? -8.343 -7.949 -5.335 1.00 1.24 59 LYS A C 10
ATOM 11490 O O . LYS A 1 59 ? -7.434 -8.420 -6.017 1.00 1.41 59 LYS A O 10
ATOM 11509 N N . GLU A 1 60 ? -8.197 -7.624 -4.066 1.00 1.70 60 GLU A N 10
ATOM 11510 C CA . GLU A 1 60 ? -6.930 -7.808 -3.364 1.00 2.39 60 GLU A CA 10
ATOM 11511 C C . GLU A 1 60 ? -6.825 -9.207 -2.774 1.00 2.63 60 GLU A C 10
ATOM 11512 O O . GLU A 1 60 ? -5.747 -9.800 -2.747 1.00 3.06 60 GLU A O 10
ATOM 11524 N N . ASP A 1 61 ? -7.949 -9.725 -2.298 1.00 2.55 61 ASP A N 10
ATOM 11525 C CA . ASP A 1 61 ? -7.975 -11.057 -1.700 1.00 3.03 61 ASP A CA 10
ATOM 11526 C C . ASP A 1 61 ? -8.636 -12.060 -2.628 1.00 2.75 61 ASP A C 10
ATOM 11527 O O . ASP A 1 61 ? -9.510 -12.825 -2.222 1.00 3.24 61 ASP A O 10
ATOM 11536 N N . ARG A 1 62 ? -8.194 -12.060 -3.875 1.00 2.05 62 ARG A N 10
ATOM 11537 C CA . ARG A 1 62 ? -8.717 -12.977 -4.869 1.00 1.85 62 ARG A CA 10
ATOM 11538 C C . ARG A 1 62 ? -7.691 -14.080 -5.142 1.00 1.59 62 ARG A C 10
ATOM 11539 O O . ARG A 1 62 ? -7.192 -14.713 -4.213 1.00 1.46 62 ARG A O 10
ATOM 11560 N N . ARG A 1 63 ? -7.367 -14.290 -6.407 1.00 1.67 63 ARG A N 10
ATOM 11561 C CA . ARG A 1 63 ? -6.389 -15.293 -6.796 1.00 1.61 63 ARG A CA 10
ATOM 11562 C C . ARG A 1 63 ? -5.029 -14.639 -7.015 1.00 1.14 63 ARG A C 10
ATOM 11563 O O . ARG A 1 63 ? -3.985 -15.266 -6.837 1.00 1.24 63 ARG A O 10
ATOM 11584 N N . ASP A 1 64 ? -5.061 -13.371 -7.423 1.00 0.85 64 ASP A N 10
ATOM 11585 C CA . ASP A 1 64 ? -3.849 -12.609 -7.696 1.00 0.59 64 ASP A CA 10
ATOM 11586 C C . ASP A 1 64 ? -3.605 -11.526 -6.641 1.00 0.48 64 ASP A C 10
ATOM 11587 O O . ASP A 1 64 ? -3.384 -10.363 -6.978 1.00 0.41 64 ASP A O 10
ATOM 11596 N N . ASP A 1 65 ? -3.636 -11.909 -5.367 1.00 0.52 65 ASP A N 10
ATOM 11597 C CA . ASP A 1 65 ? -3.408 -10.956 -4.279 1.00 0.47 65 ASP A CA 10
ATOM 11598 C C . ASP A 1 65 ? -2.039 -10.301 -4.432 1.00 0.40 65 ASP A C 10
ATOM 11599 O O . ASP A 1 65 ? -1.843 -9.152 -4.037 1.00 0.34 65 ASP A O 10
ATOM 11608 N N . ALA A 1 66 ? -1.096 -11.031 -5.019 1.00 0.47 66 ALA A N 10
ATOM 11609 C CA . ALA A 1 66 ? 0.245 -10.499 -5.232 1.00 0.50 66 ALA A CA 10
ATOM 11610 C C . ALA A 1 66 ? 0.172 -9.188 -5.996 1.00 0.44 66 ALA A C 10
ATOM 11611 O O . ALA A 1 66 ? 0.926 -8.255 -5.725 1.00 0.45 66 ALA A O 10
ATOM 11618 N N . SER A 1 67 ? -0.760 -9.120 -6.943 1.00 0.41 67 SER A N 10
ATOM 11619 C CA . SER A 1 67 ? -0.954 -7.913 -7.734 1.00 0.40 67 SER A CA 10
ATOM 11620 C C . SER A 1 67 ? -1.178 -6.741 -6.807 1.00 0.32 67 SER A C 10
ATOM 11621 O O . SER A 1 67 ? -0.591 -5.673 -6.970 1.00 0.36 67 SER A O 10
ATOM 11629 N N . ARG A 1 68 ? -2.018 -6.966 -5.808 1.00 0.28 68 ARG A N 10
ATOM 11630 C CA . ARG A 1 68 ? -2.308 -5.947 -4.815 1.00 0.24 68 ARG A CA 10
ATOM 11631 C C . ARG A 1 68 ? -1.000 -5.465 -4.204 1.00 0.22 68 ARG A C 10
ATOM 11632 O O . ARG A 1 68 ? -0.614 -4.309 -4.368 1.00 0.29 68 ARG A O 10
ATOM 11653 N N . GLU A 1 69 ? -0.309 -6.376 -3.520 1.00 0.22 69 GLU A N 10
ATOM 11654 C CA . GLU A 1 69 ? 0.971 -6.062 -2.910 1.00 0.21 69 GLU A CA 10
ATOM 11655 C C . GLU A 1 69 ? 1.853 -5.352 -3.928 1.00 0.19 69 GLU A C 10
ATOM 11656 O O . GLU A 1 69 ? 2.373 -4.266 -3.668 1.00 0.22 69 GLU A O 10
ATOM 11668 N N . GLU A 1 70 ? 1.984 -5.967 -5.103 1.00 0.27 70 GLU A N 10
ATOM 11669 C CA . GLU A 1 70 ? 2.773 -5.399 -6.190 1.00 0.29 70 GLU A CA 10
ATOM 11670 C C . GLU A 1 70 ? 2.380 -3.943 -6.426 1.00 0.27 70 GLU A C 10
ATOM 11671 O O . GLU A 1 70 ? 3.210 -3.041 -6.325 1.00 0.28 70 GLU A O 10
ATOM 11683 N N . THR A 1 71 ? 1.108 -3.720 -6.741 1.00 0.27 71 THR A N 10
ATOM 11684 C CA . THR A 1 71 ? 0.615 -2.368 -6.984 1.00 0.27 71 THR A CA 10
ATOM 11685 C C . THR A 1 71 ? 1.002 -1.443 -5.842 1.00 0.23 71 THR A C 10
ATOM 11686 O O . THR A 1 71 ? 1.569 -0.373 -6.060 1.00 0.28 71 THR A O 10
ATOM 11697 N N . ALA A 1 72 ? 0.702 -1.864 -4.619 1.00 0.16 72 ALA A N 10
ATOM 11698 C CA . ALA A 1 72 ? 1.038 -1.068 -3.454 1.00 0.15 72 ALA A CA 10
ATOM 11699 C C . ALA A 1 72 ? 2.510 -0.674 -3.515 1.00 0.17 72 ALA A C 10
ATOM 11700 O O . ALA A 1 72 ? 2.862 0.489 -3.315 1.00 0.23 72 ALA A O 10
ATOM 11707 N N . HIS A 1 73 ? 3.363 -1.646 -3.849 1.00 0.17 73 HIS A N 10
ATOM 11708 C CA . HIS A 1 73 ? 4.791 -1.380 -3.996 1.00 0.23 73 HIS A CA 10
ATOM 11709 C C . HIS A 1 73 ? 4.962 -0.244 -5.002 1.00 0.25 73 HIS A C 10
ATOM 11710 O O . HIS A 1 73 ? 5.673 0.730 -4.752 1.00 0.32 73 HIS A O 10
ATOM 11724 N N . LYS A 1 74 ? 4.284 -0.388 -6.140 1.00 0.23 74 LYS A N 10
ATOM 11725 C CA . LYS A 1 74 ? 4.323 0.609 -7.205 1.00 0.28 74 LYS A CA 10
ATOM 11726 C C . LYS A 1 74 ? 3.865 1.969 -6.698 1.00 0.31 74 LYS A C 10
ATOM 11727 O O . LYS A 1 74 ? 4.469 2.996 -7.007 1.00 0.54 74 LYS A O 10
ATOM 11746 N N . VAL A 1 75 ? 2.794 1.965 -5.918 1.00 0.21 75 VAL A N 10
ATOM 11747 C CA . VAL A 1 75 ? 2.250 3.194 -5.363 1.00 0.21 75 VAL A CA 10
ATOM 11748 C C . VAL A 1 75 ? 3.207 3.803 -4.354 1.00 0.21 75 VAL A C 10
ATOM 11749 O O . VAL A 1 75 ? 3.633 4.948 -4.495 1.00 0.29 75 VAL A O 10
ATOM 11762 N N . ALA A 1 76 ? 3.539 3.033 -3.327 1.00 0.14 76 ALA A N 10
ATOM 11763 C CA . ALA A 1 76 ? 4.443 3.499 -2.288 1.00 0.16 76 ALA A CA 10
ATOM 11764 C C . ALA A 1 76 ? 5.674 4.160 -2.892 1.00 0.19 76 ALA A C 10
ATOM 11765 O O . ALA A 1 76 ? 6.057 5.258 -2.493 1.00 0.24 76 ALA A O 10
ATOM 11772 N N . TRP A 1 77 ? 6.277 3.496 -3.870 1.00 0.18 77 TRP A N 10
ATOM 11773 C CA . TRP A 1 77 ? 7.450 4.045 -4.534 1.00 0.23 77 TRP A CA 10
ATOM 11774 C C . TRP A 1 77 ? 7.117 5.406 -5.126 1.00 0.26 77 TRP A C 10
ATOM 11775 O O . TRP A 1 77 ? 7.881 6.356 -4.981 1.00 0.30 77 TRP A O 10
ATOM 11796 N N . ALA A 1 78 ? 5.961 5.500 -5.784 1.00 0.24 78 ALA A N 10
ATOM 11797 C CA . ALA A 1 78 ? 5.525 6.759 -6.379 1.00 0.27 78 ALA A CA 10
ATOM 11798 C C . ALA A 1 78 ? 5.623 7.881 -5.351 1.00 0.29 78 ALA A C 10
ATOM 11799 O O . ALA A 1 78 ? 6.117 8.969 -5.645 1.00 0.39 78 ALA A O 10
ATOM 11806 N N . ALA A 1 79 ? 5.180 7.589 -4.131 1.00 0.24 79 ALA A N 10
ATOM 11807 C CA . ALA A 1 79 ? 5.248 8.546 -3.041 1.00 0.24 79 ALA A CA 10
ATOM 11808 C C . ALA A 1 79 ? 6.704 8.808 -2.707 1.00 0.25 79 ALA A C 10
ATOM 11809 O O . ALA A 1 79 ? 7.123 9.952 -2.523 1.00 0.32 79 ALA A O 10
ATOM 11816 N N . VAL A 1 80 ? 7.477 7.727 -2.646 1.00 0.21 80 VAL A N 10
ATOM 11817 C CA . VAL A 1 80 ? 8.887 7.812 -2.355 1.00 0.22 80 VAL A CA 10
ATOM 11818 C C . VAL A 1 80 ? 9.602 8.656 -3.409 1.00 0.26 80 VAL A C 10
ATOM 11819 O O . VAL A 1 80 ? 10.341 9.575 -3.075 1.00 0.31 80 VAL A O 10
ATOM 11832 N N . LYS A 1 81 ? 9.374 8.353 -4.684 1.00 0.25 81 LYS A N 10
ATOM 11833 C CA . LYS A 1 81 ? 10.000 9.105 -5.768 1.00 0.31 81 LYS A CA 10
ATOM 11834 C C . LYS A 1 81 ? 9.515 10.555 -5.786 1.00 0.40 81 LYS A C 10
ATOM 11835 O O . LYS A 1 81 ? 10.113 11.411 -6.443 1.00 0.66 81 LYS A O 10
ATOM 11854 N N . HIS A 1 82 ? 8.433 10.828 -5.064 1.00 0.32 82 HIS A N 10
ATOM 11855 C CA . HIS A 1 82 ? 7.873 12.174 -4.992 1.00 0.37 82 HIS A CA 10
ATOM 11856 C C . HIS A 1 82 ? 8.561 12.987 -3.901 1.00 0.61 82 HIS A C 10
ATOM 11857 O O . HIS A 1 82 ? 8.980 14.123 -4.123 1.00 1.20 82 HIS A O 10
ATOM 11871 N N . GLU A 1 83 ? 8.668 12.388 -2.722 1.00 0.36 83 GLU A N 10
ATOM 11872 C CA . GLU A 1 83 ? 9.298 13.033 -1.575 1.00 0.48 83 GLU A CA 10
ATOM 11873 C C . GLU A 1 83 ? 10.772 12.659 -1.475 1.00 0.45 83 GLU A C 10
ATOM 11874 O O . GLU A 1 83 ? 11.515 13.256 -0.702 1.00 0.86 83 GLU A O 10
ATOM 11886 N N . TYR A 1 84 ? 11.174 11.647 -2.236 1.00 0.32 84 TYR A N 10
ATOM 11887 C CA . TYR A 1 84 ? 12.553 11.165 -2.219 1.00 0.35 84 TYR A CA 10
ATOM 11888 C C . TYR A 1 84 ? 13.085 10.920 -3.630 1.00 0.39 84 TYR A C 10
ATOM 11889 O O . TYR A 1 84 ? 12.353 10.490 -4.521 1.00 0.45 84 TYR A O 10
ATOM 11907 N N . ALA A 1 85 ? 14.374 11.194 -3.815 1.00 0.44 85 ALA A N 10
ATOM 11908 C CA . ALA A 1 85 ? 15.030 11.007 -5.106 1.00 0.51 85 ALA A CA 10
ATOM 11909 C C . ALA A 1 85 ? 16.241 10.082 -4.996 1.00 0.64 85 ALA A C 10
ATOM 11910 O O . ALA A 1 85 ? 16.936 10.082 -3.982 1.00 0.68 85 ALA A O 10
ATOM 11917 N N . LYS A 1 86 ? 16.518 9.327 -6.060 1.00 0.80 86 LYS A N 10
ATOM 11918 C CA . LYS A 1 86 ? 17.680 8.442 -6.081 1.00 1.00 86 LYS A CA 10
ATOM 11919 C C . LYS A 1 86 ? 18.868 9.197 -6.659 1.00 1.41 86 LYS A C 10
ATOM 11920 O O . LYS A 1 86 ? 18.776 9.760 -7.751 1.00 1.94 86 LYS A O 10
ATOM 11939 N N . GLY A 1 87 ? 19.977 9.221 -5.934 1.00 1.29 87 GLY A N 10
ATOM 11940 C CA . GLY A 1 87 ? 21.148 9.930 -6.419 1.00 1.77 87 GLY A CA 10
ATOM 11941 C C . GLY A 1 87 ? 21.879 9.144 -7.480 1.00 2.25 87 GLY A C 10
ATOM 11942 O O . GLY A 1 87 ? 21.348 8.157 -7.990 1.00 2.39 87 GLY A O 10
ATOM 11946 N N . ASP A 1 88 ? 23.092 9.562 -7.824 1.00 2.65 88 ASP A N 10
ATOM 11947 C CA . ASP A 1 88 ? 23.867 8.865 -8.843 1.00 3.15 88 ASP A CA 10
ATOM 11948 C C . ASP A 1 88 ? 24.298 7.476 -8.372 1.00 2.99 88 ASP A C 10
ATOM 11949 O O . ASP A 1 88 ? 25.288 6.931 -8.860 1.00 3.40 88 ASP A O 10
ATOM 11958 N N . ASP A 1 89 ? 23.538 6.889 -7.447 1.00 2.50 89 ASP A N 10
ATOM 11959 C CA . ASP A 1 89 ? 23.822 5.562 -6.943 1.00 2.33 89 ASP A CA 10
ATOM 11960 C C . ASP A 1 89 ? 22.498 4.830 -6.749 1.00 1.98 89 ASP A C 10
ATOM 11961 O O . ASP A 1 89 ? 21.478 5.237 -7.303 1.00 1.80 89 ASP A O 10
ATOM 11970 N N . ASP A 1 90 ? 22.501 3.764 -5.965 1.00 2.01 90 ASP A N 10
ATOM 11971 C CA . ASP A 1 90 ? 21.278 3.014 -5.718 1.00 1.83 90 ASP A CA 10
ATOM 11972 C C . ASP A 1 90 ? 20.691 3.386 -4.365 1.00 1.46 90 ASP A C 10
ATOM 11973 O O . ASP A 1 90 ? 20.159 2.542 -3.649 1.00 1.56 90 ASP A O 10
ATOM 11982 N N . LYS A 1 91 ? 20.788 4.663 -4.036 1.00 1.26 91 LYS A N 10
ATOM 11983 C CA . LYS A 1 91 ? 20.265 5.179 -2.786 1.00 0.94 91 LYS A CA 10
ATOM 11984 C C . LYS A 1 91 ? 19.366 6.371 -3.050 1.00 0.97 91 LYS A C 10
ATOM 11985 O O . LYS A 1 91 ? 19.455 7.004 -4.101 1.00 1.41 91 LYS A O 10
ATOM 12004 N N . TRP A 1 92 ? 18.494 6.671 -2.101 1.00 0.52 92 TRP A N 10
ATOM 12005 C CA . TRP A 1 92 ? 17.572 7.786 -2.254 1.00 0.45 92 TRP A CA 10
ATOM 12006 C C . TRP A 1 92 ? 17.771 8.847 -1.176 1.00 0.43 92 TRP A C 10
ATOM 12007 O O . TRP A 1 92 ? 18.398 8.600 -0.150 1.00 0.52 92 TRP A O 10
ATOM 12028 N N . HIS A 1 93 ? 17.219 10.029 -1.434 1.00 0.40 93 HIS A N 10
ATOM 12029 C CA . HIS A 1 93 ? 17.301 11.156 -0.511 1.00 0.48 93 HIS A CA 10
ATOM 12030 C C . HIS A 1 93 ? 16.034 11.998 -0.640 1.00 0.48 93 HIS A C 10
ATOM 12031 O O . HIS A 1 93 ? 15.551 12.225 -1.748 1.00 0.46 93 HIS A O 10
ATOM 12045 N N . LYS A 1 94 ? 15.469 12.430 0.486 1.00 0.49 94 LYS A N 10
ATOM 12046 C CA . LYS A 1 94 ? 14.231 13.204 0.443 1.00 0.48 94 LYS A CA 10
ATOM 12047 C C . LYS A 1 94 ? 14.343 14.436 -0.430 1.00 0.49 94 LYS A C 10
ATOM 12048 O O . LYS A 1 94 ? 15.179 15.314 -0.207 1.00 0.51 94 LYS A O 10
ATOM 12067 N N . LYS A 1 95 ? 13.458 14.493 -1.407 1.00 0.52 95 LYS A N 10
ATOM 12068 C CA . LYS A 1 95 ? 13.383 15.603 -2.322 1.00 0.58 95 LYS A CA 10
ATOM 12069 C C . LYS A 1 95 ? 12.656 16.768 -1.653 1.00 0.68 95 LYS A C 10
ATOM 12070 O O . LYS A 1 95 ? 13.281 17.687 -1.123 1.00 0.93 95 LYS A O 10
ATOM 12089 N N . SER A 1 96 ? 11.328 16.711 -1.683 1.00 0.74 96 SER A N 10
ATOM 12090 C CA . SER A 1 96 ? 10.498 17.749 -1.082 1.00 0.87 96 SER A CA 10
ATOM 12091 C C . SER A 1 96 ? 10.381 17.548 0.426 1.00 0.86 96 SER A C 10
ATOM 12092 O O . SER A 1 96 ? 9.505 16.767 0.851 1.00 1.19 96 SER A O 10
ATOM 12101 N N . PRO A 1 22 ? 1.305 -5.970 4.442 1.00 0.68 22 PRO A N 11
ATOM 12102 C CA . PRO A 1 22 ? 2.660 -6.523 4.494 1.00 0.81 22 PRO A CA 11
ATOM 12103 C C . PRO A 1 22 ? 3.596 -5.686 5.364 1.00 0.62 22 PRO A C 11
ATOM 12104 O O . PRO A 1 22 ? 4.645 -6.160 5.801 1.00 0.76 22 PRO A O 11
ATOM 12115 N N . TYR A 1 23 ? 3.203 -4.443 5.619 1.00 0.49 23 TYR A N 11
ATOM 12116 C CA . TYR A 1 23 ? 3.996 -3.542 6.444 1.00 0.51 23 TYR A CA 11
ATOM 12117 C C . TYR A 1 23 ? 3.227 -3.169 7.703 1.00 0.77 23 TYR A C 11
ATOM 12118 O O . TYR A 1 23 ? 2.007 -3.022 7.670 1.00 1.47 23 TYR A O 11
ATOM 12136 N N . LYS A 1 24 ? 3.934 -3.043 8.820 1.00 0.58 24 LYS A N 11
ATOM 12137 C CA . LYS A 1 24 ? 3.281 -2.716 10.081 1.00 0.74 24 LYS A CA 11
ATOM 12138 C C . LYS A 1 24 ? 3.791 -1.410 10.685 1.00 0.46 24 LYS A C 11
ATOM 12139 O O . LYS A 1 24 ? 3.005 -0.635 11.228 1.00 0.48 24 LYS A O 11
ATOM 12158 N N . THR A 1 25 ? 5.096 -1.158 10.605 1.00 0.51 25 THR A N 11
ATOM 12159 C CA . THR A 1 25 ? 5.659 0.069 11.166 1.00 0.54 25 THR A CA 11
ATOM 12160 C C . THR A 1 25 ? 6.459 0.849 10.128 1.00 0.71 25 THR A C 11
ATOM 12161 O O . THR A 1 25 ? 6.117 1.981 9.786 1.00 1.50 25 THR A O 11
ATOM 12172 N N . LYS A 1 26 ? 7.537 0.238 9.644 1.00 0.34 26 LYS A N 11
ATOM 12173 C CA . LYS A 1 26 ? 8.411 0.867 8.658 1.00 0.34 26 LYS A CA 11
ATOM 12174 C C . LYS A 1 26 ? 9.551 -0.072 8.292 1.00 0.39 26 LYS A C 11
ATOM 12175 O O . LYS A 1 26 ? 9.801 -0.335 7.117 1.00 0.42 26 LYS A O 11
ATOM 12194 N N . SER A 1 27 ? 10.233 -0.588 9.309 1.00 0.45 27 SER A N 11
ATOM 12195 C CA . SER A 1 27 ? 11.336 -1.512 9.090 1.00 0.54 27 SER A CA 11
ATOM 12196 C C . SER A 1 27 ? 10.845 -2.771 8.376 1.00 0.50 27 SER A C 11
ATOM 12197 O O . SER A 1 27 ? 11.639 -3.533 7.825 1.00 0.52 27 SER A O 11
ATOM 12205 N N . ASP A 1 28 ? 9.526 -2.979 8.383 1.00 0.49 28 ASP A N 11
ATOM 12206 C CA . ASP A 1 28 ? 8.927 -4.135 7.727 1.00 0.49 28 ASP A CA 11
ATOM 12207 C C . ASP A 1 28 ? 9.110 -4.054 6.215 1.00 0.48 28 ASP A C 11
ATOM 12208 O O . ASP A 1 28 ? 8.996 -5.060 5.514 1.00 0.66 28 ASP A O 11
ATOM 12217 N N . LEU A 1 29 ? 9.393 -2.852 5.717 1.00 0.42 29 LEU A N 11
ATOM 12218 C CA . LEU A 1 29 ? 9.591 -2.646 4.288 1.00 0.42 29 LEU A CA 11
ATOM 12219 C C . LEU A 1 29 ? 10.660 -3.582 3.733 1.00 0.51 29 LEU A C 11
ATOM 12220 O O . LEU A 1 29 ? 11.418 -4.193 4.486 1.00 0.59 29 LEU A O 11
ATOM 12236 N N . PRO A 1 30 ? 10.721 -3.710 2.398 1.00 0.50 30 PRO A N 11
ATOM 12237 C CA . PRO A 1 30 ? 11.685 -4.579 1.721 1.00 0.55 30 PRO A CA 11
ATOM 12238 C C . PRO A 1 30 ? 13.125 -4.117 1.902 1.00 0.57 30 PRO A C 11
ATOM 12239 O O . PRO A 1 30 ? 13.426 -2.928 1.838 1.00 0.98 30 PRO A O 11
ATOM 12250 N N . GLU A 1 31 ? 14.013 -5.077 2.127 1.00 0.57 31 GLU A N 11
ATOM 12251 C CA . GLU A 1 31 ? 15.426 -4.781 2.313 1.00 0.53 31 GLU A CA 11
ATOM 12252 C C . GLU A 1 31 ? 15.936 -3.874 1.195 1.00 0.32 31 GLU A C 11
ATOM 12253 O O . GLU A 1 31 ? 16.553 -2.844 1.455 1.00 0.55 31 GLU A O 11
ATOM 12265 N N . SER A 1 32 ? 15.651 -4.250 -0.050 1.00 0.22 32 SER A N 11
ATOM 12266 C CA . SER A 1 32 ? 16.063 -3.456 -1.205 1.00 0.47 32 SER A CA 11
ATOM 12267 C C . SER A 1 32 ? 15.471 -2.049 -1.144 1.00 0.72 32 SER A C 11
ATOM 12268 O O . SER A 1 32 ? 15.905 -1.147 -1.861 1.00 1.38 32 SER A O 11
ATOM 12276 N N . VAL A 1 33 ? 14.489 -1.871 -0.268 1.00 0.25 33 VAL A N 11
ATOM 12277 C CA . VAL A 1 33 ? 13.839 -0.585 -0.083 1.00 0.32 33 VAL A CA 11
ATOM 12278 C C . VAL A 1 33 ? 14.480 0.156 1.084 1.00 0.34 33 VAL A C 11
ATOM 12279 O O . VAL A 1 33 ? 14.898 1.306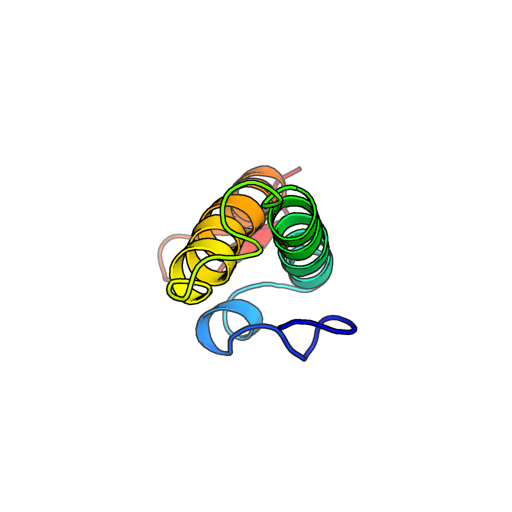 0.956 1.00 0.45 33 VAL A O 11
ATOM 12292 N N . LYS A 1 34 ? 14.558 -0.519 2.222 1.00 0.34 34 LYS A N 11
ATOM 12293 C CA . LYS A 1 34 ? 15.157 0.061 3.415 1.00 0.41 34 LYS A CA 11
ATOM 12294 C C . LYS A 1 34 ? 16.655 0.309 3.200 1.00 0.40 34 LYS A C 11
ATOM 12295 O O . LYS A 1 34 ? 17.231 1.226 3.786 1.00 0.42 34 LYS A O 11
ATOM 12314 N N . HIS A 1 35 ? 17.279 -0.517 2.351 1.00 0.40 35 HIS A N 11
ATOM 12315 C CA . HIS A 1 35 ? 18.710 -0.393 2.050 1.00 0.41 35 HIS A CA 11
ATOM 12316 C C . HIS A 1 35 ? 18.960 0.670 0.984 1.00 0.40 35 HIS A C 11
ATOM 12317 O O . HIS A 1 35 ? 19.937 0.599 0.238 1.00 0.41 35 HIS A O 11
ATOM 12331 N N . VAL A 1 36 ? 18.068 1.645 0.916 1.00 0.40 36 VAL A N 11
ATOM 12332 C CA . VAL A 1 36 ? 18.168 2.721 -0.059 1.00 0.42 36 VAL A CA 11
ATOM 12333 C C . VAL A 1 36 ? 17.372 3.932 0.411 1.00 0.41 36 VAL A C 11
ATOM 12334 O O . VAL A 1 36 ? 17.760 5.074 0.165 1.00 0.54 36 VAL A O 11
ATOM 12347 N N . LEU A 1 37 ? 16.265 3.678 1.106 1.00 0.29 37 LEU A N 11
ATOM 12348 C CA . LEU A 1 37 ? 15.438 4.749 1.626 1.00 0.27 37 LEU A CA 11
ATOM 12349 C C . LEU A 1 37 ? 16.018 5.279 2.928 1.00 0.33 37 LEU A C 11
ATOM 12350 O O . LEU A 1 37 ? 16.374 4.521 3.831 1.00 0.43 37 LEU A O 11
ATOM 12366 N N . PRO A 1 38 ? 16.143 6.602 3.004 1.00 0.33 38 PRO A N 11
ATOM 12367 C CA . PRO A 1 38 ? 16.713 7.312 4.158 1.00 0.43 38 PRO A CA 11
ATOM 12368 C C . PRO A 1 38 ? 16.034 6.977 5.490 1.00 0.48 38 PRO A C 11
ATOM 12369 O O . PRO A 1 38 ? 16.493 6.089 6.210 1.00 1.04 38 PRO A O 11
ATOM 12380 N N . SER A 1 39 ? 14.955 7.680 5.827 1.00 0.48 39 SER A N 11
ATOM 12381 C CA . SER A 1 39 ? 14.253 7.435 7.083 1.00 0.47 39 SER A CA 11
ATOM 12382 C C . SER A 1 39 ? 12.750 7.624 6.912 1.00 0.40 39 SER A C 11
ATOM 12383 O O . SER A 1 39 ? 11.998 6.653 6.850 1.00 0.47 39 SER A O 11
ATOM 12391 N N . HIS A 1 40 ? 12.323 8.878 6.828 1.00 0.30 40 HIS A N 11
ATOM 12392 C CA . HIS A 1 40 ? 10.911 9.191 6.652 1.00 0.27 40 HIS A CA 11
ATOM 12393 C C . HIS A 1 40 ? 10.390 8.645 5.323 1.00 0.21 40 HIS A C 11
ATOM 12394 O O . HIS A 1 40 ? 9.183 8.602 5.096 1.00 0.23 40 HIS A O 11
ATOM 12408 N N . ALA A 1 41 ? 11.304 8.221 4.450 1.00 0.17 41 ALA A N 11
ATOM 12409 C CA . ALA A 1 41 ? 10.923 7.680 3.152 1.00 0.15 41 ALA A CA 11
ATOM 12410 C C . ALA A 1 41 ? 10.252 6.325 3.311 1.00 0.16 41 ALA A C 11
ATOM 12411 O O . ALA A 1 41 ? 9.341 5.978 2.558 1.00 0.32 41 ALA A O 11
ATOM 12418 N N . GLN A 1 42 ? 10.704 5.571 4.301 1.00 0.10 42 GLN A N 11
ATOM 12419 C CA . GLN A 1 42 ? 10.151 4.256 4.578 1.00 0.10 42 GLN A CA 11
ATOM 12420 C C . GLN A 1 42 ? 8.733 4.394 5.111 1.00 0.13 42 GLN A C 11
ATOM 12421 O O . GLN A 1 42 ? 7.844 3.622 4.751 1.00 0.16 42 GLN A O 11
ATOM 12435 N N . ASP A 1 43 ? 8.513 5.420 5.932 1.00 0.16 43 ASP A N 11
ATOM 12436 C CA . ASP A 1 43 ? 7.185 5.694 6.460 1.00 0.22 43 ASP A CA 11
ATOM 12437 C C . ASP A 1 43 ? 6.296 6.091 5.295 1.00 0.20 43 ASP A C 11
ATOM 12438 O O . ASP A 1 43 ? 5.171 5.612 5.150 1.00 0.23 43 ASP A O 11
ATOM 12447 N N . ILE A 1 44 ? 6.856 6.945 4.440 1.00 0.18 44 ILE A N 11
ATOM 12448 C CA . ILE A 1 44 ? 6.183 7.398 3.236 1.00 0.16 44 ILE A CA 11
ATOM 12449 C C . ILE A 1 44 ? 5.827 6.188 2.397 1.00 0.14 44 ILE A C 11
ATOM 12450 O O . ILE A 1 44 ? 4.668 5.959 2.049 1.00 0.16 44 ILE A O 11
ATOM 12466 N N . TYR A 1 45 ? 6.853 5.404 2.104 1.00 0.17 45 TYR A N 11
ATOM 12467 C CA . TYR A 1 45 ? 6.701 4.184 1.333 1.00 0.15 45 TYR A CA 11
ATOM 12468 C C . TYR A 1 45 ? 5.569 3.335 1.904 1.00 0.14 45 TYR A C 11
ATOM 12469 O O . TYR A 1 45 ? 4.566 3.085 1.245 1.00 0.19 45 TYR A O 11
ATOM 12487 N N . LYS A 1 46 ? 5.750 2.896 3.146 1.00 0.15 46 LYS A N 11
ATOM 12488 C CA . LYS A 1 46 ? 4.761 2.070 3.827 1.00 0.18 46 LYS A CA 11
ATOM 12489 C C . LYS A 1 46 ? 3.367 2.696 3.778 1.00 0.17 46 LYS A C 11
ATOM 12490 O O . LYS A 1 46 ? 2.398 2.041 3.396 1.00 0.21 46 LYS A O 11
ATOM 12509 N N . GLU A 1 47 ? 3.268 3.959 4.183 1.00 0.14 47 GLU A N 11
ATOM 12510 C CA . GLU A 1 47 ? 1.985 4.657 4.196 1.00 0.14 47 GLU A CA 11
ATOM 12511 C C . GLU A 1 47 ? 1.350 4.688 2.815 1.00 0.13 47 GLU A C 11
ATOM 12512 O O . GLU A 1 47 ? 0.139 4.517 2.677 1.00 0.20 47 GLU A O 11
ATOM 12524 N N . ALA A 1 48 ? 2.165 4.901 1.793 1.00 0.12 48 ALA A N 11
ATOM 12525 C CA . ALA A 1 48 ? 1.662 4.941 0.432 1.00 0.13 48 ALA A CA 11
ATOM 12526 C C . ALA A 1 48 ? 1.329 3.534 -0.034 1.00 0.13 48 ALA A C 11
ATOM 12527 O O . ALA A 1 48 ? 0.322 3.307 -0.707 1.00 0.21 48 ALA A O 11
ATOM 12534 N N . PHE A 1 49 ? 2.178 2.589 0.350 1.00 0.11 49 PHE A N 11
ATOM 12535 C CA . PHE A 1 49 ? 1.972 1.195 0.000 1.00 0.11 49 PHE A CA 11
ATOM 12536 C C . PHE A 1 49 ? 0.668 0.700 0.617 1.00 0.12 49 PHE A C 11
ATOM 12537 O O . PHE A 1 49 ? -0.176 0.121 -0.068 1.00 0.17 49 PHE A O 11
ATOM 12554 N N . ASN A 1 50 ? 0.515 0.932 1.921 1.00 0.16 50 ASN A N 11
ATOM 12555 C CA . ASN A 1 50 ? -0.680 0.513 2.641 1.00 0.21 50 ASN A CA 11
ATOM 12556 C C . ASN A 1 50 ? -1.935 1.126 2.030 1.00 0.22 50 ASN A C 11
ATOM 12557 O O . ASN A 1 50 ? -2.934 0.437 1.823 1.00 0.28 50 ASN A O 11
ATOM 12568 N N . SER A 1 51 ? -1.885 2.423 1.737 1.00 0.23 51 SER A N 11
ATOM 12569 C CA . SER A 1 51 ? -3.027 3.110 1.147 1.00 0.27 51 SER A CA 11
ATOM 12570 C C . SER A 1 51 ? -3.452 2.403 -0.132 1.00 0.25 51 SER A C 11
ATOM 12571 O O . SER A 1 51 ? -4.635 2.151 -0.352 1.00 0.29 51 SER A O 11
ATOM 12579 N N . ALA A 1 52 ? -2.473 2.055 -0.954 1.00 0.23 52 ALA A N 11
ATOM 12580 C CA . ALA A 1 52 ? -2.745 1.347 -2.191 1.00 0.23 52 ALA A CA 11
ATOM 12581 C C . ALA A 1 52 ? -3.246 -0.056 -1.887 1.00 0.24 52 ALA A C 11
ATOM 12582 O O . ALA A 1 52 ? -4.072 -0.599 -2.613 1.00 0.31 52 ALA A O 11
ATOM 12589 N N . TRP A 1 53 ? -2.752 -0.623 -0.789 1.00 0.21 53 TRP A N 11
ATOM 12590 C CA . TRP A 1 53 ? -3.156 -1.956 -0.358 1.00 0.25 53 TRP A CA 11
ATOM 12591 C C . TRP A 1 53 ? -4.630 -1.935 0.042 1.00 0.30 53 TRP A C 11
ATOM 12592 O O . TRP A 1 53 ? -5.426 -2.736 -0.445 1.00 0.34 53 TRP A O 11
ATOM 12613 N N . ASP A 1 54 ? -4.989 -1.001 0.923 1.00 0.33 54 ASP A N 11
ATOM 12614 C CA . ASP A 1 54 ? -6.368 -0.864 1.374 1.00 0.40 54 ASP A CA 11
ATOM 12615 C C . ASP A 1 54 ? -7.252 -0.381 0.231 1.00 0.40 54 ASP A C 11
ATOM 12616 O O . ASP A 1 54 ? -8.401 -0.804 0.094 1.00 0.48 54 ASP A O 11
ATOM 12625 N N . GLN A 1 55 ? -6.702 0.507 -0.595 1.00 0.38 55 GLN A N 11
ATOM 12626 C CA . GLN A 1 55 ? -7.439 1.043 -1.732 1.00 0.45 55 GLN A CA 11
ATOM 12627 C C . GLN A 1 55 ? -7.663 -0.042 -2.771 1.00 0.49 55 GLN A C 11
ATOM 12628 O O . GLN A 1 55 ? -8.621 0.000 -3.542 1.00 0.59 55 GLN A O 11
ATOM 12642 N N . TYR A 1 56 ? -6.770 -1.015 -2.772 1.00 0.44 56 TYR A N 11
ATOM 12643 C CA . TYR A 1 56 ? -6.847 -2.137 -3.697 1.00 0.52 56 TYR A CA 11
ATOM 12644 C C . TYR A 1 56 ? -7.973 -3.092 -3.302 1.00 0.68 56 TYR A C 11
ATOM 12645 O O . TYR A 1 56 ? -7.772 -4.303 -3.228 1.00 0.79 56 TYR A O 11
ATOM 12663 N N . LYS A 1 57 ? -9.160 -2.545 -3.055 1.00 0.76 57 LYS A N 11
ATOM 12664 C CA . LYS A 1 57 ? -10.314 -3.355 -2.670 1.00 0.95 57 LYS A CA 11
ATOM 12665 C C . LYS A 1 57 ? -10.913 -4.080 -3.873 1.00 1.08 57 LYS A C 11
ATOM 12666 O O . LYS A 1 57 ? -11.924 -4.770 -3.750 1.00 1.26 57 LYS A O 11
ATOM 12685 N N . ASP A 1 58 ? -10.283 -3.919 -5.032 1.00 1.01 58 ASP A N 11
ATOM 12686 C CA . ASP A 1 58 ? -10.750 -4.556 -6.253 1.00 1.13 58 ASP A CA 11
ATOM 12687 C C . ASP A 1 58 ? -10.370 -6.028 -6.265 1.00 1.14 58 ASP A C 11
ATOM 12688 O O . ASP A 1 58 ? -11.092 -6.865 -6.808 1.00 1.42 58 ASP A O 11
ATOM 12697 N N . LYS A 1 59 ? -9.228 -6.336 -5.664 1.00 0.93 59 LYS A N 11
ATOM 12698 C CA . LYS A 1 59 ? -8.746 -7.706 -5.612 1.00 0.95 59 LYS A CA 11
ATOM 12699 C C . LYS A 1 59 ? -7.468 -7.815 -4.790 1.00 1.24 59 LYS A C 11
ATOM 12700 O O . LYS A 1 59 ? -6.501 -8.456 -5.203 1.00 1.41 59 LYS A O 11
ATOM 12719 N N . GLU A 1 60 ? -7.465 -7.171 -3.636 1.00 1.70 60 GLU A N 11
ATOM 12720 C CA . GLU A 1 60 ? -6.295 -7.180 -2.760 1.00 2.39 60 GLU A CA 11
ATOM 12721 C C . GLU A 1 60 ? -6.039 -8.550 -2.138 1.00 2.63 60 GLU A C 11
ATOM 12722 O O . GLU A 1 60 ? -4.975 -9.135 -2.332 1.00 3.06 60 GLU A O 11
ATOM 12734 N N . ASP A 1 61 ? -6.998 -9.047 -1.371 1.00 2.55 61 ASP A N 11
ATOM 12735 C CA . ASP A 1 61 ? -6.845 -10.340 -0.706 1.00 3.03 61 ASP A CA 11
ATOM 12736 C C . ASP A 1 61 ? -7.727 -11.411 -1.329 1.00 2.75 61 ASP A C 11
ATOM 12737 O O . ASP A 1 61 ? -8.349 -12.198 -0.619 1.00 3.24 61 ASP A O 11
ATOM 12746 N N . ARG A 1 62 ? -7.783 -11.443 -2.651 1.00 2.05 62 ARG A N 11
ATOM 12747 C CA . ARG A 1 62 ? -8.599 -12.434 -3.338 1.00 1.85 62 ARG A CA 11
ATOM 12748 C C . ARG A 1 62 ? -7.719 -13.541 -3.937 1.00 1.59 62 ARG A C 11
ATOM 12749 O O . ARG A 1 62 ? -7.086 -14.292 -3.195 1.00 1.46 62 ARG A O 11
ATOM 12770 N N . ARG A 1 63 ? -7.673 -13.652 -5.267 1.00 1.67 63 ARG A N 11
ATOM 12771 C CA . ARG A 1 63 ? -6.858 -14.678 -5.911 1.00 1.61 63 ARG A CA 11
ATOM 12772 C C . ARG A 1 63 ? -5.518 -14.106 -6.363 1.00 1.14 63 ARG A C 11
ATOM 12773 O O . ARG A 1 63 ? -4.477 -14.744 -6.210 1.00 1.24 63 ARG A O 11
ATOM 12794 N N . ASP A 1 64 ? -5.554 -12.900 -6.913 1.00 0.85 64 ASP A N 11
ATOM 12795 C CA . ASP A 1 64 ? -4.345 -12.236 -7.384 1.00 0.59 64 ASP A CA 11
ATOM 12796 C C . ASP A 1 64 ? -3.832 -11.250 -6.337 1.00 0.48 64 ASP A C 11
ATOM 12797 O O . ASP A 1 64 ? -3.641 -10.067 -6.617 1.00 0.41 64 ASP A O 11
ATOM 12806 N N . ASP A 1 65 ? -3.635 -11.751 -5.121 1.00 0.52 65 ASP A N 11
ATOM 12807 C CA . ASP A 1 65 ? -3.166 -10.925 -4.014 1.00 0.47 65 ASP A CA 11
ATOM 12808 C C . ASP A 1 65 ? -1.820 -10.275 -4.318 1.00 0.40 65 ASP A C 11
ATOM 12809 O O . ASP A 1 65 ? -1.578 -9.130 -3.937 1.00 0.34 65 ASP A O 11
ATOM 12818 N N . ALA A 1 66 ? -0.941 -10.999 -5.000 1.00 0.47 66 ALA A N 11
ATOM 12819 C CA . ALA A 1 66 ? 0.376 -10.463 -5.331 1.00 0.50 66 ALA A CA 11
ATOM 12820 C C . ALA A 1 66 ? 0.257 -9.135 -6.068 1.00 0.44 66 ALA A C 11
ATOM 12821 O O . ALA A 1 66 ? 0.980 -8.185 -5.771 1.00 0.45 66 ALA A O 11
ATOM 12828 N N . SER A 1 67 ? -0.673 -9.065 -7.017 1.00 0.41 67 SER A N 11
ATOM 12829 C CA . SER A 1 67 ? -0.892 -7.839 -7.778 1.00 0.40 67 SER A CA 11
ATOM 12830 C C . SER A 1 67 ? -1.055 -6.670 -6.826 1.00 0.32 67 SER A C 11
ATOM 12831 O O . SER A 1 67 ? -0.472 -5.604 -7.022 1.00 0.36 67 SER A O 11
ATOM 12839 N N . ARG A 1 68 ? -1.831 -6.893 -5.776 1.00 0.28 68 ARG A N 11
ATOM 12840 C CA . ARG A 1 68 ? -2.046 -5.871 -4.763 1.00 0.24 68 ARG A CA 11
ATOM 12841 C C . ARG A 1 68 ? -0.699 -5.405 -4.238 1.00 0.22 68 ARG A C 11
ATOM 12842 O O . ARG A 1 68 ? -0.313 -4.251 -4.413 1.00 0.29 68 ARG A O 11
ATOM 12863 N N . GLU A 1 69 ? 0.024 -6.329 -3.609 1.00 0.22 69 GLU A N 11
ATOM 12864 C CA . GLU A 1 69 ? 1.342 -6.031 -3.079 1.00 0.21 69 GLU A CA 11
ATOM 12865 C C . GLU A 1 69 ? 2.167 -5.322 -4.145 1.00 0.19 69 GLU A C 11
ATOM 12866 O O . GLU A 1 69 ? 2.724 -4.250 -3.907 1.00 0.22 69 GLU A O 11
ATOM 12878 N N . GLU A 1 70 ? 2.209 -5.917 -5.335 1.00 0.27 70 GLU A N 11
ATOM 12879 C CA . GLU A 1 70 ? 2.929 -5.340 -6.462 1.00 0.29 70 GLU A CA 11
ATOM 12880 C C . GLU A 1 70 ? 2.532 -3.880 -6.650 1.00 0.27 70 GLU A C 11
ATOM 12881 O O . GLU A 1 70 ? 3.359 -2.979 -6.527 1.00 0.28 70 GLU A O 11
ATOM 12893 N N . THR A 1 71 ? 1.254 -3.654 -6.940 1.00 0.27 71 THR A N 11
ATOM 12894 C CA . THR A 1 71 ? 0.746 -2.298 -7.133 1.00 0.27 71 THR A CA 11
ATOM 12895 C C . THR A 1 71 ? 1.128 -1.411 -5.960 1.00 0.23 71 THR A C 11
ATOM 12896 O O . THR A 1 71 ? 1.687 -0.332 -6.145 1.00 0.28 71 THR A O 11
ATOM 12907 N N . ALA A 1 72 ? 0.834 -1.869 -4.747 1.00 0.16 72 ALA A N 11
ATOM 12908 C CA . ALA A 1 72 ? 1.165 -1.099 -3.557 1.00 0.15 72 ALA A CA 11
ATOM 12909 C C . ALA A 1 72 ? 2.625 -0.667 -3.625 1.00 0.17 72 ALA A C 11
ATOM 12910 O O . ALA A 1 72 ? 2.951 0.498 -3.392 1.00 0.23 72 ALA A O 11
ATOM 12917 N N . HIS A 1 73 ? 3.493 -1.605 -3.996 1.00 0.17 73 HIS A N 11
ATOM 12918 C CA . HIS A 1 73 ? 4.910 -1.303 -4.152 1.00 0.23 73 HIS A CA 11
ATOM 12919 C C . HIS A 1 73 ? 5.054 -0.152 -5.144 1.00 0.25 73 HIS A C 11
ATOM 12920 O O . HIS A 1 73 ? 5.768 0.821 -4.894 1.00 0.32 73 HIS A O 11
ATOM 12934 N N . LYS A 1 74 ? 4.352 -0.281 -6.272 1.00 0.23 74 LYS A N 11
ATOM 12935 C CA . LYS A 1 74 ? 4.367 0.731 -7.322 1.00 0.28 74 LYS A CA 11
ATOM 12936 C C . LYS A 1 74 ? 3.902 2.075 -6.785 1.00 0.31 74 LYS A C 11
ATOM 12937 O O . LYS A 1 74 ? 4.490 3.115 -7.081 1.00 0.54 74 LYS A O 11
ATOM 12956 N N . VAL A 1 75 ? 2.844 2.043 -5.989 1.00 0.21 75 VAL A N 11
ATOM 12957 C CA . VAL A 1 75 ? 2.294 3.252 -5.403 1.00 0.21 75 VAL A CA 11
ATOM 12958 C C . VAL A 1 75 ? 3.256 3.848 -4.385 1.00 0.21 75 VAL A C 11
ATOM 12959 O O . VAL A 1 75 ? 3.673 4.999 -4.505 1.00 0.29 75 VAL A O 11
ATOM 12972 N N . ALA A 1 76 ? 3.596 3.059 -3.375 1.00 0.14 76 ALA A N 11
ATOM 12973 C CA . ALA A 1 76 ? 4.501 3.508 -2.326 1.00 0.16 76 ALA A CA 11
ATOM 12974 C C . ALA A 1 76 ? 5.728 4.189 -2.908 1.00 0.19 76 ALA A C 11
ATOM 12975 O O . ALA A 1 76 ? 6.112 5.276 -2.475 1.00 0.24 76 ALA A O 11
ATOM 12982 N N . TRP A 1 77 ? 6.331 3.557 -3.903 1.00 0.18 77 TRP A N 11
ATOM 12983 C CA . TRP A 1 77 ? 7.500 4.130 -4.546 1.00 0.23 77 TRP A CA 11
ATOM 12984 C C . TRP A 1 77 ? 7.148 5.496 -5.112 1.00 0.26 77 TRP A C 11
ATOM 12985 O O . TRP A 1 77 ? 7.919 6.444 -4.993 1.00 0.30 77 TRP A O 11
ATOM 13006 N N . ALA A 1 78 ? 5.960 5.597 -5.710 1.00 0.24 78 ALA A N 11
ATOM 13007 C CA . ALA A 1 78 ? 5.495 6.861 -6.267 1.00 0.27 78 ALA A CA 11
ATOM 13008 C C . ALA A 1 78 ? 5.599 7.961 -5.215 1.00 0.29 78 ALA A C 11
ATOM 13009 O O . ALA A 1 78 ? 6.109 9.049 -5.485 1.00 0.39 78 ALA A O 11
ATOM 13016 N N . ALA A 1 79 ? 5.148 7.652 -3.998 1.00 0.24 79 ALA A N 11
ATOM 13017 C CA . ALA A 1 79 ? 5.224 8.588 -2.892 1.00 0.24 79 ALA A CA 11
ATOM 13018 C C . ALA A 1 79 ? 6.683 8.857 -2.573 1.00 0.25 79 ALA A C 11
ATOM 13019 O O . ALA A 1 79 ? 7.099 10.002 -2.397 1.00 0.32 79 ALA A O 11
ATOM 13026 N N . VAL A 1 80 ? 7.458 7.779 -2.515 1.00 0.21 80 VAL A N 11
ATOM 13027 C CA . VAL A 1 80 ? 8.871 7.865 -2.237 1.00 0.22 80 VAL A CA 11
ATOM 13028 C C . VAL A 1 80 ? 9.574 8.730 -3.282 1.00 0.26 80 VAL A C 11
ATOM 13029 O O . VAL A 1 80 ? 10.351 9.613 -2.940 1.00 0.31 80 VAL A O 11
ATOM 13042 N N . LYS A 1 81 ? 9.294 8.481 -4.555 1.00 0.25 81 LYS A N 11
ATOM 13043 C CA . LYS A 1 81 ? 9.902 9.252 -5.635 1.00 0.31 81 LYS A CA 11
ATOM 13044 C C . LYS A 1 81 ? 9.423 10.702 -5.624 1.00 0.40 81 LYS A C 11
ATOM 13045 O O . LYS A 1 81 ? 10.019 11.565 -6.267 1.00 0.66 81 LYS A O 11
ATOM 13064 N N . HIS A 1 82 ? 8.350 10.962 -4.889 1.00 0.32 82 HIS A N 11
ATOM 13065 C CA . HIS A 1 82 ? 7.799 12.308 -4.796 1.00 0.37 82 HIS A CA 11
ATOM 13066 C C . HIS A 1 82 ? 8.505 13.101 -3.701 1.00 0.61 82 HIS A C 11
ATOM 13067 O O . HIS A 1 82 ? 8.909 14.245 -3.904 1.00 1.20 82 HIS A O 11
ATOM 13081 N N . GLU A 1 83 ? 8.644 12.472 -2.540 1.00 0.36 83 GLU A N 11
ATOM 13082 C CA . GLU A 1 83 ? 9.294 13.096 -1.391 1.00 0.48 83 GLU A CA 11
ATOM 13083 C C . GLU A 1 83 ? 10.769 12.717 -1.318 1.00 0.45 83 GLU A C 11
ATOM 13084 O O . GLU A 1 83 ? 11.532 13.322 -0.571 1.00 0.86 83 GLU A O 11
ATOM 13096 N N . TYR A 1 84 ? 11.153 11.697 -2.077 1.00 0.32 84 TYR A N 11
ATOM 13097 C CA . TYR A 1 84 ? 12.533 11.217 -2.086 1.00 0.35 84 TYR A CA 11
ATOM 13098 C C . TYR A 1 84 ? 13.037 10.994 -3.513 1.00 0.39 84 TYR A C 11
ATOM 13099 O O . TYR A 1 84 ? 12.273 10.642 -4.410 1.00 0.45 84 TYR A O 11
ATOM 13117 N N . ALA A 1 85 ? 14.337 11.210 -3.702 1.00 0.44 85 ALA A N 11
ATOM 13118 C CA . ALA A 1 85 ? 14.974 11.043 -5.006 1.00 0.51 85 ALA A CA 11
ATOM 13119 C C . ALA A 1 85 ? 16.121 10.044 -4.941 1.00 0.64 85 ALA A C 11
ATOM 13120 O O . ALA A 1 85 ? 16.838 9.985 -3.947 1.00 0.68 85 ALA A O 11
ATOM 13127 N N . LYS A 1 86 ? 16.316 9.286 -6.019 1.00 0.80 86 LYS A N 11
ATOM 13128 C CA . LYS A 1 86 ? 17.410 8.321 -6.075 1.00 1.00 86 LYS A CA 11
ATOM 13129 C C . LYS A 1 86 ? 18.639 8.967 -6.686 1.00 1.41 86 LYS A C 11
ATOM 13130 O O . LYS A 1 86 ? 18.608 9.403 -7.837 1.00 1.94 86 LYS A O 11
ATOM 13149 N N . GLY A 1 87 ? 19.726 9.025 -5.928 1.00 1.29 87 GLY A N 11
ATOM 13150 C CA . GLY A 1 87 ? 20.932 9.621 -6.451 1.00 1.77 87 GLY A CA 11
ATOM 13151 C C . GLY A 1 87 ? 21.458 8.854 -7.643 1.00 2.25 87 GLY A C 11
ATOM 13152 O O . GLY A 1 87 ? 20.774 7.972 -8.163 1.00 2.39 87 GLY A O 11
ATOM 13156 N N . ASP A 1 88 ? 22.661 9.184 -8.092 1.00 2.65 88 ASP A N 11
ATOM 13157 C CA . ASP A 1 88 ? 23.244 8.510 -9.243 1.00 3.15 88 ASP A CA 11
ATOM 13158 C C . ASP A 1 88 ? 23.894 7.179 -8.866 1.00 2.99 88 ASP A C 11
ATOM 13159 O O . ASP A 1 88 ? 24.859 6.761 -9.502 1.00 3.40 88 ASP A O 11
ATOM 13168 N N . ASP A 1 89 ? 23.361 6.498 -7.847 1.00 2.50 89 ASP A N 11
ATOM 13169 C CA . ASP A 1 89 ? 23.913 5.213 -7.444 1.00 2.33 89 ASP A CA 11
ATOM 13170 C C . ASP A 1 89 ? 22.815 4.159 -7.370 1.00 1.98 89 ASP A C 11
ATOM 13171 O O . ASP A 1 89 ? 22.561 3.431 -8.331 1.00 1.80 89 ASP A O 11
ATOM 13180 N N . ASP A 1 90 ? 22.163 4.102 -6.231 1.00 2.01 90 ASP A N 11
ATOM 13181 C CA . ASP A 1 90 ? 21.073 3.174 -5.993 1.00 1.83 90 ASP A CA 11
ATOM 13182 C C . ASP A 1 90 ? 20.474 3.466 -4.632 1.00 1.46 90 ASP A C 11
ATOM 13183 O O . ASP A 1 90 ? 19.922 2.591 -3.972 1.00 1.56 90 ASP A O 11
ATOM 13192 N N . LYS A 1 91 ? 20.597 4.723 -4.233 1.00 1.26 91 LYS A N 11
ATOM 13193 C CA . LYS A 1 91 ? 20.082 5.183 -2.960 1.00 0.94 91 LYS A CA 11
ATOM 13194 C C . LYS A 1 91 ? 19.159 6.368 -3.159 1.00 0.97 91 LYS A C 11
ATOM 13195 O O . LYS A 1 91 ? 19.222 7.047 -4.181 1.00 1.41 91 LYS A O 11
ATOM 13214 N N . TRP A 1 92 ? 18.300 6.608 -2.184 1.00 0.52 92 TRP A N 11
ATOM 13215 C CA . TRP A 1 92 ? 17.356 7.712 -2.265 1.00 0.45 92 TRP A CA 11
ATOM 13216 C C . TRP A 1 92 ? 17.569 8.726 -1.143 1.00 0.43 92 TRP A C 11
ATOM 13217 O O . TRP A 1 92 ? 18.104 8.398 -0.086 1.00 0.52 92 TRP A O 11
ATOM 13238 N N . HIS A 1 93 ? 17.126 9.955 -1.392 1.00 0.40 93 HIS A N 11
ATOM 13239 C CA . HIS A 1 93 ? 17.232 11.045 -0.425 1.00 0.48 93 HIS A CA 11
ATOM 13240 C C . HIS A 1 93 ? 15.995 11.931 -0.535 1.00 0.48 93 HIS A C 11
ATOM 13241 O O . HIS A 1 93 ? 15.491 12.152 -1.635 1.00 0.46 93 HIS A O 11
ATOM 13255 N N . LYS A 1 94 ? 15.471 12.402 0.593 1.00 0.49 94 LYS A N 11
ATOM 13256 C CA . LYS A 1 94 ? 14.255 13.209 0.563 1.00 0.48 94 LYS A CA 11
ATOM 13257 C C . LYS A 1 94 ? 14.384 14.447 -0.304 1.00 0.49 94 LYS A C 11
ATOM 13258 O O . LYS A 1 94 ? 15.233 15.310 -0.080 1.00 0.51 94 LYS A O 11
ATOM 13277 N N . LYS A 1 95 ? 13.495 14.521 -1.282 1.00 0.52 95 LYS A N 11
ATOM 13278 C CA . LYS A 1 95 ? 13.429 15.635 -2.193 1.00 0.58 95 LYS A CA 11
ATOM 13279 C C . LYS A 1 95 ? 12.652 16.783 -1.552 1.00 0.68 95 LYS A C 11
ATOM 13280 O O . LYS A 1 95 ? 13.234 17.716 -0.999 1.00 0.93 95 LYS A O 11
ATOM 13299 N N . SER A 1 96 ? 11.325 16.695 -1.625 1.00 0.74 96 SER A N 11
ATOM 13300 C CA . SER A 1 96 ? 10.451 17.714 -1.052 1.00 0.87 96 SER A CA 11
ATOM 13301 C C . SER A 1 96 ? 10.308 17.521 0.456 1.00 0.86 96 SER A C 11
ATOM 13302 O O . SER A 1 96 ? 9.654 18.368 1.099 1.00 1.19 96 SER A O 11
ATOM 13311 N N . PRO A 1 22 ? 1.472 -5.960 4.211 1.00 0.68 22 PRO A N 12
ATOM 13312 C CA . PRO A 1 22 ? 2.838 -6.484 4.218 1.00 0.81 22 PRO A CA 12
ATOM 13313 C C . PRO A 1 22 ? 3.763 -5.681 5.129 1.00 0.62 22 PRO A C 12
ATOM 13314 O O . PRO A 1 22 ? 4.830 -6.155 5.521 1.00 0.76 22 PRO A O 12
ATOM 13325 N N . TYR A 1 23 ? 3.345 -4.465 5.467 1.00 0.49 23 TYR A N 12
ATOM 13326 C CA . TYR A 1 23 ? 4.128 -3.594 6.336 1.00 0.51 23 TYR A CA 12
ATOM 13327 C C . TYR A 1 23 ? 3.371 -3.312 7.629 1.00 0.77 23 TYR A C 12
ATOM 13328 O O . TYR A 1 23 ? 2.150 -3.153 7.615 1.00 1.47 23 TYR A O 12
ATOM 13346 N N . LYS A 1 24 ? 4.087 -3.272 8.750 1.00 0.58 24 LYS A N 12
ATOM 13347 C CA . LYS A 1 24 ? 3.445 -3.033 10.037 1.00 0.74 24 LYS A CA 12
ATOM 13348 C C . LYS A 1 24 ? 3.865 -1.707 10.668 1.00 0.46 24 LYS A C 12
ATOM 13349 O O . LYS A 1 24 ? 3.019 -0.967 11.171 1.00 0.48 24 LYS A O 12
ATOM 13368 N N . THR A 1 25 ? 5.161 -1.390 10.637 1.00 0.51 25 THR A N 12
ATOM 13369 C CA . THR A 1 25 ? 5.643 -0.134 11.210 1.00 0.54 25 THR A CA 12
ATOM 13370 C C . THR A 1 25 ? 6.450 0.665 10.185 1.00 0.71 25 THR A C 12
ATOM 13371 O O . THR A 1 25 ? 6.112 1.803 9.860 1.00 1.50 25 THR A O 12
ATOM 13382 N N . LYS A 1 26 ? 7.524 0.054 9.691 1.00 0.34 26 LYS A N 12
ATOM 13383 C CA . LYS A 1 26 ? 8.401 0.685 8.705 1.00 0.34 26 LYS A CA 12
ATOM 13384 C C . LYS A 1 26 ? 9.513 -0.278 8.312 1.00 0.39 26 LYS A C 12
ATOM 13385 O O . LYS A 1 26 ? 9.747 -0.524 7.130 1.00 0.42 26 LYS A O 12
ATOM 13404 N N . SER A 1 27 ? 10.186 -0.837 9.315 1.00 0.45 27 SER A N 12
ATOM 13405 C CA . SER A 1 27 ? 11.260 -1.793 9.072 1.00 0.54 27 SER A CA 12
ATOM 13406 C C . SER A 1 27 ? 10.732 -3.002 8.302 1.00 0.50 27 SER A C 12
ATOM 13407 O O . SER A 1 27 ? 11.498 -3.745 7.689 1.00 0.52 27 SER A O 12
ATOM 13415 N N . ASP A 1 28 ? 9.413 -3.186 8.332 1.00 0.49 28 ASP A N 12
ATOM 13416 C CA . ASP A 1 28 ? 8.776 -4.291 7.626 1.00 0.49 28 ASP A CA 12
ATOM 13417 C C . ASP A 1 28 ? 8.988 -4.160 6.125 1.00 0.48 28 ASP A C 12
ATOM 13418 O O . ASP A 1 28 ? 8.863 -5.133 5.383 1.00 0.66 28 ASP A O 12
ATOM 13427 N N . LEU A 1 29 ? 9.307 -2.947 5.681 1.00 0.42 29 LEU A N 12
ATOM 13428 C CA . LEU A 1 29 ? 9.534 -2.687 4.268 1.00 0.42 29 LEU A CA 12
ATOM 13429 C C . LEU A 1 29 ? 10.600 -3.615 3.698 1.00 0.51 29 LEU A C 12
ATOM 13430 O O . LEU A 1 29 ? 11.375 -4.219 4.440 1.00 0.59 29 LEU A O 12
ATOM 13446 N N . PRO A 1 30 ? 10.641 -3.751 2.363 1.00 0.50 30 PRO A N 12
ATOM 13447 C CA . PRO A 1 30 ? 11.599 -4.621 1.681 1.00 0.55 30 PRO A CA 12
ATOM 13448 C C . PRO A 1 30 ? 13.036 -4.144 1.830 1.00 0.57 30 PRO A C 12
ATOM 13449 O O . PRO A 1 30 ? 13.317 -2.946 1.794 1.00 0.98 30 PRO A O 12
ATOM 13460 N N . GLU A 1 31 ? 13.947 -5.096 1.999 1.00 0.57 31 GLU A N 12
ATOM 13461 C CA . GLU A 1 31 ? 15.361 -4.778 2.151 1.00 0.53 31 GLU A CA 12
ATOM 13462 C C . GLU A 1 31 ? 15.814 -3.811 1.058 1.00 0.32 31 GLU A C 12
ATOM 13463 O O . GLU A 1 31 ? 16.443 -2.797 1.345 1.00 0.55 31 GLU A O 12
ATOM 13475 N N . SER A 1 32 ? 15.469 -4.115 -0.191 1.00 0.22 32 SER A N 12
ATOM 13476 C CA . SER A 1 32 ? 15.828 -3.256 -1.317 1.00 0.47 32 SER A CA 12
ATOM 13477 C C . SER A 1 32 ? 15.210 -1.868 -1.164 1.00 0.72 32 SER A C 12
ATOM 13478 O O . SER A 1 32 ? 15.632 -0.916 -1.818 1.00 1.38 32 SER A O 12
ATOM 13486 N N . VAL A 1 33 ? 14.223 -1.764 -0.283 1.00 0.25 33 VAL A N 12
ATOM 13487 C CA . VAL A 1 33 ? 13.560 -0.499 -0.024 1.00 0.32 33 VAL A CA 12
ATOM 13488 C C . VAL A 1 33 ? 14.255 0.213 1.132 1.00 0.34 33 VAL A C 12
ATOM 13489 O O . VAL A 1 33 ? 14.650 1.373 1.021 1.00 0.45 33 VAL A O 12
ATOM 13502 N N . LYS A 1 34 ? 14.398 -0.497 2.244 1.00 0.34 34 LYS A N 12
ATOM 13503 C CA . LYS A 1 34 ? 15.045 0.048 3.431 1.00 0.41 34 LYS A CA 12
ATOM 13504 C C . LYS A 1 34 ? 16.540 0.287 3.184 1.00 0.40 34 LYS A C 12
ATOM 13505 O O . LYS A 1 34 ? 17.145 1.165 3.801 1.00 0.42 34 LYS A O 12
ATOM 13524 N N . HIS A 1 35 ? 17.131 -0.506 2.285 1.00 0.40 35 HIS A N 12
ATOM 13525 C CA . HIS A 1 35 ? 18.558 -0.388 1.960 1.00 0.41 35 HIS A CA 12
ATOM 13526 C C . HIS A 1 35 ? 18.805 0.719 0.940 1.00 0.40 35 HIS A C 12
ATOM 13527 O O . HIS A 1 35 ? 19.829 0.729 0.257 1.00 0.41 35 HIS A O 12
ATOM 13541 N N . VAL A 1 36 ? 17.860 1.636 0.833 1.00 0.40 36 VAL A N 12
ATOM 13542 C CA . VAL A 1 36 ? 17.955 2.734 -0.112 1.00 0.42 36 VAL A CA 12
ATOM 13543 C C . VAL A 1 36 ? 17.197 3.949 0.408 1.00 0.41 36 VAL A C 12
ATOM 13544 O O . VAL A 1 36 ? 17.572 5.090 0.134 1.00 0.54 36 VAL A O 12
ATOM 13557 N N . LEU A 1 37 ? 16.135 3.697 1.167 1.00 0.29 37 LEU A N 12
ATOM 13558 C CA . LEU A 1 37 ? 15.338 4.768 1.731 1.00 0.27 37 LEU A CA 12
ATOM 13559 C C . LEU A 1 37 ? 15.993 5.336 2.979 1.00 0.33 37 LEU A C 12
ATOM 13560 O O . LEU A 1 37 ? 16.415 4.610 3.877 1.00 0.43 37 LEU A O 12
ATOM 13576 N N . PRO A 1 38 ? 16.098 6.662 3.010 1.00 0.33 38 PRO A N 12
ATOM 13577 C CA . PRO A 1 38 ? 16.722 7.410 4.109 1.00 0.43 38 PRO A CA 12
ATOM 13578 C C . PRO A 1 38 ? 16.095 7.126 5.475 1.00 0.48 38 PRO A C 12
ATOM 13579 O O . PRO A 1 38 ? 16.649 6.362 6.265 1.00 1.04 38 PRO A O 12
ATOM 13590 N N . SER A 1 39 ? 14.949 7.740 5.763 1.00 0.48 39 SER A N 12
ATOM 13591 C CA . SER A 1 39 ? 14.283 7.532 7.046 1.00 0.47 39 SER A CA 12
ATOM 13592 C C . SER A 1 39 ? 12.773 7.708 6.921 1.00 0.40 39 SER A C 12
ATOM 13593 O O . SER A 1 39 ? 12.022 6.734 6.977 1.00 0.47 39 SER A O 12
ATOM 13601 N N . HIS A 1 40 ? 12.332 8.949 6.745 1.00 0.30 40 HIS A N 12
ATOM 13602 C CA . HIS A 1 40 ? 10.908 9.231 6.606 1.00 0.27 40 HIS A CA 12
ATOM 13603 C C . HIS A 1 40 ? 10.377 8.700 5.277 1.00 0.21 40 HIS A C 12
ATOM 13604 O O . HIS A 1 40 ? 9.169 8.657 5.063 1.00 0.23 40 HIS A O 12
ATOM 13618 N N . ALA A 1 41 ? 11.281 8.277 4.394 1.00 0.17 41 ALA A N 12
ATOM 13619 C CA . ALA A 1 41 ? 10.884 7.739 3.100 1.00 0.15 41 ALA A CA 12
ATOM 13620 C C . ALA A 1 41 ? 10.210 6.386 3.274 1.00 0.16 41 ALA A C 12
ATOM 13621 O O . ALA A 1 41 ? 9.355 5.998 2.479 1.00 0.32 41 ALA A O 12
ATOM 13628 N N . GLN A 1 42 ? 10.587 5.682 4.336 1.00 0.10 42 GLN A N 12
ATOM 13629 C CA . GLN A 1 42 ? 10.003 4.385 4.636 1.00 0.10 42 GLN A CA 12
ATOM 13630 C C . GLN A 1 42 ? 8.594 4.577 5.166 1.00 0.13 42 GLN A C 12
ATOM 13631 O O . GLN A 1 42 ? 7.666 3.873 4.768 1.00 0.16 42 GLN A O 12
ATOM 13645 N N . ASP A 1 43 ? 8.428 5.579 6.027 1.00 0.16 43 ASP A N 12
ATOM 13646 C CA . ASP A 1 43 ? 7.113 5.904 6.555 1.00 0.22 43 ASP A CA 12
ATOM 13647 C C . ASP A 1 43 ? 6.232 6.308 5.384 1.00 0.20 43 ASP A C 12
ATOM 13648 O O . ASP A 1 43 ? 5.071 5.917 5.284 1.00 0.23 43 ASP A O 12
ATOM 13657 N N . ILE A 1 44 ? 6.833 7.064 4.472 1.00 0.18 44 ILE A N 12
ATOM 13658 C CA . ILE A 1 44 ? 6.159 7.501 3.261 1.00 0.16 44 ILE A CA 12
ATOM 13659 C C . ILE A 1 44 ? 5.818 6.279 2.426 1.00 0.14 44 ILE A C 12
ATOM 13660 O O . ILE A 1 44 ? 4.667 6.056 2.051 1.00 0.16 44 ILE A O 12
ATOM 13676 N N . TYR A 1 45 ? 6.845 5.490 2.160 1.00 0.17 45 TYR A N 12
ATOM 13677 C CA . TYR A 1 45 ? 6.706 4.267 1.389 1.00 0.15 45 TYR A CA 12
ATOM 13678 C C . TYR A 1 45 ? 5.589 3.401 1.956 1.00 0.14 45 TYR A C 12
ATOM 13679 O O . TYR A 1 45 ? 4.557 3.203 1.321 1.00 0.19 45 TYR A O 12
ATOM 13697 N N . LYS A 1 46 ? 5.812 2.887 3.156 1.00 0.15 46 LYS A N 12
ATOM 13698 C CA . LYS A 1 46 ? 4.843 2.034 3.827 1.00 0.18 46 LYS A CA 12
ATOM 13699 C C . LYS A 1 46 ? 3.441 2.647 3.837 1.00 0.17 46 LYS A C 12
ATOM 13700 O O . LYS A 1 46 ? 2.474 2.004 3.433 1.00 0.21 46 LYS A O 12
ATOM 13719 N N . GLU A 1 47 ? 3.336 3.883 4.314 1.00 0.14 47 GLU A N 12
ATOM 13720 C CA . GLU A 1 47 ? 2.043 4.559 4.385 1.00 0.14 47 GLU A CA 12
ATOM 13721 C C . GLU A 1 47 ? 1.404 4.667 3.016 1.00 0.13 47 GLU A C 12
ATOM 13722 O O . GLU A 1 47 ? 0.190 4.518 2.868 1.00 0.20 47 GLU A O 12
ATOM 13734 N N . ALA A 1 48 ? 2.226 4.908 2.009 1.00 0.12 48 ALA A N 12
ATOM 13735 C CA . ALA A 1 48 ? 1.731 5.014 0.649 1.00 0.13 48 ALA A CA 12
ATOM 13736 C C . ALA A 1 48 ? 1.351 3.634 0.143 1.00 0.13 48 ALA A C 12
ATOM 13737 O O . ALA A 1 48 ? 0.330 3.455 -0.518 1.00 0.21 48 ALA A O 12
ATOM 13744 N N . PHE A 1 49 ? 2.178 2.654 0.490 1.00 0.11 49 PHE A N 12
ATOM 13745 C CA . PHE A 1 49 ? 1.927 1.276 0.105 1.00 0.11 49 PHE A CA 12
ATOM 13746 C C . PHE A 1 49 ? 0.602 0.810 0.696 1.00 0.12 49 PHE A C 12
ATOM 13747 O O . PHE A 1 49 ? -0.281 0.338 -0.019 1.00 0.17 49 PHE A O 12
ATOM 13764 N N . ASN A 1 50 ? 0.477 0.953 2.014 1.00 0.16 50 ASN A N 12
ATOM 13765 C CA . ASN A 1 50 ? -0.734 0.554 2.723 1.00 0.21 50 ASN A CA 12
ATOM 13766 C C . ASN A 1 50 ? -1.961 1.186 2.082 1.00 0.22 50 ASN A C 12
ATOM 13767 O O . ASN A 1 50 ? -2.975 0.521 1.869 1.00 0.28 50 ASN A O 12
ATOM 13778 N N . SER A 1 51 ? -1.858 2.472 1.768 1.00 0.23 51 SER A N 12
ATOM 13779 C CA . SER A 1 51 ? -2.957 3.193 1.137 1.00 0.27 51 SER A CA 12
ATOM 13780 C C . SER A 1 51 ? -3.375 2.486 -0.142 1.00 0.25 51 SER A C 12
ATOM 13781 O O . SER A 1 51 ? -4.557 2.229 -0.367 1.00 0.29 51 SER A O 12
ATOM 13789 N N . ALA A 1 52 ? -2.391 2.149 -0.967 1.00 0.23 52 ALA A N 12
ATOM 13790 C CA . ALA A 1 52 ? -2.656 1.444 -2.209 1.00 0.23 52 ALA A CA 12
ATOM 13791 C C . ALA A 1 52 ? -3.161 0.040 -1.916 1.00 0.24 52 ALA A C 12
ATOM 13792 O O . ALA A 1 52 ? -3.984 -0.497 -2.650 1.00 0.31 52 ALA A O 12
ATOM 13799 N N . TRP A 1 53 ? -2.678 -0.532 -0.817 1.00 0.21 53 TRP A N 12
ATOM 13800 C CA . TRP A 1 53 ? -3.090 -1.864 -0.395 1.00 0.25 53 TRP A CA 12
ATOM 13801 C C . TRP A 1 53 ? -4.567 -1.838 -0.006 1.00 0.30 53 TRP A C 12
ATOM 13802 O O . TRP A 1 53 ? -5.372 -2.605 -0.533 1.00 0.34 53 TRP A O 12
ATOM 13823 N N . ASP A 1 54 ? -4.915 -0.934 0.907 1.00 0.33 54 ASP A N 12
ATOM 13824 C CA . ASP A 1 54 ? -6.295 -0.788 1.354 1.00 0.40 54 ASP A CA 12
ATOM 13825 C C . ASP A 1 54 ? -7.174 -0.312 0.206 1.00 0.40 54 ASP A C 12
ATOM 13826 O O . ASP A 1 54 ? -8.318 -0.741 0.065 1.00 0.48 54 ASP A O 12
ATOM 13835 N N . GLN A 1 55 ? -6.624 0.573 -0.618 1.00 0.38 55 GLN A N 12
ATOM 13836 C CA . GLN A 1 55 ? -7.359 1.099 -1.760 1.00 0.45 55 GLN A CA 12
ATOM 13837 C C . GLN A 1 55 ? -7.566 0.006 -2.794 1.00 0.49 55 GLN A C 12
ATOM 13838 O O . GLN A 1 55 ? -8.521 0.038 -3.574 1.00 0.59 55 GLN A O 12
ATOM 13852 N N . TYR A 1 56 ? -6.665 -0.962 -2.791 1.00 0.44 56 TYR A N 12
ATOM 13853 C CA . TYR A 1 56 ? -6.725 -2.086 -3.717 1.00 0.52 56 TYR A CA 12
ATOM 13854 C C . TYR A 1 56 ? -7.854 -3.047 -3.348 1.00 0.68 56 TYR A C 12
ATOM 13855 O O . TYR A 1 56 ? -7.629 -4.247 -3.186 1.00 0.79 56 TYR A O 12
ATOM 13873 N N . LYS A 1 57 ? -9.065 -2.522 -3.222 1.00 0.76 57 LYS A N 12
ATOM 13874 C CA . LYS A 1 57 ? -10.216 -3.346 -2.880 1.00 0.95 57 LYS A CA 12
ATOM 13875 C C . LYS A 1 57 ? -10.655 -4.187 -4.077 1.00 1.08 57 LYS A C 12
ATOM 13876 O O . LYS A 1 57 ? -11.470 -5.101 -3.940 1.00 1.26 57 LYS A O 12
ATOM 13895 N N . ASP A 1 58 ? -10.107 -3.875 -5.250 1.00 1.01 58 ASP A N 12
ATOM 13896 C CA . ASP A 1 58 ? -10.433 -4.600 -6.470 1.00 1.13 58 ASP A CA 12
ATOM 13897 C C . ASP A 1 58 ? -9.846 -6.006 -6.435 1.00 1.14 58 ASP A C 12
ATOM 13898 O O . ASP A 1 58 ? -10.487 -6.972 -6.850 1.00 1.42 58 ASP A O 12
ATOM 13907 N N . LYS A 1 59 ? -8.616 -6.107 -5.942 1.00 0.93 59 LYS A N 12
ATOM 13908 C CA . LYS A 1 59 ? -7.923 -7.387 -5.854 1.00 0.95 59 LYS A CA 12
ATOM 13909 C C . LYS A 1 59 ? -7.759 -7.822 -4.402 1.00 1.24 59 LYS A C 12
ATOM 13910 O O . LYS A 1 59 ? -6.795 -8.503 -4.052 1.00 1.41 59 LYS A O 12
ATOM 13929 N N . GLU A 1 60 ? -8.701 -7.419 -3.560 1.00 1.70 60 GLU A N 12
ATOM 13930 C CA . GLU A 1 60 ? -8.659 -7.760 -2.142 1.00 2.39 60 GLU A CA 12
ATOM 13931 C C . GLU A 1 60 ? -9.039 -9.220 -1.909 1.00 2.63 60 GLU A C 12
ATOM 13932 O O . GLU A 1 60 ? -8.408 -9.914 -1.110 1.00 3.06 60 GLU A O 12
ATOM 13944 N N . ASP A 1 61 ? -10.075 -9.681 -2.602 1.00 2.55 61 ASP A N 12
ATOM 13945 C CA . ASP A 1 61 ? -10.537 -11.058 -2.459 1.00 3.03 61 ASP A CA 12
ATOM 13946 C C . ASP A 1 61 ? -10.170 -11.892 -3.675 1.00 2.75 61 ASP A C 12
ATOM 13947 O O . ASP A 1 61 ? -10.855 -12.862 -4.004 1.00 3.24 61 ASP A O 12
ATOM 13956 N N . ARG A 1 62 ? -9.082 -11.522 -4.329 1.00 2.05 62 ARG A N 12
ATOM 13957 C CA . ARG A 1 62 ? -8.619 -12.247 -5.495 1.00 1.85 62 ARG A CA 12
ATOM 13958 C C . ARG A 1 62 ? -7.384 -13.068 -5.159 1.00 1.59 62 ARG A C 12
ATOM 13959 O O . ARG A 1 62 ? -6.584 -12.695 -4.302 1.00 1.46 62 ARG A O 12
ATOM 13980 N N . ARG A 1 63 ? -7.245 -14.185 -5.846 1.00 1.67 63 ARG A N 12
ATOM 13981 C CA . ARG A 1 63 ? -6.114 -15.084 -5.646 1.00 1.61 63 ARG A CA 12
ATOM 13982 C C . ARG A 1 63 ? -4.809 -14.425 -6.087 1.00 1.14 63 ARG A C 12
ATOM 13983 O O . ARG A 1 63 ? -3.724 -14.840 -5.677 1.00 1.24 63 ARG A O 12
ATOM 14004 N N . ASP A 1 64 ? -4.922 -13.396 -6.920 1.00 0.85 64 ASP A N 12
ATOM 14005 C CA . ASP A 1 64 ? -3.758 -12.674 -7.417 1.00 0.59 64 ASP A CA 12
ATOM 14006 C C . ASP A 1 64 ? -3.400 -11.524 -6.475 1.00 0.48 64 ASP A C 12
ATOM 14007 O O . ASP A 1 64 ? -3.181 -10.392 -6.908 1.00 0.41 64 ASP A O 12
ATOM 14016 N N . ASP A 1 65 ? -3.353 -11.824 -5.180 1.00 0.52 65 ASP A N 12
ATOM 14017 C CA . ASP A 1 65 ? -3.039 -10.822 -4.166 1.00 0.47 65 ASP A CA 12
ATOM 14018 C C . ASP A 1 65 ? -1.668 -10.194 -4.404 1.00 0.40 65 ASP A C 12
ATOM 14019 O O . ASP A 1 65 ? -1.440 -9.040 -4.046 1.00 0.34 65 ASP A O 12
ATOM 14028 N N . ALA A 1 66 ? -0.757 -10.950 -5.010 1.00 0.47 66 ALA A N 12
ATOM 14029 C CA . ALA A 1 66 ? 0.581 -10.431 -5.282 1.00 0.50 66 ALA A CA 12
ATOM 14030 C C . ALA A 1 66 ? 0.490 -9.133 -6.064 1.00 0.44 66 ALA A C 12
ATOM 14031 O O . ALA A 1 66 ? 1.218 -8.180 -5.792 1.00 0.45 66 ALA A O 12
ATOM 14038 N N . SER A 1 67 ? -0.428 -9.094 -7.024 1.00 0.41 67 SER A N 12
ATOM 14039 C CA . SER A 1 67 ? -0.638 -7.900 -7.827 1.00 0.40 67 SER A CA 12
ATOM 14040 C C . SER A 1 67 ? -0.883 -6.720 -6.911 1.00 0.32 67 SER A C 12
ATOM 14041 O O . SER A 1 67 ? -0.290 -5.655 -7.069 1.00 0.36 67 SER A O 12
ATOM 14049 N N . ARG A 1 68 ? -1.744 -6.940 -5.927 1.00 0.28 68 ARG A N 12
ATOM 14050 C CA . ARG A 1 68 ? -2.050 -5.911 -4.942 1.00 0.24 68 ARG A CA 12
ATOM 14051 C C . ARG A 1 68 ? -0.756 -5.439 -4.298 1.00 0.22 68 ARG A C 12
ATOM 14052 O O . ARG A 1 68 ? -0.366 -4.280 -4.440 1.00 0.29 68 ARG A O 12
ATOM 14073 N N . GLU A 1 69 ? -0.076 -6.357 -3.612 1.00 0.22 69 GLU A N 12
ATOM 14074 C CA . GLU A 1 69 ? 1.192 -6.046 -2.976 1.00 0.21 69 GLU A CA 12
ATOM 14075 C C . GLU A 1 69 ? 2.089 -5.316 -3.968 1.00 0.19 69 GLU A C 12
ATOM 14076 O O . GLU A 1 69 ? 2.646 -4.261 -3.666 1.00 0.22 69 GLU A O 12
ATOM 14088 N N . GLU A 1 70 ? 2.188 -5.878 -5.172 1.00 0.27 70 GLU A N 12
ATOM 14089 C CA . GLU A 1 70 ? 2.986 -5.286 -6.239 1.00 0.29 70 GLU A CA 12
ATOM 14090 C C . GLU A 1 70 ? 2.558 -3.844 -6.491 1.00 0.27 70 GLU A C 12
ATOM 14091 O O . GLU A 1 70 ? 3.363 -2.921 -6.375 1.00 0.28 70 GLU A O 12
ATOM 14103 N N . THR A 1 71 ? 1.289 -3.649 -6.833 1.00 0.27 71 THR A N 12
ATOM 14104 C CA . THR A 1 71 ? 0.783 -2.301 -7.086 1.00 0.27 71 THR A CA 12
ATOM 14105 C C . THR A 1 71 ? 1.149 -1.381 -5.935 1.00 0.23 71 THR A C 12
ATOM 14106 O O . THR A 1 71 ? 1.732 -0.315 -6.135 1.00 0.28 71 THR A O 12
ATOM 14117 N N . ALA A 1 72 ? 0.814 -1.804 -4.721 1.00 0.16 72 ALA A N 12
ATOM 14118 C CA . ALA A 1 72 ? 1.126 -1.020 -3.543 1.00 0.15 72 ALA A CA 12
ATOM 14119 C C . ALA A 1 72 ? 2.604 -0.639 -3.570 1.00 0.17 72 ALA A C 12
ATOM 14120 O O . ALA A 1 72 ? 2.964 0.516 -3.342 1.00 0.23 72 ALA A O 12
ATOM 14127 N N . HIS A 1 73 ? 3.452 -1.616 -3.901 1.00 0.17 73 HIS A N 12
ATOM 14128 C CA . HIS A 1 73 ? 4.887 -1.368 -4.016 1.00 0.23 73 HIS A CA 12
ATOM 14129 C C . HIS A 1 73 ? 5.098 -0.196 -4.972 1.00 0.25 73 HIS A C 12
ATOM 14130 O O . HIS A 1 73 ? 5.822 0.753 -4.671 1.00 0.32 73 HIS A O 12
ATOM 14144 N N . LYS A 1 74 ? 4.438 -0.282 -6.128 1.00 0.23 74 LYS A N 12
ATOM 14145 C CA . LYS A 1 74 ? 4.514 0.753 -7.151 1.00 0.28 74 LYS A CA 12
ATOM 14146 C C . LYS A 1 74 ? 4.029 2.090 -6.609 1.00 0.31 74 LYS A C 12
ATOM 14147 O O . LYS A 1 74 ? 4.662 3.125 -6.818 1.00 0.54 74 LYS A O 12
ATOM 14166 N N . VAL A 1 75 ? 2.904 2.059 -5.906 1.00 0.21 75 VAL A N 12
ATOM 14167 C CA . VAL A 1 75 ? 2.339 3.266 -5.328 1.00 0.21 75 VAL A CA 12
ATOM 14168 C C . VAL A 1 75 ? 3.284 3.853 -4.289 1.00 0.21 75 VAL A C 12
ATOM 14169 O O . VAL A 1 75 ? 3.725 4.994 -4.408 1.00 0.29 75 VAL A O 12
ATOM 14182 N N . ALA A 1 76 ? 3.594 3.061 -3.269 1.00 0.14 76 ALA A N 12
ATOM 14183 C CA . ALA A 1 76 ? 4.492 3.500 -2.208 1.00 0.16 76 ALA A CA 12
ATOM 14184 C C . ALA A 1 76 ? 5.742 4.151 -2.782 1.00 0.19 76 ALA A C 12
ATOM 14185 O O . ALA A 1 76 ? 6.139 5.236 -2.355 1.00 0.24 76 ALA A O 12
ATOM 14192 N N . TRP A 1 77 ? 6.349 3.495 -3.763 1.00 0.18 77 TRP A N 12
ATOM 14193 C CA . TRP A 1 77 ? 7.541 4.042 -4.395 1.00 0.23 77 TRP A CA 12
ATOM 14194 C C . TRP A 1 77 ? 7.215 5.396 -5.003 1.00 0.26 77 TRP A C 12
ATOM 14195 O O . TRP A 1 77 ? 7.974 6.349 -4.855 1.00 0.30 77 TRP A O 12
ATOM 14216 N N . ALA A 1 78 ? 6.063 5.483 -5.674 1.00 0.24 78 ALA A N 12
ATOM 14217 C CA . ALA A 1 78 ? 5.634 6.739 -6.278 1.00 0.27 78 ALA A CA 12
ATOM 14218 C C . ALA A 1 78 ? 5.721 7.863 -5.250 1.00 0.29 78 ALA A C 12
ATOM 14219 O O . ALA A 1 78 ? 6.228 8.946 -5.538 1.00 0.39 78 ALA A O 12
ATOM 14226 N N . ALA A 1 79 ? 5.255 7.575 -4.035 1.00 0.24 79 ALA A N 12
ATOM 14227 C CA . ALA A 1 79 ? 5.314 8.533 -2.946 1.00 0.24 79 ALA A CA 12
ATOM 14228 C C . ALA A 1 79 ? 6.767 8.819 -2.625 1.00 0.25 79 ALA A C 12
ATOM 14229 O O . ALA A 1 79 ? 7.174 9.971 -2.471 1.00 0.32 79 ALA A O 12
ATOM 14236 N N . VAL A 1 80 ? 7.554 7.749 -2.549 1.00 0.21 80 VAL A N 12
ATOM 14237 C CA . VAL A 1 80 ? 8.965 7.860 -2.271 1.00 0.22 80 VAL A CA 12
ATOM 14238 C C . VAL A 1 80 ? 9.650 8.703 -3.346 1.00 0.26 80 VAL A C 12
ATOM 14239 O O . VAL A 1 80 ? 10.366 9.645 -3.035 1.00 0.31 80 VAL A O 12
ATOM 14252 N N . LYS A 1 81 ? 9.423 8.371 -4.613 1.00 0.25 81 LYS A N 12
ATOM 14253 C CA . LYS A 1 81 ? 10.022 9.125 -5.709 1.00 0.31 81 LYS A CA 12
ATOM 14254 C C . LYS A 1 81 ? 9.497 10.560 -5.740 1.00 0.40 81 LYS A C 12
ATOM 14255 O O . LYS A 1 81 ? 10.073 11.428 -6.395 1.00 0.66 81 LYS A O 12
ATOM 14274 N N . HIS A 1 82 ? 8.398 10.803 -5.028 1.00 0.32 82 HIS A N 12
ATOM 14275 C CA . HIS A 1 82 ? 7.796 12.130 -4.971 1.00 0.37 82 HIS A CA 12
ATOM 14276 C C . HIS A 1 82 ? 8.477 12.981 -3.906 1.00 0.61 82 HIS A C 12
ATOM 14277 O O . HIS A 1 82 ? 8.877 14.117 -4.161 1.00 1.20 82 HIS A O 12
ATOM 14291 N N . GLU A 1 83 ? 8.601 12.418 -2.712 1.00 0.36 83 GLU A N 12
ATOM 14292 C CA . GLU A 1 83 ? 9.232 13.110 -1.593 1.00 0.48 83 GLU A CA 12
ATOM 14293 C C . GLU A 1 83 ? 10.714 12.770 -1.504 1.00 0.45 83 GLU A C 12
ATOM 14294 O O . GLU A 1 83 ? 11.460 13.422 -0.779 1.00 0.86 83 GLU A O 12
ATOM 14306 N N . TYR A 1 84 ? 11.126 11.737 -2.230 1.00 0.32 84 TYR A N 12
ATOM 14307 C CA . TYR A 1 84 ? 12.519 11.301 -2.225 1.00 0.35 84 TYR A CA 12
ATOM 14308 C C . TYR A 1 84 ? 13.035 11.061 -3.642 1.00 0.39 84 TYR A C 12
ATOM 14309 O O . TYR A 1 84 ? 12.274 10.722 -4.549 1.00 0.45 84 TYR A O 12
ATOM 14327 N N . ALA A 1 85 ? 14.339 11.239 -3.810 1.00 0.44 85 ALA A N 12
ATOM 14328 C CA . ALA A 1 85 ? 14.994 11.047 -5.099 1.00 0.51 85 ALA A CA 12
ATOM 14329 C C . ALA A 1 85 ? 16.111 10.019 -4.988 1.00 0.64 85 ALA A C 12
ATOM 14330 O O . ALA A 1 85 ? 16.830 9.994 -3.994 1.00 0.68 85 ALA A O 12
ATOM 14337 N N . LYS A 1 86 ? 16.282 9.195 -6.020 1.00 0.80 86 LYS A N 12
ATOM 14338 C CA . LYS A 1 86 ? 17.351 8.204 -6.016 1.00 1.00 86 LYS A CA 12
ATOM 14339 C C . LYS A 1 86 ? 18.592 8.794 -6.652 1.00 1.41 86 LYS A C 12
ATOM 14340 O O . LYS A 1 86 ? 18.578 9.153 -7.830 1.00 1.94 86 LYS A O 12
ATOM 14359 N N . GLY A 1 87 ? 19.666 8.902 -5.882 1.00 1.29 87 GLY A N 12
ATOM 14360 C CA . GLY A 1 87 ? 20.882 9.460 -6.423 1.00 1.77 87 GLY A CA 12
ATOM 14361 C C . GLY A 1 87 ? 21.382 8.676 -7.614 1.00 2.25 87 GLY A C 12
ATOM 14362 O O . GLY A 1 87 ? 20.702 7.767 -8.090 1.00 2.39 87 GLY A O 12
ATOM 14366 N N . ASP A 1 88 ? 22.563 9.021 -8.103 1.00 2.65 88 ASP A N 12
ATOM 14367 C CA . ASP A 1 88 ? 23.132 8.335 -9.253 1.00 3.15 88 ASP A CA 12
ATOM 14368 C C . ASP A 1 88 ? 23.776 7.008 -8.857 1.00 2.99 88 ASP A C 12
ATOM 14369 O O . ASP A 1 88 ? 24.738 6.571 -9.489 1.00 3.40 88 ASP A O 12
ATOM 14378 N N . ASP A 1 89 ? 23.240 6.352 -7.823 1.00 2.50 89 ASP A N 12
ATOM 14379 C CA . ASP A 1 89 ? 23.774 5.072 -7.388 1.00 2.33 89 ASP A CA 12
ATOM 14380 C C . ASP A 1 89 ? 22.653 4.048 -7.268 1.00 1.98 89 ASP A C 12
ATOM 14381 O O . ASP A 1 89 ? 22.324 3.347 -8.226 1.00 1.80 89 ASP A O 12
ATOM 14390 N N . ASP A 1 90 ? 22.061 3.990 -6.094 1.00 2.01 90 ASP A N 12
ATOM 14391 C CA . ASP A 1 90 ? 20.960 3.089 -5.814 1.00 1.83 90 ASP A CA 12
ATOM 14392 C C . ASP A 1 90 ? 20.387 3.433 -4.455 1.00 1.46 90 ASP A C 12
ATOM 14393 O O . ASP A 1 90 ? 19.834 2.588 -3.758 1.00 1.56 90 ASP A O 12
ATOM 14402 N N . LYS A 1 91 ? 20.535 4.701 -4.100 1.00 1.26 91 LYS A N 12
ATOM 14403 C CA . LYS A 1 91 ? 20.047 5.219 -2.836 1.00 0.94 91 LYS A CA 12
ATOM 14404 C C . LYS A 1 91 ? 19.172 6.435 -3.071 1.00 0.97 91 LYS A C 12
ATOM 14405 O O . LYS A 1 91 ? 19.234 7.052 -4.130 1.00 1.41 91 LYS A O 12
ATOM 14424 N N . TRP A 1 92 ? 18.347 6.771 -2.088 1.00 0.52 92 TRP A N 12
ATOM 14425 C CA . TRP A 1 92 ? 17.454 7.914 -2.226 1.00 0.45 92 TRP A CA 12
ATOM 14426 C C . TRP A 1 92 ? 17.683 8.975 -1.152 1.00 0.43 92 TRP A C 12
ATOM 14427 O O . TRP A 1 92 ? 18.299 8.718 -0.120 1.00 0.52 92 TRP A O 12
ATOM 14448 N N . HIS A 1 93 ? 17.153 10.167 -1.417 1.00 0.40 93 HIS A N 12
ATOM 14449 C CA . HIS A 1 93 ? 17.244 11.301 -0.502 1.00 0.48 93 HIS A CA 12
ATOM 14450 C C . HIS A 1 93 ? 15.995 12.162 -0.670 1.00 0.48 93 HIS A C 12
ATOM 14451 O O . HIS A 1 93 ? 15.525 12.359 -1.790 1.00 0.46 93 HIS A O 12
ATOM 14465 N N . LYS A 1 94 ? 15.424 12.632 0.436 1.00 0.49 94 LYS A N 12
ATOM 14466 C CA . LYS A 1 94 ? 14.193 13.417 0.362 1.00 0.48 94 LYS A CA 12
ATOM 14467 C C . LYS A 1 94 ? 14.304 14.620 -0.560 1.00 0.49 94 LYS A C 12
ATOM 14468 O O . LYS A 1 94 ? 15.155 15.492 -0.384 1.00 0.51 94 LYS A O 12
ATOM 14487 N N . LYS A 1 95 ? 13.411 14.644 -1.538 1.00 0.52 95 LYS A N 12
ATOM 14488 C CA . LYS A 1 95 ? 13.339 15.712 -2.511 1.00 0.58 95 LYS A CA 12
ATOM 14489 C C . LYS A 1 95 ? 12.463 16.855 -2.007 1.00 0.68 95 LYS A C 12
ATOM 14490 O O . LYS A 1 95 ? 12.681 18.021 -2.341 1.00 0.93 95 LYS A O 12
ATOM 14509 N N . SER A 1 96 ? 11.476 16.497 -1.201 1.00 0.74 96 SER A N 12
ATOM 14510 C CA . SER A 1 96 ? 10.547 17.468 -0.631 1.00 0.87 96 SER A CA 12
ATOM 14511 C C . SER A 1 96 ? 10.932 17.813 0.805 1.00 0.86 96 SER A C 12
ATOM 14512 O O . SER A 1 96 ? 10.452 18.847 1.312 1.00 1.19 96 SER A O 12
ATOM 14521 N N . PRO A 1 22 ? 1.593 -5.982 4.381 1.00 0.68 22 PRO A N 13
ATOM 14522 C CA . PRO A 1 22 ? 2.949 -6.522 4.454 1.00 0.81 22 PRO A CA 13
ATOM 14523 C C . PRO A 1 22 ? 3.844 -5.665 5.341 1.00 0.62 22 PRO A C 13
ATOM 14524 O O . PRO A 1 22 ? 4.903 -6.106 5.791 1.00 0.76 22 PRO A O 13
ATOM 14535 N N . TYR A 1 23 ? 3.406 -4.433 5.585 1.00 0.49 23 TYR A N 13
ATOM 14536 C CA . TYR A 1 23 ? 4.153 -3.500 6.415 1.00 0.51 23 TYR A CA 13
ATOM 14537 C C . TYR A 1 23 ? 3.361 -3.139 7.667 1.00 0.77 23 TYR A C 13
ATOM 14538 O O . TYR A 1 23 ? 2.142 -2.978 7.613 1.00 1.47 23 TYR A O 13
ATOM 14556 N N . LYS A 1 24 ? 4.051 -3.034 8.796 1.00 0.58 24 LYS A N 13
ATOM 14557 C CA . LYS A 1 24 ? 3.394 -2.715 10.055 1.00 0.74 24 LYS A CA 13
ATOM 14558 C C . LYS A 1 24 ? 3.860 -1.379 10.625 1.00 0.46 24 LYS A C 13
ATOM 14559 O O . LYS A 1 24 ? 3.042 -0.577 11.077 1.00 0.48 24 LYS A O 13
ATOM 14578 N N . THR A 1 25 ? 5.167 -1.131 10.602 1.00 0.51 25 THR A N 13
ATOM 14579 C CA . THR A 1 25 ? 5.707 0.122 11.119 1.00 0.54 25 THR A CA 13
ATOM 14580 C C . THR A 1 25 ? 6.566 0.822 10.065 1.00 0.71 25 THR A C 13
ATOM 14581 O O . THR A 1 25 ? 6.310 1.971 9.703 1.00 1.50 25 THR A O 13
ATOM 14592 N N . LYS A 1 26 ? 7.581 0.112 9.579 1.00 0.34 26 LYS A N 13
ATOM 14593 C CA . LYS A 1 26 ? 8.487 0.642 8.562 1.00 0.34 26 LYS A CA 13
ATOM 14594 C C . LYS A 1 26 ? 9.559 -0.384 8.221 1.00 0.39 26 LYS A C 13
ATOM 14595 O O . LYS A 1 26 ? 9.814 -0.671 7.052 1.00 0.42 26 LYS A O 13
ATOM 14614 N N . SER A 1 27 ? 10.184 -0.935 9.255 1.00 0.45 27 SER A N 13
ATOM 14615 C CA . SER A 1 27 ? 11.231 -1.934 9.080 1.00 0.54 27 SER A CA 13
ATOM 14616 C C . SER A 1 27 ? 10.735 -3.111 8.245 1.00 0.50 27 SER A C 13
ATOM 14617 O O . SER A 1 27 ? 11.526 -3.806 7.608 1.00 0.52 27 SER A O 13
ATOM 14625 N N . ASP A 1 28 ? 9.421 -3.332 8.250 1.00 0.49 28 ASP A N 13
ATOM 14626 C CA . ASP A 1 28 ? 8.829 -4.429 7.488 1.00 0.49 28 ASP A CA 13
ATOM 14627 C C . ASP A 1 28 ? 9.031 -4.234 5.989 1.00 0.48 28 ASP A C 13
ATOM 14628 O O . ASP A 1 28 ? 8.879 -5.174 5.209 1.00 0.66 28 ASP A O 13
ATOM 14637 N N . LEU A 1 29 ? 9.369 -3.011 5.586 1.00 0.42 29 LEU A N 13
ATOM 14638 C CA . LEU A 1 29 ? 9.581 -2.708 4.176 1.00 0.42 29 LEU A CA 13
ATOM 14639 C C . LEU A 1 29 ? 10.638 -3.622 3.566 1.00 0.51 29 LEU A C 13
ATOM 14640 O O . LEU A 1 29 ? 11.392 -4.280 4.283 1.00 0.59 29 LEU A O 13
ATOM 14656 N N . PRO A 1 30 ? 10.695 -3.685 2.225 1.00 0.50 30 PRO A N 13
ATOM 14657 C CA . PRO A 1 30 ? 11.648 -4.533 1.507 1.00 0.55 30 PRO A CA 13
ATOM 14658 C C . PRO A 1 30 ? 13.091 -4.097 1.705 1.00 0.57 30 PRO A C 13
ATOM 14659 O O . PRO A 1 30 ? 13.401 -2.906 1.693 1.00 0.98 30 PRO A O 13
ATOM 14670 N N . GLU A 1 31 ? 13.973 -5.072 1.883 1.00 0.57 31 GLU A N 13
ATOM 14671 C CA . GLU A 1 31 ? 15.388 -4.788 2.078 1.00 0.53 31 GLU A CA 13
ATOM 14672 C C . GLU A 1 31 ? 15.907 -3.870 0.972 1.00 0.32 31 GLU A C 13
ATOM 14673 O O . GLU A 1 31 ? 16.616 -2.910 1.244 1.00 0.55 31 GLU A O 13
ATOM 14685 N N . SER A 1 32 ? 15.526 -4.160 -0.273 1.00 0.22 32 SER A N 13
ATOM 14686 C CA . SER A 1 32 ? 15.940 -3.344 -1.410 1.00 0.47 32 SER A CA 13
ATOM 14687 C C . SER A 1 32 ? 15.356 -1.941 -1.315 1.00 0.72 32 SER A C 13
ATOM 14688 O O . SER A 1 32 ? 15.761 -1.032 -2.040 1.00 1.38 32 SER A O 13
ATOM 14696 N N . VAL A 1 33 ? 14.404 -1.774 -0.406 1.00 0.25 33 VAL A N 13
ATOM 14697 C CA . VAL A 1 33 ? 13.760 -0.496 -0.190 1.00 0.32 33 VAL A CA 13
ATOM 14698 C C . VAL A 1 33 ? 14.410 0.218 0.992 1.00 0.34 33 VAL A C 13
ATOM 14699 O O . VAL A 1 33 ? 14.853 1.361 0.879 1.00 0.45 33 VAL A O 13
ATOM 14712 N N . LYS A 1 34 ? 14.469 -0.474 2.122 1.00 0.34 34 LYS A N 13
ATOM 14713 C CA . LYS A 1 34 ? 15.075 0.073 3.329 1.00 0.41 34 LYS A CA 13
ATOM 14714 C C . LYS A 1 34 ? 16.578 0.304 3.129 1.00 0.40 34 LYS A C 13
ATOM 14715 O O . LYS A 1 34 ? 17.179 1.155 3.786 1.00 0.42 34 LYS A O 13
ATOM 14734 N N . HIS A 1 35 ? 17.178 -0.471 2.218 1.00 0.40 35 HIS A N 13
ATOM 14735 C CA . HIS A 1 35 ? 18.613 -0.367 1.930 1.00 0.41 35 HIS A CA 13
ATOM 14736 C C . HIS A 1 35 ? 18.908 0.781 0.969 1.00 0.40 35 HIS A C 13
ATOM 14737 O O . HIS A 1 35 ? 20.040 0.949 0.514 1.00 0.41 35 HIS A O 13
ATOM 14751 N N . VAL A 1 36 ? 17.881 1.553 0.652 1.00 0.40 36 VAL A N 13
ATOM 14752 C CA . VAL A 1 36 ? 18.011 2.670 -0.265 1.00 0.42 36 VAL A CA 13
ATOM 14753 C C . VAL A 1 36 ? 17.245 3.887 0.248 1.00 0.41 36 VAL A C 13
ATOM 14754 O O . VAL A 1 36 ? 17.604 5.026 -0.050 1.00 0.54 36 VAL A O 13
ATOM 14767 N N . LEU A 1 37 ? 16.196 3.641 1.033 1.00 0.29 37 LEU A N 13
ATOM 14768 C CA . LEU A 1 37 ? 15.402 4.714 1.595 1.00 0.27 37 LEU A CA 13
ATOM 14769 C C . LEU A 1 37 ? 16.035 5.234 2.878 1.00 0.33 37 LEU A C 13
ATOM 14770 O O . LEU A 1 37 ? 16.435 4.471 3.755 1.00 0.43 37 LEU A O 13
ATOM 14786 N N . PRO A 1 38 ? 16.151 6.558 2.961 1.00 0.33 38 PRO A N 13
ATOM 14787 C CA . PRO A 1 38 ? 16.766 7.259 4.099 1.00 0.43 38 PRO A CA 13
ATOM 14788 C C . PRO A 1 38 ? 16.115 6.939 5.449 1.00 0.48 38 PRO A C 13
ATOM 14789 O O . PRO A 1 38 ? 16.610 6.089 6.188 1.00 1.04 38 PRO A O 13
ATOM 14800 N N . SER A 1 39 ? 15.019 7.618 5.780 1.00 0.48 39 SER A N 13
ATOM 14801 C CA . SER A 1 39 ? 14.342 7.382 7.052 1.00 0.47 39 SER A CA 13
ATOM 14802 C C . SER A 1 39 ? 12.837 7.572 6.917 1.00 0.40 39 SER A C 13
ATOM 14803 O O . SER A 1 39 ? 12.076 6.603 6.937 1.00 0.47 39 SER A O 13
ATOM 14811 N N . HIS A 1 40 ? 12.407 8.822 6.777 1.00 0.30 40 HIS A N 13
ATOM 14812 C CA . HIS A 1 40 ? 10.988 9.122 6.634 1.00 0.27 40 HIS A CA 13
ATOM 14813 C C . HIS A 1 40 ? 10.454 8.611 5.299 1.00 0.21 40 HIS A C 13
ATOM 14814 O O . HIS A 1 40 ? 9.244 8.582 5.084 1.00 0.23 40 HIS A O 13
ATOM 14828 N N . ALA A 1 41 ? 11.351 8.194 4.408 1.00 0.17 41 ALA A N 13
ATOM 14829 C CA . ALA A 1 41 ? 10.938 7.679 3.109 1.00 0.15 41 ALA A CA 13
ATOM 14830 C C . ALA A 1 41 ? 10.254 6.329 3.277 1.00 0.16 41 ALA A C 13
ATOM 14831 O O . ALA A 1 41 ? 9.387 5.956 2.485 1.00 0.32 41 ALA A O 13
ATOM 14838 N N . GLN A 1 42 ? 10.634 5.616 4.328 1.00 0.10 42 GLN A N 13
ATOM 14839 C CA . GLN A 1 42 ? 10.047 4.322 4.627 1.00 0.10 42 GLN A CA 13
ATOM 14840 C C . GLN A 1 42 ? 8.632 4.523 5.154 1.00 0.13 42 GLN A C 13
ATOM 14841 O O . GLN A 1 42 ? 7.710 3.801 4.776 1.00 0.16 42 GLN A O 13
ATOM 14855 N N . ASP A 1 43 ? 8.454 5.551 5.986 1.00 0.16 43 ASP A N 13
ATOM 14856 C CA . ASP A 1 43 ? 7.133 5.882 6.503 1.00 0.22 43 ASP A CA 13
ATOM 14857 C C . ASP A 1 43 ? 6.259 6.270 5.322 1.00 0.20 43 ASP A C 13
ATOM 14858 O O . ASP A 1 43 ? 5.122 5.819 5.182 1.00 0.23 43 ASP A O 13
ATOM 14867 N N . ILE A 1 44 ? 6.845 7.090 4.454 1.00 0.18 44 ILE A N 13
ATOM 14868 C CA . ILE A 1 44 ? 6.189 7.537 3.237 1.00 0.16 44 ILE A CA 13
ATOM 14869 C C . ILE A 1 44 ? 5.829 6.328 2.397 1.00 0.14 44 ILE A C 13
ATOM 14870 O O . ILE A 1 44 ? 4.678 6.123 2.016 1.00 0.16 44 ILE A O 13
ATOM 14886 N N . TYR A 1 45 ? 6.847 5.524 2.128 1.00 0.17 45 TYR A N 13
ATOM 14887 C CA . TYR A 1 45 ? 6.694 4.307 1.353 1.00 0.15 45 TYR A CA 13
ATOM 14888 C C . TYR A 1 45 ? 5.581 3.441 1.921 1.00 0.14 45 TYR A C 13
ATOM 14889 O O . TYR A 1 45 ? 4.560 3.214 1.276 1.00 0.19 45 TYR A O 13
ATOM 14907 N N . LYS A 1 46 ? 5.796 2.955 3.136 1.00 0.15 46 LYS A N 13
ATOM 14908 C CA . LYS A 1 46 ? 4.831 2.098 3.808 1.00 0.18 46 LYS A CA 13
ATOM 14909 C C . LYS A 1 46 ? 3.433 2.717 3.826 1.00 0.17 46 LYS A C 13
ATOM 14910 O O . LYS A 1 46 ? 2.463 2.081 3.417 1.00 0.21 46 LYS A O 13
ATOM 14929 N N . GLU A 1 47 ? 3.334 3.954 4.300 1.00 0.14 47 GLU A N 13
ATOM 14930 C CA . GLU A 1 47 ? 2.046 4.640 4.369 1.00 0.14 47 GLU A CA 13
ATOM 14931 C C . GLU A 1 47 ? 1.390 4.717 2.998 1.00 0.13 47 GLU A C 13
ATOM 14932 O O . GLU A 1 47 ? 0.175 4.563 2.874 1.00 0.20 47 GLU A O 13
ATOM 14944 N N . ALA A 1 48 ? 2.193 4.938 1.968 1.00 0.12 48 ALA A N 13
ATOM 14945 C CA . ALA A 1 48 ? 1.673 5.011 0.612 1.00 0.13 48 ALA A CA 13
ATOM 14946 C C . ALA A 1 48 ? 1.323 3.616 0.125 1.00 0.13 48 ALA A C 13
ATOM 14947 O O . ALA A 1 48 ? 0.308 3.412 -0.541 1.00 0.21 48 ALA A O 13
ATOM 14954 N N . PHE A 1 49 ? 2.166 2.651 0.483 1.00 0.11 49 PHE A N 13
ATOM 14955 C CA . PHE A 1 49 ? 1.940 1.265 0.104 1.00 0.11 49 PHE A CA 13
ATOM 14956 C C . PHE A 1 49 ? 0.637 0.765 0.714 1.00 0.12 49 PHE A C 13
ATOM 14957 O O . PHE A 1 49 ? -0.204 0.193 0.021 1.00 0.17 49 PHE A O 13
ATOM 14974 N N . ASN A 1 50 ? 0.472 0.989 2.017 1.00 0.16 50 ASN A N 13
ATOM 14975 C CA . ASN A 1 50 ? -0.731 0.565 2.720 1.00 0.21 50 ASN A CA 13
ATOM 14976 C C . ASN A 1 50 ? -1.974 1.144 2.057 1.00 0.22 50 ASN A C 13
ATOM 14977 O O . ASN A 1 50 ? -2.968 0.446 1.857 1.00 0.28 50 ASN A O 13
ATOM 14988 N N . SER A 1 51 ? -1.908 2.425 1.704 1.00 0.23 51 SER A N 13
ATOM 14989 C CA . SER A 1 51 ? -3.023 3.095 1.050 1.00 0.27 51 SER A CA 13
ATOM 14990 C C . SER A 1 51 ? -3.409 2.348 -0.218 1.00 0.25 51 SER A C 13
ATOM 14991 O O . SER A 1 51 ? -4.584 2.080 -0.462 1.00 0.29 51 SER A O 13
ATOM 14999 N N . ALA A 1 52 ? -2.406 1.990 -1.013 1.00 0.23 52 ALA A N 13
ATOM 15000 C CA . ALA A 1 52 ? -2.641 1.250 -2.244 1.00 0.23 52 ALA A CA 13
ATOM 15001 C C . ALA A 1 52 ? -3.097 -0.166 -1.922 1.00 0.24 52 ALA A C 13
ATOM 15002 O O . ALA A 1 52 ? -3.895 -0.749 -2.650 1.00 0.31 52 ALA A O 13
ATOM 15009 N N . TRP A 1 53 ? -2.597 -0.700 -0.808 1.00 0.21 53 TRP A N 13
ATOM 15010 C CA . TRP A 1 53 ? -2.963 -2.038 -0.363 1.00 0.25 53 TRP A CA 13
ATOM 15011 C C . TRP A 1 53 ? -4.443 -2.059 0.010 1.00 0.30 53 TRP A C 13
ATOM 15012 O O . TRP A 1 53 ? -5.204 -2.897 -0.473 1.00 0.34 53 TRP A O 13
ATOM 15033 N N . ASP A 1 54 ? -4.846 -1.122 0.868 1.00 0.33 54 ASP A N 13
ATOM 15034 C CA . ASP A 1 54 ? -6.235 -1.021 1.299 1.00 0.40 54 ASP A CA 13
ATOM 15035 C C . ASP A 1 54 ? -7.117 -0.530 0.158 1.00 0.40 54 ASP A C 13
ATOM 15036 O O . ASP A 1 54 ? -8.274 -0.933 0.036 1.00 0.48 54 ASP A O 13
ATOM 15045 N N . GLN A 1 55 ? -6.561 0.339 -0.677 1.00 0.38 55 GLN A N 13
ATOM 15046 C CA . GLN A 1 55 ? -7.302 0.875 -1.811 1.00 0.45 55 GLN A CA 13
ATOM 15047 C C . GLN A 1 55 ? -7.558 -0.222 -2.831 1.00 0.49 55 GLN A C 13
ATOM 15048 O O . GLN A 1 55 ? -8.509 -0.160 -3.611 1.00 0.59 55 GLN A O 13
ATOM 15062 N N . TYR A 1 56 ? -6.697 -1.227 -2.812 1.00 0.44 56 TYR A N 13
ATOM 15063 C CA . TYR A 1 56 ? -6.801 -2.361 -3.720 1.00 0.52 56 TYR A CA 13
ATOM 15064 C C . TYR A 1 56 ? -8.000 -3.245 -3.374 1.00 0.68 56 TYR A C 13
ATOM 15065 O O . TYR A 1 56 ? -7.881 -4.466 -3.302 1.00 0.79 56 TYR A O 13
ATOM 15083 N N . LYS A 1 57 ? -9.155 -2.626 -3.172 1.00 0.76 57 LYS A N 13
ATOM 15084 C CA . LYS A 1 57 ? -10.366 -3.367 -2.841 1.00 0.95 57 LYS A CA 13
ATOM 15085 C C . LYS A 1 57 ? -10.942 -4.053 -4.080 1.00 1.08 57 LYS A C 13
ATOM 15086 O O . LYS A 1 57 ? -11.946 -4.763 -3.998 1.00 1.26 57 LYS A O 13
ATOM 15105 N N . ASP A 1 58 ? -10.305 -3.836 -5.228 1.00 1.01 58 ASP A N 13
ATOM 15106 C CA . ASP A 1 58 ? -10.752 -4.427 -6.481 1.00 1.13 58 ASP A CA 13
ATOM 15107 C C . ASP A 1 58 ? -10.522 -5.938 -6.499 1.00 1.14 58 ASP A C 13
ATOM 15108 O O . ASP A 1 58 ? -11.324 -6.686 -7.062 1.00 1.42 58 ASP A O 13
ATOM 15117 N N . LYS A 1 59 ? -9.419 -6.382 -5.897 1.00 0.93 59 LYS A N 13
ATOM 15118 C CA . LYS A 1 59 ? -9.083 -7.805 -5.867 1.00 0.95 59 LYS A CA 13
ATOM 15119 C C . LYS A 1 59 ? -7.788 -8.053 -5.092 1.00 1.24 59 LYS A C 13
ATOM 15120 O O . LYS A 1 59 ? -6.882 -8.730 -5.578 1.00 1.41 59 LYS A O 13
ATOM 15139 N N . GLU A 1 60 ? -7.695 -7.477 -3.907 1.00 1.70 60 GLU A N 13
ATOM 15140 C CA . GLU A 1 60 ? -6.492 -7.613 -3.081 1.00 2.39 60 GLU A CA 13
ATOM 15141 C C . GLU A 1 60 ? -6.453 -8.908 -2.274 1.00 2.63 60 GLU A C 13
ATOM 15142 O O . GLU A 1 60 ? -5.436 -9.599 -2.253 1.00 3.06 60 GLU A O 13
ATOM 15154 N N . ASP A 1 61 ? -7.541 -9.223 -1.583 1.00 2.55 61 ASP A N 13
ATOM 15155 C CA . ASP A 1 61 ? -7.585 -10.424 -0.755 1.00 3.03 61 ASP A CA 13
ATOM 15156 C C . ASP A 1 61 ? -8.355 -11.536 -1.437 1.00 2.75 61 ASP A C 13
ATOM 15157 O O . ASP A 1 61 ? -9.055 -12.315 -0.792 1.00 3.24 61 ASP A O 13
ATOM 15166 N N . ARG A 1 62 ? -8.215 -11.602 -2.749 1.00 2.05 62 ARG A N 13
ATOM 15167 C CA . ARG A 1 62 ? -8.887 -12.617 -3.534 1.00 1.85 62 ARG A CA 13
ATOM 15168 C C . ARG A 1 62 ? -7.887 -13.684 -4.001 1.00 1.59 62 ARG A C 13
ATOM 15169 O O . ARG A 1 62 ? -7.311 -14.395 -3.177 1.00 1.46 62 ARG A O 13
ATOM 15190 N N . ARG A 1 63 ? -7.678 -13.801 -5.311 1.00 1.67 63 ARG A N 13
ATOM 15191 C CA . ARG A 1 63 ? -6.748 -14.786 -5.850 1.00 1.61 63 ARG A CA 13
ATOM 15192 C C . ARG A 1 63 ? -5.390 -14.163 -6.168 1.00 1.14 63 ARG A C 13
ATOM 15193 O O . ARG A 1 63 ? -4.345 -14.732 -5.850 1.00 1.24 63 ARG A O 13
ATOM 15214 N N . ASP A 1 64 ? -5.413 -13.006 -6.823 1.00 0.85 64 ASP A N 13
ATOM 15215 C CA . ASP A 1 64 ? -4.187 -12.319 -7.216 1.00 0.59 64 ASP A CA 13
ATOM 15216 C C . ASP A 1 64 ? -3.750 -11.283 -6.180 1.00 0.48 64 ASP A C 13
ATOM 15217 O O . ASP A 1 64 ? -3.562 -10.110 -6.504 1.00 0.41 64 ASP A O 13
ATOM 15226 N N . ASP A 1 65 ? -3.590 -11.723 -4.936 1.00 0.52 65 ASP A N 13
ATOM 15227 C CA . ASP A 1 65 ? -3.173 -10.828 -3.859 1.00 0.47 65 ASP A CA 13
ATOM 15228 C C . ASP A 1 65 ? -1.820 -10.189 -4.167 1.00 0.40 65 ASP A C 13
ATOM 15229 O O . ASP A 1 65 ? -1.577 -9.036 -3.814 1.00 0.34 65 ASP A O 13
ATOM 15238 N N . ALA A 1 66 ? -0.940 -10.939 -4.826 1.00 0.47 66 ALA A N 13
ATOM 15239 C CA . ALA A 1 66 ? 0.384 -10.427 -5.171 1.00 0.50 66 ALA A CA 13
ATOM 15240 C C . ALA A 1 66 ? 0.279 -9.127 -5.956 1.00 0.44 66 ALA A C 13
ATOM 15241 O O . ALA A 1 66 ? 0.988 -8.165 -5.670 1.00 0.45 66 ALA A O 13
ATOM 15248 N N . SER A 1 67 ? -0.619 -9.098 -6.938 1.00 0.41 67 SER A N 13
ATOM 15249 C CA . SER A 1 67 ? -0.819 -7.900 -7.745 1.00 0.40 67 SER A CA 13
ATOM 15250 C C . SER A 1 67 ? -1.051 -6.710 -6.838 1.00 0.32 67 SER A C 13
ATOM 15251 O O . SER A 1 67 ? -0.466 -5.643 -7.027 1.00 0.36 67 SER A O 13
ATOM 15259 N N . ARG A 1 68 ? -1.888 -6.913 -5.828 1.00 0.28 68 ARG A N 13
ATOM 15260 C CA . ARG A 1 68 ? -2.164 -5.861 -4.862 1.00 0.24 68 ARG A CA 13
ATOM 15261 C C . ARG A 1 68 ? -0.854 -5.399 -4.251 1.00 0.22 68 ARG A C 13
ATOM 15262 O O . ARG A 1 68 ? -0.450 -4.248 -4.410 1.00 0.29 68 ARG A O 13
ATOM 15283 N N . GLU A 1 69 ? -0.186 -6.324 -3.561 1.00 0.22 69 GLU A N 13
ATOM 15284 C CA . GLU A 1 69 ? 1.091 -6.036 -2.938 1.00 0.21 69 GLU A CA 13
ATOM 15285 C C . GLU A 1 69 ? 1.992 -5.337 -3.945 1.00 0.19 69 GLU A C 13
ATOM 15286 O O . GLU A 1 69 ? 2.560 -4.282 -3.664 1.00 0.22 69 GLU A O 13
ATOM 15298 N N . GLU A 1 70 ? 2.081 -5.923 -5.136 1.00 0.27 70 GLU A N 13
ATOM 15299 C CA . GLU A 1 70 ? 2.876 -5.360 -6.219 1.00 0.29 70 GLU A CA 13
ATOM 15300 C C . GLU A 1 70 ? 2.487 -3.905 -6.452 1.00 0.27 70 GLU A C 13
ATOM 15301 O O . GLU A 1 70 ? 3.309 -3.002 -6.325 1.00 0.28 70 GLU A O 13
ATOM 15313 N N . THR A 1 71 ? 1.219 -3.684 -6.792 1.00 0.27 71 THR A N 13
ATOM 15314 C CA . THR A 1 71 ? 0.726 -2.331 -7.034 1.00 0.27 71 THR A CA 13
ATOM 15315 C C . THR A 1 71 ? 1.108 -1.415 -5.884 1.00 0.23 71 THR A C 13
ATOM 15316 O O . THR A 1 71 ? 1.655 -0.333 -6.096 1.00 0.28 71 THR A O 13
ATOM 15327 N N . ALA A 1 72 ? 0.828 -1.855 -4.660 1.00 0.16 72 ALA A N 13
ATOM 15328 C CA . ALA A 1 72 ? 1.168 -1.063 -3.492 1.00 0.15 72 ALA A CA 13
ATOM 15329 C C . ALA A 1 72 ? 2.628 -0.639 -3.583 1.00 0.17 72 ALA A C 13
ATOM 15330 O O . ALA A 1 72 ? 2.957 0.536 -3.423 1.00 0.23 72 ALA A O 13
ATOM 15337 N N . HIS A 1 73 ? 3.497 -1.602 -3.895 1.00 0.17 73 HIS A N 13
ATOM 15338 C CA . HIS A 1 73 ? 4.914 -1.309 -4.065 1.00 0.23 73 HIS A CA 13
ATOM 15339 C C . HIS A 1 73 ? 5.057 -0.159 -5.057 1.00 0.25 73 HIS A C 13
ATOM 15340 O O . HIS A 1 73 ? 5.762 0.820 -4.809 1.00 0.32 73 HIS A O 13
ATOM 15354 N N . LYS A 1 74 ? 4.366 -0.302 -6.189 1.00 0.23 74 LYS A N 13
ATOM 15355 C CA . LYS A 1 74 ? 4.381 0.701 -7.247 1.00 0.28 74 LYS A CA 13
ATOM 15356 C C . LYS A 1 74 ? 3.892 2.051 -6.742 1.00 0.31 74 LYS A C 13
ATOM 15357 O O . LYS A 1 74 ? 4.483 3.089 -7.043 1.00 0.54 74 LYS A O 13
ATOM 15376 N N . VAL A 1 75 ? 2.813 2.032 -5.974 1.00 0.21 75 VAL A N 13
ATOM 15377 C CA . VAL A 1 75 ? 2.245 3.255 -5.428 1.00 0.21 75 VAL A CA 13
ATOM 15378 C C . VAL A 1 75 ? 3.180 3.873 -4.401 1.00 0.21 75 VAL A C 13
ATOM 15379 O O . VAL A 1 75 ? 3.593 5.024 -4.533 1.00 0.29 75 VAL A O 13
ATOM 15392 N N . ALA A 1 76 ? 3.510 3.101 -3.373 1.00 0.14 76 ALA A N 13
ATOM 15393 C CA . ALA A 1 76 ? 4.397 3.570 -2.317 1.00 0.16 76 ALA A CA 13
ATOM 15394 C C . ALA A 1 76 ? 5.621 4.261 -2.898 1.00 0.19 76 ALA A C 13
ATOM 15395 O O . ALA A 1 76 ? 5.982 5.363 -2.481 1.00 0.24 76 ALA A O 13
ATOM 15402 N N . TRP A 1 77 ? 6.245 3.620 -3.876 1.00 0.18 77 TRP A N 13
ATOM 15403 C CA . TRP A 1 77 ? 7.414 4.198 -4.520 1.00 0.23 77 TRP A CA 13
ATOM 15404 C C . TRP A 1 77 ? 7.061 5.570 -5.078 1.00 0.26 77 TRP A C 13
ATOM 15405 O O . TRP A 1 77 ? 7.822 6.520 -4.928 1.00 0.30 77 TRP A O 13
ATOM 15426 N N . ALA A 1 78 ? 5.888 5.671 -5.702 1.00 0.24 78 ALA A N 13
ATOM 15427 C CA . ALA A 1 78 ? 5.433 6.943 -6.255 1.00 0.27 78 ALA A CA 13
ATOM 15428 C C . ALA A 1 78 ? 5.547 8.041 -5.198 1.00 0.29 78 ALA A C 13
ATOM 15429 O O . ALA A 1 78 ? 6.042 9.132 -5.474 1.00 0.39 78 ALA A O 13
ATOM 15436 N N . ALA A 1 79 ? 5.117 7.723 -3.977 1.00 0.24 79 ALA A N 13
ATOM 15437 C CA . ALA A 1 79 ? 5.205 8.657 -2.868 1.00 0.24 79 ALA A CA 13
ATOM 15438 C C . ALA A 1 79 ? 6.670 8.924 -2.565 1.00 0.25 79 ALA A C 13
ATOM 15439 O O . ALA A 1 79 ? 7.088 10.071 -2.405 1.00 0.32 79 ALA A O 13
ATOM 15446 N N . VAL A 1 80 ? 7.448 7.847 -2.509 1.00 0.21 80 VAL A N 13
ATOM 15447 C CA . VAL A 1 80 ? 8.867 7.940 -2.252 1.00 0.22 80 VAL A CA 13
ATOM 15448 C C . VAL A 1 80 ? 9.545 8.794 -3.322 1.00 0.26 80 VAL A C 13
ATOM 15449 O O . VAL A 1 80 ? 10.285 9.718 -3.005 1.00 0.31 80 VAL A O 13
ATOM 15462 N N . LYS A 1 81 ? 9.285 8.491 -4.590 1.00 0.25 81 LYS A N 13
ATOM 15463 C CA . LYS A 1 81 ? 9.870 9.242 -5.695 1.00 0.31 81 LYS A CA 13
ATOM 15464 C C . LYS A 1 81 ? 9.386 10.693 -5.704 1.00 0.40 81 LYS A C 13
ATOM 15465 O O . LYS A 1 81 ? 9.973 11.548 -6.368 1.00 0.66 81 LYS A O 13
ATOM 15484 N N . HIS A 1 82 ? 8.317 10.963 -4.961 1.00 0.32 82 HIS A N 13
ATOM 15485 C CA . HIS A 1 82 ? 7.757 12.310 -4.877 1.00 0.37 82 HIS A CA 13
ATOM 15486 C C . HIS A 1 82 ? 8.463 13.123 -3.797 1.00 0.61 82 HIS A C 13
ATOM 15487 O O . HIS A 1 82 ? 8.841 14.274 -4.015 1.00 1.20 82 HIS A O 13
ATOM 15501 N N . GLU A 1 83 ? 8.623 12.514 -2.627 1.00 0.36 83 GLU A N 13
ATOM 15502 C CA . GLU A 1 83 ? 9.271 13.166 -1.492 1.00 0.48 83 GLU A CA 13
ATOM 15503 C C . GLU A 1 83 ? 10.746 12.800 -1.406 1.00 0.45 83 GLU A C 13
ATOM 15504 O O . GLU A 1 83 ? 11.497 13.410 -0.650 1.00 0.86 83 GLU A O 13
ATOM 15516 N N . TYR A 1 84 ? 11.148 11.790 -2.166 1.00 0.32 84 TYR A N 13
ATOM 15517 C CA . TYR A 1 84 ? 12.533 11.328 -2.165 1.00 0.35 84 TYR A CA 13
ATOM 15518 C C . TYR A 1 84 ? 13.055 11.127 -3.587 1.00 0.39 84 TYR A C 13
ATOM 15519 O O . TYR A 1 84 ? 12.297 10.801 -4.503 1.00 0.45 84 TYR A O 13
ATOM 15537 N N . ALA A 1 85 ? 14.357 11.334 -3.758 1.00 0.44 85 ALA A N 13
ATOM 15538 C CA . ALA A 1 85 ? 15.006 11.191 -5.057 1.00 0.51 85 ALA A CA 13
ATOM 15539 C C . ALA A 1 85 ? 16.132 10.168 -4.996 1.00 0.64 85 ALA A C 13
ATOM 15540 O O . ALA A 1 85 ? 16.815 10.053 -3.985 1.00 0.68 85 ALA A O 13
ATOM 15547 N N . LYS A 1 86 ? 16.326 9.432 -6.090 1.00 0.80 86 LYS A N 13
ATOM 15548 C CA . LYS A 1 86 ? 17.383 8.427 -6.150 1.00 1.00 86 LYS A CA 13
ATOM 15549 C C . LYS A 1 86 ? 18.615 8.976 -6.861 1.00 1.41 86 LYS A C 13
ATOM 15550 O O . LYS A 1 86 ? 18.546 9.352 -8.031 1.00 1.94 86 LYS A O 13
ATOM 15569 N N . GLY A 1 87 ? 19.742 9.013 -6.157 1.00 1.29 87 GLY A N 13
ATOM 15570 C CA . GLY A 1 87 ? 20.965 9.510 -6.756 1.00 1.77 87 GLY A CA 13
ATOM 15571 C C . GLY A 1 87 ? 21.598 8.494 -7.690 1.00 2.25 87 GLY A C 13
ATOM 15572 O O . GLY A 1 87 ? 20.931 7.563 -8.139 1.00 2.39 87 GLY A O 13
ATOM 15576 N N . ASP A 1 88 ? 22.879 8.675 -7.990 1.00 2.65 88 ASP A N 13
ATOM 15577 C CA . ASP A 1 88 ? 23.581 7.764 -8.887 1.00 3.15 88 ASP A CA 13
ATOM 15578 C C . ASP A 1 88 ? 24.279 6.640 -8.124 1.00 2.99 88 ASP A C 13
ATOM 15579 O O . ASP A 1 88 ? 25.330 6.156 -8.547 1.00 3.40 88 ASP A O 13
ATOM 15588 N N . ASP A 1 89 ? 23.689 6.212 -7.012 1.00 2.50 89 ASP A N 13
ATOM 15589 C CA . ASP A 1 89 ? 24.262 5.127 -6.216 1.00 2.33 89 ASP A CA 13
ATOM 15590 C C . ASP A 1 89 ? 23.203 4.087 -5.838 1.00 1.98 89 ASP A C 13
ATOM 15591 O O . ASP A 1 89 ? 23.462 3.180 -5.045 1.00 1.80 89 ASP A O 13
ATOM 15600 N N . ASP A 1 90 ? 22.009 4.239 -6.398 1.00 2.01 90 ASP A N 13
ATOM 15601 C CA . ASP A 1 90 ? 20.892 3.349 -6.131 1.00 1.83 90 ASP A CA 13
ATOM 15602 C C . ASP A 1 90 ? 20.345 3.602 -4.740 1.00 1.46 90 ASP A C 13
ATOM 15603 O O . ASP A 1 90 ? 19.834 2.700 -4.093 1.00 1.56 90 ASP A O 13
ATOM 15612 N N . LYS A 1 91 ? 20.451 4.843 -4.296 1.00 1.26 91 LYS A N 13
ATOM 15613 C CA . LYS A 1 91 ? 19.960 5.232 -2.986 1.00 0.94 91 LYS A CA 13
ATOM 15614 C C . LYS A 1 91 ? 19.085 6.466 -3.126 1.00 0.97 91 LYS A C 13
ATOM 15615 O O . LYS A 1 91 ? 19.161 7.166 -4.135 1.00 1.41 91 LYS A O 13
ATOM 15634 N N . TRP A 1 92 ? 18.236 6.724 -2.140 1.00 0.52 92 TRP A N 13
ATOM 15635 C CA . TRP A 1 92 ? 17.340 7.870 -2.217 1.00 0.45 92 TRP A CA 13
ATOM 15636 C C . TRP A 1 92 ? 17.605 8.907 -1.131 1.00 0.43 92 TRP A C 13
ATOM 15637 O O . TRP A 1 92 ? 18.214 8.618 -0.104 1.00 0.52 92 TRP A O 13
ATOM 15658 N N . HIS A 1 93 ? 17.114 10.118 -1.383 1.00 0.40 93 HIS A N 13
ATOM 15659 C CA . HIS A 1 93 ? 17.240 11.241 -0.459 1.00 0.48 93 HIS A CA 13
ATOM 15660 C C . HIS A 1 93 ? 15.985 12.099 -0.570 1.00 0.48 93 HIS A C 13
ATOM 15661 O O . HIS A 1 93 ? 15.491 12.327 -1.672 1.00 0.46 93 HIS A O 13
ATOM 15675 N N . LYS A 1 94 ? 15.439 12.539 0.558 1.00 0.49 94 LYS A N 13
ATOM 15676 C CA . LYS A 1 94 ? 14.208 13.322 0.520 1.00 0.48 94 LYS A CA 13
ATOM 15677 C C . LYS A 1 94 ? 14.326 14.552 -0.356 1.00 0.49 94 LYS A C 13
ATOM 15678 O O . LYS A 1 94 ? 15.164 15.426 -0.134 1.00 0.51 94 LYS A O 13
ATOM 15697 N N . LYS A 1 95 ? 13.440 14.609 -1.333 1.00 0.52 95 LYS A N 13
ATOM 15698 C CA . LYS A 1 95 ? 13.361 15.713 -2.261 1.00 0.58 95 LYS A CA 13
ATOM 15699 C C . LYS A 1 95 ? 12.574 16.859 -1.629 1.00 0.68 95 LYS A C 13
ATOM 15700 O O . LYS A 1 95 ? 13.150 17.810 -1.104 1.00 0.93 95 LYS A O 13
ATOM 15719 N N . SER A 1 96 ? 11.248 16.752 -1.688 1.00 0.74 96 SER A N 13
ATOM 15720 C CA . SER A 1 96 ? 10.366 17.771 -1.127 1.00 0.87 96 SER A CA 13
ATOM 15721 C C . SER A 1 96 ? 10.147 17.540 0.366 1.00 0.86 96 SER A C 13
ATOM 15722 O O . SER A 1 96 ? 10.468 18.450 1.159 1.00 1.19 96 SER A O 13
ATOM 15731 N N . PRO A 1 22 ? 1.249 -5.929 4.477 1.00 0.68 22 PRO A N 14
ATOM 15732 C CA . PRO A 1 22 ? 2.576 -6.542 4.548 1.00 0.81 22 PRO A CA 14
ATOM 15733 C C . PRO A 1 22 ? 3.533 -5.743 5.427 1.00 0.62 22 PRO A C 14
ATOM 15734 O O . PRO A 1 22 ? 4.554 -6.258 5.882 1.00 0.76 22 PRO A O 14
ATOM 15745 N N . TYR A 1 23 ? 3.188 -4.482 5.667 1.00 0.49 23 TYR A N 14
ATOM 15746 C CA . TYR A 1 23 ? 4.001 -3.606 6.497 1.00 0.51 23 TYR A CA 14
ATOM 15747 C C . TYR A 1 23 ? 3.222 -3.190 7.738 1.00 0.77 23 TYR A C 14
ATOM 15748 O O . TYR A 1 23 ? 2.006 -3.004 7.679 1.00 1.47 23 TYR A O 14
ATOM 15766 N N . LYS A 1 24 ? 3.910 -3.073 8.869 1.00 0.58 24 LYS A N 14
ATOM 15767 C CA . LYS A 1 24 ? 3.247 -2.712 10.115 1.00 0.74 24 LYS A CA 14
ATOM 15768 C C . LYS A 1 24 ? 3.774 -1.405 10.696 1.00 0.46 24 LYS A C 14
ATOM 15769 O O . LYS A 1 24 ? 2.997 -0.588 11.190 1.00 0.48 24 LYS A O 14
ATOM 15788 N N . THR A 1 25 ? 5.087 -1.201 10.648 1.00 0.51 25 THR A N 14
ATOM 15789 C CA . THR A 1 25 ? 5.678 0.020 11.182 1.00 0.54 25 THR A CA 14
ATOM 15790 C C . THR A 1 25 ? 6.532 0.724 10.130 1.00 0.71 25 THR A C 14
ATOM 15791 O O . THR A 1 25 ? 6.237 1.849 9.726 1.00 1.50 25 THR A O 14
ATOM 15802 N N . LYS A 1 26 ? 7.596 0.053 9.697 1.00 0.34 26 LYS A N 14
ATOM 15803 C CA . LYS A 1 26 ? 8.508 0.602 8.697 1.00 0.34 26 LYS A CA 14
ATOM 15804 C C . LYS A 1 26 ? 9.635 -0.384 8.407 1.00 0.39 26 LYS A C 14
ATOM 15805 O O . LYS A 1 26 ? 9.907 -0.711 7.253 1.00 0.42 26 LYS A O 14
ATOM 15824 N N . SER A 1 27 ? 10.283 -0.864 9.466 1.00 0.45 27 SER A N 14
ATOM 15825 C CA . SER A 1 27 ? 11.374 -1.823 9.320 1.00 0.54 27 SER A CA 14
ATOM 15826 C C . SER A 1 27 ? 10.913 -3.047 8.534 1.00 0.50 27 SER A C 14
ATOM 15827 O O . SER A 1 27 ? 11.722 -3.757 7.939 1.00 0.52 27 SER A O 14
ATOM 15835 N N . ASP A 1 28 ? 9.601 -3.281 8.530 1.00 0.49 28 ASP A N 14
ATOM 15836 C CA . ASP A 1 28 ? 9.024 -4.409 7.810 1.00 0.49 28 ASP A CA 14
ATOM 15837 C C . ASP A 1 28 ? 9.129 -4.215 6.300 1.00 0.48 28 ASP A C 14
ATOM 15838 O O . ASP A 1 28 ? 8.868 -5.139 5.531 1.00 0.66 28 ASP A O 14
ATOM 15847 N N . LEU A 1 29 ? 9.515 -3.012 5.876 1.00 0.42 29 LEU A N 14
ATOM 15848 C CA . LEU A 1 29 ? 9.652 -2.714 4.459 1.00 0.42 29 LEU A CA 14
ATOM 15849 C C . LEU A 1 29 ? 10.695 -3.615 3.809 1.00 0.51 29 LEU A C 14
ATOM 15850 O O . LEU A 1 29 ? 11.478 -4.269 4.497 1.00 0.59 29 LEU A O 14
ATOM 15866 N N . PRO A 1 30 ? 10.714 -3.666 2.469 1.00 0.50 30 PRO A N 14
ATOM 15867 C CA . PRO A 1 30 ? 11.658 -4.496 1.719 1.00 0.55 30 PRO A CA 14
ATOM 15868 C C . PRO A 1 30 ? 13.101 -4.052 1.904 1.00 0.57 30 PRO A C 14
ATOM 15869 O O . PRO A 1 30 ? 13.411 -2.864 1.845 1.00 0.98 30 PRO A O 14
ATOM 15880 N N . GLU A 1 31 ? 13.985 -5.020 2.122 1.00 0.57 31 GLU A N 14
ATOM 15881 C CA . GLU A 1 31 ? 15.401 -4.728 2.308 1.00 0.53 31 GLU A CA 14
ATOM 15882 C C . GLU A 1 31 ? 15.896 -3.796 1.203 1.00 0.32 31 GLU A C 14
ATOM 15883 O O . GLU A 1 31 ? 16.510 -2.770 1.480 1.00 0.55 31 GLU A O 14
ATOM 15895 N N . SER A 1 32 ? 15.595 -4.146 -0.044 1.00 0.22 32 SER A N 14
ATOM 15896 C CA . SER A 1 32 ? 15.988 -3.325 -1.183 1.00 0.47 32 SER A CA 14
ATOM 15897 C C . SER A 1 32 ? 15.394 -1.923 -1.074 1.00 0.72 32 SER A C 14
ATOM 15898 O O . SER A 1 32 ? 15.853 -0.990 -1.732 1.00 1.38 32 SER A O 14
ATOM 15906 N N . VAL A 1 33 ? 14.384 -1.780 -0.221 1.00 0.25 33 VAL A N 14
ATOM 15907 C CA . VAL A 1 33 ? 13.742 -0.494 -0.002 1.00 0.32 33 VAL A CA 14
ATOM 15908 C C . VAL A 1 33 ? 14.414 0.222 1.168 1.00 0.34 33 VAL A C 14
ATOM 15909 O O . VAL A 1 33 ? 14.848 1.366 1.049 1.00 0.45 33 VAL A O 14
ATOM 15922 N N . LYS A 1 34 ? 14.487 -0.465 2.301 1.00 0.34 34 LYS A N 14
ATOM 15923 C CA . LYS A 1 34 ? 15.103 0.094 3.499 1.00 0.41 34 LYS A CA 14
ATOM 15924 C C . LYS A 1 34 ? 16.600 0.346 3.279 1.00 0.40 34 LYS A C 14
ATOM 15925 O O . LYS A 1 34 ? 17.181 1.251 3.881 1.00 0.42 34 LYS A O 14
ATOM 15944 N N . HIS A 1 35 ? 17.219 -0.471 2.418 1.00 0.40 35 HIS A N 14
ATOM 15945 C CA . HIS A 1 35 ? 18.651 -0.350 2.119 1.00 0.41 35 HIS A CA 14
ATOM 15946 C C . HIS A 1 35 ? 18.920 0.730 1.074 1.00 0.40 35 HIS A C 14
ATOM 15947 O O . HIS A 1 35 ? 19.953 0.717 0.405 1.00 0.41 35 HIS A O 14
ATOM 15961 N N . VAL A 1 36 ? 17.985 1.653 0.936 1.00 0.40 36 VAL A N 14
ATOM 15962 C CA . VAL A 1 36 ? 18.101 2.737 -0.026 1.00 0.42 36 VAL A CA 14
ATOM 15963 C C . VAL A 1 36 ? 17.347 3.956 0.477 1.00 0.41 36 VAL A C 14
ATOM 15964 O O . VAL A 1 36 ? 17.790 5.091 0.301 1.00 0.54 36 VAL A O 14
ATOM 15977 N N . LEU A 1 37 ? 16.206 3.714 1.121 1.00 0.29 37 LEU A N 14
ATOM 15978 C CA . LEU A 1 37 ? 15.407 4.791 1.662 1.00 0.27 37 LEU A CA 14
ATOM 15979 C C . LEU A 1 37 ? 15.995 5.291 2.970 1.00 0.33 37 LEU A C 14
ATOM 15980 O O . LEU A 1 37 ? 16.329 4.519 3.869 1.00 0.43 37 LEU A O 14
ATOM 15996 N N . PRO A 1 38 ? 16.151 6.608 3.052 1.00 0.33 38 PRO A N 14
ATOM 15997 C CA . PRO A 1 38 ? 16.731 7.297 4.212 1.00 0.43 38 PRO A CA 14
ATOM 15998 C C . PRO A 1 38 ? 16.048 6.950 5.538 1.00 0.48 38 PRO A C 14
ATOM 15999 O O . PRO A 1 38 ? 16.552 6.121 6.295 1.00 1.04 38 PRO A O 14
ATOM 16010 N N . SER A 1 39 ? 14.912 7.579 5.828 1.00 0.48 39 SER A N 14
ATOM 16011 C CA . SER A 1 39 ? 14.196 7.311 7.073 1.00 0.47 39 SER A CA 14
ATOM 16012 C C . SER A 1 39 ? 12.704 7.560 6.912 1.00 0.40 39 SER A C 14
ATOM 16013 O O . SER A 1 39 ? 11.913 6.621 6.821 1.00 0.47 39 SER A O 14
ATOM 16021 N N . HIS A 1 40 ? 12.323 8.832 6.865 1.00 0.30 40 HIS A N 14
ATOM 16022 C CA . HIS A 1 40 ? 10.924 9.199 6.702 1.00 0.27 40 HIS A CA 14
ATOM 16023 C C . HIS A 1 40 ? 10.371 8.668 5.380 1.00 0.21 40 HIS A C 14
ATOM 16024 O O . HIS A 1 40 ? 9.161 8.629 5.185 1.00 0.23 40 HIS A O 14
ATOM 16038 N N . ALA A 1 41 ? 11.263 8.247 4.483 1.00 0.17 41 ALA A N 14
ATOM 16039 C CA . ALA A 1 41 ? 10.856 7.712 3.190 1.00 0.15 41 ALA A CA 14
ATOM 16040 C C . ALA A 1 41 ? 10.180 6.361 3.359 1.00 0.16 41 ALA A C 14
ATOM 16041 O O . ALA A 1 41 ? 9.300 5.992 2.580 1.00 0.32 41 ALA A O 14
ATOM 16048 N N . GLN A 1 42 ? 10.587 5.634 4.389 1.00 0.10 42 GLN A N 14
ATOM 16049 C CA . GLN A 1 42 ? 10.016 4.331 4.677 1.00 0.10 42 GLN A CA 14
ATOM 16050 C C . GLN A 1 42 ? 8.596 4.501 5.200 1.00 0.13 42 GLN A C 14
ATOM 16051 O O . GLN A 1 42 ? 7.693 3.752 4.830 1.00 0.16 42 GLN A O 14
ATOM 16065 N N . ASP A 1 43 ? 8.394 5.532 6.017 1.00 0.16 43 ASP A N 14
ATOM 16066 C CA . ASP A 1 43 ? 7.068 5.843 6.534 1.00 0.22 43 ASP A CA 14
ATOM 16067 C C . ASP A 1 43 ? 6.190 6.226 5.351 1.00 0.20 43 ASP A C 14
ATOM 16068 O O . ASP A 1 43 ? 5.039 5.803 5.235 1.00 0.23 43 ASP A O 14
ATOM 16077 N N . ILE A 1 44 ? 6.785 7.006 4.457 1.00 0.18 44 ILE A N 14
ATOM 16078 C CA . ILE A 1 44 ? 6.131 7.442 3.233 1.00 0.16 44 ILE A CA 14
ATOM 16079 C C . ILE A 1 44 ? 5.801 6.230 2.382 1.00 0.14 44 ILE A C 14
ATOM 16080 O O . ILE A 1 44 ? 4.654 6.010 1.989 1.00 0.16 44 ILE A O 14
ATOM 16096 N N . TYR A 1 45 ? 6.832 5.443 2.117 1.00 0.17 45 TYR A N 14
ATOM 16097 C CA . TYR A 1 45 ? 6.708 4.230 1.329 1.00 0.15 45 TYR A CA 14
ATOM 16098 C C . TYR A 1 45 ? 5.615 3.325 1.891 1.00 0.14 45 TYR A C 14
ATOM 16099 O O . TYR A 1 45 ? 4.694 2.929 1.182 1.00 0.19 45 TYR A O 14
ATOM 16117 N N . LYS A 1 46 ? 5.731 3.000 3.173 1.00 0.15 46 LYS A N 14
ATOM 16118 C CA . LYS A 1 46 ? 4.761 2.138 3.836 1.00 0.18 46 LYS A CA 14
ATOM 16119 C C . LYS A 1 46 ? 3.359 2.744 3.802 1.00 0.17 46 LYS A C 14
ATOM 16120 O O . LYS A 1 46 ? 2.398 2.081 3.414 1.00 0.21 46 LYS A O 14
ATOM 16139 N N . GLU A 1 47 ? 3.246 4.004 4.218 1.00 0.14 47 GLU A N 14
ATOM 16140 C CA . GLU A 1 47 ? 1.954 4.684 4.239 1.00 0.14 47 GLU A CA 14
ATOM 16141 C C . GLU A 1 47 ? 1.341 4.742 2.851 1.00 0.13 47 GLU A C 14
ATOM 16142 O O . GLU A 1 47 ? 0.134 4.560 2.685 1.00 0.20 47 GLU A O 14
ATOM 16154 N N . ALA A 1 48 ? 2.177 4.980 1.851 1.00 0.12 48 ALA A N 14
ATOM 16155 C CA . ALA A 1 48 ? 1.705 5.042 0.481 1.00 0.13 48 ALA A CA 14
ATOM 16156 C C . ALA A 1 48 ? 1.354 3.643 0.002 1.00 0.13 48 ALA A C 14
ATOM 16157 O O . ALA A 1 48 ? 0.352 3.437 -0.682 1.00 0.21 48 ALA A O 14
ATOM 16164 N N . PHE A 1 49 ? 2.178 2.677 0.394 1.00 0.11 49 PHE A N 14
ATOM 16165 C CA . PHE A 1 49 ? 1.948 1.287 0.036 1.00 0.11 49 PHE A CA 14
ATOM 16166 C C . PHE A 1 49 ? 0.615 0.821 0.614 1.00 0.12 49 PHE A C 14
ATOM 16167 O O . PHE A 1 49 ? -0.240 0.302 -0.103 1.00 0.17 49 PHE A O 14
ATOM 16184 N N . ASN A 1 50 ? 0.449 1.017 1.921 1.00 0.16 50 ASN A N 14
ATOM 16185 C CA . ASN A 1 50 ? -0.778 0.627 2.609 1.00 0.21 50 ASN A CA 14
ATOM 16186 C C . ASN A 1 50 ? -1.998 1.208 1.908 1.00 0.22 50 ASN A C 14
ATOM 16187 O O . ASN A 1 50 ? -2.999 0.519 1.706 1.00 0.28 50 ASN A O 14
ATOM 16198 N N . SER A 1 51 ? -1.906 2.481 1.532 1.00 0.23 51 SER A N 14
ATOM 16199 C CA . SER A 1 51 ? -3.004 3.152 0.845 1.00 0.27 51 SER A CA 14
ATOM 16200 C C . SER A 1 51 ? -3.389 2.380 -0.408 1.00 0.25 51 SER A C 14
ATOM 16201 O O . SER A 1 51 ? -4.562 2.112 -0.653 1.00 0.29 51 SER A O 14
ATOM 16209 N N . ALA A 1 52 ? -2.381 1.997 -1.182 1.00 0.23 52 ALA A N 14
ATOM 16210 C CA . ALA A 1 52 ? -2.605 1.231 -2.395 1.00 0.23 52 ALA A CA 14
ATOM 16211 C C . ALA A 1 52 ? -3.102 -0.166 -2.046 1.00 0.24 52 ALA A C 14
ATOM 16212 O O . ALA A 1 52 ? -3.879 -0.762 -2.789 1.00 0.31 52 ALA A O 14
ATOM 16219 N N . TRP A 1 53 ? -2.663 -0.666 -0.894 1.00 0.21 53 TRP A N 14
ATOM 16220 C CA . TRP A 1 53 ? -3.075 -1.978 -0.419 1.00 0.25 53 TRP A CA 14
ATOM 16221 C C . TRP A 1 53 ? -4.567 -1.947 -0.089 1.00 0.30 53 TRP A C 14
ATOM 16222 O O . TRP A 1 53 ? -5.340 -2.767 -0.585 1.00 0.34 53 TRP A O 14
ATOM 16243 N N . ASP A 1 54 ? -4.965 -0.982 0.739 1.00 0.33 54 ASP A N 14
ATOM 16244 C CA . ASP A 1 54 ? -6.365 -0.824 1.125 1.00 0.40 54 ASP A CA 14
ATOM 16245 C C . ASP A 1 54 ? -7.188 -0.322 -0.056 1.00 0.40 54 ASP A C 14
ATOM 16246 O O . ASP A 1 54 ? -8.361 -0.666 -0.199 1.00 0.48 54 ASP A O 14
ATOM 16255 N N . GLN A 1 55 ? -6.564 0.491 -0.903 1.00 0.38 55 GLN A N 14
ATOM 16256 C CA . GLN A 1 55 ? -7.246 1.030 -2.073 1.00 0.45 55 GLN A CA 14
ATOM 16257 C C . GLN A 1 55 ? -7.532 -0.085 -3.063 1.00 0.49 55 GLN A C 14
ATOM 16258 O O . GLN A 1 55 ? -8.472 -0.010 -3.856 1.00 0.59 55 GLN A O 14
ATOM 16272 N N . TYR A 1 56 ? -6.718 -1.126 -2.996 1.00 0.44 56 TYR A N 14
ATOM 16273 C CA . TYR A 1 56 ? -6.865 -2.286 -3.864 1.00 0.52 56 TYR A CA 14
ATOM 16274 C C . TYR A 1 56 ? -8.097 -3.104 -3.483 1.00 0.68 56 TYR A C 14
ATOM 16275 O O . TYR A 1 56 ? -8.043 -4.330 -3.407 1.00 0.79 56 TYR A O 14
ATOM 16293 N N . LYS A 1 57 ? -9.206 -2.420 -3.247 1.00 0.76 57 LYS A N 14
ATOM 16294 C CA . LYS A 1 57 ? -10.451 -3.080 -2.876 1.00 0.95 57 LYS A CA 14
ATOM 16295 C C . LYS A 1 57 ? -11.120 -3.715 -4.093 1.00 1.08 57 LYS A C 14
ATOM 16296 O O . LYS A 1 57 ? -12.170 -4.345 -3.975 1.00 1.26 57 LYS A O 14
ATOM 16315 N N . ASP A 1 58 ? -10.500 -3.555 -5.260 1.00 1.01 58 ASP A N 14
ATOM 16316 C CA . ASP A 1 58 ? -11.031 -4.121 -6.489 1.00 1.13 58 ASP A CA 14
ATOM 16317 C C . ASP A 1 58 ? -10.929 -5.639 -6.447 1.00 1.14 58 ASP A C 14
ATOM 16318 O O . ASP A 1 58 ? -11.929 -6.347 -6.558 1.00 1.42 58 ASP A O 14
ATOM 16327 N N . LYS A 1 59 ? -9.708 -6.125 -6.275 1.00 0.93 59 LYS A N 14
ATOM 16328 C CA . LYS A 1 59 ? -9.455 -7.551 -6.203 1.00 0.95 59 LYS A CA 14
ATOM 16329 C C . LYS A 1 59 ? -8.075 -7.812 -5.605 1.00 1.24 59 LYS A C 14
ATOM 16330 O O . LYS A 1 59 ? -7.159 -8.275 -6.286 1.00 1.41 59 LYS A O 14
ATOM 16349 N N . GLU A 1 60 ? -7.940 -7.496 -4.331 1.00 1.70 60 GLU A N 14
ATOM 16350 C CA . GLU A 1 60 ? -6.681 -7.676 -3.617 1.00 2.39 60 GLU A CA 14
ATOM 16351 C C . GLU A 1 60 ? -6.631 -9.017 -2.901 1.00 2.63 60 GLU A C 14
ATOM 16352 O O . GLU A 1 60 ? -5.585 -9.659 -2.838 1.00 3.06 60 GLU A O 14
ATOM 16364 N N . ASP A 1 61 ? -7.762 -9.434 -2.352 1.00 2.55 61 ASP A N 14
ATOM 16365 C CA . ASP A 1 61 ? -7.834 -10.698 -1.635 1.00 3.03 61 ASP A CA 14
ATOM 16366 C C . ASP A 1 61 ? -8.544 -11.744 -2.471 1.00 2.75 61 ASP A C 14
ATOM 16367 O O . ASP A 1 61 ? -9.379 -12.500 -1.976 1.00 3.24 61 ASP A O 14
ATOM 16376 N N . ARG A 1 62 ? -8.186 -11.787 -3.743 1.00 2.05 62 ARG A N 14
ATOM 16377 C CA . ARG A 1 62 ? -8.760 -12.740 -4.669 1.00 1.85 62 ARG A CA 14
ATOM 16378 C C . ARG A 1 62 ? -7.777 -13.888 -4.902 1.00 1.59 62 ARG A C 14
ATOM 16379 O O . ARG A 1 62 ? -7.300 -14.505 -3.950 1.00 1.46 62 ARG A O 14
ATOM 16400 N N . ARG A 1 63 ? -7.458 -14.157 -6.160 1.00 1.67 63 ARG A N 14
ATOM 16401 C CA . ARG A 1 63 ? -6.516 -15.206 -6.507 1.00 1.61 63 ARG A CA 14
ATOM 16402 C C . ARG A 1 63 ? -5.133 -14.608 -6.742 1.00 1.14 63 ARG A C 14
ATOM 16403 O O . ARG A 1 63 ? -4.114 -15.264 -6.526 1.00 1.24 63 ARG A O 14
ATOM 16424 N N . ASP A 1 64 ? -5.112 -13.354 -7.195 1.00 0.85 64 ASP A N 14
ATOM 16425 C CA . ASP A 1 64 ? -3.859 -12.657 -7.472 1.00 0.59 64 ASP A CA 14
ATOM 16426 C C . ASP A 1 64 ? -3.585 -11.545 -6.454 1.00 0.48 64 ASP A C 14
ATOM 16427 O O . ASP A 1 64 ? -3.336 -10.400 -6.830 1.00 0.41 64 ASP A O 14
ATOM 16436 N N . ASP A 1 65 ? -3.629 -11.883 -5.166 1.00 0.52 65 ASP A N 14
ATOM 16437 C CA . ASP A 1 65 ? -3.380 -10.898 -4.110 1.00 0.47 65 ASP A CA 14
ATOM 16438 C C . ASP A 1 65 ? -1.999 -10.279 -4.271 1.00 0.40 65 ASP A C 14
ATOM 16439 O O . ASP A 1 65 ? -1.785 -9.122 -3.914 1.00 0.34 65 ASP A O 14
ATOM 16448 N N . ALA A 1 66 ? -1.062 -11.045 -4.817 1.00 0.47 66 ALA A N 14
ATOM 16449 C CA . ALA A 1 66 ? 0.289 -10.542 -5.027 1.00 0.50 66 ALA A CA 14
ATOM 16450 C C . ALA A 1 66 ? 0.240 -9.254 -5.830 1.00 0.44 66 ALA A C 14
ATOM 16451 O O . ALA A 1 66 ? 0.990 -8.314 -5.569 1.00 0.45 66 ALA A O 14
ATOM 16458 N N . SER A 1 67 ? -0.668 -9.214 -6.801 1.00 0.41 67 SER A N 14
ATOM 16459 C CA . SER A 1 67 ? -0.846 -8.035 -7.635 1.00 0.40 67 SER A CA 14
ATOM 16460 C C . SER A 1 67 ? -1.064 -6.823 -6.753 1.00 0.32 67 SER A C 14
ATOM 16461 O O . SER A 1 67 ? -0.451 -5.775 -6.945 1.00 0.36 67 SER A O 14
ATOM 16469 N N . ARG A 1 68 ? -1.926 -6.994 -5.759 1.00 0.28 68 ARG A N 14
ATOM 16470 C CA . ARG A 1 68 ? -2.208 -5.926 -4.812 1.00 0.24 68 ARG A CA 14
ATOM 16471 C C . ARG A 1 68 ? -0.901 -5.445 -4.207 1.00 0.22 68 ARG A C 14
ATOM 16472 O O . ARG A 1 68 ? -0.492 -4.301 -4.402 1.00 0.29 68 ARG A O 14
ATOM 16493 N N . GLU A 1 69 ? -0.240 -6.349 -3.484 1.00 0.22 69 GLU A N 14
ATOM 16494 C CA . GLU A 1 69 ? 1.037 -6.046 -2.866 1.00 0.21 69 GLU A CA 14
ATOM 16495 C C . GLU A 1 69 ? 1.943 -5.378 -3.889 1.00 0.19 69 GLU A C 14
ATOM 16496 O O . GLU A 1 69 ? 2.514 -4.318 -3.635 1.00 0.22 69 GLU A O 14
ATOM 16508 N N . GLU A 1 70 ? 2.037 -5.996 -5.063 1.00 0.27 70 GLU A N 14
ATOM 16509 C CA . GLU A 1 70 ? 2.839 -5.465 -6.155 1.00 0.29 70 GLU A CA 14
ATOM 16510 C C . GLU A 1 70 ? 2.454 -4.016 -6.439 1.00 0.27 70 GLU A C 14
ATOM 16511 O O . GLU A 1 70 ? 3.280 -3.113 -6.325 1.00 0.28 70 GLU A O 14
ATOM 16523 N N . THR A 1 71 ? 1.191 -3.794 -6.803 1.00 0.27 71 THR A N 14
ATOM 16524 C CA . THR A 1 71 ? 0.718 -2.440 -7.088 1.00 0.27 71 THR A CA 14
ATOM 16525 C C . THR A 1 71 ? 1.093 -1.505 -5.946 1.00 0.23 71 THR A C 14
ATOM 16526 O O . THR A 1 71 ? 1.620 -0.417 -6.170 1.00 0.28 71 THR A O 14
ATOM 16537 N N . ALA A 1 72 ? 0.822 -1.936 -4.719 1.00 0.16 72 ALA A N 14
ATOM 16538 C CA . ALA A 1 72 ? 1.145 -1.132 -3.555 1.00 0.15 72 ALA A CA 14
ATOM 16539 C C . ALA A 1 72 ? 2.609 -0.709 -3.609 1.00 0.17 72 ALA A C 14
ATOM 16540 O O . ALA A 1 72 ? 2.940 0.454 -3.381 1.00 0.23 72 ALA A O 14
ATOM 16547 N N . HIS A 1 73 ? 3.480 -1.658 -3.953 1.00 0.17 73 HIS A N 14
ATOM 16548 C CA . HIS A 1 73 ? 4.903 -1.363 -4.083 1.00 0.23 73 HIS A CA 14
ATOM 16549 C C . HIS A 1 73 ? 5.072 -0.215 -5.070 1.00 0.25 73 HIS A C 14
ATOM 16550 O O . HIS A 1 73 ? 5.789 0.753 -4.812 1.00 0.32 73 HIS A O 14
ATOM 16564 N N . LYS A 1 74 ? 4.383 -0.337 -6.204 1.00 0.23 74 LYS A N 14
ATOM 16565 C CA . LYS A 1 74 ? 4.419 0.674 -7.250 1.00 0.28 74 LYS A CA 14
ATOM 16566 C C . LYS A 1 74 ? 3.940 2.019 -6.728 1.00 0.31 74 LYS A C 14
ATOM 16567 O O . LYS A 1 74 ? 4.581 3.046 -6.942 1.00 0.54 74 LYS A O 14
ATOM 16586 N N . VAL A 1 75 ? 2.809 2.007 -6.038 1.00 0.21 75 VAL A N 14
ATOM 16587 C CA . VAL A 1 75 ? 2.250 3.228 -5.486 1.00 0.21 75 VAL A CA 14
ATOM 16588 C C . VAL A 1 75 ? 3.200 3.839 -4.464 1.00 0.21 75 VAL A C 14
ATOM 16589 O O . VAL A 1 75 ? 3.644 4.977 -4.617 1.00 0.29 75 VAL A O 14
ATOM 16602 N N . ALA A 1 76 ? 3.509 3.073 -3.424 1.00 0.14 76 ALA A N 14
ATOM 16603 C CA . ALA A 1 76 ? 4.409 3.533 -2.371 1.00 0.16 76 ALA A CA 14
ATOM 16604 C C . ALA A 1 76 ? 5.639 4.211 -2.954 1.00 0.19 76 ALA A C 14
ATOM 16605 O O . ALA A 1 76 ? 6.024 5.298 -2.523 1.00 0.24 76 ALA A O 14
ATOM 16612 N N . TRP A 1 77 ? 6.245 3.570 -3.942 1.00 0.18 77 TRP A N 14
ATOM 16613 C CA . TRP A 1 77 ? 7.422 4.131 -4.584 1.00 0.23 77 TRP A CA 14
ATOM 16614 C C . TRP A 1 77 ? 7.094 5.500 -5.161 1.00 0.26 77 TRP A C 14
ATOM 16615 O O . TRP A 1 77 ? 7.882 6.434 -5.039 1.00 0.30 77 TRP A O 14
ATOM 16636 N N . ALA A 1 78 ? 5.914 5.625 -5.768 1.00 0.24 78 ALA A N 14
ATOM 16637 C CA . ALA A 1 78 ? 5.486 6.900 -6.330 1.00 0.27 78 ALA A CA 14
ATOM 16638 C C . ALA A 1 78 ? 5.637 7.998 -5.277 1.00 0.29 78 ALA A C 14
ATOM 16639 O O . ALA A 1 78 ? 6.169 9.074 -5.553 1.00 0.39 78 ALA A O 14
ATOM 16646 N N . ALA A 1 79 ? 5.192 7.694 -4.059 1.00 0.24 79 ALA A N 14
ATOM 16647 C CA . ALA A 1 79 ? 5.303 8.619 -2.947 1.00 0.24 79 ALA A CA 14
ATOM 16648 C C . ALA A 1 79 ? 6.772 8.872 -2.654 1.00 0.25 79 ALA A C 14
ATOM 16649 O O . ALA A 1 79 ? 7.208 10.015 -2.522 1.00 0.32 79 ALA A O 14
ATOM 16656 N N . VAL A 1 80 ? 7.532 7.787 -2.572 1.00 0.21 80 VAL A N 14
ATOM 16657 C CA . VAL A 1 80 ? 8.951 7.865 -2.318 1.00 0.22 80 VAL A CA 14
ATOM 16658 C C . VAL A 1 80 ? 9.639 8.706 -3.390 1.00 0.26 80 VAL A C 14
ATOM 16659 O O . VAL A 1 80 ? 10.414 9.602 -3.076 1.00 0.31 80 VAL A O 14
ATOM 16672 N N . LYS A 1 81 ? 9.345 8.432 -4.657 1.00 0.25 81 LYS A N 14
ATOM 16673 C CA . LYS A 1 81 ? 9.938 9.191 -5.752 1.00 0.31 81 LYS A CA 14
ATOM 16674 C C . LYS A 1 81 ? 9.473 10.648 -5.717 1.00 0.40 81 LYS A C 14
ATOM 16675 O O . LYS A 1 81 ? 10.070 11.516 -6.352 1.00 0.66 81 LYS A O 14
ATOM 16694 N N . HIS A 1 82 ? 8.405 10.907 -4.963 1.00 0.32 82 HIS A N 14
ATOM 16695 C CA . HIS A 1 82 ? 7.864 12.255 -4.834 1.00 0.37 82 HIS A CA 14
ATOM 16696 C C . HIS A 1 82 ? 8.587 13.023 -3.734 1.00 0.61 82 HIS A C 14
ATOM 16697 O O . HIS A 1 82 ? 9.049 14.144 -3.940 1.00 1.20 82 HIS A O 14
ATOM 16711 N N . GLU A 1 83 ? 8.677 12.405 -2.563 1.00 0.36 83 GLU A N 14
ATOM 16712 C CA . GLU A 1 83 ? 9.340 13.019 -1.416 1.00 0.48 83 GLU A CA 14
ATOM 16713 C C . GLU A 1 83 ? 10.818 12.652 -1.372 1.00 0.45 83 GLU A C 14
ATOM 16714 O O . GLU A 1 83 ? 11.587 13.247 -0.624 1.00 0.86 83 GLU A O 14
ATOM 16726 N N . TYR A 1 84 ? 11.203 11.656 -2.164 1.00 0.32 84 TYR A N 14
ATOM 16727 C CA . TYR A 1 84 ? 12.589 11.202 -2.205 1.00 0.35 84 TYR A CA 14
ATOM 16728 C C . TYR A 1 84 ? 13.065 10.988 -3.642 1.00 0.39 84 TYR A C 14
ATOM 16729 O O . TYR A 1 84 ? 12.292 10.601 -4.519 1.00 0.45 84 TYR A O 14
ATOM 16747 N N . ALA A 1 85 ? 14.349 11.253 -3.862 1.00 0.44 85 ALA A N 14
ATOM 16748 C CA . ALA A 1 85 ? 14.961 11.103 -5.180 1.00 0.51 85 ALA A CA 14
ATOM 16749 C C . ALA A 1 85 ? 16.151 10.151 -5.135 1.00 0.64 85 ALA A C 14
ATOM 16750 O O . ALA A 1 85 ? 16.852 10.077 -4.128 1.00 0.68 85 ALA A O 14
ATOM 16757 N N . LYS A 1 86 ? 16.403 9.456 -6.242 1.00 0.80 86 LYS A N 14
ATOM 16758 C CA . LYS A 1 86 ? 17.542 8.550 -6.319 1.00 1.00 86 LYS A CA 14
ATOM 16759 C C . LYS A 1 86 ? 18.736 9.291 -6.904 1.00 1.41 86 LYS A C 14
ATOM 16760 O O . LYS A 1 86 ? 18.641 9.884 -7.979 1.00 1.94 86 LYS A O 14
ATOM 16779 N N . GLY A 1 87 ? 19.858 9.271 -6.193 1.00 1.29 87 GLY A N 14
ATOM 16780 C CA . GLY A 1 87 ? 21.038 9.963 -6.671 1.00 1.77 87 GLY A CA 14
ATOM 16781 C C . GLY A 1 87 ? 21.734 9.191 -7.766 1.00 2.25 87 GLY A C 14
ATOM 16782 O O . GLY A 1 87 ? 21.169 8.242 -8.307 1.00 2.39 87 GLY A O 14
ATOM 16786 N N . ASP A 1 88 ? 22.957 9.585 -8.107 1.00 2.65 88 ASP A N 14
ATOM 16787 C CA . ASP A 1 88 ? 23.704 8.904 -9.155 1.00 3.15 88 ASP A CA 14
ATOM 16788 C C . ASP A 1 88 ? 24.082 7.477 -8.750 1.00 2.99 88 ASP A C 14
ATOM 16789 O O . ASP A 1 88 ? 25.037 6.910 -9.282 1.00 3.40 88 ASP A O 14
ATOM 16798 N N . ASP A 1 89 ? 23.318 6.885 -7.831 1.00 2.50 89 ASP A N 14
ATOM 16799 C CA . ASP A 1 89 ? 23.560 5.526 -7.392 1.00 2.33 89 ASP A CA 14
ATOM 16800 C C . ASP A 1 89 ? 22.216 4.829 -7.214 1.00 1.98 89 ASP A C 14
ATOM 16801 O O . ASP A 1 89 ? 21.208 5.273 -7.764 1.00 1.80 89 ASP A O 14
ATOM 16810 N N . ASP A 1 90 ? 22.189 3.752 -6.445 1.00 2.01 90 ASP A N 14
ATOM 16811 C CA . ASP A 1 90 ? 20.946 3.035 -6.213 1.00 1.83 90 ASP A CA 14
ATOM 16812 C C . ASP A 1 90 ? 20.383 3.371 -4.841 1.00 1.46 90 ASP A C 14
ATOM 16813 O O . ASP A 1 90 ? 19.835 2.514 -4.155 1.00 1.56 90 ASP A O 14
ATOM 16822 N N . LYS A 1 91 ? 20.525 4.632 -4.455 1.00 1.26 91 LYS A N 14
ATOM 16823 C CA . LYS A 1 91 ? 20.032 5.104 -3.173 1.00 0.94 91 LYS A CA 14
ATOM 16824 C C . LYS A 1 91 ? 19.162 6.336 -3.357 1.00 0.97 91 LYS A C 14
ATOM 16825 O O . LYS A 1 91 ? 19.254 7.024 -4.372 1.00 1.41 91 LYS A O 14
ATOM 16844 N N . TRP A 1 92 ? 18.307 6.600 -2.381 1.00 0.52 92 TRP A N 14
ATOM 16845 C CA . TRP A 1 92 ? 17.403 7.742 -2.457 1.00 0.45 92 TRP A CA 14
ATOM 16846 C C . TRP A 1 92 ? 17.616 8.739 -1.319 1.00 0.43 92 TRP A C 14
ATOM 16847 O O . TRP A 1 92 ? 18.055 8.379 -0.227 1.00 0.52 92 TRP A O 14
ATOM 16868 N N . HIS A 1 93 ? 17.265 9.995 -1.590 1.00 0.40 93 HIS A N 14
ATOM 16869 C CA . HIS A 1 93 ? 17.371 11.078 -0.614 1.00 0.48 93 HIS A CA 14
ATOM 16870 C C . HIS A 1 93 ? 16.123 11.953 -0.712 1.00 0.48 93 HIS A C 14
ATOM 16871 O O . HIS A 1 93 ? 15.609 12.178 -1.807 1.00 0.46 93 HIS A O 14
ATOM 16885 N N . LYS A 1 94 ? 15.602 12.407 0.425 1.00 0.49 94 LYS A N 14
ATOM 16886 C CA . LYS A 1 94 ? 14.376 13.203 0.416 1.00 0.48 94 LYS A CA 14
ATOM 16887 C C . LYS A 1 94 ? 14.466 14.443 -0.452 1.00 0.49 94 LYS A C 14
ATOM 16888 O O . LYS A 1 94 ? 15.345 15.290 -0.283 1.00 0.51 94 LYS A O 14
ATOM 16907 N N . LYS A 1 95 ? 13.517 14.534 -1.371 1.00 0.52 95 LYS A N 14
ATOM 16908 C CA . LYS A 1 95 ? 13.409 15.652 -2.280 1.00 0.58 95 LYS A CA 14
ATOM 16909 C C . LYS A 1 95 ? 12.602 16.779 -1.649 1.00 0.68 95 LYS A C 14
ATOM 16910 O O . LYS A 1 95 ? 12.833 17.960 -1.914 1.00 0.93 95 LYS A O 14
ATOM 16929 N N . SER A 1 96 ? 11.653 16.388 -0.808 1.00 0.74 96 SER A N 14
ATOM 16930 C CA . SER A 1 96 ? 10.790 17.335 -0.113 1.00 0.87 96 SER A CA 14
ATOM 16931 C C . SER A 1 96 ? 11.065 17.321 1.388 1.00 0.86 96 SER A C 14
ATOM 16932 O O . SER A 1 96 ? 11.857 18.169 1.851 1.00 1.19 96 SER A O 14
ATOM 16941 N N . PRO A 1 22 ? 0.264 -5.700 4.444 1.00 0.68 22 PRO A N 15
ATOM 16942 C CA . PRO A 1 22 ? 1.467 -6.528 4.387 1.00 0.81 22 PRO A CA 15
ATOM 16943 C C . PRO A 1 22 ? 2.609 -5.924 5.199 1.00 0.62 22 PRO A C 15
ATOM 16944 O O . PRO A 1 22 ? 3.512 -6.632 5.645 1.00 0.76 22 PRO A O 15
ATOM 16955 N N . TYR A 1 23 ? 2.556 -4.611 5.387 1.00 0.49 23 TYR A N 15
ATOM 16956 C CA . TYR A 1 23 ? 3.578 -3.903 6.144 1.00 0.51 23 TYR A CA 15
ATOM 16957 C C . TYR A 1 23 ? 2.991 -3.245 7.389 1.00 0.77 23 TYR A C 15
ATOM 16958 O O . TYR A 1 23 ? 1.851 -2.779 7.382 1.00 1.47 23 TYR A O 15
ATOM 16976 N N . LYS A 1 24 ? 3.794 -3.180 8.442 1.00 0.58 24 LYS A N 15
ATOM 16977 C CA . LYS A 1 24 ? 3.386 -2.542 9.689 1.00 0.74 24 LYS A CA 15
ATOM 16978 C C . LYS A 1 24 ? 4.363 -1.432 10.045 1.00 0.46 24 LYS A C 15
ATOM 16979 O O . LYS A 1 24 ? 4.053 -0.250 9.930 1.00 0.48 24 LYS A O 15
ATOM 16998 N N . THR A 1 25 ? 5.546 -1.839 10.488 1.00 0.51 25 THR A N 15
ATOM 16999 C CA . THR A 1 25 ? 6.586 -0.895 10.868 1.00 0.54 25 THR A CA 15
ATOM 17000 C C . THR A 1 25 ? 7.533 -0.633 9.697 1.00 0.71 25 THR A C 15
ATOM 17001 O O . THR A 1 25 ? 7.632 -1.443 8.780 1.00 1.50 25 THR A O 15
ATOM 17012 N N . LYS A 1 26 ? 8.224 0.500 9.729 1.00 0.34 26 LYS A N 15
ATOM 17013 C CA . LYS A 1 26 ? 9.156 0.850 8.658 1.00 0.34 26 LYS A CA 15
ATOM 17014 C C . LYS A 1 26 ? 10.169 -0.263 8.437 1.00 0.39 26 LYS A C 15
ATOM 17015 O O . LYS A 1 26 ? 10.568 -0.540 7.306 1.00 0.42 26 LYS A O 15
ATOM 17034 N N . SER A 1 27 ? 10.572 -0.902 9.524 1.00 0.45 27 SER A N 15
ATOM 17035 C CA . SER A 1 27 ? 11.533 -1.996 9.457 1.00 0.54 27 SER A CA 15
ATOM 17036 C C . SER A 1 27 ? 10.938 -3.212 8.741 1.00 0.50 27 SER A C 15
ATOM 17037 O O . SER A 1 27 ? 11.625 -4.207 8.518 1.00 0.52 27 SER A O 15
ATOM 17045 N N . ASP A 1 28 ? 9.655 -3.127 8.386 1.00 0.49 28 ASP A N 15
ATOM 17046 C CA . ASP A 1 28 ? 8.970 -4.219 7.706 1.00 0.49 28 ASP A CA 15
ATOM 17047 C C . ASP A 1 28 ? 9.073 -4.097 6.185 1.00 0.48 28 ASP A C 15
ATOM 17048 O O . ASP A 1 28 ? 8.654 -4.998 5.458 1.00 0.66 28 ASP A O 15
ATOM 17057 N N . LEU A 1 29 ? 9.616 -2.981 5.702 1.00 0.42 29 LEU A N 15
ATOM 17058 C CA . LEU A 1 29 ? 9.749 -2.759 4.263 1.00 0.42 29 LEU A CA 15
ATOM 17059 C C . LEU A 1 29 ? 10.810 -3.673 3.647 1.00 0.51 29 LEU A C 15
ATOM 17060 O O . LEU A 1 29 ? 11.594 -4.298 4.360 1.00 0.59 29 LEU A O 15
ATOM 17076 N N . PRO A 1 30 ? 10.841 -3.761 2.304 1.00 0.50 30 PRO A N 15
ATOM 17077 C CA . PRO A 1 30 ? 11.801 -4.601 1.579 1.00 0.55 30 PRO A CA 15
ATOM 17078 C C . PRO A 1 30 ? 13.239 -4.126 1.740 1.00 0.57 30 PRO A C 15
ATOM 17079 O O . PRO A 1 30 ? 13.512 -2.925 1.745 1.00 0.98 30 PRO A O 15
ATOM 17090 N N . GLU A 1 31 ? 14.158 -5.076 1.866 1.00 0.57 31 GLU A N 15
ATOM 17091 C CA . GLU A 1 31 ? 15.570 -4.750 2.018 1.00 0.53 31 GLU A CA 15
ATOM 17092 C C . GLU A 1 31 ? 16.040 -3.846 0.879 1.00 0.32 31 GLU A C 15
ATOM 17093 O O . GLU A 1 31 ? 16.711 -2.846 1.114 1.00 0.55 31 GLU A O 15
ATOM 17105 N N . SER A 1 32 ? 15.658 -4.183 -0.351 1.00 0.22 32 SER A N 15
ATOM 17106 C CA . SER A 1 32 ? 16.030 -3.374 -1.509 1.00 0.47 32 SER A CA 15
ATOM 17107 C C . SER A 1 32 ? 15.384 -1.995 -1.436 1.00 0.72 32 SER A C 15
ATOM 17108 O O . SER A 1 32 ? 15.727 -1.096 -2.203 1.00 1.38 32 SER A O 15
ATOM 17116 N N . VAL A 1 33 ? 14.463 -1.832 -0.493 1.00 0.25 33 VAL A N 15
ATOM 17117 C CA . VAL A 1 33 ? 13.787 -0.564 -0.297 1.00 0.32 33 VAL A CA 15
ATOM 17118 C C . VAL A 1 33 ? 14.445 0.195 0.849 1.00 0.34 33 VAL A C 15
ATOM 17119 O O . VAL A 1 33 ? 14.846 1.349 0.699 1.00 0.45 33 VAL A O 15
ATOM 17132 N N . LYS A 1 34 ? 14.561 -0.474 1.991 1.00 0.34 34 LYS A N 15
ATOM 17133 C CA . LYS A 1 34 ? 15.175 0.115 3.173 1.00 0.41 34 LYS A CA 15
ATOM 17134 C C . LYS A 1 34 ? 16.668 0.379 2.945 1.00 0.40 34 LYS A C 15
ATOM 17135 O O . LYS A 1 34 ? 17.239 1.306 3.521 1.00 0.42 34 LYS A O 15
ATOM 17154 N N . HIS A 1 35 ? 17.291 -0.443 2.095 1.00 0.40 35 HIS A N 15
ATOM 17155 C CA . HIS A 1 35 ? 18.718 -0.302 1.784 1.00 0.41 35 HIS A CA 15
ATOM 17156 C C . HIS A 1 35 ? 18.948 0.766 0.717 1.00 0.40 35 HIS A C 15
ATOM 17157 O O . HIS A 1 35 ? 19.962 0.755 0.021 1.00 0.41 35 HIS A O 15
ATOM 17171 N N . VAL A 1 36 ? 17.995 1.675 0.587 1.00 0.40 36 VAL A N 15
ATOM 17172 C CA . VAL A 1 36 ? 18.075 2.743 -0.396 1.00 0.42 36 VAL A CA 15
ATOM 17173 C C . VAL A 1 36 ? 17.202 3.924 0.017 1.00 0.41 36 VAL A C 15
ATOM 17174 O O . VAL A 1 36 ? 17.484 5.068 -0.338 1.00 0.54 36 VAL A O 15
ATOM 17187 N N . LEU A 1 37 ? 16.140 3.645 0.772 1.00 0.29 37 LEU A N 15
ATOM 17188 C CA . LEU A 1 37 ? 15.236 4.691 1.228 1.00 0.27 37 LEU A CA 15
ATOM 17189 C C . LEU A 1 37 ? 15.597 5.182 2.618 1.00 0.33 37 LEU A C 15
ATOM 17190 O O . LEU A 1 37 ? 15.761 4.403 3.558 1.00 0.43 37 LEU A O 15
ATOM 17206 N N . PRO A 1 38 ? 15.713 6.502 2.750 1.00 0.33 38 PRO A N 15
ATOM 17207 C CA . PRO A 1 38 ? 16.043 7.166 4.009 1.00 0.43 38 PRO A CA 15
ATOM 17208 C C . PRO A 1 38 ? 14.994 6.895 5.088 1.00 0.48 38 PRO A C 15
ATOM 17209 O O . PRO A 1 38 ? 14.040 6.150 4.866 1.00 1.04 38 PRO A O 15
ATOM 17220 N N . SER A 1 39 ? 15.188 7.487 6.261 1.00 0.48 39 SER A N 15
ATOM 17221 C CA . SER A 1 39 ? 14.276 7.293 7.386 1.00 0.47 39 SER A CA 15
ATOM 17222 C C . SER A 1 39 ? 12.819 7.589 7.024 1.00 0.40 39 SER A C 15
ATOM 17223 O O . SER A 1 39 ? 12.011 6.671 6.870 1.00 0.47 39 SER A O 15
ATOM 17231 N N . HIS A 1 40 ? 12.483 8.870 6.924 1.00 0.30 40 HIS A N 15
ATOM 17232 C CA . HIS A 1 40 ? 11.112 9.290 6.623 1.00 0.27 40 HIS A CA 15
ATOM 17233 C C . HIS A 1 40 ? 10.589 8.723 5.300 1.00 0.21 40 HIS A C 15
ATOM 17234 O O . HIS A 1 40 ? 9.383 8.727 5.065 1.00 0.23 40 HIS A O 15
ATOM 17248 N N . ALA A 1 41 ? 11.480 8.239 4.442 1.00 0.17 41 ALA A N 15
ATOM 17249 C CA . ALA A 1 41 ? 11.063 7.683 3.153 1.00 0.15 41 ALA A CA 15
ATOM 17250 C C . ALA A 1 41 ? 10.341 6.358 3.329 1.00 0.16 41 ALA A C 15
ATOM 17251 O O . ALA A 1 41 ? 9.398 6.054 2.603 1.00 0.32 41 ALA A O 15
ATOM 17258 N N . GLN A 1 42 ? 10.791 5.571 4.294 1.00 0.10 42 GLN A N 15
ATOM 17259 C CA . GLN A 1 42 ? 10.184 4.280 4.569 1.00 0.10 42 GLN A CA 15
ATOM 17260 C C . GLN A 1 42 ? 8.778 4.476 5.114 1.00 0.13 42 GLN A C 15
ATOM 17261 O O . GLN A 1 42 ? 7.851 3.764 4.730 1.00 0.16 42 GLN A O 15
ATOM 17275 N N . ASP A 1 43 ? 8.614 5.479 5.973 1.00 0.16 43 ASP A N 15
ATOM 17276 C CA . ASP A 1 43 ? 7.299 5.798 6.517 1.00 0.22 43 ASP A CA 15
ATOM 17277 C C . ASP A 1 43 ? 6.385 6.171 5.356 1.00 0.20 43 ASP A C 15
ATOM 17278 O O . ASP A 1 43 ? 5.219 5.783 5.303 1.00 0.23 43 ASP A O 15
ATOM 17287 N N . ILE A 1 44 ? 6.970 6.899 4.412 1.00 0.18 44 ILE A N 15
ATOM 17288 C CA . ILE A 1 44 ? 6.278 7.317 3.203 1.00 0.16 44 ILE A CA 15
ATOM 17289 C C . ILE A 1 44 ? 5.946 6.094 2.369 1.00 0.14 44 ILE A C 15
ATOM 17290 O O . ILE A 1 44 ? 4.790 5.839 2.027 1.00 0.16 44 ILE A O 15
ATOM 17306 N N . TYR A 1 45 ? 6.987 5.339 2.062 1.00 0.17 45 TYR A N 15
ATOM 17307 C CA . TYR A 1 45 ? 6.864 4.119 1.283 1.00 0.15 45 TYR A CA 15
ATOM 17308 C C . TYR A 1 45 ? 5.852 3.169 1.915 1.00 0.14 45 TYR A C 15
ATOM 17309 O O . TYR A 1 45 ? 5.065 2.530 1.226 1.00 0.19 45 TYR A O 15
ATOM 17327 N N . LYS A 1 46 ? 5.889 3.081 3.234 1.00 0.15 46 LYS A N 15
ATOM 17328 C CA . LYS A 1 46 ? 4.984 2.206 3.967 1.00 0.18 46 LYS A CA 15
ATOM 17329 C C . LYS A 1 46 ? 3.556 2.747 3.965 1.00 0.17 46 LYS A C 15
ATOM 17330 O O . LYS A 1 46 ? 2.616 2.036 3.612 1.00 0.21 46 LYS A O 15
ATOM 17349 N N . GLU A 1 47 ? 3.397 4.006 4.371 1.00 0.14 47 GLU A N 15
ATOM 17350 C CA . GLU A 1 47 ? 2.079 4.634 4.425 1.00 0.14 47 GLU A CA 15
ATOM 17351 C C . GLU A 1 47 ? 1.434 4.692 3.047 1.00 0.13 47 GLU A C 15
ATOM 17352 O O . GLU A 1 47 ? 0.225 4.503 2.910 1.00 0.20 47 GLU A O 15
ATOM 17364 N N . ALA A 1 48 ? 2.242 4.949 2.028 1.00 0.12 48 ALA A N 15
ATOM 17365 C CA . ALA A 1 48 ? 1.738 5.020 0.665 1.00 0.13 48 ALA A CA 15
ATOM 17366 C C . ALA A 1 48 ? 1.390 3.628 0.167 1.00 0.13 48 ALA A C 15
ATOM 17367 O O . ALA A 1 48 ? 0.364 3.424 -0.483 1.00 0.21 48 ALA A O 15
ATOM 17374 N N . PHE A 1 49 ? 2.241 2.669 0.502 1.00 0.11 49 PHE A N 15
ATOM 17375 C CA . PHE A 1 49 ? 2.021 1.285 0.116 1.00 0.11 49 PHE A CA 15
ATOM 17376 C C . PHE A 1 49 ? 0.691 0.799 0.682 1.00 0.12 49 PHE A C 15
ATOM 17377 O O . PHE A 1 49 ? -0.130 0.225 -0.032 1.00 0.17 49 PHE A O 15
ATOM 17394 N N . ASN A 1 50 ? 0.491 1.040 1.975 1.00 0.16 50 ASN A N 15
ATOM 17395 C CA . ASN A 1 50 ? -0.735 0.639 2.652 1.00 0.21 50 ASN A CA 15
ATOM 17396 C C . ASN A 1 50 ? -1.952 1.279 1.988 1.00 0.22 50 ASN A C 15
ATOM 17397 O O . ASN A 1 50 ? -2.997 0.648 1.844 1.00 0.28 50 ASN A O 15
ATOM 17408 N N . SER A 1 51 ? -1.805 2.539 1.589 1.00 0.23 51 SER A N 15
ATOM 17409 C CA . SER A 1 51 ? -2.890 3.271 0.939 1.00 0.27 51 SER A CA 15
ATOM 17410 C C . SER A 1 51 ? -3.388 2.523 -0.295 1.00 0.25 51 SER A C 15
ATOM 17411 O O . SER A 1 51 ? -4.593 2.384 -0.503 1.00 0.29 51 SER A O 15
ATOM 17419 N N . ALA A 1 52 ? -2.452 2.036 -1.102 1.00 0.23 52 ALA A N 15
ATOM 17420 C CA . ALA A 1 52 ? -2.793 1.297 -2.311 1.00 0.23 52 ALA A CA 15
ATOM 17421 C C . ALA A 1 52 ? -3.419 -0.042 -1.962 1.00 0.24 52 ALA A C 15
ATOM 17422 O O . ALA A 1 52 ? -4.306 -0.527 -2.664 1.00 0.31 52 ALA A O 15
ATOM 17429 N N . TRP A 1 53 ? -2.972 -0.625 -0.855 1.00 0.21 53 TRP A N 15
ATOM 17430 C CA . TRP A 1 53 ? -3.513 -1.896 -0.395 1.00 0.25 53 TRP A CA 15
ATOM 17431 C C . TRP A 1 53 ? -5.015 -1.733 -0.178 1.00 0.30 53 TRP A C 15
ATOM 17432 O O . TRP A 1 53 ? -5.815 -2.559 -0.619 1.00 0.34 53 TRP A O 15
ATOM 17453 N N . ASP A 1 54 ? -5.385 -0.650 0.499 1.00 0.33 54 ASP A N 15
ATOM 17454 C CA . ASP A 1 54 ? -6.784 -0.350 0.778 1.00 0.40 54 ASP A CA 15
ATOM 17455 C C . ASP A 1 54 ? -7.544 -0.083 -0.517 1.00 0.40 54 ASP A C 15
ATOM 17456 O O . ASP A 1 54 ? -8.706 -0.465 -0.659 1.00 0.48 54 ASP A O 15
ATOM 17465 N N . GLN A 1 55 ? -6.875 0.569 -1.463 1.00 0.38 55 GLN A N 15
ATOM 17466 C CA . GLN A 1 55 ? -7.487 0.877 -2.748 1.00 0.45 55 GLN A CA 15
ATOM 17467 C C . GLN A 1 55 ? -7.703 -0.396 -3.543 1.00 0.49 55 GLN A C 15
ATOM 17468 O O . GLN A 1 55 ? -8.615 -0.490 -4.364 1.00 0.59 55 GLN A O 15
ATOM 17482 N N . TYR A 1 56 ? -6.855 -1.371 -3.284 1.00 0.44 56 TYR A N 15
ATOM 17483 C CA . TYR A 1 56 ? -6.925 -2.657 -3.957 1.00 0.52 56 TYR A CA 15
ATOM 17484 C C . TYR A 1 56 ? -8.093 -3.490 -3.431 1.00 0.68 56 TYR A C 15
ATOM 17485 O O . TYR A 1 56 ? -7.914 -4.625 -2.995 1.00 0.79 56 TYR A O 15
ATOM 17503 N N . LYS A 1 57 ? -9.291 -2.921 -3.492 1.00 0.76 57 LYS A N 15
ATOM 17504 C CA . LYS A 1 57 ? -10.494 -3.611 -3.033 1.00 0.95 57 LYS A CA 15
ATOM 17505 C C . LYS A 1 57 ? -10.990 -4.611 -4.077 1.00 1.08 57 LYS A C 15
ATOM 17506 O O . LYS A 1 57 ? -12.023 -5.254 -3.893 1.00 1.26 57 LYS A O 15
ATOM 17525 N N . ASP A 1 58 ? -10.249 -4.735 -5.175 1.00 1.01 58 ASP A N 15
ATOM 17526 C CA . ASP A 1 58 ? -10.613 -5.650 -6.247 1.00 1.13 58 ASP A CA 15
ATOM 17527 C C . ASP A 1 58 ? -10.218 -7.083 -5.911 1.00 1.14 58 ASP A C 15
ATOM 17528 O O . ASP A 1 58 ? -11.025 -8.005 -6.029 1.00 1.42 58 ASP A O 15
ATOM 17537 N N . LYS A 1 59 ? -8.964 -7.269 -5.509 1.00 0.93 59 LYS A N 15
ATOM 17538 C CA . LYS A 1 59 ? -8.465 -8.596 -5.180 1.00 0.95 59 LYS A CA 15
ATOM 17539 C C . LYS A 1 59 ? -7.221 -8.524 -4.302 1.00 1.24 59 LYS A C 15
ATOM 17540 O O . LYS A 1 59 ? -6.212 -9.171 -4.583 1.00 1.41 59 LYS A O 15
ATOM 17559 N N . GLU A 1 60 ? -7.291 -7.724 -3.254 1.00 1.70 60 GLU A N 15
ATOM 17560 C CA . GLU A 1 60 ? -6.157 -7.556 -2.349 1.00 2.39 60 GLU A CA 15
ATOM 17561 C C . GLU A 1 60 ? -5.897 -8.797 -1.498 1.00 2.63 60 GLU A C 15
ATOM 17562 O O . GLU A 1 60 ? -4.808 -9.363 -1.536 1.00 3.06 60 GLU A O 15
ATOM 17574 N N . ASP A 1 61 ? -6.890 -9.203 -0.717 1.00 2.55 61 ASP A N 15
ATOM 17575 C CA . ASP A 1 61 ? -6.746 -10.365 0.154 1.00 3.03 61 ASP A CA 15
ATOM 17576 C C . ASP A 1 61 ? -7.559 -11.546 -0.350 1.00 2.75 61 ASP A C 15
ATOM 17577 O O . ASP A 1 61 ? -8.102 -12.319 0.436 1.00 3.24 61 ASP A O 15
ATOM 17586 N N . ARG A 1 62 ? -7.657 -11.670 -1.664 1.00 2.05 62 ARG A N 15
ATOM 17587 C CA . ARG A 1 62 ? -8.426 -12.751 -2.260 1.00 1.85 62 ARG A CA 15
ATOM 17588 C C . ARG A 1 62 ? -7.511 -13.828 -2.864 1.00 1.59 62 ARG A C 15
ATOM 17589 O O . ARG A 1 62 ? -6.878 -14.584 -2.125 1.00 1.46 62 ARG A O 15
ATOM 17610 N N . ARG A 1 63 ? -7.444 -13.912 -4.195 1.00 1.67 63 ARG A N 15
ATOM 17611 C CA . ARG A 1 63 ? -6.607 -14.913 -4.851 1.00 1.61 63 ARG A CA 15
ATOM 17612 C C . ARG A 1 63 ? -5.261 -14.332 -5.275 1.00 1.14 63 ARG A C 15
ATOM 17613 O O . ARG A 1 63 ? -4.214 -14.936 -5.042 1.00 1.24 63 ARG A O 15
ATOM 17634 N N . ASP A 1 64 ? -5.294 -13.169 -5.917 1.00 0.85 64 ASP A N 15
ATOM 17635 C CA . ASP A 1 64 ? -4.078 -12.522 -6.396 1.00 0.59 64 ASP A CA 15
ATOM 17636 C C . ASP A 1 64 ? -3.591 -11.453 -5.423 1.00 0.48 64 ASP A C 15
ATOM 17637 O O . ASP A 1 64 ? -3.506 -10.274 -5.767 1.00 0.41 64 ASP A O 15
ATOM 17646 N N . ASP A 1 65 ? -3.272 -11.872 -4.205 1.00 0.52 65 ASP A N 15
ATOM 17647 C CA . ASP A 1 65 ? -2.797 -10.950 -3.183 1.00 0.47 65 ASP A CA 15
ATOM 17648 C C . ASP A 1 65 ? -1.497 -10.271 -3.611 1.00 0.40 65 ASP A C 15
ATOM 17649 O O . ASP A 1 65 ? -1.233 -9.129 -3.241 1.00 0.34 65 ASP A O 15
ATOM 17658 N N . ALA A 1 66 ? -0.687 -10.982 -4.392 1.00 0.47 66 ALA A N 15
ATOM 17659 C CA . ALA A 1 66 ? 0.584 -10.440 -4.863 1.00 0.50 66 ALA A CA 15
ATOM 17660 C C . ALA A 1 66 ? 0.378 -9.162 -5.669 1.00 0.44 66 ALA A C 15
ATOM 17661 O O . ALA A 1 66 ? 1.025 -8.150 -5.411 1.00 0.45 66 ALA A O 15
ATOM 17668 N N . SER A 1 67 ? -0.534 -9.209 -6.640 1.00 0.41 67 SER A N 15
ATOM 17669 C CA . SER A 1 67 ? -0.824 -8.043 -7.470 1.00 0.40 67 SER A CA 15
ATOM 17670 C C . SER A 1 67 ? -1.060 -6.830 -6.592 1.00 0.32 67 SER A C 15
ATOM 17671 O O . SER A 1 67 ? -0.562 -5.738 -6.868 1.00 0.36 67 SER A O 15
ATOM 17679 N N . ARG A 1 68 ? -1.797 -7.046 -5.511 1.00 0.28 68 ARG A N 15
ATOM 17680 C CA . ARG A 1 68 ? -2.064 -5.978 -4.564 1.00 0.24 68 ARG A CA 15
ATOM 17681 C C . ARG A 1 68 ? -0.736 -5.459 -4.032 1.00 0.22 68 ARG A C 15
ATOM 17682 O O . ARG A 1 68 ? -0.404 -4.285 -4.186 1.00 0.29 68 ARG A O 15
ATOM 17703 N N . GLU A 1 69 ? 0.034 -6.366 -3.427 1.00 0.22 69 GLU A N 15
ATOM 17704 C CA . GLU A 1 69 ? 1.344 -6.026 -2.897 1.00 0.21 69 GLU A CA 15
ATOM 17705 C C . GLU A 1 69 ? 2.137 -5.286 -3.965 1.00 0.19 69 GLU A C 15
ATOM 17706 O O . GLU A 1 69 ? 2.674 -4.206 -3.722 1.00 0.22 69 GLU A O 15
ATOM 17718 N N . GLU A 1 70 ? 2.172 -5.867 -5.162 1.00 0.27 70 GLU A N 15
ATOM 17719 C CA . GLU A 1 70 ? 2.863 -5.264 -6.293 1.00 0.29 70 GLU A CA 15
ATOM 17720 C C . GLU A 1 70 ? 2.422 -3.816 -6.461 1.00 0.27 70 GLU A C 15
ATOM 17721 O O . GLU A 1 70 ? 3.222 -2.889 -6.340 1.00 0.28 70 GLU A O 15
ATOM 17733 N N . THR A 1 71 ? 1.135 -3.628 -6.735 1.00 0.27 71 THR A N 15
ATOM 17734 C CA . THR A 1 71 ? 0.585 -2.287 -6.912 1.00 0.27 71 THR A CA 15
ATOM 17735 C C . THR A 1 71 ? 0.944 -1.394 -5.735 1.00 0.23 71 THR A C 15
ATOM 17736 O O . THR A 1 71 ? 1.473 -0.297 -5.917 1.00 0.28 71 THR A O 15
ATOM 17747 N N . ALA A 1 72 ? 0.664 -1.870 -4.525 1.00 0.16 72 ALA A N 15
ATOM 17748 C CA . ALA A 1 72 ? 0.974 -1.100 -3.332 1.00 0.15 72 ALA A CA 15
ATOM 17749 C C . ALA A 1 72 ? 2.421 -0.631 -3.408 1.00 0.17 72 ALA A C 15
ATOM 17750 O O . ALA A 1 72 ? 2.720 0.543 -3.191 1.00 0.23 72 ALA A O 15
ATOM 17757 N N . HIS A 1 73 ? 3.305 -1.555 -3.769 1.00 0.17 73 HIS A N 15
ATOM 17758 C CA . HIS A 1 73 ? 4.716 -1.231 -3.933 1.00 0.23 73 HIS A CA 15
ATOM 17759 C C . HIS A 1 73 ? 4.850 -0.110 -4.960 1.00 0.25 73 HIS A C 15
ATOM 17760 O O . HIS A 1 73 ? 5.514 0.898 -4.721 1.00 0.32 73 HIS A O 15
ATOM 17774 N N . LYS A 1 74 ? 4.200 -0.309 -6.106 1.00 0.23 74 LYS A N 15
ATOM 17775 C CA . LYS A 1 74 ? 4.218 0.663 -7.192 1.00 0.28 74 LYS A CA 15
ATOM 17776 C C . LYS A 1 74 ? 3.727 2.026 -6.717 1.00 0.31 74 LYS A C 15
ATOM 17777 O O . LYS A 1 74 ? 4.272 3.063 -7.097 1.00 0.54 74 LYS A O 15
ATOM 17796 N N . VAL A 1 75 ? 2.700 2.014 -5.881 1.00 0.21 75 VAL A N 15
ATOM 17797 C CA . VAL A 1 75 ? 2.139 3.242 -5.347 1.00 0.21 75 VAL A CA 15
ATOM 17798 C C . VAL A 1 75 ? 3.085 3.868 -4.333 1.00 0.21 75 VAL A C 15
ATOM 17799 O O . VAL A 1 75 ? 3.457 5.034 -4.450 1.00 0.29 75 VAL A O 15
ATOM 17812 N N . ALA A 1 76 ? 3.471 3.084 -3.334 1.00 0.14 76 ALA A N 15
ATOM 17813 C CA . ALA A 1 76 ? 4.378 3.560 -2.301 1.00 0.16 76 ALA A CA 15
ATOM 17814 C C . ALA A 1 76 ? 5.574 4.275 -2.915 1.00 0.19 76 ALA A C 15
ATOM 17815 O O . ALA A 1 76 ? 5.950 5.364 -2.485 1.00 0.24 76 ALA A O 15
ATOM 17822 N N . TRP A 1 77 ? 6.154 3.658 -3.935 1.00 0.18 77 TRP A N 15
ATOM 17823 C CA . TRP A 1 77 ? 7.295 4.249 -4.619 1.00 0.23 77 TRP A CA 15
ATOM 17824 C C . TRP A 1 77 ? 6.919 5.627 -5.147 1.00 0.26 77 TRP A C 15
ATOM 17825 O O . TRP A 1 77 ? 7.666 6.587 -4.982 1.00 0.30 77 TRP A O 15
ATOM 17846 N N . ALA A 1 78 ? 5.745 5.724 -5.771 1.00 0.24 78 ALA A N 15
ATOM 17847 C CA . ALA A 1 78 ? 5.272 6.999 -6.301 1.00 0.27 78 ALA A CA 15
ATOM 17848 C C . ALA A 1 78 ? 5.375 8.081 -5.232 1.00 0.29 78 ALA A C 15
ATOM 17849 O O . ALA A 1 78 ? 5.782 9.209 -5.513 1.00 0.39 78 ALA A O 15
ATOM 17856 N N . ALA A 1 79 ? 5.039 7.715 -3.997 1.00 0.24 79 ALA A N 15
ATOM 17857 C CA . ALA A 1 79 ? 5.129 8.632 -2.875 1.00 0.24 79 ALA A CA 15
ATOM 17858 C C . ALA A 1 79 ? 6.591 8.907 -2.580 1.00 0.25 79 ALA A C 15
ATOM 17859 O O . ALA A 1 79 ? 6.998 10.051 -2.379 1.00 0.32 79 ALA A O 15
ATOM 17866 N N . VAL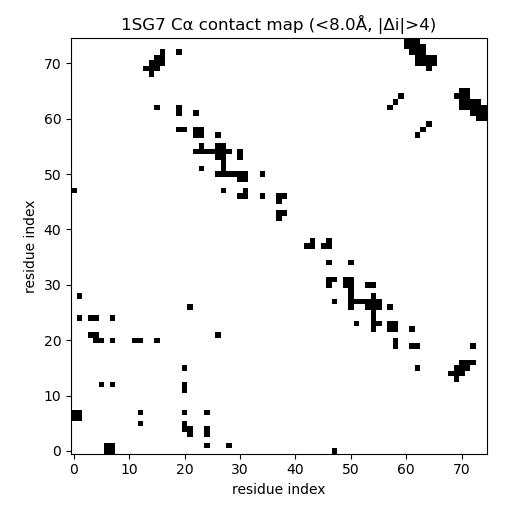 A 1 80 ? 7.376 7.838 -2.573 1.00 0.21 80 VAL A N 15
ATOM 17867 C CA . VAL A 1 80 ? 8.793 7.935 -2.322 1.00 0.22 80 VAL A CA 15
ATOM 17868 C C . VAL A 1 80 ? 9.470 8.804 -3.381 1.00 0.26 80 VAL A C 15
ATOM 17869 O O . VAL A 1 80 ? 10.245 9.694 -3.048 1.00 0.31 80 VAL A O 15
ATOM 17882 N N . LYS A 1 81 ? 9.173 8.559 -4.652 1.00 0.25 81 LYS A N 15
ATOM 17883 C CA . LYS A 1 81 ? 9.760 9.344 -5.733 1.00 0.31 81 LYS A CA 15
ATOM 17884 C C . LYS A 1 81 ? 9.249 10.787 -5.711 1.00 0.40 81 LYS A C 15
ATOM 17885 O O . LYS A 1 81 ? 9.799 11.660 -6.381 1.00 0.66 81 LYS A O 15
ATOM 17904 N N . HIS A 1 82 ? 8.201 11.026 -4.928 1.00 0.32 82 HIS A N 15
ATOM 17905 C CA . HIS A 1 82 ? 7.622 12.357 -4.802 1.00 0.37 82 HIS A CA 15
ATOM 17906 C C . HIS A 1 82 ? 8.344 13.161 -3.727 1.00 0.61 82 HIS A C 15
ATOM 17907 O O . HIS A 1 82 ? 8.663 14.335 -3.914 1.00 1.20 82 HIS A O 15
ATOM 17921 N N . GLU A 1 83 ? 8.587 12.513 -2.594 1.00 0.36 83 GLU A N 15
ATOM 17922 C CA . GLU A 1 83 ? 9.260 13.148 -1.466 1.00 0.48 83 GLU A CA 15
ATOM 17923 C C . GLU A 1 83 ? 10.734 12.773 -1.412 1.00 0.45 83 GLU A C 15
ATOM 17924 O O . GLU A 1 83 ? 11.503 13.369 -0.663 1.00 0.86 83 GLU A O 15
ATOM 17936 N N . TYR A 1 84 ? 11.112 11.761 -2.183 1.00 0.32 84 TYR A N 15
ATOM 17937 C CA . TYR A 1 84 ? 12.493 11.282 -2.204 1.00 0.35 84 TYR A CA 15
ATOM 17938 C C . TYR A 1 84 ? 13.002 11.057 -3.628 1.00 0.39 84 TYR A C 15
ATOM 17939 O O . TYR A 1 84 ? 12.247 10.686 -4.524 1.00 0.45 84 TYR A O 15
ATOM 17957 N N . ALA A 1 85 ? 14.300 11.289 -3.814 1.00 0.44 85 ALA A N 15
ATOM 17958 C CA . ALA A 1 85 ? 14.947 11.118 -5.112 1.00 0.51 85 ALA A CA 15
ATOM 17959 C C . ALA A 1 85 ? 16.106 10.130 -5.015 1.00 0.64 85 ALA A C 15
ATOM 17960 O O . ALA A 1 85 ? 16.767 10.049 -3.982 1.00 0.68 85 ALA A O 15
ATOM 17967 N N . LYS A 1 86 ? 16.363 9.390 -6.094 1.00 0.80 86 LYS A N 15
ATOM 17968 C CA . LYS A 1 86 ? 17.461 8.424 -6.106 1.00 1.00 86 LYS A CA 15
ATOM 17969 C C . LYS A 1 86 ? 18.673 8.990 -6.831 1.00 1.41 86 LYS A C 15
ATOM 17970 O O . LYS A 1 86 ? 18.602 9.309 -8.019 1.00 1.94 86 LYS A O 15
ATOM 17989 N N . GLY A 1 87 ? 19.790 9.107 -6.121 1.00 1.29 87 GLY A N 15
ATOM 17990 C CA . GLY A 1 87 ? 20.997 9.627 -6.733 1.00 1.77 87 GLY A CA 15
ATOM 17991 C C . GLY A 1 87 ? 21.669 8.598 -7.621 1.00 2.25 87 GLY A C 15
ATOM 17992 O O . GLY A 1 87 ? 21.042 7.617 -8.022 1.00 2.39 87 GLY A O 15
ATOM 17996 N N . ASP A 1 88 ? 22.939 8.817 -7.939 1.00 2.65 88 ASP A N 15
ATOM 17997 C CA . ASP A 1 88 ? 23.679 7.892 -8.792 1.00 3.15 88 ASP A CA 15
ATOM 17998 C C . ASP A 1 88 ? 24.437 6.855 -7.967 1.00 2.99 88 ASP A C 15
ATOM 17999 O O . ASP A 1 88 ? 25.555 6.471 -8.312 1.00 3.40 88 ASP A O 15
ATOM 18008 N N . ASP A 1 89 ? 23.821 6.398 -6.881 1.00 2.50 89 ASP A N 15
ATOM 18009 C CA . ASP A 1 89 ? 24.436 5.397 -6.013 1.00 2.33 89 ASP A CA 15
ATOM 18010 C C . ASP A 1 89 ? 23.438 4.313 -5.606 1.00 1.98 89 ASP A C 15
ATOM 18011 O O . ASP A 1 89 ? 23.722 3.490 -4.734 1.00 1.80 89 ASP A O 15
ATOM 18020 N N . ASP A 1 90 ? 22.265 4.328 -6.230 1.00 2.01 90 ASP A N 15
ATOM 18021 C CA . ASP A 1 90 ? 21.212 3.370 -5.933 1.00 1.83 90 ASP A CA 15
ATOM 18022 C C . ASP A 1 90 ? 20.665 3.618 -4.545 1.00 1.46 90 ASP A C 15
ATOM 18023 O O . ASP A 1 90 ? 20.271 2.695 -3.842 1.00 1.56 90 ASP A O 15
ATOM 18032 N N . LYS A 1 91 ? 20.646 4.883 -4.164 1.00 1.26 91 LYS A N 15
ATOM 18033 C CA . LYS A 1 91 ? 20.144 5.292 -2.867 1.00 0.94 91 LYS A CA 15
ATOM 18034 C C . LYS A 1 91 ? 19.213 6.478 -3.045 1.00 0.97 91 LYS A C 15
ATOM 18035 O O . LYS A 1 91 ? 19.251 7.144 -4.077 1.00 1.41 91 LYS A O 15
ATOM 18054 N N . TRP A 1 92 ? 18.364 6.736 -2.059 1.00 0.52 92 TRP A N 15
ATOM 18055 C CA . TRP A 1 92 ? 17.424 7.840 -2.165 1.00 0.45 92 TRP A CA 15
ATOM 18056 C C . TRP A 1 92 ? 17.644 8.904 -1.093 1.00 0.43 92 TRP A C 15
ATOM 18057 O O . TRP A 1 92 ? 18.168 8.628 -0.016 1.00 0.52 92 TRP A O 15
ATOM 18078 N N . HIS A 1 93 ? 17.207 10.120 -1.410 1.00 0.40 93 HIS A N 15
ATOM 18079 C CA . HIS A 1 93 ? 17.302 11.260 -0.503 1.00 0.48 93 HIS A CA 15
ATOM 18080 C C . HIS A 1 93 ? 16.026 12.083 -0.624 1.00 0.48 93 HIS A C 15
ATOM 18081 O O . HIS A 1 93 ? 15.509 12.265 -1.725 1.00 0.46 93 HIS A O 15
ATOM 18095 N N . LYS A 1 94 ? 15.489 12.545 0.498 1.00 0.49 94 LYS A N 15
ATOM 18096 C CA . LYS A 1 94 ? 14.240 13.302 0.466 1.00 0.48 94 LYS A CA 15
ATOM 18097 C C . LYS A 1 94 ? 14.319 14.535 -0.410 1.00 0.49 94 LYS A C 15
ATOM 18098 O O . LYS A 1 94 ? 15.127 15.436 -0.187 1.00 0.51 94 LYS A O 15
ATOM 18117 N N . LYS A 1 95 ? 13.434 14.568 -1.393 1.00 0.52 95 LYS A N 15
ATOM 18118 C CA . LYS A 1 95 ? 13.327 15.675 -2.309 1.00 0.58 95 LYS A CA 15
ATOM 18119 C C . LYS A 1 95 ? 12.555 16.817 -1.646 1.00 0.68 95 LYS A C 15
ATOM 18120 O O . LYS A 1 95 ? 13.143 17.764 -1.126 1.00 0.93 95 LYS A O 15
ATOM 18139 N N . SER A 1 96 ? 11.229 16.705 -1.668 1.00 0.74 96 SER A N 15
ATOM 18140 C CA . SER A 1 96 ? 10.358 17.712 -1.071 1.00 0.87 96 SER A CA 15
ATOM 18141 C C . SER A 1 96 ? 10.277 17.535 0.443 1.00 0.86 96 SER A C 15
ATOM 18142 O O . SER A 1 96 ? 9.983 16.406 0.889 1.00 1.19 96 SER A O 15
ATOM 18151 N N . PRO A 1 22 ? 1.575 -6.010 4.264 1.00 0.68 22 PRO A N 16
ATOM 18152 C CA . PRO A 1 22 ? 2.950 -6.507 4.279 1.00 0.81 22 PRO A CA 16
ATOM 18153 C C . PRO A 1 22 ? 3.861 -5.666 5.168 1.00 0.62 22 PRO A C 16
ATOM 18154 O O . PRO A 1 22 ? 4.938 -6.105 5.573 1.00 0.76 22 PRO A O 16
ATOM 18165 N N . TYR A 1 23 ? 3.415 -4.448 5.463 1.00 0.49 23 TYR A N 16
ATOM 18166 C CA . TYR A 1 23 ? 4.172 -3.528 6.302 1.00 0.51 23 TYR A CA 16
ATOM 18167 C C . TYR A 1 23 ? 3.408 -3.223 7.584 1.00 0.77 23 TYR A C 16
ATOM 18168 O O . TYR A 1 23 ? 2.188 -3.054 7.557 1.00 1.47 23 TYR A O 16
ATOM 18186 N N . LYS A 1 24 ? 4.117 -3.158 8.706 1.00 0.58 24 LYS A N 16
ATOM 18187 C CA . LYS A 1 24 ? 3.471 -2.882 9.984 1.00 0.74 24 LYS A CA 16
ATOM 18188 C C . LYS A 1 24 ? 3.950 -1.571 10.608 1.00 0.46 24 LYS A C 16
ATOM 18189 O O . LYS A 1 24 ? 3.137 -0.800 11.114 1.00 0.48 24 LYS A O 16
ATOM 18208 N N . THR A 1 25 ? 5.257 -1.299 10.576 1.00 0.51 25 THR A N 16
ATOM 18209 C CA . THR A 1 25 ? 5.776 -0.053 11.147 1.00 0.54 25 THR A CA 16
ATOM 18210 C C . THR A 1 25 ? 6.620 0.725 10.137 1.00 0.71 25 THR A C 16
ATOM 18211 O O . THR A 1 25 ? 6.412 1.920 9.924 1.00 1.50 25 THR A O 16
ATOM 18222 N N . LYS A 1 26 ? 7.579 0.035 9.523 1.00 0.34 26 LYS A N 16
ATOM 18223 C CA . LYS A 1 26 ? 8.470 0.642 8.536 1.00 0.34 26 LYS A CA 16
ATOM 18224 C C . LYS A 1 26 ? 9.584 -0.330 8.174 1.00 0.39 26 LYS A C 16
ATOM 18225 O O . LYS A 1 26 ? 9.831 -0.605 7.001 1.00 0.42 26 LYS A O 16
ATOM 18244 N N . SER A 1 27 ? 10.252 -0.856 9.196 1.00 0.45 27 SER A N 16
ATOM 18245 C CA . SER A 1 27 ? 11.334 -1.808 8.990 1.00 0.54 27 SER A CA 16
ATOM 18246 C C . SER A 1 27 ? 10.844 -3.026 8.213 1.00 0.50 27 SER A C 16
ATOM 18247 O O . SER A 1 27 ? 11.636 -3.751 7.610 1.00 0.52 27 SER A O 16
ATOM 18255 N N . ASP A 1 28 ? 9.531 -3.239 8.220 1.00 0.49 28 ASP A N 16
ATOM 18256 C CA . ASP A 1 28 ? 8.934 -4.357 7.504 1.00 0.49 28 ASP A CA 16
ATOM 18257 C C . ASP A 1 28 ? 9.078 -4.173 5.997 1.00 0.48 28 ASP A C 16
ATOM 18258 O O . ASP A 1 28 ? 8.868 -5.109 5.226 1.00 0.66 28 ASP A O 16
ATOM 18267 N N . LEU A 1 29 ? 9.446 -2.964 5.582 1.00 0.42 29 LEU A N 16
ATOM 18268 C CA . LEU A 1 29 ? 9.627 -2.668 4.171 1.00 0.42 29 LEU A CA 16
ATOM 18269 C C . LEU A 1 29 ? 10.692 -3.575 3.562 1.00 0.51 29 LEU A C 16
ATOM 18270 O O . LEU A 1 29 ? 11.417 -4.258 4.280 1.00 0.59 29 LEU A O 16
ATOM 18286 N N . PRO A 1 30 ? 10.787 -3.602 2.224 1.00 0.50 30 PRO A N 16
ATOM 18287 C CA . PRO A 1 30 ? 11.755 -4.437 1.513 1.00 0.55 30 PRO A CA 16
ATOM 18288 C C . PRO A 1 30 ? 13.191 -3.975 1.727 1.00 0.57 30 PRO A C 16
ATOM 18289 O O . PRO A 1 30 ? 13.486 -2.783 1.688 1.00 0.98 30 PRO A O 16
ATOM 18300 N N . GLU A 1 31 ? 14.080 -4.933 1.970 1.00 0.57 31 GLU A N 16
ATOM 18301 C CA . GLU A 1 31 ? 15.488 -4.625 2.206 1.00 0.53 31 GLU A CA 16
ATOM 18302 C C . GLU A 1 31 ? 16.041 -3.697 1.123 1.00 0.32 31 GLU A C 16
ATOM 18303 O O . GLU A 1 31 ? 16.726 -2.727 1.430 1.00 0.55 31 GLU A O 16
ATOM 18315 N N . SER A 1 32 ? 15.725 -3.978 -0.137 1.00 0.22 32 SER A N 16
ATOM 18316 C CA . SER A 1 32 ? 16.187 -3.141 -1.244 1.00 0.47 32 SER A CA 16
ATOM 18317 C C . SER A 1 32 ? 15.568 -1.749 -1.165 1.00 0.72 32 SER A C 16
ATOM 18318 O O . SER A 1 32 ? 15.971 -0.835 -1.882 1.00 1.38 32 SER A O 16
ATOM 18326 N N . VAL A 1 33 ? 14.595 -1.602 -0.278 1.00 0.25 33 VAL A N 16
ATOM 18327 C CA . VAL A 1 33 ? 13.918 -0.337 -0.076 1.00 0.32 33 VAL A CA 16
ATOM 18328 C C . VAL A 1 33 ? 14.518 0.378 1.128 1.00 0.34 33 VAL A C 16
ATOM 18329 O O . VAL A 1 33 ? 14.951 1.524 1.034 1.00 0.45 33 VAL A O 16
ATOM 18342 N N . LYS A 1 34 ? 14.549 -0.315 2.258 1.00 0.34 34 LYS A N 16
ATOM 18343 C CA . LYS A 1 34 ? 15.107 0.234 3.485 1.00 0.41 34 LYS A CA 16
ATOM 18344 C C . LYS A 1 34 ? 16.605 0.506 3.335 1.00 0.40 34 LYS A C 16
ATOM 18345 O O . LYS A 1 34 ? 17.149 1.414 3.964 1.00 0.42 34 LYS A O 16
ATOM 18364 N N . HIS A 1 35 ? 17.267 -0.304 2.508 1.00 0.40 35 HIS A N 16
ATOM 18365 C CA . HIS A 1 35 ? 18.708 -0.173 2.280 1.00 0.41 35 HIS A CA 16
ATOM 18366 C C . HIS A 1 35 ? 19.021 0.912 1.256 1.00 0.40 35 HIS A C 16
ATOM 18367 O O . HIS A 1 35 ? 20.112 0.943 0.687 1.00 0.41 35 HIS A O 16
ATOM 18381 N N . VAL A 1 36 ? 18.057 1.788 1.023 1.00 0.40 36 VAL A N 16
ATOM 18382 C CA . VAL A 1 36 ? 18.205 2.868 0.062 1.00 0.42 36 VAL A CA 16
ATOM 18383 C C . VAL A 1 36 ? 17.360 4.069 0.474 1.00 0.41 36 VAL A C 16
ATOM 18384 O O . VAL A 1 36 ? 17.730 5.215 0.228 1.00 0.54 36 VAL A O 16
ATOM 18397 N N . LEU A 1 37 ? 16.213 3.792 1.096 1.00 0.29 37 LEU A N 16
ATOM 18398 C CA . LEU A 1 37 ? 15.307 4.845 1.531 1.00 0.27 37 LEU A CA 16
ATOM 18399 C C . LEU A 1 37 ? 15.625 5.334 2.930 1.00 0.33 37 LEU A C 16
ATOM 18400 O O . LEU A 1 37 ? 15.755 4.554 3.874 1.00 0.43 37 LEU A O 16
ATOM 18416 N N . PRO A 1 38 ? 15.733 6.653 3.063 1.00 0.33 38 PRO A N 16
ATOM 18417 C CA . PRO A 1 38 ? 16.017 7.319 4.335 1.00 0.43 38 PRO A CA 16
ATOM 18418 C C . PRO A 1 38 ? 14.939 7.030 5.381 1.00 0.48 38 PRO A C 16
ATOM 18419 O O . PRO A 1 38 ? 14.095 6.155 5.186 1.00 1.04 38 PRO A O 16
ATOM 18430 N N . SER A 1 39 ? 14.985 7.751 6.497 1.00 0.48 39 SER A N 16
ATOM 18431 C CA . SER A 1 39 ? 14.023 7.549 7.583 1.00 0.47 39 SER A CA 16
ATOM 18432 C C . SER A 1 39 ? 12.576 7.787 7.141 1.00 0.40 39 SER A C 16
ATOM 18433 O O . SER A 1 39 ? 11.826 6.838 6.914 1.00 0.47 39 SER A O 16
ATOM 18441 N N . HIS A 1 40 ? 12.181 9.054 7.056 1.00 0.30 40 HIS A N 16
ATOM 18442 C CA . HIS A 1 40 ? 10.816 9.419 6.682 1.00 0.27 40 HIS A CA 16
ATOM 18443 C C . HIS A 1 40 ? 10.379 8.824 5.342 1.00 0.21 40 HIS A C 16
ATOM 18444 O O . HIS A 1 40 ? 9.189 8.794 5.049 1.00 0.23 40 HIS A O 16
ATOM 18458 N N . ALA A 1 41 ? 11.319 8.354 4.530 1.00 0.17 41 ALA A N 16
ATOM 18459 C CA . ALA A 1 41 ? 10.971 7.777 3.233 1.00 0.15 41 ALA A CA 16
ATOM 18460 C C . ALA A 1 41 ? 10.262 6.444 3.396 1.00 0.16 41 ALA A C 16
ATOM 18461 O O . ALA A 1 41 ? 9.328 6.131 2.661 1.00 0.32 41 ALA A O 16
ATOM 18468 N N . GLN A 1 42 ? 10.702 5.664 4.367 1.00 0.10 42 GLN A N 16
ATOM 18469 C CA . GLN A 1 42 ? 10.095 4.372 4.625 1.00 0.10 42 GLN A CA 16
ATOM 18470 C C . GLN A 1 42 ? 8.667 4.565 5.116 1.00 0.13 42 GLN A C 16
ATOM 18471 O O . GLN A 1 42 ? 7.752 3.866 4.682 1.00 0.16 42 GLN A O 16
ATOM 18485 N N . ASP A 1 43 ? 8.470 5.560 5.982 1.00 0.16 43 ASP A N 16
ATOM 18486 C CA . ASP A 1 43 ? 7.134 5.877 6.471 1.00 0.22 43 ASP A CA 16
ATOM 18487 C C . ASP A 1 43 ? 6.278 6.241 5.270 1.00 0.20 43 ASP A C 16
ATOM 18488 O O . ASP A 1 43 ? 5.154 5.771 5.111 1.00 0.23 43 ASP A O 16
ATOM 18497 N N . ILE A 1 44 ? 6.865 7.056 4.402 1.00 0.18 44 ILE A N 16
ATOM 18498 C CA . ILE A 1 44 ? 6.217 7.470 3.170 1.00 0.16 44 ILE A CA 16
ATOM 18499 C C . ILE A 1 44 ? 5.863 6.240 2.354 1.00 0.14 44 ILE A C 16
ATOM 18500 O O . ILE A 1 44 ? 4.708 6.021 1.985 1.00 0.16 44 ILE A O 16
ATOM 18516 N N . TYR A 1 45 ? 6.879 5.433 2.102 1.00 0.17 45 TYR A N 16
ATOM 18517 C CA . TYR A 1 45 ? 6.726 4.197 1.352 1.00 0.15 45 TYR A CA 16
ATOM 18518 C C . TYR A 1 45 ? 5.606 3.342 1.936 1.00 0.14 45 TYR A C 16
ATOM 18519 O O . TYR A 1 45 ? 4.562 3.156 1.317 1.00 0.19 45 TYR A O 16
ATOM 18537 N N . LYS A 1 46 ? 5.837 2.824 3.136 1.00 0.15 46 LYS A N 16
ATOM 18538 C CA . LYS A 1 46 ? 4.863 1.979 3.814 1.00 0.18 46 LYS A CA 16
ATOM 18539 C C . LYS A 1 46 ? 3.469 2.610 3.843 1.00 0.17 46 LYS A C 16
ATOM 18540 O O . LYS A 1 46 ? 2.488 1.985 3.437 1.00 0.21 46 LYS A O 16
ATOM 18559 N N . GLU A 1 47 ? 3.383 3.841 4.334 1.00 0.14 47 GLU A N 16
ATOM 18560 C CA . GLU A 1 47 ? 2.101 4.536 4.422 1.00 0.14 47 GLU A CA 16
ATOM 18561 C C . GLU A 1 47 ? 1.442 4.643 3.057 1.00 0.13 47 GLU A C 16
ATOM 18562 O O . GLU A 1 47 ? 0.223 4.521 2.934 1.00 0.20 47 GLU A O 16
ATOM 18574 N N . ALA A 1 48 ? 2.253 4.856 2.034 1.00 0.12 48 ALA A N 16
ATOM 18575 C CA . ALA A 1 48 ? 1.741 4.961 0.677 1.00 0.13 48 ALA A CA 16
ATOM 18576 C C . ALA A 1 48 ? 1.327 3.585 0.179 1.00 0.13 48 ALA A C 16
ATOM 18577 O O . ALA A 1 48 ? 0.285 3.429 -0.459 1.00 0.21 48 ALA A O 16
ATOM 18584 N N . PHE A 1 49 ? 2.139 2.587 0.501 1.00 0.11 49 PHE A N 16
ATOM 18585 C CA . PHE A 1 49 ? 1.850 1.215 0.117 1.00 0.11 49 PHE A CA 16
ATOM 18586 C C . PHE A 1 49 ? 0.523 0.773 0.727 1.00 0.12 49 PHE A C 16
ATOM 18587 O O . PHE A 1 49 ? -0.362 0.280 0.026 1.00 0.17 49 PHE A O 16
ATOM 18604 N N . ASN A 1 50 ? 0.390 0.960 2.041 1.00 0.16 50 ASN A N 16
ATOM 18605 C CA . ASN A 1 50 ? -0.826 0.588 2.752 1.00 0.21 50 ASN A CA 16
ATOM 18606 C C . ASN A 1 50 ? -2.053 1.197 2.083 1.00 0.22 50 ASN A C 16
ATOM 18607 O O . ASN A 1 50 ? -3.069 0.528 1.895 1.00 0.28 50 ASN A O 16
ATOM 18618 N N . SER A 1 51 ? -1.952 2.473 1.719 1.00 0.23 51 SER A N 16
ATOM 18619 C CA . SER A 1 51 ? -3.053 3.168 1.064 1.00 0.27 51 SER A CA 16
ATOM 18620 C C . SER A 1 51 ? -3.481 2.423 -0.193 1.00 0.25 51 SER A C 16
ATOM 18621 O O . SER A 1 51 ? -4.664 2.164 -0.404 1.00 0.29 51 SER A O 16
ATOM 18629 N N . ALA A 1 52 ? -2.502 2.059 -1.014 1.00 0.23 52 ALA A N 16
ATOM 18630 C CA . ALA A 1 52 ? -2.777 1.321 -2.238 1.00 0.23 52 ALA A CA 16
ATOM 18631 C C . ALA A 1 52 ? -3.238 -0.091 -1.909 1.00 0.24 52 ALA A C 16
ATOM 18632 O O . ALA A 1 52 ? -4.031 -0.685 -2.639 1.00 0.31 52 ALA A O 16
ATOM 18639 N N . TRP A 1 53 ? -2.747 -0.612 -0.792 1.00 0.21 53 TRP A N 16
ATOM 18640 C CA . TRP A 1 53 ? -3.115 -1.945 -0.343 1.00 0.25 53 TRP A CA 16
ATOM 18641 C C . TRP A 1 53 ? -4.592 -1.955 0.039 1.00 0.30 53 TRP A C 16
ATOM 18642 O O . TRP A 1 53 ? -5.362 -2.784 -0.447 1.00 0.34 53 TRP A O 16
ATOM 18663 N N . ASP A 1 54 ? -4.986 -1.017 0.896 1.00 0.33 54 ASP A N 16
ATOM 18664 C CA . ASP A 1 54 ? -6.376 -0.906 1.324 1.00 0.40 54 ASP A CA 16
ATOM 18665 C C . ASP A 1 54 ? -7.247 -0.400 0.178 1.00 0.40 54 ASP A C 16
ATOM 18666 O O . ASP A 1 54 ? -8.434 -0.717 0.101 1.00 0.48 54 ASP A O 16
ATOM 18675 N N . GLN A 1 55 ? -6.644 0.380 -0.714 1.00 0.38 55 GLN A N 16
ATOM 18676 C CA . GLN A 1 55 ? -7.364 0.921 -1.859 1.00 0.45 55 GLN A CA 16
ATOM 18677 C C . GLN A 1 55 ? -7.731 -0.197 -2.817 1.00 0.49 55 GLN A C 16
ATOM 18678 O O . GLN A 1 55 ? -8.704 -0.101 -3.566 1.00 0.59 55 GLN A O 16
ATOM 18692 N N . TYR A 1 56 ? -6.944 -1.256 -2.781 1.00 0.44 56 TYR A N 16
ATOM 18693 C CA . TYR A 1 56 ? -7.163 -2.416 -3.632 1.00 0.52 56 TYR A CA 16
ATOM 18694 C C . TYR A 1 56 ? -8.394 -3.204 -3.181 1.00 0.68 56 TYR A C 16
ATOM 18695 O O . TYR A 1 56 ? -8.326 -4.408 -2.947 1.00 0.79 56 TYR A O 16
ATOM 18713 N N . LYS A 1 57 ? -9.525 -2.516 -3.071 1.00 0.76 57 LYS A N 16
ATOM 18714 C CA . LYS A 1 57 ? -10.775 -3.152 -2.658 1.00 0.95 57 LYS A CA 16
ATOM 18715 C C . LYS A 1 57 ? -11.436 -3.868 -3.833 1.00 1.08 57 LYS A C 16
ATOM 18716 O O . LYS A 1 57 ? -12.487 -4.492 -3.682 1.00 1.26 57 LYS A O 16
ATOM 18735 N N . ASP A 1 58 ? -10.812 -3.772 -5.001 1.00 1.01 58 ASP A N 16
ATOM 18736 C CA . ASP A 1 58 ? -11.328 -4.404 -6.205 1.00 1.13 58 ASP A CA 16
ATOM 18737 C C . ASP A 1 58 ? -11.145 -5.912 -6.131 1.00 1.14 58 ASP A C 16
ATOM 18738 O O . ASP A 1 58 ? -12.115 -6.665 -6.070 1.00 1.42 58 ASP A O 16
ATOM 18747 N N . LYS A 1 59 ? -9.890 -6.341 -6.142 1.00 0.93 59 LYS A N 16
ATOM 18748 C CA . LYS A 1 59 ? -9.565 -7.753 -6.082 1.00 0.95 59 LYS A CA 16
ATOM 18749 C C . LYS A 1 59 ? -8.215 -7.970 -5.398 1.00 1.24 59 LYS A C 16
ATOM 18750 O O . LYS A 1 59 ? -7.240 -8.383 -6.028 1.00 1.41 59 LYS A O 16
ATOM 18769 N N . GLU A 1 60 ? -8.169 -7.680 -4.110 1.00 1.70 60 GLU A N 16
ATOM 18770 C CA . GLU A 1 60 ? -6.944 -7.836 -3.330 1.00 2.39 60 GLU A CA 16
ATOM 18771 C C . GLU A 1 60 ? -6.856 -9.222 -2.711 1.00 2.63 60 GLU A C 16
ATOM 18772 O O . GLU A 1 60 ? -5.780 -9.819 -2.653 1.00 3.06 60 GLU A O 16
ATOM 18784 N N . ASP A 1 61 ? -7.988 -9.733 -2.245 1.00 2.55 61 ASP A N 16
ATOM 18785 C CA . ASP A 1 61 ? -8.025 -11.051 -1.626 1.00 3.03 61 ASP A CA 16
ATOM 18786 C C . ASP A 1 61 ? -8.685 -12.061 -2.541 1.00 2.75 61 ASP A C 16
ATOM 18787 O O . ASP A 1 61 ? -9.534 -12.849 -2.119 1.00 3.24 61 ASP A O 16
ATOM 18796 N N . ARG A 1 62 ? -8.271 -12.039 -3.797 1.00 2.05 62 ARG A N 16
ATOM 18797 C CA . ARG A 1 62 ? -8.794 -12.958 -4.785 1.00 1.85 62 ARG A CA 16
ATOM 18798 C C . ARG A 1 62 ? -7.744 -14.028 -5.096 1.00 1.59 62 ARG A C 16
ATOM 18799 O O . ARG A 1 62 ? -7.194 -14.646 -4.185 1.00 1.46 62 ARG A O 16
ATOM 18820 N N . ARG A 1 63 ? -7.464 -14.236 -6.372 1.00 1.67 63 ARG A N 16
ATOM 18821 C CA . ARG A 1 63 ? -6.477 -15.218 -6.793 1.00 1.61 63 ARG A CA 16
ATOM 18822 C C . ARG A 1 63 ? -5.137 -14.545 -7.059 1.00 1.14 63 ARG A C 16
ATOM 18823 O O . ARG A 1 63 ? -4.080 -15.162 -6.923 1.00 1.24 63 ARG A O 16
ATOM 18844 N N . ASP A 1 64 ? -5.193 -13.273 -7.448 1.00 0.85 64 ASP A N 16
ATOM 18845 C CA . ASP A 1 64 ? -3.994 -12.501 -7.749 1.00 0.59 64 ASP A CA 16
ATOM 18846 C C . ASP A 1 64 ? -3.727 -11.443 -6.682 1.00 0.48 64 ASP A C 16
ATOM 18847 O O . ASP A 1 64 ? -3.518 -10.272 -6.997 1.00 0.41 64 ASP A O 16
ATOM 18856 N N . ASP A 1 65 ? -3.730 -11.855 -5.417 1.00 0.52 65 ASP A N 16
ATOM 18857 C CA . ASP A 1 65 ? -3.481 -10.925 -4.316 1.00 0.47 65 ASP A CA 16
ATOM 18858 C C . ASP A 1 65 ? -2.113 -10.268 -4.480 1.00 0.40 65 ASP A C 16
ATOM 18859 O O . ASP A 1 65 ? -1.904 -9.133 -4.058 1.00 0.34 65 ASP A O 16
ATOM 18868 N N . ALA A 1 66 ? -1.187 -10.990 -5.105 1.00 0.47 66 ALA A N 16
ATOM 18869 C CA . ALA A 1 66 ? 0.156 -10.468 -5.333 1.00 0.50 66 ALA A CA 16
ATOM 18870 C C . ALA A 1 66 ? 0.092 -9.150 -6.088 1.00 0.44 66 ALA A C 16
ATOM 18871 O O . ALA A 1 66 ? 0.819 -8.208 -5.776 1.00 0.45 66 ALA A O 16
ATOM 18878 N N . SER A 1 67 ? -0.799 -9.082 -7.074 1.00 0.41 67 SER A N 16
ATOM 18879 C CA . SER A 1 67 ? -0.974 -7.870 -7.860 1.00 0.40 67 SER A CA 16
ATOM 18880 C C . SER A 1 67 ? -1.225 -6.695 -6.934 1.00 0.32 67 SER A C 16
ATOM 18881 O O . SER A 1 67 ? -0.637 -5.624 -7.087 1.00 0.36 67 SER A O 16
ATOM 18889 N N . ARG A 1 68 ? -2.082 -6.924 -5.946 1.00 0.28 68 ARG A N 16
ATOM 18890 C CA . ARG A 1 68 ? -2.387 -5.900 -4.957 1.00 0.24 68 ARG A CA 16
ATOM 18891 C C . ARG A 1 68 ? -1.093 -5.437 -4.309 1.00 0.22 68 ARG A C 16
ATOM 18892 O O . ARG A 1 68 ? -0.697 -4.280 -4.439 1.00 0.29 68 ARG A O 16
ATOM 18913 N N . GLU A 1 69 ? -0.428 -6.369 -3.622 1.00 0.22 69 GLU A N 16
ATOM 18914 C CA . GLU A 1 69 ? 0.837 -6.081 -2.968 1.00 0.21 69 GLU A CA 16
ATOM 18915 C C . GLU A 1 69 ? 1.760 -5.373 -3.945 1.00 0.19 69 GLU A C 16
ATOM 18916 O O . GLU A 1 69 ? 2.330 -4.326 -3.638 1.00 0.22 69 GLU A O 16
ATOM 18928 N N . GLU A 1 70 ? 1.874 -5.946 -5.140 1.00 0.27 70 GLU A N 16
ATOM 18929 C CA . GLU A 1 70 ? 2.698 -5.379 -6.196 1.00 0.29 70 GLU A CA 16
ATOM 18930 C C . GLU A 1 70 ? 2.334 -3.920 -6.425 1.00 0.27 70 GLU A C 16
ATOM 18931 O O . GLU A 1 70 ? 3.165 -3.027 -6.265 1.00 0.28 70 GLU A O 16
ATOM 18943 N N . THR A 1 71 ? 1.084 -3.680 -6.802 1.00 0.27 71 THR A N 16
ATOM 18944 C CA . THR A 1 71 ? 0.620 -2.318 -7.050 1.00 0.27 71 THR A CA 16
ATOM 18945 C C . THR A 1 71 ? 0.983 -1.420 -5.872 1.00 0.23 71 THR A C 16
ATOM 18946 O O . THR A 1 71 ? 1.535 -0.336 -6.052 1.00 0.28 71 THR A O 16
ATOM 18957 N N . ALA A 1 72 ? 0.687 -1.889 -4.663 1.00 0.16 72 ALA A N 16
ATOM 18958 C CA . ALA A 1 72 ? 1.007 -1.129 -3.465 1.00 0.15 72 ALA A CA 16
ATOM 18959 C C . ALA A 1 72 ? 2.470 -0.709 -3.505 1.00 0.17 72 ALA A C 16
ATOM 18960 O O . ALA A 1 72 ? 2.797 0.461 -3.312 1.00 0.23 72 ALA A O 16
ATOM 18967 N N . HIS A 1 73 ? 3.344 -1.668 -3.807 1.00 0.17 73 HIS A N 16
ATOM 18968 C CA . HIS A 1 73 ? 4.767 -1.381 -3.929 1.00 0.23 73 HIS A CA 16
ATOM 18969 C C . HIS A 1 73 ? 4.948 -0.241 -4.928 1.00 0.25 73 HIS A C 16
ATOM 18970 O O . HIS A 1 73 ? 5.652 0.733 -4.665 1.00 0.32 73 HIS A O 16
ATOM 18984 N N . LYS A 1 74 ? 4.282 -0.380 -6.076 1.00 0.23 74 LYS A N 16
ATOM 18985 C CA . LYS A 1 74 ? 4.332 0.622 -7.135 1.00 0.28 74 LYS A CA 16
ATOM 18986 C C . LYS A 1 74 ? 3.882 1.984 -6.617 1.00 0.31 74 LYS A C 16
ATOM 18987 O O . LYS A 1 74 ? 4.467 3.012 -6.952 1.00 0.54 74 LYS A O 16
ATOM 19006 N N . VAL A 1 75 ? 2.836 1.974 -5.799 1.00 0.21 75 VAL A N 16
ATOM 19007 C CA . VAL A 1 75 ? 2.300 3.201 -5.232 1.00 0.21 75 VAL A CA 16
ATOM 19008 C C . VAL A 1 75 ? 3.263 3.797 -4.218 1.00 0.21 75 VAL A C 16
ATOM 19009 O O . VAL A 1 75 ? 3.677 4.950 -4.340 1.00 0.29 75 VAL A O 16
ATOM 19022 N N . ALA A 1 76 ? 3.612 3.012 -3.207 1.00 0.14 76 ALA A N 16
ATOM 19023 C CA . ALA A 1 76 ? 4.523 3.473 -2.172 1.00 0.16 76 ALA A CA 16
ATOM 19024 C C . ALA A 1 76 ? 5.754 4.129 -2.778 1.00 0.19 76 ALA A C 16
ATOM 19025 O O . ALA A 1 76 ? 6.181 5.197 -2.339 1.00 0.24 76 ALA A O 16
ATOM 19032 N N . TRP A 1 77 ? 6.311 3.498 -3.804 1.00 0.18 77 TRP A N 16
ATOM 19033 C CA . TRP A 1 77 ? 7.476 4.054 -4.473 1.00 0.23 77 TRP A CA 16
ATOM 19034 C C . TRP A 1 77 ? 7.122 5.413 -5.059 1.00 0.26 77 TRP A C 16
ATOM 19035 O O . TRP A 1 77 ? 7.877 6.372 -4.920 1.00 0.30 77 TRP A O 16
ATOM 19056 N N . ALA A 1 78 ? 5.955 5.495 -5.701 1.00 0.24 78 ALA A N 16
ATOM 19057 C CA . ALA A 1 78 ? 5.495 6.751 -6.289 1.00 0.27 78 ALA A CA 16
ATOM 19058 C C . ALA A 1 78 ? 5.600 7.879 -5.267 1.00 0.29 78 ALA A C 16
ATOM 19059 O O . ALA A 1 78 ? 6.083 8.968 -5.573 1.00 0.39 78 ALA A O 16
ATOM 19066 N N . ALA A 1 79 ? 5.172 7.591 -4.040 1.00 0.24 79 ALA A N 16
ATOM 19067 C CA . ALA A 1 79 ? 5.244 8.553 -2.958 1.00 0.24 79 ALA A CA 16
ATOM 19068 C C . ALA A 1 79 ? 6.702 8.820 -2.627 1.00 0.25 79 ALA A C 16
ATOM 19069 O O . ALA A 1 79 ? 7.113 9.966 -2.445 1.00 0.32 79 ALA A O 16
ATOM 19076 N N . VAL A 1 80 ? 7.481 7.744 -2.569 1.00 0.21 80 VAL A N 16
ATOM 19077 C CA . VAL A 1 80 ? 8.893 7.840 -2.284 1.00 0.22 80 VAL A CA 16
ATOM 19078 C C . VAL A 1 80 ? 9.601 8.677 -3.348 1.00 0.26 80 VAL A C 16
ATOM 19079 O O . VAL A 1 80 ? 10.360 9.580 -3.022 1.00 0.31 80 VAL A O 16
ATOM 19092 N N . LYS A 1 81 ? 9.350 8.390 -4.623 1.00 0.25 81 LYS A N 16
ATOM 19093 C CA . LYS A 1 81 ? 9.974 9.146 -5.706 1.00 0.31 81 LYS A CA 16
ATOM 19094 C C . LYS A 1 81 ? 9.481 10.593 -5.721 1.00 0.40 81 LYS A C 16
ATOM 19095 O O . LYS A 1 81 ? 10.064 11.450 -6.383 1.00 0.66 81 LYS A O 16
ATOM 19114 N N . HIS A 1 82 ? 8.408 10.853 -4.982 1.00 0.32 82 HIS A N 16
ATOM 19115 C CA . HIS A 1 82 ? 7.837 12.190 -4.898 1.00 0.37 82 HIS A CA 16
ATOM 19116 C C . HIS A 1 82 ? 8.537 13.004 -3.816 1.00 0.61 82 HIS A C 16
ATOM 19117 O O . HIS A 1 82 ? 8.909 14.157 -4.029 1.00 1.20 82 HIS A O 16
ATOM 19131 N N . GLU A 1 83 ? 8.703 12.391 -2.651 1.00 0.36 83 GLU A N 16
ATOM 19132 C CA . GLU A 1 83 ? 9.347 13.042 -1.516 1.00 0.48 83 GLU A CA 16
ATOM 19133 C C . GLU A 1 83 ? 10.822 12.668 -1.425 1.00 0.45 83 GLU A C 16
ATOM 19134 O O . GLU A 1 83 ? 11.577 13.283 -0.679 1.00 0.86 83 GLU A O 16
ATOM 19146 N N . TYR A 1 84 ? 11.221 11.643 -2.169 1.00 0.32 84 TYR A N 16
ATOM 19147 C CA . TYR A 1 84 ? 12.602 11.171 -2.158 1.00 0.35 84 TYR A CA 16
ATOM 19148 C C . TYR A 1 84 ? 13.120 10.913 -3.575 1.00 0.39 84 TYR A C 16
ATOM 19149 O O . TYR A 1 84 ? 12.362 10.532 -4.466 1.00 0.45 84 TYR A O 16
ATOM 19167 N N . ALA A 1 85 ? 14.420 11.129 -3.765 1.00 0.44 85 ALA A N 16
ATOM 19168 C CA . ALA A 1 85 ? 15.062 10.923 -5.065 1.00 0.51 85 ALA A CA 16
ATOM 19169 C C . ALA A 1 85 ? 16.220 9.941 -4.970 1.00 0.64 85 ALA A C 16
ATOM 19170 O O . ALA A 1 85 ? 16.928 9.912 -3.967 1.00 0.68 85 ALA A O 16
ATOM 19177 N N . LYS A 1 86 ? 16.436 9.172 -6.032 1.00 0.80 86 LYS A N 16
ATOM 19178 C CA . LYS A 1 86 ? 17.546 8.229 -6.066 1.00 1.00 86 LYS A CA 16
ATOM 19179 C C . LYS A 1 86 ? 18.761 8.884 -6.690 1.00 1.41 86 LYS A C 16
ATOM 19180 O O . LYS A 1 86 ? 18.716 9.313 -7.843 1.00 1.94 86 LYS A O 16
ATOM 19199 N N . GLY A 1 87 ? 19.853 8.957 -5.943 1.00 1.29 87 GLY A N 16
ATOM 19200 C CA . GLY A 1 87 ? 21.050 9.558 -6.478 1.00 1.77 87 GLY A CA 16
ATOM 19201 C C . GLY A 1 87 ? 21.571 8.783 -7.667 1.00 2.25 87 GLY A C 16
ATOM 19202 O O . GLY A 1 87 ? 20.906 7.868 -8.151 1.00 2.39 87 GLY A O 16
ATOM 19206 N N . ASP A 1 88 ? 22.751 9.141 -8.149 1.00 2.65 88 ASP A N 16
ATOM 19207 C CA . ASP A 1 88 ? 23.331 8.460 -9.297 1.00 3.15 88 ASP A CA 16
ATOM 19208 C C . ASP A 1 88 ? 24.025 7.161 -8.893 1.00 2.99 88 ASP A C 16
ATOM 19209 O O . ASP A 1 88 ? 24.982 6.742 -9.545 1.00 3.40 88 ASP A O 16
ATOM 19218 N N . ASP A 1 89 ? 23.542 6.510 -7.832 1.00 2.50 89 ASP A N 16
ATOM 19219 C CA . ASP A 1 89 ? 24.132 5.259 -7.392 1.00 2.33 89 ASP A CA 16
ATOM 19220 C C . ASP A 1 89 ? 23.067 4.175 -7.299 1.00 1.98 89 ASP A C 16
ATOM 19221 O O . ASP A 1 89 ? 22.833 3.427 -8.248 1.00 1.80 89 ASP A O 16
ATOM 19230 N N . ASP A 1 90 ? 22.423 4.116 -6.156 1.00 2.01 90 ASP A N 16
ATOM 19231 C CA . ASP A 1 90 ? 21.368 3.161 -5.898 1.00 1.83 90 ASP A CA 16
ATOM 19232 C C . ASP A 1 90 ? 20.755 3.475 -4.550 1.00 1.46 90 ASP A C 16
ATOM 19233 O O . ASP A 1 90 ? 20.256 2.596 -3.860 1.00 1.56 90 ASP A O 16
ATOM 19242 N N . LYS A 1 91 ? 20.814 4.750 -4.190 1.00 1.26 91 LYS A N 16
ATOM 19243 C CA . LYS A 1 91 ? 20.278 5.223 -2.927 1.00 0.94 91 LYS A CA 16
ATOM 19244 C C . LYS A 1 91 ? 19.369 6.423 -3.138 1.00 0.97 91 LYS A C 16
ATOM 19245 O O . LYS A 1 91 ? 19.414 7.063 -4.187 1.00 1.41 91 LYS A O 16
ATOM 19264 N N . TRP A 1 92 ? 18.535 6.713 -2.147 1.00 0.52 92 TRP A N 16
ATOM 19265 C CA . TRP A 1 92 ? 17.601 7.829 -2.251 1.00 0.45 92 TRP A CA 16
ATOM 19266 C C . TRP A 1 92 ? 17.784 8.857 -1.134 1.00 0.43 92 TRP A C 16
ATOM 19267 O O . TRP A 1 92 ? 18.272 8.545 -0.048 1.00 0.52 92 TRP A O 16
ATOM 19288 N N . HIS A 1 93 ? 17.351 10.085 -1.420 1.00 0.40 93 HIS A N 16
ATOM 19289 C CA . HIS A 1 93 ? 17.411 11.193 -0.470 1.00 0.48 93 HIS A CA 16
ATOM 19290 C C . HIS A 1 93 ? 16.139 12.027 -0.611 1.00 0.48 93 HIS A C 16
ATOM 19291 O O . HIS A 1 93 ? 15.650 12.224 -1.721 1.00 0.46 93 HIS A O 16
ATOM 19305 N N . LYS A 1 94 ? 15.573 12.481 0.507 1.00 0.49 94 LYS A N 16
ATOM 19306 C CA . LYS A 1 94 ? 14.327 13.245 0.453 1.00 0.48 94 LYS A CA 16
ATOM 19307 C C . LYS A 1 94 ? 14.420 14.464 -0.442 1.00 0.49 94 LYS A C 16
ATOM 19308 O O . LYS A 1 94 ? 15.237 15.359 -0.231 1.00 0.51 94 LYS A O 16
ATOM 19327 N N . LYS A 1 95 ? 13.536 14.489 -1.425 1.00 0.52 95 LYS A N 16
ATOM 19328 C CA . LYS A 1 95 ? 13.443 15.584 -2.359 1.00 0.58 95 LYS A CA 16
ATOM 19329 C C . LYS A 1 95 ? 12.658 16.730 -1.731 1.00 0.68 95 LYS A C 16
ATOM 19330 O O . LYS A 1 95 ? 13.232 17.683 -1.203 1.00 0.93 95 LYS A O 16
ATOM 19349 N N . SER A 1 96 ? 11.335 16.617 -1.794 1.00 0.74 96 SER A N 16
ATOM 19350 C CA . SER A 1 96 ? 10.445 17.626 -1.236 1.00 0.87 96 SER A CA 16
ATOM 19351 C C . SER A 1 96 ? 10.608 17.716 0.278 1.00 0.86 96 SER A C 16
ATOM 19352 O O . SER A 1 96 ? 10.450 18.827 0.825 1.00 1.19 96 SER A O 16
ATOM 19361 N N . PRO A 1 22 ? 1.626 -6.009 4.150 1.00 0.68 22 PRO A N 17
ATOM 19362 C CA . PRO A 1 22 ? 2.995 -6.516 4.260 1.00 0.81 22 PRO A CA 17
ATOM 19363 C C . PRO A 1 22 ? 3.871 -5.635 5.148 1.00 0.62 22 PRO A C 17
ATOM 19364 O O . PRO A 1 22 ? 4.927 -6.060 5.614 1.00 0.76 22 PRO A O 17
ATOM 19375 N N . TYR A 1 23 ? 3.416 -4.406 5.384 1.00 0.49 23 TYR A N 17
ATOM 19376 C CA . TYR A 1 23 ? 4.147 -3.463 6.223 1.00 0.51 23 TYR A CA 17
ATOM 19377 C C . TYR A 1 23 ? 3.325 -3.112 7.458 1.00 0.77 23 TYR A C 17
ATOM 19378 O O . TYR A 1 23 ? 2.102 -2.994 7.377 1.00 1.47 23 TYR A O 17
ATOM 19396 N N . LYS A 1 24 ? 3.985 -2.960 8.602 1.00 0.58 24 LYS A N 17
ATOM 19397 C CA . LYS A 1 24 ? 3.271 -2.642 9.834 1.00 0.74 24 LYS A CA 17
ATOM 19398 C C . LYS A 1 24 ? 3.742 -1.339 10.468 1.00 0.46 24 LYS A C 17
ATOM 19399 O O . LYS A 1 24 ? 2.925 -0.547 10.940 1.00 0.48 24 LYS A O 17
ATOM 19418 N N . THR A 1 25 ? 5.048 -1.107 10.481 1.00 0.51 25 THR A N 17
ATOM 19419 C CA . THR A 1 25 ? 5.592 0.113 11.065 1.00 0.54 25 THR A CA 17
ATOM 19420 C C . THR A 1 25 ? 6.477 0.848 10.062 1.00 0.71 25 THR A C 17
ATOM 19421 O O . THR A 1 25 ? 6.250 2.019 9.753 1.00 1.50 25 THR A O 17
ATOM 19432 N N . LYS A 1 26 ? 7.489 0.143 9.564 1.00 0.34 26 LYS A N 17
ATOM 19433 C CA . LYS A 1 26 ? 8.430 0.700 8.594 1.00 0.34 26 LYS A CA 17
ATOM 19434 C C . LYS A 1 26 ? 9.510 -0.325 8.270 1.00 0.39 26 LYS A C 17
ATOM 19435 O O . LYS A 1 26 ? 9.769 -0.620 7.105 1.00 0.42 26 LYS A O 17
ATOM 19454 N N . SER A 1 27 ? 10.127 -0.875 9.309 1.00 0.45 27 SER A N 17
ATOM 19455 C CA . SER A 1 27 ? 11.169 -1.880 9.133 1.00 0.54 27 SER A CA 17
ATOM 19456 C C . SER A 1 27 ? 10.640 -3.059 8.322 1.00 0.50 27 SER A C 17
ATOM 19457 O O . SER A 1 27 ? 11.408 -3.796 7.703 1.00 0.52 27 SER A O 17
ATOM 19465 N N . ASP A 1 28 ? 9.319 -3.224 8.323 1.00 0.49 28 ASP A N 17
ATOM 19466 C CA . ASP A 1 28 ? 8.678 -4.303 7.584 1.00 0.49 28 ASP A CA 17
ATOM 19467 C C . ASP A 1 28 ? 8.919 -4.160 6.083 1.00 0.48 28 ASP A C 17
ATOM 19468 O O . ASP A 1 28 ? 8.745 -5.114 5.325 1.00 0.66 28 ASP A O 17
ATOM 19477 N N . LEU A 1 29 ? 9.316 -2.963 5.656 1.00 0.42 29 LEU A N 17
ATOM 19478 C CA . LEU A 1 29 ? 9.573 -2.705 4.245 1.00 0.42 29 LEU A CA 17
ATOM 19479 C C . LEU A 1 29 ? 10.664 -3.616 3.698 1.00 0.51 29 LEU A C 17
ATOM 19480 O O . LEU A 1 29 ? 11.385 -4.264 4.458 1.00 0.59 29 LEU A O 17
ATOM 19496 N N . PRO A 1 30 ? 10.792 -3.684 2.361 1.00 0.50 30 PRO A N 17
ATOM 19497 C CA . PRO A 1 30 ? 11.790 -4.524 1.696 1.00 0.55 30 PRO A CA 17
ATOM 19498 C C . PRO A 1 30 ? 13.221 -4.065 1.956 1.00 0.57 30 PRO A C 17
ATOM 19499 O O . PRO A 1 30 ? 13.512 -2.871 1.958 1.00 0.98 30 PRO A O 17
ATOM 19510 N N . GLU A 1 31 ? 14.110 -5.029 2.177 1.00 0.57 31 GLU A N 17
ATOM 19511 C CA . GLU A 1 31 ? 15.512 -4.722 2.437 1.00 0.53 31 GLU A CA 17
ATOM 19512 C C . GLU A 1 31 ? 16.080 -3.812 1.350 1.00 0.32 31 GLU A C 17
ATOM 19513 O O . GLU A 1 31 ? 16.746 -2.826 1.649 1.00 0.55 31 GLU A O 17
ATOM 19525 N N . SER A 1 32 ? 15.788 -4.128 0.088 1.00 0.22 32 SER A N 17
ATOM 19526 C CA . SER A 1 32 ? 16.260 -3.310 -1.029 1.00 0.47 32 SER A CA 17
ATOM 19527 C C . SER A 1 32 ? 15.631 -1.923 -0.986 1.00 0.72 32 SER A C 17
ATOM 19528 O O . SER A 1 32 ? 16.062 -1.011 -1.693 1.00 1.38 32 SER A O 17
ATOM 19536 N N . VAL A 1 33 ? 14.626 -1.764 -0.135 1.00 0.25 33 VAL A N 17
ATOM 19537 C CA . VAL A 1 33 ? 13.954 -0.491 0.028 1.00 0.32 33 VAL A CA 17
ATOM 19538 C C . VAL A 1 33 ? 14.558 0.255 1.214 1.00 0.34 33 VAL A C 17
ATOM 19539 O O . VAL A 1 33 ? 14.986 1.401 1.094 1.00 0.45 33 VAL A O 17
ATOM 19552 N N . LYS A 1 34 ? 14.591 -0.419 2.357 1.00 0.34 34 LYS A N 17
ATOM 19553 C CA . LYS A 1 34 ? 15.148 0.155 3.575 1.00 0.41 34 LYS A CA 17
ATOM 19554 C C . LYS A 1 34 ? 16.644 0.450 3.412 1.00 0.40 34 LYS A C 17
ATOM 19555 O O . LYS A 1 34 ? 17.172 1.384 4.016 1.00 0.42 34 LYS A O 17
ATOM 19574 N N . HIS A 1 35 ? 17.321 -0.362 2.591 1.00 0.40 35 HIS A N 17
ATOM 19575 C CA . HIS A 1 35 ? 18.760 -0.202 2.343 1.00 0.41 35 HIS A CA 17
ATOM 19576 C C . HIS A 1 35 ? 19.031 0.868 1.288 1.00 0.40 35 HIS A C 17
ATOM 19577 O O . HIS A 1 35 ? 20.064 0.846 0.619 1.00 0.41 35 HIS A O 17
ATOM 19591 N N . VAL A 1 36 ? 18.094 1.789 1.137 1.00 0.40 36 VAL A N 17
ATOM 19592 C CA . VAL A 1 36 ? 18.211 2.859 0.158 1.00 0.42 36 VAL A CA 17
ATOM 19593 C C . VAL A 1 36 ? 17.340 4.044 0.564 1.00 0.41 36 VAL A C 17
ATOM 19594 O O . VAL A 1 36 ? 17.706 5.199 0.349 1.00 0.54 36 VAL A O 17
ATOM 19607 N N . LEU A 1 37 ? 16.186 3.743 1.157 1.00 0.29 37 LEU A N 17
ATOM 19608 C CA . LEU A 1 37 ? 15.265 4.778 1.594 1.00 0.27 37 LEU A CA 17
ATOM 19609 C C . LEU A 1 37 ? 15.560 5.234 3.010 1.00 0.33 37 LEU A C 17
ATOM 19610 O O . LEU A 1 37 ? 15.675 4.433 3.936 1.00 0.43 37 LEU A O 17
ATOM 19626 N N . PRO A 1 38 ? 15.669 6.549 3.179 1.00 0.33 38 PRO A N 17
ATOM 19627 C CA . PRO A 1 38 ? 15.938 7.179 4.471 1.00 0.43 38 PRO A CA 17
ATOM 19628 C C . PRO A 1 38 ? 14.822 6.888 5.476 1.00 0.48 38 PRO A C 17
ATOM 19629 O O . PRO A 1 38 ? 13.867 6.178 5.161 1.00 1.04 38 PRO A O 17
ATOM 19640 N N . SER A 1 39 ? 14.957 7.411 6.688 1.00 0.48 39 SER A N 17
ATOM 19641 C CA . SER A 1 39 ? 13.969 7.173 7.740 1.00 0.47 39 SER A CA 17
ATOM 19642 C C . SER A 1 39 ? 12.543 7.534 7.312 1.00 0.40 39 SER A C 17
ATOM 19643 O O . SER A 1 39 ? 11.714 6.653 7.088 1.00 0.47 39 SER A O 17
ATOM 19651 N N . HIS A 1 40 ? 12.258 8.831 7.232 1.00 0.30 40 HIS A N 17
ATOM 19652 C CA . HIS A 1 40 ? 10.923 9.310 6.870 1.00 0.27 40 HIS A CA 17
ATOM 19653 C C . HIS A 1 40 ? 10.434 8.757 5.531 1.00 0.21 40 HIS A C 17
ATOM 19654 O O . HIS A 1 40 ? 9.238 8.778 5.254 1.00 0.23 40 HIS A O 17
ATOM 19668 N N . ALA A 1 41 ? 11.348 8.271 4.700 1.00 0.17 41 ALA A N 17
ATOM 19669 C CA . ALA A 1 41 ? 10.974 7.729 3.395 1.00 0.15 41 ALA A CA 17
ATOM 19670 C C . ALA A 1 41 ? 10.228 6.411 3.529 1.00 0.16 41 ALA A C 17
ATOM 19671 O O . ALA A 1 41 ? 9.269 6.151 2.804 1.00 0.32 41 ALA A O 17
ATOM 19678 N N . GLN A 1 42 ? 10.666 5.587 4.464 1.00 0.10 42 GLN A N 17
ATOM 19679 C CA . GLN A 1 42 ? 10.035 4.299 4.701 1.00 0.10 42 GLN A CA 17
ATOM 19680 C C . GLN A 1 42 ? 8.614 4.505 5.204 1.00 0.13 42 GLN A C 17
ATOM 19681 O O . GLN A 1 42 ? 7.686 3.818 4.777 1.00 0.16 42 GLN A O 17
ATOM 19695 N N . ASP A 1 43 ? 8.445 5.491 6.082 1.00 0.16 43 ASP A N 17
ATOM 19696 C CA . ASP A 1 43 ? 7.128 5.823 6.605 1.00 0.22 43 ASP A CA 17
ATOM 19697 C C . ASP A 1 43 ? 6.246 6.232 5.437 1.00 0.20 43 ASP A C 17
ATOM 19698 O O . ASP A 1 43 ? 5.091 5.827 5.328 1.00 0.23 43 ASP A O 17
ATOM 19707 N N . ILE A 1 44 ? 6.843 7.008 4.539 1.00 0.18 44 ILE A N 17
ATOM 19708 C CA . ILE A 1 44 ? 6.172 7.457 3.331 1.00 0.16 44 ILE A CA 17
ATOM 19709 C C . ILE A 1 44 ? 5.801 6.245 2.496 1.00 0.14 44 ILE A C 17
ATOM 19710 O O . ILE A 1 44 ? 4.638 6.019 2.164 1.00 0.16 44 ILE A O 17
ATOM 19726 N N . TYR A 1 45 ? 6.823 5.465 2.177 1.00 0.17 45 TYR A N 17
ATOM 19727 C CA . TYR A 1 45 ? 6.665 4.250 1.395 1.00 0.15 45 TYR A CA 17
ATOM 19728 C C . TYR A 1 45 ? 5.550 3.380 1.963 1.00 0.14 45 TYR A C 17
ATOM 19729 O O . TYR A 1 45 ? 4.549 3.118 1.298 1.00 0.19 45 TYR A O 17
ATOM 19747 N N . LYS A 1 46 ? 5.735 2.934 3.197 1.00 0.15 46 LYS A N 17
ATOM 19748 C CA . LYS A 1 46 ? 4.758 2.086 3.865 1.00 0.18 46 LYS A CA 17
ATOM 19749 C C . LYS A 1 46 ? 3.363 2.715 3.862 1.00 0.17 46 LYS A C 17
ATOM 19750 O O . LYS A 1 46 ? 2.388 2.074 3.471 1.00 0.21 46 LYS A O 17
ATOM 19769 N N . GLU A 1 47 ? 3.268 3.964 4.310 1.00 0.14 47 GLU A N 17
ATOM 19770 C CA . GLU A 1 47 ? 1.983 4.660 4.367 1.00 0.14 47 GLU A CA 17
ATOM 19771 C C . GLU A 1 47 ? 1.321 4.719 2.998 1.00 0.13 47 GLU A C 17
ATOM 19772 O O . GLU A 1 47 ? 0.107 4.551 2.879 1.00 0.20 47 GLU A O 17
ATOM 19784 N N . ALA A 1 48 ? 2.118 4.952 1.964 1.00 0.12 48 ALA A N 17
ATOM 19785 C CA . ALA A 1 48 ? 1.590 5.022 0.610 1.00 0.13 48 ALA A CA 17
ATOM 19786 C C . ALA A 1 48 ? 1.236 3.627 0.128 1.00 0.13 48 ALA A C 17
ATOM 19787 O O . ALA A 1 48 ? 0.223 3.421 -0.540 1.00 0.21 48 ALA A O 17
ATOM 19794 N N . PHE A 1 49 ? 2.076 2.668 0.495 1.00 0.11 49 PHE A N 17
ATOM 19795 C CA . PHE A 1 49 ? 1.852 1.280 0.128 1.00 0.11 49 PHE A CA 17
ATOM 19796 C C . PHE A 1 49 ? 0.536 0.793 0.724 1.00 0.12 49 PHE A C 17
ATOM 19797 O O . PHE A 1 49 ? -0.295 0.211 0.028 1.00 0.17 49 PHE A O 17
ATOM 19814 N N . ASN A 1 50 ? 0.354 1.041 2.021 1.00 0.16 50 ASN A N 17
ATOM 19815 C CA . ASN A 1 50 ? -0.859 0.634 2.716 1.00 0.21 50 ASN A CA 17
ATOM 19816 C C . ASN A 1 50 ? -2.094 1.177 2.006 1.00 0.22 50 ASN A C 17
ATOM 19817 O O . ASN A 1 50 ? -3.068 0.455 1.798 1.00 0.28 50 ASN A O 17
ATOM 19828 N N . SER A 1 51 ? -2.041 2.451 1.628 1.00 0.23 51 SER A N 17
ATOM 19829 C CA . SER A 1 51 ? -3.156 3.083 0.932 1.00 0.27 51 SER A CA 17
ATOM 19830 C C . SER A 1 51 ? -3.509 2.305 -0.330 1.00 0.25 51 SER A C 17
ATOM 19831 O O . SER A 1 51 ? -4.674 2.002 -0.576 1.00 0.29 51 SER A O 17
ATOM 19839 N N . ALA A 1 52 ? -2.493 1.956 -1.111 1.00 0.23 52 ALA A N 17
ATOM 19840 C CA . ALA A 1 52 ? -2.709 1.189 -2.330 1.00 0.23 52 ALA A CA 17
ATOM 19841 C C . ALA A 1 52 ? -3.118 -0.238 -1.988 1.00 0.24 52 ALA A C 17
ATOM 19842 O O . ALA A 1 52 ? -3.857 -0.883 -2.734 1.00 0.31 52 ALA A O 17
ATOM 19849 N N . TRP A 1 53 ? -2.644 -0.716 -0.841 1.00 0.21 53 TRP A N 17
ATOM 19850 C CA . TRP A 1 53 ? -2.971 -2.057 -0.375 1.00 0.25 53 TRP A CA 17
ATOM 19851 C C . TRP A 1 53 ? -4.455 -2.119 -0.022 1.00 0.30 53 TRP A C 17
ATOM 19852 O O . TRP A 1 53 ? -5.174 -3.005 -0.482 1.00 0.34 53 TRP A O 17
ATOM 19873 N N . ASP A 1 54 ? -4.913 -1.162 0.786 1.00 0.33 54 ASP A N 17
ATOM 19874 C CA . ASP A 1 54 ? -6.317 -1.099 1.184 1.00 0.40 54 ASP A CA 17
ATOM 19875 C C . ASP A 1 54 ? -7.183 -0.659 0.007 1.00 0.40 54 ASP A C 17
ATOM 19876 O O . ASP A 1 54 ? -8.333 -1.078 -0.125 1.00 0.48 54 ASP A O 17
ATOM 19885 N N . GLN A 1 55 ? -6.617 0.191 -0.845 1.00 0.38 55 GLN A N 17
ATOM 19886 C CA . GLN A 1 55 ? -7.332 0.692 -2.010 1.00 0.45 55 GLN A CA 17
ATOM 19887 C C . GLN A 1 55 ? -7.569 -0.426 -3.012 1.00 0.49 55 GLN A C 17
ATOM 19888 O O . GLN A 1 55 ? -8.497 -0.374 -3.819 1.00 0.59 55 GLN A O 17
ATOM 19902 N N . TYR A 1 56 ? -6.718 -1.434 -2.953 1.00 0.44 56 TYR A N 17
ATOM 19903 C CA . TYR A 1 56 ? -6.806 -2.582 -3.848 1.00 0.52 56 TYR A CA 17
ATOM 19904 C C . TYR A 1 56 ? -8.018 -3.457 -3.527 1.00 0.68 56 TYR A C 17
ATOM 19905 O O . TYR A 1 56 ? -7.915 -4.679 -3.466 1.00 0.79 56 TYR A O 17
ATOM 19923 N N . LYS A 1 57 ? -9.170 -2.827 -3.338 1.00 0.76 57 LYS A N 17
ATOM 19924 C CA . LYS A 1 57 ? -10.401 -3.550 -3.036 1.00 0.95 57 LYS A CA 17
ATOM 19925 C C . LYS A 1 57 ? -10.951 -4.244 -4.282 1.00 1.08 57 LYS A C 17
ATOM 19926 O O . LYS A 1 57 ? -11.979 -4.920 -4.225 1.00 1.26 57 LYS A O 17
ATOM 19945 N N . ASP A 1 58 ? -10.263 -4.071 -5.405 1.00 1.01 58 ASP A N 17
ATOM 19946 C CA . ASP A 1 58 ? -10.679 -4.675 -6.662 1.00 1.13 58 ASP A CA 17
ATOM 19947 C C . ASP A 1 58 ? -10.371 -6.166 -6.686 1.00 1.14 58 ASP A C 17
ATOM 19948 O O . ASP A 1 58 ? -11.097 -6.949 -7.300 1.00 1.42 58 ASP A O 17
ATOM 19957 N N . LYS A 1 59 ? -9.278 -6.549 -6.036 1.00 0.93 59 LYS A N 17
ATOM 19958 C CA . LYS A 1 59 ? -8.858 -7.944 -6.006 1.00 0.95 59 LYS A CA 17
ATOM 19959 C C . LYS A 1 59 ? -7.594 -8.112 -5.168 1.00 1.24 59 LYS A C 17
ATOM 19960 O O . LYS A 1 59 ? -6.624 -8.735 -5.599 1.00 1.41 59 LYS A O 17
ATOM 19979 N N . GLU A 1 60 ? -7.606 -7.530 -3.982 1.00 1.70 60 GLU A N 17
ATOM 19980 C CA . GLU A 1 60 ? -6.454 -7.584 -3.082 1.00 2.39 60 GLU A CA 17
ATOM 19981 C C . GLU A 1 60 ? -6.290 -8.942 -2.405 1.00 2.63 60 GLU A C 17
ATOM 19982 O O . GLU A 1 60 ? -5.211 -9.533 -2.443 1.00 3.06 60 GLU A O 17
ATOM 19994 N N . ASP A 1 61 ? -7.343 -9.416 -1.751 1.00 2.55 61 ASP A N 17
ATOM 19995 C CA . ASP A 1 61 ? -7.278 -10.688 -1.034 1.00 3.03 61 ASP A CA 17
ATOM 19996 C C . ASP A 1 61 ? -8.050 -11.785 -1.746 1.00 2.75 61 ASP A C 17
ATOM 19997 O O . ASP A 1 61 ? -8.766 -12.565 -1.117 1.00 3.24 61 ASP A O 17
ATOM 20006 N N . ARG A 1 62 ? -7.894 -11.850 -3.057 1.00 2.05 62 ARG A N 17
ATOM 20007 C CA . ARG A 1 62 ? -8.570 -12.865 -3.845 1.00 1.85 62 ARG A CA 17
ATOM 20008 C C . ARG A 1 62 ? -7.570 -13.939 -4.299 1.00 1.59 62 ARG A C 17
ATOM 20009 O O . ARG A 1 62 ? -6.983 -14.625 -3.466 1.00 1.46 62 ARG A O 17
ATOM 20030 N N . ARG A 1 63 ? -7.377 -14.085 -5.607 1.00 1.67 63 ARG A N 17
ATOM 20031 C CA . ARG A 1 63 ? -6.444 -15.078 -6.130 1.00 1.61 63 ARG A CA 17
ATOM 20032 C C . ARG A 1 63 ? -5.091 -14.455 -6.469 1.00 1.14 63 ARG A C 17
ATOM 20033 O O . ARG A 1 63 ? -4.054 -15.104 -6.344 1.00 1.24 63 ARG A O 17
ATOM 20054 N N . ASP A 1 64 ? -5.109 -13.200 -6.915 1.00 0.85 64 ASP A N 17
ATOM 20055 C CA . ASP A 1 64 ? -3.880 -12.504 -7.291 1.00 0.59 64 ASP A CA 17
ATOM 20056 C C . ASP A 1 64 ? -3.471 -11.464 -6.246 1.00 0.48 64 ASP A C 17
ATOM 20057 O O . ASP A 1 64 ? -3.310 -10.284 -6.561 1.00 0.41 64 ASP A O 17
ATOM 20066 N N . ASP A 1 65 ? -3.309 -11.902 -5.002 1.00 0.52 65 ASP A N 17
ATOM 20067 C CA . ASP A 1 65 ? -2.929 -10.993 -3.924 1.00 0.47 65 ASP A CA 17
ATOM 20068 C C . ASP A 1 65 ? -1.607 -10.295 -4.232 1.00 0.40 65 ASP A C 17
ATOM 20069 O O . ASP A 1 65 ? -1.402 -9.144 -3.848 1.00 0.34 65 ASP A O 17
ATOM 20078 N N . ALA A 1 66 ? -0.718 -10.988 -4.935 1.00 0.47 66 ALA A N 17
ATOM 20079 C CA . ALA A 1 66 ? 0.574 -10.411 -5.291 1.00 0.50 66 ALA A CA 17
ATOM 20080 C C . ALA A 1 66 ? 0.388 -9.106 -6.048 1.00 0.44 66 ALA A C 17
ATOM 20081 O O . ALA A 1 66 ? 1.069 -8.120 -5.777 1.00 0.45 66 ALA A O 17
ATOM 20088 N N . SER A 1 67 ? -0.548 -9.102 -6.992 1.00 0.41 67 SER A N 17
ATOM 20089 C CA . SER A 1 67 ? -0.833 -7.908 -7.780 1.00 0.40 67 SER A CA 17
ATOM 20090 C C . SER A 1 67 ? -1.057 -6.724 -6.855 1.00 0.32 67 SER A C 17
ATOM 20091 O O . SER A 1 67 ? -0.507 -5.643 -7.059 1.00 0.36 67 SER A O 17
ATOM 20099 N N . ARG A 1 68 ? -1.848 -6.953 -5.812 1.00 0.28 68 ARG A N 17
ATOM 20100 C CA . ARG A 1 68 ? -2.116 -5.917 -4.824 1.00 0.24 68 ARG A CA 17
ATOM 20101 C C . ARG A 1 68 ? -0.793 -5.430 -4.254 1.00 0.22 68 ARG A C 17
ATOM 20102 O O . ARG A 1 68 ? -0.418 -4.269 -4.424 1.00 0.29 68 ARG A O 17
ATOM 20123 N N . GLU A 1 69 ? -0.078 -6.341 -3.598 1.00 0.22 69 GLU A N 17
ATOM 20124 C CA . GLU A 1 69 ? 1.220 -6.028 -3.029 1.00 0.21 69 GLU A CA 17
ATOM 20125 C C . GLU A 1 69 ? 2.070 -5.305 -4.069 1.00 0.19 69 GLU A C 17
ATOM 20126 O O . GLU A 1 69 ? 2.647 -4.252 -3.795 1.00 0.22 69 GLU A O 17
ATOM 20138 N N . GLU A 1 70 ? 2.112 -5.866 -5.276 1.00 0.27 70 GLU A N 17
ATOM 20139 C CA . GLU A 1 70 ? 2.860 -5.281 -6.384 1.00 0.29 70 GLU A CA 17
ATOM 20140 C C . GLU A 1 70 ? 2.488 -3.814 -6.564 1.00 0.27 70 GLU A C 17
ATOM 20141 O O . GLU A 1 70 ? 3.320 -2.924 -6.403 1.00 0.28 70 GLU A O 17
ATOM 20153 N N . THR A 1 71 ? 1.228 -3.568 -6.900 1.00 0.27 71 THR A N 17
ATOM 20154 C CA . THR A 1 71 ? 0.751 -2.199 -7.097 1.00 0.27 71 THR A CA 17
ATOM 20155 C C . THR A 1 71 ? 1.127 -1.319 -5.914 1.00 0.23 71 THR A C 17
ATOM 20156 O O . THR A 1 71 ? 1.686 -0.237 -6.092 1.00 0.28 71 THR A O 17
ATOM 20167 N N . ALA A 1 72 ? 0.833 -1.783 -4.701 1.00 0.16 72 ALA A N 17
ATOM 20168 C CA . ALA A 1 72 ? 1.170 -1.017 -3.512 1.00 0.15 72 ALA A CA 17
ATOM 20169 C C . ALA A 1 72 ? 2.633 -0.599 -3.578 1.00 0.17 72 ALA A C 17
ATOM 20170 O O . ALA A 1 72 ? 2.971 0.565 -3.366 1.00 0.23 72 ALA A O 17
ATOM 20177 N N . HIS A 1 73 ? 3.491 -1.557 -3.923 1.00 0.17 73 HIS A N 17
ATOM 20178 C CA . HIS A 1 73 ? 4.913 -1.280 -4.074 1.00 0.23 73 HIS A CA 17
ATOM 20179 C C . HIS A 1 73 ? 5.082 -0.116 -5.045 1.00 0.25 73 HIS A C 17
ATOM 20180 O O . HIS A 1 73 ? 5.797 0.848 -4.771 1.00 0.32 73 HIS A O 17
ATOM 20194 N N . LYS A 1 74 ? 4.400 -0.224 -6.186 1.00 0.23 74 LYS A N 17
ATOM 20195 C CA . LYS A 1 74 ? 4.438 0.797 -7.223 1.00 0.28 74 LYS A CA 17
ATOM 20196 C C . LYS A 1 74 ? 3.965 2.148 -6.693 1.00 0.31 74 LYS A C 17
ATOM 20197 O O . LYS A 1 74 ? 4.578 3.181 -6.963 1.00 0.54 74 LYS A O 17
ATOM 20216 N N . VAL A 1 75 ? 2.874 2.128 -5.942 1.00 0.21 75 VAL A N 17
ATOM 20217 C CA . VAL A 1 75 ? 2.314 3.346 -5.374 1.00 0.21 75 VAL A CA 17
ATOM 20218 C C . VAL A 1 75 ? 3.238 3.940 -4.320 1.00 0.21 75 VAL A C 17
ATOM 20219 O O . VAL A 1 75 ? 3.656 5.092 -4.423 1.00 0.29 75 VAL A O 17
ATOM 20232 N N . ALA A 1 76 ? 3.552 3.150 -3.300 1.00 0.14 76 ALA A N 17
ATOM 20233 C CA . ALA A 1 76 ? 4.423 3.612 -2.225 1.00 0.16 76 ALA A CA 17
ATOM 20234 C C . ALA A 1 76 ? 5.669 4.285 -2.780 1.00 0.19 76 ALA A C 17
ATOM 20235 O O . ALA A 1 76 ? 6.074 5.347 -2.312 1.00 0.24 76 ALA A O 17
ATOM 20242 N N . TRP A 1 77 ? 6.257 3.671 -3.797 1.00 0.18 77 TRP A N 17
ATOM 20243 C CA . TRP A 1 77 ? 7.437 4.239 -4.427 1.00 0.23 77 TRP A CA 17
ATOM 20244 C C . TRP A 1 77 ? 7.099 5.614 -4.981 1.00 0.26 77 TRP A C 17
ATOM 20245 O O . TRP A 1 77 ? 7.851 6.565 -4.796 1.00 0.30 77 TRP A O 17
ATOM 20266 N N . ALA A 1 78 ? 5.945 5.720 -5.643 1.00 0.24 78 ALA A N 17
ATOM 20267 C CA . ALA A 1 78 ? 5.503 6.993 -6.200 1.00 0.27 78 ALA A CA 17
ATOM 20268 C C . ALA A 1 78 ? 5.602 8.089 -5.144 1.00 0.29 78 ALA A C 17
ATOM 20269 O O . ALA A 1 78 ? 6.088 9.188 -5.418 1.00 0.39 78 ALA A O 17
ATOM 20276 N N . ALA A 1 79 ? 5.171 7.771 -3.925 1.00 0.24 79 ALA A N 17
ATOM 20277 C CA . ALA A 1 79 ? 5.246 8.705 -2.818 1.00 0.24 79 ALA A CA 17
ATOM 20278 C C . ALA A 1 79 ? 6.707 8.969 -2.495 1.00 0.25 79 ALA A C 17
ATOM 20279 O O . ALA A 1 79 ? 7.117 10.112 -2.297 1.00 0.32 79 ALA A O 17
ATOM 20286 N N . VAL A 1 80 ? 7.490 7.896 -2.467 1.00 0.21 80 VAL A N 17
ATOM 20287 C CA . VAL A 1 80 ? 8.907 7.994 -2.197 1.00 0.22 80 VAL A CA 17
ATOM 20288 C C . VAL A 1 80 ? 9.592 8.846 -3.269 1.00 0.26 80 VAL A C 17
ATOM 20289 O O . VAL A 1 80 ? 10.301 9.791 -2.951 1.00 0.31 80 VAL A O 17
ATOM 20302 N N . LYS A 1 81 ? 9.370 8.514 -4.538 1.00 0.25 81 LYS A N 17
ATOM 20303 C CA . LYS A 1 81 ? 9.968 9.263 -5.643 1.00 0.31 81 LYS A CA 17
ATOM 20304 C C . LYS A 1 81 ? 9.511 10.724 -5.649 1.00 0.40 81 LYS A C 17
ATOM 20305 O O . LYS A 1 81 ? 10.111 11.566 -6.315 1.00 0.66 81 LYS A O 17
ATOM 20324 N N . HIS A 1 82 ? 8.451 11.014 -4.903 1.00 0.32 82 HIS A N 17
ATOM 20325 C CA . HIS A 1 82 ? 7.919 12.371 -4.822 1.00 0.37 82 HIS A CA 17
ATOM 20326 C C . HIS A 1 82 ? 8.644 13.176 -3.748 1.00 0.61 82 HIS A C 17
ATOM 20327 O O . HIS A 1 82 ? 9.068 14.308 -3.981 1.00 1.20 82 HIS A O 17
ATOM 20341 N N . GLU A 1 83 ? 8.777 12.577 -2.573 1.00 0.36 83 GLU A N 17
ATOM 20342 C CA . GLU A 1 83 ? 9.443 13.217 -1.443 1.00 0.48 83 GLU A CA 17
ATOM 20343 C C . GLU A 1 83 ? 10.910 12.816 -1.373 1.00 0.45 83 GLU A C 17
ATOM 20344 O O . GLU A 1 83 ? 11.684 13.389 -0.612 1.00 0.86 83 GLU A O 17
ATOM 20356 N N . TYR A 1 84 ? 11.274 11.810 -2.155 1.00 0.32 84 TYR A N 17
ATOM 20357 C CA . TYR A 1 84 ? 12.638 11.302 -2.179 1.00 0.35 84 TYR A CA 17
ATOM 20358 C C . TYR A 1 84 ? 13.128 11.098 -3.611 1.00 0.39 84 TYR A C 17
ATOM 20359 O O . TYR A 1 84 ? 12.347 10.796 -4.514 1.00 0.45 84 TYR A O 17
ATOM 20377 N N . ALA A 1 85 ? 14.430 11.271 -3.799 1.00 0.44 85 ALA A N 17
ATOM 20378 C CA . ALA A 1 85 ? 15.053 11.117 -5.110 1.00 0.51 85 ALA A CA 17
ATOM 20379 C C . ALA A 1 85 ? 16.161 10.075 -5.075 1.00 0.64 85 ALA A C 17
ATOM 20380 O O . ALA A 1 85 ? 16.899 9.985 -4.097 1.00 0.68 85 ALA A O 17
ATOM 20387 N N . LYS A 1 86 ? 16.301 9.315 -6.157 1.00 0.80 86 LYS A N 17
ATOM 20388 C CA . LYS A 1 86 ? 17.355 8.315 -6.244 1.00 1.00 86 LYS A CA 17
ATOM 20389 C C . LYS A 1 86 ? 18.581 8.926 -6.892 1.00 1.41 86 LYS A C 17
ATOM 20390 O O . LYS A 1 86 ? 18.515 9.394 -8.029 1.00 1.94 86 LYS A O 17
ATOM 20409 N N . GLY A 1 87 ? 19.698 8.921 -6.183 1.00 1.29 87 GLY A N 17
ATOM 20410 C CA . GLY A 1 87 ? 20.903 9.485 -6.744 1.00 1.77 87 GLY A CA 17
ATOM 20411 C C . GLY A 1 87 ? 21.347 8.722 -7.972 1.00 2.25 87 GLY A C 17
ATOM 20412 O O . GLY A 1 87 ? 20.582 7.928 -8.518 1.00 2.39 87 GLY A O 17
ATOM 20416 N N . ASP A 1 88 ? 22.571 8.959 -8.424 1.00 2.65 88 ASP A N 17
ATOM 20417 C CA . ASP A 1 88 ? 23.073 8.279 -9.606 1.00 3.15 88 ASP A CA 17
ATOM 20418 C C . ASP A 1 88 ? 23.697 6.926 -9.264 1.00 2.99 88 ASP A C 17
ATOM 20419 O O . ASP A 1 88 ? 24.648 6.499 -9.919 1.00 3.40 88 ASP A O 17
ATOM 20428 N N . ASP A 1 89 ? 23.154 6.234 -8.258 1.00 2.50 89 ASP A N 17
ATOM 20429 C CA . ASP A 1 89 ? 23.671 4.926 -7.885 1.00 2.33 89 ASP A CA 17
ATOM 20430 C C . ASP A 1 89 ? 22.530 3.922 -7.769 1.00 1.98 89 ASP A C 17
ATOM 20431 O O . ASP A 1 89 ? 22.191 3.226 -8.729 1.00 1.80 89 ASP A O 17
ATOM 20440 N N . ASP A 1 90 ? 21.936 3.873 -6.596 1.00 2.01 90 ASP A N 17
ATOM 20441 C CA . ASP A 1 90 ? 20.817 2.993 -6.315 1.00 1.83 90 ASP A CA 17
ATOM 20442 C C . ASP A 1 90 ? 20.281 3.309 -4.936 1.00 1.46 90 ASP A C 17
ATOM 20443 O O . ASP A 1 90 ? 19.715 2.457 -4.258 1.00 1.56 90 ASP A O 17
ATOM 20452 N N . LYS A 1 91 ? 20.470 4.557 -4.540 1.00 1.26 91 LYS A N 17
ATOM 20453 C CA . LYS A 1 91 ? 20.020 5.034 -3.249 1.00 0.94 91 LYS A CA 17
ATOM 20454 C C . LYS A 1 91 ? 19.168 6.277 -3.414 1.00 0.97 91 LYS A C 17
ATOM 20455 O O . LYS A 1 91 ? 19.227 6.940 -4.447 1.00 1.41 91 LYS A O 17
ATOM 20474 N N . TRP A 1 92 ? 18.367 6.580 -2.405 1.00 0.52 92 TRP A N 17
ATOM 20475 C CA . TRP A 1 92 ? 17.493 7.742 -2.469 1.00 0.45 92 TRP A CA 17
ATOM 20476 C C . TRP A 1 92 ? 17.715 8.712 -1.312 1.00 0.43 92 TRP A C 17
ATOM 20477 O O . TRP A 1 92 ? 18.216 8.340 -0.250 1.00 0.52 92 TRP A O 17
ATOM 20498 N N . HIS A 1 93 ? 17.307 9.958 -1.536 1.00 0.40 93 HIS A N 17
ATOM 20499 C CA . HIS A 1 93 ? 17.410 11.020 -0.540 1.00 0.48 93 HIS A CA 17
ATOM 20500 C C . HIS A 1 93 ? 16.171 11.907 -0.633 1.00 0.48 93 HIS A C 17
ATOM 20501 O O . HIS A 1 93 ? 15.669 12.154 -1.727 1.00 0.46 93 HIS A O 17
ATOM 20515 N N . LYS A 1 94 ? 15.651 12.360 0.505 1.00 0.49 94 LYS A N 17
ATOM 20516 C CA . LYS A 1 94 ? 14.441 13.177 0.492 1.00 0.48 94 LYS A CA 17
ATOM 20517 C C . LYS A 1 94 ? 14.585 14.427 -0.347 1.00 0.49 94 LYS A C 17
ATOM 20518 O O . LYS A 1 94 ? 15.437 15.279 -0.097 1.00 0.51 94 LYS A O 17
ATOM 20537 N N . LYS A 1 95 ? 13.707 14.529 -1.329 1.00 0.52 95 LYS A N 17
ATOM 20538 C CA . LYS A 1 95 ? 13.662 15.665 -2.215 1.00 0.58 95 LYS A CA 17
ATOM 20539 C C . LYS A 1 95 ? 12.939 16.821 -1.529 1.00 0.68 95 LYS A C 17
ATOM 20540 O O . LYS A 1 95 ? 13.567 17.720 -0.971 1.00 0.93 95 LYS A O 17
ATOM 20559 N N . SER A 1 96 ? 11.611 16.783 -1.578 1.00 0.74 96 SER A N 17
ATOM 20560 C CA . SER A 1 96 ? 10.788 17.819 -0.961 1.00 0.87 96 SER A CA 17
ATOM 20561 C C . SER A 1 96 ? 10.402 17.429 0.462 1.00 0.86 96 SER A C 17
ATOM 20562 O O . SER A 1 96 ? 10.623 16.258 0.837 1.00 1.19 96 SER A O 17
#

InterPro domains:
  IPR009317 ChaB [PF06150] (9-75)
  IPR037205 ChaB superfamily [G3DSA:1.10.1740.70] (2-76)
  IPR037205 ChaB superfamily [SSF140376] (2-75)

Radius of gyration: 12.35 Å; Cα contacts (8 Å, |Δi|>4): 102; chains: 1; bounding box: 35×33×20 Å

Organism: Escherichia coli O157:H7 (NCBI:txid83334)

Foldseek 3Di:
DDDQQVSDDPLDPVAADDVLSVQLVVQLVCLLVVVPVACPHDPVVVSSVVSNVRSVVSSVVQWPGDPPSHIDGDD

B-factor: mean 0.95, std 0.92, range [0.1, 5.45]

Solvent-accessible surface area: 5155 Å² total; per-residue (Å²): 72,10,164,89,64,86,74,5,33,129,81,6,82,142,21,5,60,64,91,0,26,33,14,0,27,103,14,0,38,51,7,103,88,139,44,158,135,50,98,142,132,241,65,65,71,31,33,62,100,27,0,38,121,57,0,49,56,26,0,122,144,58,4,19,97,32,143,111,101,137,29,98,93,139,110

Nearest PDB structures (foldseek):
  1sg7-assembly1_A  TM=9.913E-01  e=1.021E-11  Escherichia coli
  1sg7-assembly1_A  TM=1.000E+00  e=2.303E-12  Escherichia coli
  8eld-assembly1_H-3  TM=4.804E-01  e=5.398E+00  Shigella phage Buco
  8eld-assembly1_H-5  TM=4.804E-01  e=5.398E+00  Shigella phage Buco
  1sg7-assembly1_A  TM=1.014E+00  e=8.511E-13  Escherichia coli